Protein AF-0000000085029110 (afdb_homodimer)

Radius of gyration: 28.48 Å; Cα contacts (8 Å, |Δi|>4): 1869; chains: 2; bounding box: 87×75×70 Å

Sequence (936 aa):
MAVNSFLTYPLSWKPDRETLTRPIYLSLARQLKEAIASGTLAPGTRLPPQRELARFLGINFTTVTRAYKLCELKGLLQAVTGSGTFVSSSAARSVTISTEAARPALIDLGFENPFQVLPDQIRNLAREIAGRKTFPRLLDYACPTGMPHQKAAGVNWLKNIGLETDPDHLVLVSGTQNGLALALLALFDPGDRIGVDTYTYANFIELARLHHLQLVAIGSDEEGMRADLLERQHRLNALKGVFLMPSCCNPTTRMISERRKQALAQVIRKEQLILVEDDIHAFFTAGTVADYQGPLARLVPEQSLYVSGTSKPLCAGLRVAYLVFPDRFREPLLQALFNVNVKTSSLDGEIITELILTGTATAMVRKKQELAAERNRLFFRYFPELEGQGHPLSFYRWLPIPDTRSGAEVEQDLQQQGIRVYHSDRFLCGKRGLQAYLRVALSTEPDIVRLEQGLVRLRDWIRGKKEKMAVNSFLTYPLSWKPDRETLTRPIYLSLARQLKEAIASGTLAPGTRLPPQRELARFLGINFTTVTRAYKLCELKGLLQAVTGSGTFVSSSAARSVTISTEAARPALIDLGFENPFQVLPDQIRNLAREIAGRKTFPRLLDYACPTGMPHQKAAGVNWLKNIGLETDPDHLVLVSGTQNGLALALLALFDPGDRIGVDTYTYANFIELARLHHLQLVAIGSDEEGMRADLLERQHRLNALKGVFLMPSCCNPTTRMISERRKQALAQVIRKEQLILVEDDIHAFFTAGTVADYQGPLARLVPEQSLYVSGTSKPLCAGLRVAYLVFPDRFREPLLQALFNVNVKTSSLDGEIITELILTGTATAMVRKKQELAAERNRLFFRYFPELEGQGHPLSFYRWLPIPDTRSGAEVEQDLQQQGIRVYHSDRFLCGKRGLQAYLRVALSTEPDIVRLEQGLVRLRDWIRGKKEK

Structure (mmCIF, N/CA/C/O backbone):
data_AF-0000000085029110-model_v1
#
loop_
_entity.id
_entity.type
_entity.pdbx_description
1 polymer 'Transcriptional regulator, GntR family with aminotransferase domain'
#
loop_
_atom_site.group_PDB
_atom_site.id
_atom_site.type_symbol
_atom_site.label_atom_id
_atom_site.label_alt_id
_atom_site.label_comp_id
_atom_site.label_asym_id
_atom_site.label_entity_id
_atom_site.label_seq_id
_atom_site.pdbx_PDB_ins_code
_atom_site.Cartn_x
_atom_site.Cartn_y
_atom_site.Cartn_z
_atom_site.occupancy
_atom_site.B_iso_or_equiv
_atom_site.auth_seq_id
_atom_site.auth_comp_id
_atom_site.auth_asym_id
_atom_site.auth_atom_id
_atom_site.pdbx_PDB_model_num
ATOM 1 N N . MET A 1 1 ? 57.375 16.156 14.203 1 21.28 1 MET A N 1
ATOM 2 C CA . MET A 1 1 ? 56.438 15.023 14.164 1 21.28 1 MET A CA 1
ATOM 3 C C . MET A 1 1 ? 55 15.477 14.375 1 21.28 1 MET A C 1
ATOM 5 O O . MET A 1 1 ? 54.688 16.109 15.383 1 21.28 1 MET A O 1
ATOM 9 N N . ALA A 1 2 ? 54.281 15.875 13.344 1 27.81 2 ALA A N 1
ATOM 10 C CA . ALA A 1 2 ? 53.094 16.734 13.5 1 27.81 2 ALA A CA 1
ATOM 11 C C . ALA A 1 2 ? 52.094 16.109 14.469 1 27.81 2 ALA A C 1
ATOM 13 O O . ALA A 1 2 ? 51.688 14.961 14.305 1 27.81 2 ALA A O 1
ATOM 14 N N . VAL A 1 3 ? 52.062 16.391 15.727 1 30.72 3 VAL A N 1
ATOM 15 C CA . VAL A 1 3 ? 51.156 16.031 16.812 1 30.72 3 VAL A CA 1
ATOM 16 C C . VAL A 1 3 ? 49.688 16.25 16.359 1 30.72 3 VAL A C 1
ATOM 18 O O . VAL A 1 3 ? 49.281 17.375 16.078 1 30.72 3 VAL A O 1
ATOM 21 N N . ASN A 1 4 ? 49.125 15.453 15.43 1 31.34 4 ASN A N 1
ATOM 22 C CA . ASN A 1 4 ? 47.812 15.602 14.82 1 31.34 4 ASN A CA 1
ATOM 23 C C . ASN A 1 4 ? 46.719 15.766 15.875 1 31.34 4 ASN A C 1
ATOM 25 O O . ASN A 1 4 ? 46.469 14.867 16.688 1 31.34 4 ASN A O 1
ATOM 29 N N . SER A 1 5 ? 46.5 16.844 16.438 1 33.34 5 SER A N 1
ATOM 30 C CA . SER A 1 5 ? 45.531 17.453 17.359 1 33.34 5 SER A CA 1
ATOM 31 C C . SER A 1 5 ? 44.125 16.953 17.094 1 33.34 5 SER A C 1
ATOM 33 O O . SER A 1 5 ? 43.156 17.516 17.609 1 33.34 5 SER A O 1
ATOM 35 N N . PHE A 1 6 ? 43.844 16.156 16.047 1 37.34 6 PHE A N 1
ATOM 36 C CA . PHE A 1 6 ? 42.531 15.656 15.609 1 37.34 6 PHE A CA 1
ATOM 37 C C . PHE A 1 6 ? 41.938 14.727 16.656 1 37.34 6 PHE A C 1
ATOM 39 O O . PHE A 1 6 ? 40.875 14.156 16.438 1 37.34 6 PHE A O 1
ATOM 46 N N . LEU A 1 7 ? 42.656 14.273 17.625 1 39.97 7 LEU A N 1
ATOM 47 C CA . LEU A 1 7 ? 42.188 13.484 18.766 1 39.97 7 LEU A CA 1
ATOM 48 C C . LEU A 1 7 ? 41.125 14.227 19.547 1 39.97 7 LEU A C 1
ATOM 50 O O . LEU A 1 7 ? 40.375 13.625 20.344 1 39.97 7 LEU A O 1
ATOM 54 N N . THR A 1 8 ? 41.125 15.57 19.547 1 43.12 8 THR A N 1
ATOM 55 C CA . THR A 1 8 ? 40.281 16.375 20.438 1 43.12 8 THR A CA 1
ATOM 56 C C . THR A 1 8 ? 39 16.797 19.75 1 43.12 8 THR A C 1
ATOM 58 O O . THR A 1 8 ? 38.312 17.688 20.234 1 43.12 8 THR A O 1
ATOM 61 N N . TYR A 1 9 ? 38.781 16.547 18.531 1 47.91 9 TYR A N 1
ATOM 62 C CA . TYR A 1 9 ? 37.5 17.031 18.016 1 47.91 9 TYR A CA 1
ATOM 63 C C . TYR A 1 9 ? 36.344 16.359 18.734 1 47.91 9 TYR A C 1
ATOM 65 O O . TYR A 1 9 ? 36.25 15.125 18.781 1 47.91 9 TYR A O 1
ATOM 73 N N . PRO A 1 10 ? 35.719 16.969 19.562 1 67.06 10 PRO A N 1
ATOM 74 C CA . PRO A 1 10 ? 34.562 16.359 20.25 1 67.06 10 PRO A CA 1
ATOM 75 C C . PRO A 1 10 ? 33.5 15.828 19.297 1 67.06 10 PRO A C 1
ATOM 77 O O . PRO A 1 10 ? 32.938 16.594 18.5 1 67.06 10 PRO A O 1
ATOM 80 N N . LEU A 1 11 ? 33.625 14.523 18.984 1 77.38 11 LEU A N 1
ATOM 81 C CA . LEU A 1 11 ? 32.594 13.875 18.156 1 77.38 11 LEU A CA 1
ATOM 82 C C . LEU A 1 11 ? 31.281 13.789 18.906 1 77.38 11 LEU A C 1
ATOM 84 O O . LEU A 1 11 ? 31.234 13.391 20.078 1 77.38 11 LEU A O 1
ATOM 88 N N . SER A 1 12 ? 30.312 14.297 18.266 1 83 12 SER A N 1
ATOM 89 C CA . SER A 1 12 ? 28.969 14.227 18.844 1 83 12 SER A CA 1
ATOM 90 C C . SER A 1 12 ? 28.516 12.789 19 1 83 12 SER A C 1
ATOM 92 O O . SER A 1 12 ? 27.562 12.508 19.75 1 83 12 SER A O 1
ATOM 94 N N . TRP A 1 13 ? 29.188 11.844 18.297 1 86.81 13 TRP A N 1
ATOM 95 C CA . TRP A 1 13 ? 28.891 10.414 18.344 1 86.81 13 TRP A CA 1
ATOM 96 C C . TRP A 1 13 ? 30.172 9.594 18.188 1 86.81 13 TRP A C 1
ATOM 98 O O . TRP A 1 13 ? 30.953 9.828 17.266 1 86.81 13 TRP A O 1
ATOM 108 N N . LYS A 1 14 ? 30.375 8.742 19.109 1 87.81 14 LYS A N 1
ATOM 109 C CA . LYS A 1 14 ? 31.562 7.895 19.125 1 87.81 14 LYS A CA 1
ATOM 110 C C . LYS A 1 14 ? 31.188 6.414 19.125 1 87.81 14 LYS A C 1
ATOM 112 O O . LYS A 1 14 ? 31.047 5.812 20.203 1 87.81 14 LYS A O 1
ATOM 117 N N . PRO A 1 15 ? 31.094 5.824 17.938 1 89.5 15 PRO A N 1
ATOM 118 C CA . PRO A 1 15 ? 30.812 4.387 17.875 1 89.5 15 PRO A CA 1
ATOM 119 C C . PRO A 1 15 ? 31.953 3.539 18.438 1 89.5 15 PRO A C 1
ATOM 121 O O . PRO A 1 15 ? 33.094 4.008 18.547 1 89.5 15 PRO A O 1
ATOM 124 N N . ASP A 1 16 ? 31.672 2.412 18.844 1 87.31 16 ASP A N 1
ATOM 125 C CA . ASP A 1 16 ? 32.656 1.488 19.391 1 87.31 16 ASP A CA 1
ATOM 126 C C . ASP A 1 16 ? 33.375 0.722 18.281 1 87.31 16 ASP A C 1
ATOM 128 O O . ASP A 1 16 ? 32.812 -0.212 17.703 1 87.31 16 ASP A O 1
ATOM 132 N N . ARG A 1 17 ? 34.5 1.022 18.078 1 87.88 17 ARG A N 1
ATOM 133 C CA . ARG A 1 17 ? 35.312 0.427 17.016 1 87.88 17 ARG A CA 1
ATOM 134 C C . ARG A 1 17 ? 35.469 -1.074 17.234 1 87.88 17 ARG A C 1
ATOM 136 O O . ARG A 1 17 ? 35.469 -1.846 16.266 1 87.88 17 ARG A O 1
ATOM 143 N N . GLU A 1 18 ? 35.469 -1.501 18.359 1 87.31 18 GLU A N 1
ATOM 144 C CA . GLU A 1 18 ? 35.781 -2.885 18.703 1 87.31 18 GLU A CA 1
ATOM 145 C C . GLU A 1 18 ? 34.594 -3.811 18.406 1 87.31 18 GLU A C 1
ATOM 147 O O . GLU A 1 18 ? 34.781 -5.02 18.25 1 87.31 18 GLU A O 1
ATOM 152 N N . THR A 1 19 ? 33.531 -3.236 18.312 1 88.5 19 THR A N 1
ATOM 153 C CA . THR A 1 19 ? 32.344 -4.07 18.125 1 88.5 19 THR A CA 1
ATOM 154 C C . THR A 1 19 ? 31.938 -4.094 16.656 1 88.5 19 THR A C 1
ATOM 156 O O . THR A 1 19 ? 30.922 -4.711 16.297 1 88.5 19 THR A O 1
ATOM 159 N N . LEU A 1 20 ? 32.688 -3.432 15.828 1 89.31 20 LEU A N 1
ATOM 160 C CA . LEU A 1 20 ? 32.344 -3.408 14.414 1 89.31 20 LEU A CA 1
ATOM 161 C C . LEU A 1 20 ? 32.656 -4.758 13.758 1 89.31 20 LEU A C 1
ATOM 163 O O . LEU A 1 20 ? 33.719 -5.34 13.977 1 89.31 20 LEU A O 1
ATOM 167 N N . THR A 1 21 ? 31.719 -5.281 13.102 1 86.75 21 THR A N 1
ATOM 168 C CA . THR A 1 21 ? 31.859 -6.535 12.367 1 86.75 21 THR A CA 1
ATOM 169 C C . THR A 1 21 ? 31.625 -6.312 10.875 1 86.75 21 THR A C 1
ATOM 171 O O . THR A 1 21 ? 31.062 -5.293 10.477 1 86.75 21 THR A O 1
ATOM 174 N N . ARG A 1 22 ? 32.094 -7.195 10.031 1 84.25 22 ARG A N 1
ATOM 175 C CA . ARG A 1 22 ? 31.922 -7.074 8.586 1 84.25 22 ARG A CA 1
ATOM 176 C C . ARG A 1 22 ? 30.516 -7.504 8.18 1 84.25 22 ARG A C 1
ATOM 178 O O . ARG A 1 22 ? 29.969 -8.445 8.742 1 84.25 22 ARG A O 1
ATOM 185 N N . PRO A 1 23 ? 30.047 -6.844 7.207 1 84.81 23 PRO A N 1
ATOM 186 C CA . PRO A 1 23 ? 30.516 -5.621 6.555 1 84.81 23 PRO A CA 1
ATOM 187 C C . PRO A 1 23 ? 30.469 -4.402 7.473 1 84.81 23 PRO A C 1
ATOM 189 O O . PRO A 1 23 ? 29.453 -4.145 8.109 1 84.81 23 PRO A O 1
ATOM 192 N N . ILE A 1 24 ? 31.438 -3.611 7.504 1 88.81 24 ILE A N 1
ATOM 193 C CA . ILE A 1 24 ? 31.672 -2.586 8.516 1 88.81 24 ILE A CA 1
ATOM 194 C C . ILE A 1 24 ? 30.594 -1.502 8.406 1 88.81 24 ILE A C 1
ATOM 196 O O . ILE A 1 24 ? 30.125 -0.983 9.422 1 88.81 24 ILE A O 1
ATOM 200 N N . TYR A 1 25 ? 30.219 -1.187 7.156 1 90.12 25 TYR A N 1
ATOM 201 C CA . TYR A 1 25 ? 29.25 -0.107 7.008 1 90.12 25 TYR A CA 1
ATOM 202 C C . TYR A 1 25 ? 27.906 -0.494 7.617 1 90.12 25 TYR A C 1
ATOM 204 O O . TYR A 1 25 ? 27.234 0.342 8.219 1 90.12 25 TYR A O 1
ATOM 212 N N . LEU A 1 26 ? 27.578 -1.755 7.543 1 89.31 26 LEU A N 1
ATOM 213 C CA . LEU A 1 26 ? 26.328 -2.227 8.141 1 89.31 26 LEU A CA 1
ATOM 214 C C . LEU A 1 26 ? 26.438 -2.232 9.664 1 89.31 26 LEU A C 1
ATOM 216 O O . LEU A 1 26 ? 25.469 -1.898 10.359 1 89.31 26 LEU A O 1
ATOM 220 N N . SER A 1 27 ? 27.578 -2.654 10.117 1 90.56 27 SER A N 1
ATOM 221 C CA . SER A 1 27 ? 27.812 -2.668 11.555 1 90.56 27 SER A CA 1
ATOM 222 C C . SER A 1 27 ? 27.766 -1.258 12.133 1 90.56 27 SER A C 1
ATOM 224 O O . SER A 1 27 ? 27.203 -1.037 13.211 1 90.56 27 SER A O 1
ATOM 226 N N . LEU A 1 28 ? 28.375 -0.392 11.438 1 91.81 28 LEU A N 1
ATOM 227 C CA . LEU A 1 28 ? 28.359 1.007 11.852 1 91.81 28 LEU A CA 1
ATOM 228 C C . LEU A 1 28 ? 26.953 1.569 11.844 1 91.81 28 LEU A C 1
ATOM 230 O O . LEU A 1 28 ? 26.547 2.287 12.766 1 91.81 28 LEU A O 1
ATOM 234 N N . ALA A 1 29 ? 26.219 1.277 10.82 1 91.81 29 ALA A N 1
ATOM 235 C CA . ALA A 1 29 ? 24.828 1.714 10.727 1 91.81 29 ALA A CA 1
ATOM 236 C C . ALA A 1 29 ? 24 1.168 11.883 1 91.81 29 ALA A C 1
ATOM 238 O O . ALA A 1 29 ? 23.156 1.872 12.438 1 91.81 29 ALA A O 1
ATOM 239 N N . ARG A 1 30 ? 24.266 -0.006 12.219 1 89.62 30 ARG A N 1
ATOM 240 C CA . ARG A 1 30 ? 23.562 -0.625 13.336 1 89.62 30 ARG A CA 1
ATOM 241 C C . ARG A 1 30 ? 23.859 0.108 14.641 1 89.62 30 ARG A C 1
ATOM 243 O O . ARG A 1 30 ? 22.953 0.341 15.445 1 89.62 30 ARG A O 1
ATOM 250 N N . GLN A 1 31 ? 25.078 0.446 14.82 1 91.19 31 GLN A N 1
ATOM 251 C CA . GLN A 1 31 ? 25.438 1.179 16.031 1 91.19 31 GLN A CA 1
ATOM 252 C C . GLN A 1 31 ? 24.766 2.547 16.062 1 91.19 31 GLN A C 1
ATOM 254 O O . GLN A 1 31 ? 24.344 3.008 17.125 1 91.19 31 GLN A O 1
ATOM 259 N N . LEU A 1 32 ? 24.75 3.092 14.93 1 90.81 32 LEU A N 1
ATOM 260 C CA . LEU A 1 32 ? 24.078 4.391 14.836 1 90.81 32 LEU A CA 1
ATOM 261 C C . LEU A 1 32 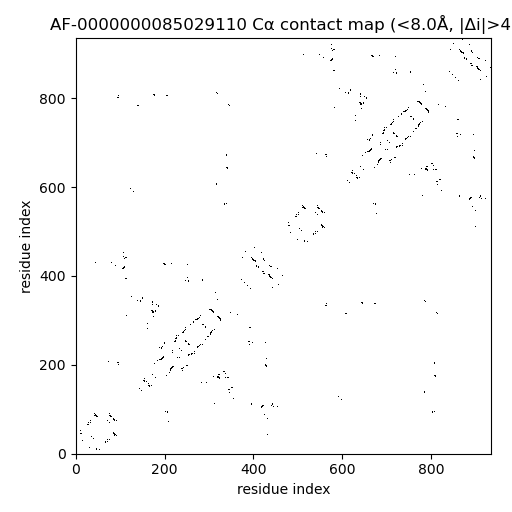? 22.609 4.273 15.188 1 90.81 32 LEU A C 1
ATOM 263 O O . LEU A 1 32 ? 22.078 5.074 15.969 1 90.81 32 LEU A O 1
ATOM 267 N N . LYS A 1 33 ? 22 3.326 14.648 1 88.44 33 LYS A N 1
ATOM 268 C CA . LYS A 1 33 ? 20.578 3.076 14.93 1 88.44 33 LYS A CA 1
ATOM 269 C C . LYS A 1 33 ? 20.344 2.826 16.422 1 88.44 33 LYS A C 1
ATOM 271 O O . LYS A 1 33 ? 19.391 3.34 17 1 88.44 33 LYS A O 1
ATOM 276 N N . GLU A 1 34 ? 21.203 2.066 16.969 1 87.12 34 GLU A N 1
ATOM 277 C CA . GLU A 1 34 ? 21.094 1.74 18.391 1 87.12 34 GLU A CA 1
ATOM 278 C C . GLU A 1 34 ? 21.297 2.98 19.25 1 87.12 34 GLU A C 1
ATOM 280 O O . GLU A 1 34 ? 20.594 3.156 20.266 1 87.12 34 GLU A O 1
ATOM 285 N N . ALA A 1 35 ? 22.203 3.762 18.844 1 88.75 35 ALA A N 1
ATOM 286 C CA . ALA A 1 35 ? 22.453 4.992 19.578 1 88.75 35 ALA A CA 1
ATOM 287 C C . ALA A 1 35 ? 21.266 5.934 19.516 1 88.75 35 ALA A C 1
ATOM 289 O O . ALA A 1 35 ? 20.953 6.605 20.5 1 88.75 35 ALA A O 1
ATOM 290 N N . ILE A 1 36 ? 20.625 5.961 18.422 1 86.88 36 ILE A N 1
ATOM 291 C CA . ILE A 1 36 ? 19.438 6.801 18.25 1 86.88 36 ILE A CA 1
ATOM 292 C C . ILE A 1 36 ? 18.281 6.227 19.047 1 86.88 36 ILE A C 1
ATOM 294 O O . ILE A 1 36 ? 17.594 6.953 19.781 1 86.88 36 ILE A O 1
ATOM 298 N N . ALA A 1 37 ? 18.109 4.957 19 1 81.38 37 ALA A N 1
ATOM 299 C CA . ALA A 1 37 ? 17 4.273 19.672 1 81.38 37 ALA A CA 1
ATOM 300 C C . ALA A 1 37 ? 17.125 4.383 21.188 1 81.38 37 ALA A C 1
ATOM 302 O O . ALA A 1 37 ? 16.125 4.512 21.891 1 81.38 37 ALA A O 1
ATOM 303 N N . SER A 1 38 ? 18.359 4.312 21.656 1 78.69 38 SER A N 1
ATOM 304 C CA . SER A 1 38 ? 18.609 4.344 23.094 1 78.69 38 SER A CA 1
ATOM 305 C C . SER A 1 38 ? 18.562 5.77 23.625 1 78.69 38 SER A C 1
ATOM 307 O O . SER A 1 38 ? 18.531 5.98 24.844 1 78.69 38 SER A O 1
ATOM 309 N N . GLY A 1 39 ? 18.594 6.738 22.656 1 78.94 39 GLY A N 1
ATOM 310 C CA . GLY A 1 39 ? 18.562 8.133 23.062 1 78.94 39 GLY A CA 1
ATOM 311 C C . GLY A 1 39 ? 19.938 8.727 23.266 1 78.94 39 GLY A C 1
ATOM 312 O O . GLY A 1 39 ? 20.078 9.93 23.5 1 78.94 39 GLY A O 1
ATOM 313 N N . THR A 1 40 ? 20.938 7.879 23.141 1 81 40 THR A N 1
ATOM 314 C CA . THR A 1 40 ? 22.312 8.383 23.234 1 81 40 THR A CA 1
ATOM 315 C C . THR A 1 40 ? 22.531 9.5 22.203 1 81 40 THR A C 1
ATOM 317 O O . THR A 1 40 ? 23.219 10.484 22.5 1 81 40 THR A O 1
ATOM 320 N N . LEU A 1 41 ? 22 9.266 21.078 1 86.44 41 LEU A N 1
ATOM 321 C CA . LEU A 1 41 ? 21.984 10.289 20.047 1 86.44 41 LEU A CA 1
ATOM 322 C C . LEU A 1 41 ? 20.578 10.883 19.891 1 86.44 41 LEU A C 1
ATOM 324 O O . LEU A 1 41 ? 19.703 10.266 19.297 1 86.44 41 LEU A O 1
ATOM 328 N N . ALA A 1 42 ? 20.422 12.031 20.359 1 80.44 42 ALA A N 1
ATOM 329 C CA . ALA A 1 42 ? 19.109 12.68 20.375 1 80.44 42 ALA A CA 1
ATOM 330 C C . ALA A 1 42 ? 18.734 13.219 19 1 80.44 42 ALA A C 1
ATOM 332 O O . ALA A 1 42 ? 19.625 13.555 18.203 1 80.44 42 ALA A O 1
ATOM 333 N N . PRO A 1 43 ? 17.438 13.297 18.75 1 81.25 43 PRO A N 1
ATOM 334 C CA . PRO A 1 43 ? 17 13.961 17.531 1 81.25 43 PRO A CA 1
ATOM 335 C C . PRO A 1 43 ? 17.578 15.375 17.391 1 81.25 43 PRO A C 1
ATOM 337 O O . PRO A 1 43 ? 17.672 16.109 18.391 1 81.25 43 PRO A O 1
ATOM 340 N N . GLY A 1 44 ? 18 15.656 16.188 1 78.38 44 GLY A N 1
ATOM 341 C CA . GLY A 1 44 ? 18.516 16.984 15.93 1 78.38 44 GLY A CA 1
ATOM 342 C C . GLY A 1 44 ? 20.016 17.094 16.141 1 78.38 44 GLY A C 1
ATOM 343 O O . GLY A 1 44 ? 20.641 18.062 15.719 1 78.38 44 GLY A O 1
ATOM 344 N N . THR A 1 45 ? 20.656 16.047 16.672 1 82.44 45 THR A N 1
ATOM 345 C CA . THR A 1 45 ? 22.094 16.047 16.906 1 82.44 45 THR A CA 1
ATOM 346 C C . THR A 1 45 ? 22.844 16.031 15.586 1 82.44 45 THR A C 1
ATOM 348 O O . THR A 1 45 ? 22.547 15.227 14.703 1 82.44 45 THR A O 1
ATOM 351 N N . ARG A 1 46 ? 23.734 16.938 15.516 1 87.75 46 ARG A N 1
ATOM 352 C CA . ARG A 1 46 ? 24.625 16.938 14.344 1 87.75 46 ARG A CA 1
ATOM 353 C C . ARG A 1 46 ? 25.656 15.828 14.445 1 87.75 46 ARG A C 1
ATOM 355 O O . ARG A 1 46 ? 26.406 15.75 15.43 1 87.75 46 ARG A O 1
ATOM 362 N N . LEU A 1 47 ? 25.75 15.023 13.453 1 91.19 47 LEU A N 1
ATOM 363 C CA . LEU A 1 47 ? 26.719 13.938 13.453 1 91.19 47 LEU A CA 1
ATOM 364 C C . LEU A 1 47 ? 28.094 14.445 13.039 1 91.19 47 LEU A C 1
ATOM 366 O O . LEU A 1 47 ? 28.219 15.492 12.406 1 91.19 47 LEU A O 1
ATOM 370 N N . PRO A 1 48 ? 29.141 13.711 13.43 1 91.44 48 PRO A N 1
ATOM 371 C CA . PRO A 1 48 ? 30.469 14.117 12.992 1 91.44 48 PRO A CA 1
ATOM 372 C C . PRO A 1 48 ? 30.625 14.125 11.477 1 91.44 48 PRO A C 1
ATOM 374 O O . PRO A 1 48 ? 29.984 13.32 10.789 1 91.44 48 PRO A O 1
ATOM 377 N N . PRO A 1 49 ? 31.469 15.031 11.047 1 89.94 49 PRO A N 1
ATOM 378 C CA . PRO A 1 49 ? 31.812 14.922 9.633 1 89.94 49 PRO A CA 1
ATOM 379 C C . PRO A 1 49 ? 32.344 13.547 9.258 1 89.94 49 PRO A C 1
ATOM 381 O O . PRO A 1 49 ? 33.125 12.953 10.031 1 89.94 49 PRO A O 1
ATOM 384 N N . GLN A 1 50 ? 31.969 13.102 8.164 1 90.56 50 GLN A N 1
ATOM 385 C CA . GLN A 1 50 ? 32.25 11.727 7.762 1 90.56 50 GLN A CA 1
ATOM 386 C C . GLN A 1 50 ? 33.75 11.445 7.75 1 90.56 50 GLN A C 1
ATOM 388 O O . GLN A 1 50 ? 34.188 10.375 8.172 1 90.56 50 GLN A O 1
ATOM 393 N N . ARG A 1 51 ? 34.562 12.406 7.309 1 89.38 51 ARG A N 1
ATOM 394 C CA . ARG A 1 51 ? 36 12.219 7.25 1 89.38 51 ARG A CA 1
ATOM 395 C C . ARG A 1 51 ? 36.594 12.117 8.648 1 89.38 51 ARG A C 1
ATOM 397 O O . ARG A 1 51 ? 37.5 11.32 8.883 1 89.38 51 ARG A O 1
ATOM 404 N N . GLU A 1 52 ? 36.062 12.875 9.562 1 90.62 52 GLU A N 1
ATOM 405 C CA . GLU A 1 52 ? 36.531 12.852 10.945 1 90.62 52 GLU A CA 1
ATOM 406 C C . GLU A 1 52 ? 36.188 11.531 11.633 1 90.62 52 GLU A C 1
ATOM 408 O O . GLU A 1 52 ? 37 10.977 12.375 1 90.62 52 GLU A O 1
ATOM 413 N N . LEU A 1 53 ? 35 11.094 11.352 1 92.31 53 LEU A N 1
ATOM 414 C CA . LEU A 1 53 ? 34.562 9.828 11.938 1 92.31 53 LEU A CA 1
ATOM 415 C C . LEU A 1 53 ? 35.406 8.672 11.383 1 92.31 53 LEU A C 1
ATOM 417 O O . LEU A 1 53 ? 35.75 7.746 12.117 1 92.31 53 LEU A O 1
ATOM 421 N N . ALA A 1 54 ? 35.656 8.727 10.125 1 93.19 54 ALA A N 1
ATOM 422 C CA . ALA A 1 54 ? 36.5 7.707 9.492 1 93.19 54 ALA A CA 1
ATOM 423 C C . ALA A 1 54 ? 37.875 7.656 10.141 1 93.19 54 ALA A C 1
ATOM 425 O O . ALA A 1 54 ? 38.406 6.57 10.414 1 93.19 54 ALA A O 1
ATOM 426 N N . ARG A 1 55 ? 38.406 8.766 10.352 1 89.5 55 ARG A N 1
ATOM 427 C CA . ARG A 1 55 ? 39.719 8.867 10.984 1 89.5 55 ARG A CA 1
ATOM 428 C C . ARG A 1 55 ? 39.688 8.312 12.406 1 89.5 55 ARG A C 1
ATOM 430 O O . ARG A 1 55 ? 40.594 7.562 12.812 1 89.5 55 ARG A O 1
ATOM 437 N N . PHE A 1 56 ? 38.688 8.672 13.078 1 90.12 56 PHE A N 1
ATOM 438 C CA . PHE A 1 56 ? 38.5 8.211 14.453 1 90.12 56 PHE A CA 1
ATOM 439 C C . PHE A 1 56 ? 38.438 6.691 14.508 1 90.12 56 PHE A C 1
ATOM 441 O O . PHE A 1 56 ? 39.031 6.062 15.375 1 90.12 56 PHE A O 1
ATOM 448 N N . LEU A 1 57 ? 37.719 6.121 13.594 1 91.94 57 LEU A N 1
ATOM 449 C CA . LEU A 1 57 ? 37.438 4.684 13.602 1 91.94 57 LEU A CA 1
ATOM 450 C C . LEU A 1 57 ? 38.531 3.924 12.883 1 91.94 57 LEU A C 1
ATOM 452 O O . LEU A 1 57 ? 38.625 2.697 12.984 1 91.94 57 LEU A O 1
ATOM 456 N N . GLY A 1 58 ? 39.344 4.652 12.133 1 91.31 58 GLY A N 1
ATOM 457 C CA . GLY A 1 58 ? 40.375 4.012 11.359 1 91.31 58 GLY A CA 1
ATOM 458 C C . GLY A 1 58 ? 39.875 3.209 10.188 1 91.31 58 GLY A C 1
ATOM 459 O O . GLY A 1 58 ? 40.344 2.1 9.93 1 91.31 58 GLY A O 1
ATOM 460 N N . ILE A 1 59 ? 38.812 3.689 9.648 1 92.5 59 ILE A N 1
ATOM 461 C CA . ILE A 1 59 ? 38.25 2.99 8.508 1 92.5 59 ILE A CA 1
ATOM 462 C C . ILE A 1 59 ? 38.188 3.93 7.305 1 92.5 59 ILE A C 1
ATOM 464 O O . ILE A 1 59 ? 38.469 5.125 7.426 1 92.5 59 ILE A O 1
ATOM 468 N N . ASN A 1 60 ? 37.906 3.359 6.176 1 90.94 60 ASN A N 1
ATOM 469 C CA . ASN A 1 60 ? 37.812 4.133 4.945 1 90.94 60 ASN A CA 1
ATOM 470 C C . ASN A 1 60 ? 36.625 5.082 4.98 1 90.94 60 ASN A C 1
ATOM 472 O O . ASN A 1 60 ? 35.531 4.727 5.48 1 90.94 60 ASN A O 1
ATOM 476 N N . PHE A 1 61 ? 36.875 6.188 4.359 1 90.25 61 PHE A N 1
ATOM 477 C CA . PHE A 1 61 ? 35.844 7.23 4.285 1 90.25 61 PHE A CA 1
ATOM 478 C C . PHE A 1 61 ? 34.594 6.715 3.584 1 90.25 61 PHE A C 1
ATOM 480 O O . PHE A 1 61 ? 33.469 7.059 3.969 1 90.25 61 PHE A O 1
ATOM 487 N N . THR A 1 62 ? 34.781 5.902 2.652 1 88.88 62 THR A N 1
ATOM 488 C CA . THR A 1 62 ? 33.688 5.402 1.861 1 88.88 62 THR A CA 1
ATOM 489 C C . THR A 1 62 ? 32.781 4.5 2.705 1 88.88 62 THR A C 1
ATOM 491 O O . THR A 1 62 ? 31.578 4.414 2.465 1 88.88 62 THR A O 1
ATOM 494 N N . THR A 1 63 ? 33.375 3.883 3.652 1 90.5 63 THR A N 1
ATOM 495 C CA . THR A 1 63 ? 32.625 3.018 4.555 1 90.5 63 THR A CA 1
ATOM 496 C C . THR A 1 63 ? 31.688 3.838 5.43 1 90.5 63 THR A C 1
ATOM 498 O O . THR A 1 63 ? 30.531 3.469 5.621 1 90.5 63 THR A O 1
ATOM 501 N N . VAL A 1 64 ? 32.219 4.934 5.906 1 91.81 64 VAL A N 1
ATOM 502 C CA . VAL A 1 64 ? 31.406 5.828 6.727 1 91.81 64 VAL A CA 1
ATOM 503 C C . VAL A 1 64 ? 30.281 6.438 5.883 1 91.81 64 VAL A C 1
ATOM 505 O O . VAL A 1 64 ? 29.141 6.516 6.32 1 91.81 64 VAL A O 1
ATOM 508 N N . THR A 1 65 ? 30.688 6.762 4.664 1 90.06 65 THR A N 1
ATOM 509 C CA . THR A 1 65 ? 29.719 7.355 3.752 1 90.06 65 THR A CA 1
ATOM 510 C C . THR A 1 65 ? 28.562 6.391 3.488 1 90.06 65 THR A C 1
ATOM 512 O O . THR A 1 65 ? 27.406 6.793 3.488 1 90.06 65 THR A O 1
ATOM 515 N N . ARG A 1 66 ? 28.922 5.188 3.324 1 88.44 66 ARG A N 1
ATOM 516 C CA . ARG A 1 66 ? 27.922 4.16 3.068 1 88.44 66 ARG A CA 1
ATOM 517 C C . ARG A 1 66 ? 27 3.977 4.273 1 88.44 66 ARG A C 1
ATOM 519 O O . ARG A 1 66 ? 25.781 3.826 4.117 1 88.44 66 ARG A O 1
ATOM 526 N N . ALA A 1 67 ? 27.531 4.043 5.422 1 90.69 67 ALA A N 1
ATOM 527 C CA . ALA A 1 67 ? 26.75 3.883 6.641 1 90.69 67 ALA A CA 1
ATOM 528 C C . ALA A 1 67 ? 25.797 5.051 6.832 1 90.69 67 ALA A C 1
ATOM 530 O O . ALA A 1 67 ? 24.609 4.852 7.145 1 90.69 67 ALA A O 1
ATOM 531 N N . TYR A 1 68 ? 26.328 6.234 6.574 1 90.44 68 TYR A N 1
ATOM 532 C CA . TYR A 1 68 ? 25.5 7.43 6.703 1 90.44 68 TYR A CA 1
ATOM 533 C C . TYR A 1 68 ? 24.359 7.414 5.688 1 90.44 68 TYR A C 1
ATOM 535 O O . TYR A 1 68 ? 23.203 7.711 6.027 1 90.44 68 TYR A O 1
ATOM 543 N N . LYS A 1 69 ? 24.734 7.012 4.527 1 86.62 69 LYS A N 1
ATOM 544 C CA . LYS A 1 69 ? 23.734 6.988 3.461 1 86.62 69 LYS A CA 1
ATOM 545 C C . LYS A 1 69 ? 22.641 5.973 3.76 1 86.62 69 LYS A C 1
ATOM 547 O O . LYS A 1 69 ? 21.453 6.242 3.529 1 86.62 69 LYS A O 1
ATOM 552 N N . LEU A 1 70 ? 23.062 4.891 4.23 1 86.06 70 LEU A N 1
ATOM 553 C CA . LEU A 1 70 ? 22.109 3.855 4.602 1 86.06 70 LEU A CA 1
ATOM 554 C C . LEU A 1 70 ? 21.125 4.367 5.66 1 86.06 70 LEU A C 1
ATOM 556 O O . LEU A 1 70 ? 19.922 4.152 5.555 1 86.06 70 LEU A O 1
ATOM 560 N N . CYS A 1 71 ? 21.625 5.051 6.625 1 89.06 71 CYS A N 1
ATOM 561 C CA . CYS A 1 71 ? 20.797 5.566 7.711 1 89.06 71 CYS A CA 1
ATOM 562 C C . CYS A 1 71 ? 19.922 6.715 7.23 1 89.06 71 CYS A C 1
ATOM 564 O O . CYS A 1 71 ? 18.812 6.91 7.734 1 89.06 71 CYS A O 1
ATOM 566 N N . GLU A 1 72 ? 20.469 7.387 6.273 1 85.81 72 GLU A N 1
ATOM 567 C CA . GLU A 1 72 ? 19.672 8.445 5.66 1 85.81 72 GLU A CA 1
ATOM 568 C C . GLU A 1 72 ? 18.469 7.863 4.906 1 85.81 72 GLU A C 1
ATOM 570 O O . GLU A 1 72 ? 17.359 8.375 5.012 1 85.81 72 GLU A O 1
ATOM 575 N N . LEU A 1 73 ? 18.75 6.828 4.234 1 80.44 73 LEU A N 1
ATOM 576 C CA . LEU A 1 73 ? 17.703 6.172 3.455 1 80.44 73 LEU A CA 1
ATOM 577 C C . LEU A 1 73 ? 16.641 5.566 4.371 1 80.44 73 LEU A C 1
ATOM 579 O O . LEU A 1 73 ? 15.469 5.488 3.998 1 80.44 73 LEU A O 1
ATOM 583 N N . LYS A 1 74 ? 17.062 5.301 5.547 1 81 74 LYS A N 1
ATOM 584 C CA . LYS A 1 74 ? 16.141 4.703 6.504 1 81 74 LYS A CA 1
ATOM 585 C C . LYS A 1 74 ? 15.414 5.773 7.312 1 81 74 LYS A C 1
ATOM 587 O O . LYS A 1 74 ? 14.633 5.457 8.211 1 81 74 LYS A O 1
ATOM 592 N N . GLY A 1 75 ? 15.82 7.031 7.012 1 79 75 GLY A N 1
ATOM 593 C CA . GLY A 1 75 ? 15.133 8.148 7.645 1 79 75 GLY A CA 1
ATOM 594 C C . GLY A 1 75 ? 15.688 8.492 9.016 1 79 75 GLY A C 1
ATOM 595 O O . GLY A 1 75 ? 15.117 9.32 9.727 1 79 75 GLY A O 1
ATOM 596 N N . LEU A 1 76 ? 16.781 7.863 9.383 1 84.19 76 LEU A N 1
ATOM 597 C CA . LEU A 1 76 ? 17.375 8.094 10.695 1 84.19 76 LEU A CA 1
ATOM 598 C C . LEU A 1 76 ? 18.172 9.391 10.711 1 84.19 76 LEU A C 1
ATOM 600 O O . LEU A 1 76 ? 18.344 10.008 11.758 1 84.19 76 LEU A O 1
ATOM 604 N N . LEU A 1 77 ? 18.672 9.688 9.477 1 86.31 77 LEU A N 1
ATOM 605 C CA . LEU A 1 77 ? 19.5 10.883 9.336 1 86.31 77 LEU A CA 1
ATOM 606 C C . LEU A 1 77 ? 18.938 11.82 8.281 1 86.31 77 LEU A C 1
ATOM 608 O O . LEU A 1 77 ? 18.172 11.391 7.406 1 86.31 77 LEU A O 1
ATOM 612 N N . GLN A 1 78 ? 19.203 13.023 8.523 1 82.81 78 GLN A N 1
ATOM 613 C CA . GLN A 1 78 ? 18.844 14.039 7.543 1 82.81 78 GLN A CA 1
ATOM 614 C C . GLN A 1 78 ? 20.031 14.922 7.188 1 82.81 78 GLN A C 1
ATOM 616 O O . GLN A 1 78 ? 20.656 15.523 8.062 1 82.81 78 GLN A O 1
ATOM 621 N N . ALA A 1 79 ? 20.375 14.898 5.922 1 80.75 79 ALA A N 1
ATOM 622 C CA . ALA A 1 79 ? 21.422 15.781 5.445 1 80.75 79 ALA A CA 1
ATOM 623 C C . ALA A 1 79 ? 20.875 17.172 5.121 1 80.75 79 ALA A C 1
ATOM 625 O O . ALA A 1 79 ? 19.828 17.297 4.492 1 80.75 79 ALA A O 1
ATOM 626 N N . VAL A 1 80 ? 21.453 18.109 5.684 1 77.19 80 VAL A N 1
ATOM 627 C CA . VAL A 1 80 ? 21.109 19.5 5.383 1 77.19 80 VAL A CA 1
ATOM 628 C C . VAL A 1 80 ? 22.25 20.172 4.629 1 77.19 80 VAL A C 1
ATOM 630 O O . VAL A 1 80 ? 23.359 20.281 5.16 1 77.19 80 VAL A O 1
ATOM 633 N N . THR A 1 81 ? 21.969 20.516 3.439 1 74.31 81 THR A N 1
ATOM 634 C CA . THR A 1 81 ? 23 21.078 2.562 1 74.31 81 THR A CA 1
ATOM 635 C C . THR A 1 81 ? 23.672 22.266 3.225 1 74.31 81 THR A C 1
ATOM 637 O O . THR A 1 81 ? 23.016 23.188 3.68 1 74.31 81 THR A O 1
ATOM 640 N N . GLY A 1 82 ? 24.859 22.172 3.217 1 73.12 82 GLY A N 1
ATOM 641 C CA . GLY A 1 82 ? 25.656 23.266 3.734 1 73.12 82 GLY A CA 1
ATOM 642 C C . GLY A 1 82 ? 25.766 23.266 5.246 1 73.12 82 GLY A C 1
ATOM 643 O O . GLY A 1 82 ? 26.516 24.062 5.824 1 73.12 82 GLY A O 1
ATOM 644 N N . SER A 1 83 ? 25.016 22.359 5.93 1 79.5 83 SER A N 1
ATOM 645 C CA . SER A 1 83 ? 24.984 22.406 7.387 1 79.5 83 SER A CA 1
ATOM 646 C C . SER A 1 83 ? 25.484 21.109 7.996 1 79.5 83 SER A C 1
ATOM 648 O O . SER A 1 83 ? 26.016 21.094 9.109 1 79.5 83 SER A O 1
ATOM 650 N N . GLY A 1 84 ? 25.359 20.047 7.219 1 85.38 84 GLY A N 1
ATOM 651 C CA . GLY A 1 84 ? 25.797 18.766 7.738 1 85.38 84 GLY A CA 1
ATOM 652 C C . GLY A 1 84 ? 24.688 17.734 7.84 1 85.38 84 GLY A C 1
ATOM 653 O O . GLY A 1 84 ? 23.656 17.859 7.172 1 85.38 84 GLY A O 1
ATOM 654 N N . THR A 1 85 ? 24.984 16.562 8.539 1 87.62 85 THR A N 1
ATOM 655 C CA . THR A 1 85 ? 24.047 15.469 8.703 1 87.62 85 THR A CA 1
ATOM 656 C C . THR A 1 85 ? 23.547 15.398 10.141 1 87.62 85 THR A C 1
ATOM 658 O O . THR A 1 85 ? 24.328 15.438 11.086 1 87.62 85 THR A O 1
ATOM 661 N N . PHE A 1 86 ? 22.234 15.352 10.312 1 86.31 86 PHE A N 1
ATOM 662 C CA . PHE A 1 86 ? 21.609 15.383 11.633 1 86.31 86 PHE A CA 1
ATOM 663 C C . PHE A 1 86 ? 20.766 14.125 11.859 1 86.31 86 PHE A C 1
ATOM 665 O O . PHE A 1 86 ? 20.297 13.516 10.906 1 86.31 86 PHE A O 1
ATOM 672 N N . VAL A 1 87 ? 20.641 13.828 13.148 1 85.31 87 VAL A N 1
ATOM 673 C CA . VAL A 1 87 ? 19.656 12.82 13.5 1 85.31 87 VAL A CA 1
ATOM 674 C C . VAL A 1 87 ? 18.25 13.367 13.266 1 85.31 87 VAL A C 1
ATOM 676 O O . VAL A 1 87 ? 17.906 14.461 13.719 1 85.31 87 VAL A O 1
ATOM 679 N N . SER A 1 88 ? 17.484 12.633 12.57 1 81.94 88 SER A N 1
ATOM 680 C CA . SER A 1 88 ? 16.125 13.07 12.242 1 81.94 88 SER A CA 1
ATOM 681 C C . SER A 1 88 ? 15.258 13.188 13.492 1 81.94 88 SER A C 1
ATOM 683 O O . SER A 1 88 ? 15.406 12.398 14.43 1 81.94 88 SER A O 1
ATOM 685 N N . SER A 1 89 ? 14.422 14.156 13.531 1 74.69 89 SER A N 1
ATOM 686 C CA . SER A 1 89 ? 13.516 14.344 14.656 1 74.69 89 SER A CA 1
ATOM 687 C C . SER A 1 89 ? 12.594 13.141 14.836 1 74.69 89 SER A C 1
ATOM 689 O O . SER A 1 89 ? 12.125 12.867 15.938 1 74.69 89 SER A O 1
ATOM 691 N N . SER A 1 90 ? 12.453 12.508 13.742 1 65.38 90 SER A N 1
ATOM 692 C CA . SER A 1 90 ? 11.531 11.383 13.75 1 65.38 90 SER A CA 1
ATOM 693 C C . SER A 1 90 ? 12.273 10.055 13.859 1 65.38 90 SER A C 1
ATOM 695 O O . SER A 1 90 ? 11.68 8.984 13.695 1 65.38 90 SER A O 1
ATOM 697 N N . ALA A 1 91 ? 13.516 10.125 14.125 1 71.62 91 ALA A N 1
ATOM 698 C CA . ALA A 1 91 ? 14.344 8.93 14.039 1 71.62 91 ALA A CA 1
ATOM 699 C C . ALA A 1 91 ? 14.039 7.969 15.188 1 71.62 91 ALA A C 1
ATOM 701 O O . ALA A 1 91 ? 13.984 6.75 14.984 1 71.62 91 ALA A O 1
ATOM 702 N N . ALA A 1 92 ? 13.852 8.562 16.359 1 59.28 92 ALA A N 1
ATOM 703 C CA . ALA A 1 92 ? 13.766 7.703 17.531 1 59.28 92 ALA A CA 1
ATOM 704 C C . ALA A 1 92 ? 12.344 7.188 17.734 1 59.28 92 ALA A C 1
ATOM 706 O O . ALA A 1 92 ? 12.133 6.184 18.422 1 59.28 92 ALA A O 1
ATOM 707 N N . ARG A 1 93 ? 11.422 7.977 17.156 1 64.56 93 ARG A N 1
ATOM 708 C CA . ARG A 1 93 ? 10.039 7.594 17.406 1 64.56 93 ARG A CA 1
ATOM 709 C C . ARG A 1 93 ? 9.188 7.797 16.156 1 64.56 93 ARG A C 1
ATOM 711 O O . ARG A 1 93 ? 9.398 8.75 15.398 1 64.56 93 ARG A O 1
ATOM 718 N N . SER A 1 94 ? 8.43 6.699 16.047 1 60.66 94 SER A N 1
ATOM 719 C CA . SER A 1 94 ? 7.457 6.871 14.969 1 60.66 94 SER A CA 1
ATOM 720 C C . SER A 1 94 ? 6.648 8.148 15.164 1 60.66 94 SER A C 1
ATOM 722 O O . SER A 1 94 ? 6.207 8.453 16.266 1 60.66 94 SER A O 1
ATOM 724 N N . VAL A 1 95 ? 6.602 8.914 14.125 1 65.12 95 VAL A N 1
ATOM 725 C CA . VAL A 1 95 ? 5.809 10.133 14.195 1 65.12 95 VAL A CA 1
ATOM 726 C C . VAL A 1 95 ? 4.422 9.891 13.609 1 65.12 95 VAL A C 1
ATOM 728 O O . VAL A 1 95 ? 3.662 10.836 13.375 1 65.12 95 VAL A O 1
ATOM 731 N N . THR A 1 96 ? 4.145 8.609 13.398 1 65.62 96 THR A N 1
ATOM 732 C CA . THR A 1 96 ? 2.846 8.258 12.844 1 65.62 96 THR A CA 1
ATOM 733 C C . THR A 1 96 ? 1.719 8.719 13.758 1 65.62 96 THR A C 1
ATOM 735 O O . THR A 1 96 ? 1.775 8.508 14.977 1 65.62 96 THR A O 1
ATOM 738 N N . ILE A 1 97 ? 0.88 9.469 13.172 1 68.88 97 ILE A N 1
ATOM 739 C CA . ILE A 1 97 ? -0.336 9.82 13.898 1 68.88 97 ILE A CA 1
ATOM 740 C C . ILE A 1 97 ? -1.414 8.773 13.641 1 68.88 97 ILE A C 1
ATOM 742 O O . ILE A 1 97 ? -1.849 8.586 12.5 1 68.88 97 ILE A O 1
ATOM 746 N N . SER A 1 98 ? -1.654 7.961 14.625 1 67.81 98 SER A N 1
ATOM 747 C CA . SER A 1 98 ? -2.686 6.93 14.539 1 67.81 98 SER A CA 1
ATOM 748 C C . SER A 1 98 ? -3.643 7.008 15.727 1 67.81 98 SER A C 1
ATOM 750 O O . SER A 1 98 ? -3.355 7.676 16.719 1 67.81 98 SER A O 1
ATOM 752 N N . THR A 1 99 ? -4.848 6.535 15.469 1 61 99 THR A N 1
ATOM 753 C CA . THR A 1 99 ? -5.887 6.598 16.484 1 61 99 THR A CA 1
ATOM 754 C C . THR A 1 99 ? -5.559 5.668 17.656 1 61 99 THR A C 1
ATOM 756 O O . THR A 1 99 ? -5.711 4.449 17.547 1 61 99 THR A O 1
ATOM 759 N N . GLU A 1 100 ? -4.371 5.855 18.234 1 56.5 100 GLU A N 1
ATOM 760 C CA . GLU A 1 100 ? -4.363 5.102 19.484 1 56.5 100 GLU A CA 1
ATOM 761 C C . GLU A 1 100 ? -5.328 5.707 20.5 1 56.5 100 GLU A C 1
ATOM 763 O O . GLU A 1 100 ? -5.375 6.926 20.672 1 56.5 100 GLU A O 1
ATOM 768 N N . ALA A 1 101 ? -6.453 4.992 20.75 1 53.5 101 ALA A N 1
ATOM 769 C CA . ALA A 1 101 ? -7.488 5.484 21.641 1 53.5 101 ALA A CA 1
ATOM 770 C C . ALA A 1 101 ? -6.875 6.246 22.828 1 53.5 101 ALA A C 1
ATOM 772 O O . ALA A 1 101 ? -6.02 5.719 23.531 1 53.5 101 ALA A O 1
ATOM 773 N N . ALA A 1 102 ? -7.023 7.559 22.703 1 55.88 102 ALA A N 1
ATOM 774 C CA . ALA A 1 102 ? -6.727 8.344 23.906 1 55.88 102 ALA A CA 1
ATOM 775 C C . ALA A 1 102 ? -7.402 7.75 25.125 1 55.88 102 ALA A C 1
ATOM 777 O O . ALA A 1 102 ? -8.477 7.152 25.031 1 55.88 102 ALA A O 1
ATOM 778 N N . ARG A 1 103 ? -6.719 7.645 26.125 1 62.44 103 ARG A N 1
ATOM 779 C CA . ARG A 1 103 ? -7.355 7.312 27.391 1 62.44 103 ARG A CA 1
ATOM 780 C C . ARG A 1 103 ? -8.57 8.195 27.641 1 62.44 103 ARG A C 1
ATOM 782 O O . ARG A 1 103 ? -8.523 9.406 27.438 1 62.44 103 ARG A O 1
ATOM 789 N N . PRO A 1 104 ? -9.633 7.594 27.797 1 64.31 104 PRO A N 1
ATOM 790 C CA . PRO A 1 104 ? -10.883 8.328 28 1 64.31 104 PRO A CA 1
ATOM 791 C C . PRO A 1 104 ? -10.703 9.578 28.859 1 64.31 104 PRO A C 1
ATOM 793 O O . PRO A 1 104 ? -11.438 10.555 28.688 1 64.31 104 PRO A O 1
ATOM 796 N N . ALA A 1 105 ? -9.695 9.648 29.531 1 78.5 105 ALA A N 1
ATOM 797 C CA . ALA A 1 105 ? -9.555 10.742 30.484 1 78.5 105 ALA A CA 1
ATOM 798 C C . ALA A 1 105 ? -8.883 11.953 29.828 1 78.5 105 ALA A C 1
ATOM 800 O O . ALA A 1 105 ? -9.039 13.078 30.297 1 78.5 105 ALA A O 1
ATOM 801 N N . LEU A 1 106 ? -8.352 11.82 28.703 1 89.62 106 LEU A N 1
ATOM 802 C CA . LEU A 1 106 ? -7.629 12.93 28.078 1 89.62 106 LEU A CA 1
ATOM 803 C C . LEU A 1 106 ? -8.5 13.648 27.062 1 89.62 106 LEU A C 1
ATOM 805 O O . LEU A 1 106 ? -9.289 13.016 26.359 1 89.62 106 LEU A O 1
ATOM 809 N N . ILE A 1 107 ? -8.43 15.016 27.109 1 94.62 107 ILE A N 1
ATOM 810 C CA . ILE A 1 107 ? -8.992 15.797 26.016 1 94.62 107 ILE A CA 1
ATOM 811 C C . ILE A 1 107 ? -8.047 15.758 24.812 1 94.62 107 ILE A C 1
ATOM 813 O O . ILE A 1 107 ? -6.902 16.203 24.906 1 94.62 107 ILE A O 1
ATOM 817 N N . ASP A 1 108 ? -8.516 15.211 23.75 1 93.75 108 ASP A N 1
ATOM 818 C CA . ASP A 1 108 ? -7.652 15 22.594 1 93.75 108 ASP A CA 1
ATOM 819 C C . ASP A 1 108 ? -7.637 16.234 21.672 1 93.75 108 ASP A C 1
ATOM 821 O O . ASP A 1 108 ? -8.57 16.453 20.906 1 93.75 108 ASP A O 1
ATOM 825 N N . LEU A 1 109 ? -6.539 16.969 21.719 1 95.94 109 LEU A N 1
ATOM 826 C CA . LEU A 1 109 ? -6.281 18.094 20.844 1 95.94 109 LEU A CA 1
ATOM 827 C C . LEU A 1 109 ? -5.172 17.766 19.844 1 95.94 109 LEU A C 1
ATOM 829 O O . LEU A 1 109 ? -4.547 18.672 19.281 1 95.94 109 LEU A O 1
ATOM 833 N N . GLY A 1 110 ? -4.848 16.469 19.766 1 92.94 110 GLY A N 1
ATOM 834 C CA . GLY A 1 110 ? -3.76 16.047 18.906 1 92.94 110 GLY A CA 1
ATOM 835 C C . GLY A 1 110 ? -4.238 15.383 17.625 1 92.94 110 GLY A C 1
ATOM 836 O O . GLY A 1 110 ? -4.031 15.914 16.531 1 92.94 110 GLY A O 1
ATOM 837 N N . PHE A 1 111 ? -4.891 14.32 17.719 1 88.69 111 PHE A N 1
ATOM 838 C CA . PHE A 1 111 ? -5.379 13.578 16.562 1 88.69 111 PHE A CA 1
ATOM 839 C C . PHE A 1 111 ? -6.484 14.344 15.844 1 88.69 111 PHE A C 1
ATOM 841 O O . PHE A 1 111 ? -7.375 14.898 16.484 1 88.69 111 PHE A O 1
ATOM 848 N N . GLU A 1 112 ? -6.355 14.438 14.625 1 89 112 GLU A N 1
ATOM 849 C CA . GLU A 1 112 ? -7.355 15.141 13.828 1 89 112 GLU A CA 1
ATOM 850 C C . GLU A 1 112 ? -8.422 14.18 13.305 1 89 112 GLU A C 1
ATOM 852 O O . GLU A 1 112 ? -8.25 13.562 12.258 1 89 112 GLU A O 1
ATOM 857 N N . ASN A 1 113 ? -9.484 14.117 13.977 1 88.88 113 ASN A N 1
ATOM 858 C CA . ASN A 1 113 ? -10.664 13.359 13.562 1 88.88 113 ASN A CA 1
ATOM 859 C C . ASN A 1 113 ? -11.75 14.281 13.016 1 88.88 113 ASN A C 1
ATOM 861 O O . ASN A 1 113 ? -12.156 15.234 13.68 1 88.88 113 ASN A O 1
ATOM 865 N N . PRO A 1 114 ? -12.188 14.016 11.844 1 91.25 114 PRO A N 1
ATOM 866 C CA . PRO A 1 114 ? -13.211 14.898 11.289 1 91.25 114 PRO A CA 1
ATOM 867 C C . PRO A 1 114 ? -14.555 14.773 12 1 91.25 114 PRO A C 1
ATOM 869 O O . PRO A 1 114 ? -14.812 13.758 12.664 1 91.25 114 PRO A O 1
ATOM 872 N N . PHE A 1 115 ? -15.398 15.75 11.844 1 92.5 115 PHE A N 1
ATOM 873 C CA . PHE A 1 115 ? -16.75 15.75 12.398 1 92.5 115 PHE A CA 1
ATOM 874 C C . PHE A 1 115 ? -17.578 14.609 11.805 1 92.5 115 PHE A C 1
ATOM 876 O O . PHE A 1 115 ? -17.453 14.297 10.617 1 92.5 115 PHE A O 1
ATOM 883 N N . GLN A 1 116 ? -18.344 14.008 12.617 1 90.06 116 GLN A N 1
ATOM 884 C CA . GLN A 1 116 ? -19.344 13.07 12.133 1 90.06 116 GLN A CA 1
ATOM 885 C C . GLN A 1 116 ? -20.719 13.75 12.016 1 90.06 116 GLN A C 1
ATOM 887 O O . GLN A 1 116 ? -21.281 14.18 13.016 1 90.06 116 GLN A O 1
ATOM 892 N N . VAL A 1 117 ? -21.141 13.797 10.812 1 93.69 117 VAL A N 1
ATOM 893 C CA . VAL A 1 117 ? -22.406 14.508 10.609 1 93.69 117 VAL A CA 1
ATOM 894 C C . VAL A 1 117 ? -23.359 13.633 9.789 1 93.69 117 VAL A C 1
ATOM 896 O O . VAL A 1 117 ? -22.906 12.781 9.016 1 93.69 117 VAL A O 1
ATOM 899 N N . LEU A 1 118 ? -24.609 13.719 10.047 1 93.81 118 LEU A N 1
ATOM 900 C CA . LEU A 1 118 ? -25.703 13.094 9.305 1 93.81 118 LEU A CA 1
ATOM 901 C C . LEU A 1 118 ? -25.562 11.578 9.297 1 93.81 118 LEU A C 1
ATOM 903 O O . LEU A 1 118 ? -25.625 10.953 8.234 1 93.81 118 LEU A O 1
ATOM 907 N N . PRO A 1 119 ? -25.297 10.977 10.414 1 90.12 119 PRO A N 1
ATOM 908 C CA . PRO A 1 119 ? -25.094 9.531 10.469 1 90.12 119 PRO A CA 1
ATOM 909 C C . PRO A 1 119 ? -26.312 8.742 9.992 1 90.12 119 PRO A C 1
ATOM 911 O O . PRO A 1 119 ? -26.172 7.684 9.375 1 90.12 119 PRO A O 1
ATOM 914 N N . ASP A 1 120 ? -27.516 9.305 10.219 1 91.44 120 ASP A N 1
ATOM 915 C CA . ASP A 1 120 ? -28.734 8.617 9.836 1 91.44 120 ASP A CA 1
ATOM 916 C C . ASP A 1 120 ? -28.891 8.57 8.32 1 91.44 120 ASP A C 1
ATOM 918 O O . ASP A 1 120 ? -29.344 7.566 7.762 1 91.44 120 ASP A O 1
ATOM 922 N N . GLN A 1 121 ? -28.531 9.641 7.695 1 92.94 121 GLN A N 1
ATOM 923 C CA . GLN A 1 121 ? -28.609 9.672 6.242 1 92.94 121 GLN A CA 1
ATOM 924 C C . GLN A 1 121 ? -27.656 8.656 5.617 1 92.94 121 GLN A C 1
ATOM 926 O O . GLN A 1 121 ? -28.016 7.977 4.648 1 92.94 121 GLN A O 1
ATOM 931 N N . ILE A 1 122 ? -26.516 8.539 6.156 1 93.5 122 ILE A N 1
ATOM 932 C CA . ILE A 1 122 ? -25.531 7.59 5.652 1 93.5 122 ILE A CA 1
ATOM 933 C C . ILE A 1 122 ? -26.031 6.164 5.875 1 93.5 122 ILE A C 1
ATOM 935 O O . ILE A 1 122 ? -25.922 5.316 4.98 1 93.5 122 ILE A O 1
ATOM 939 N N . ARG A 1 123 ? -26.531 5.969 7.07 1 93 123 ARG A N 1
ATOM 940 C CA . ARG A 1 123 ? -27.078 4.66 7.418 1 93 123 ARG A CA 1
ATOM 941 C C . ARG A 1 123 ? -28.172 4.254 6.449 1 93 123 ARG A C 1
ATOM 943 O O . ARG A 1 123 ? -28.188 3.127 5.945 1 93 123 ARG A O 1
ATOM 950 N N . ASN A 1 124 ? -29.094 5.141 6.203 1 94.12 124 ASN A N 1
ATOM 951 C CA . ASN A 1 124 ? -30.203 4.871 5.301 1 94.12 124 ASN A CA 1
ATOM 952 C C . ASN A 1 124 ? -29.719 4.59 3.883 1 94.12 124 ASN A C 1
ATOM 954 O O . ASN A 1 124 ? -30.219 3.682 3.219 1 94.12 124 ASN A O 1
ATOM 958 N N . LEU A 1 125 ? -28.812 5.316 3.488 1 94.31 125 LEU A N 1
ATOM 959 C CA . LEU A 1 125 ? -28.25 5.125 2.152 1 94.31 125 LEU A CA 1
ATOM 960 C C . LEU A 1 125 ? -27.562 3.771 2.043 1 94.31 125 LEU A C 1
ATOM 962 O O . LEU A 1 125 ? -27.703 3.072 1.039 1 94.31 125 LEU A O 1
ATOM 966 N N . ALA A 1 126 ? -26.75 3.428 3.018 1 94.06 126 ALA A N 1
ATOM 967 C CA . ALA A 1 126 ? -26.062 2.137 3.039 1 94.06 126 ALA A CA 1
ATOM 968 C C . ALA A 1 126 ? -27.062 0.985 2.996 1 94.06 126 ALA A C 1
ATOM 970 O O . ALA A 1 126 ? -26.844 -0.012 2.305 1 94.06 126 ALA A O 1
ATOM 971 N N . ARG A 1 127 ? -28.125 1.144 3.715 1 94.81 127 ARG A N 1
ATOM 972 C CA . ARG A 1 127 ? -29.172 0.134 3.732 1 94.81 127 ARG A CA 1
ATOM 973 C C . ARG A 1 127 ? -29.812 -0.009 2.357 1 94.81 127 ARG A C 1
ATOM 975 O O . ARG A 1 127 ? -30.078 -1.124 1.897 1 94.81 127 ARG A O 1
ATOM 982 N N . GLU A 1 128 ? -30.078 1.076 1.774 1 95.06 128 GLU A N 1
ATOM 983 C CA . GLU A 1 128 ? -30.672 1.072 0.443 1 95.06 128 GLU A CA 1
ATOM 984 C C . GLU A 1 128 ? -29.75 0.391 -0.572 1 95.06 128 GLU A C 1
ATOM 986 O O . GLU A 1 128 ? -30.219 -0.416 -1.384 1 95.06 128 GLU A O 1
ATOM 991 N N . ILE A 1 129 ? -28.531 0.696 -0.549 1 94.69 129 ILE A N 1
ATOM 992 C CA . ILE A 1 129 ? -27.547 0.116 -1.458 1 94.69 129 ILE A CA 1
ATOM 993 C C . ILE A 1 129 ? -27.516 -1.402 -1.288 1 94.69 129 ILE A C 1
ATOM 995 O O . ILE A 1 129 ? -27.547 -2.143 -2.273 1 94.69 129 ILE A O 1
ATOM 999 N N . ALA A 1 130 ? -27.484 -1.832 -0.052 1 92.62 130 ALA A N 1
ATOM 1000 C CA . ALA A 1 130 ? -27.438 -3.262 0.249 1 92.62 130 ALA A CA 1
ATOM 1001 C C . ALA A 1 130 ? -28.688 -3.971 -0.249 1 92.62 130 ALA A C 1
ATOM 1003 O O . ALA A 1 130 ? -28.656 -5.168 -0.546 1 92.62 130 ALA A O 1
ATOM 1004 N N . GLY A 1 131 ? -29.734 -3.234 -0.378 1 91.19 131 GLY A N 1
ATOM 1005 C CA . GLY A 1 131 ? -31 -3.816 -0.775 1 91.19 131 GLY A CA 1
ATOM 1006 C C . GLY A 1 131 ? -31.172 -3.908 -2.279 1 91.19 131 GLY A C 1
ATOM 1007 O O . GLY A 1 131 ? -32.094 -4.578 -2.766 1 91.19 131 GLY A O 1
ATOM 1008 N N . ARG A 1 132 ? -30.312 -3.367 -3 1 91.88 132 ARG A N 1
ATOM 1009 C CA . ARG A 1 132 ? -30.422 -3.334 -4.457 1 91.88 132 ARG A CA 1
ATOM 1010 C C . ARG A 1 132 ? -30.109 -4.699 -5.059 1 91.88 132 ARG A C 1
ATOM 1012 O O . ARG A 1 132 ? -29.281 -5.445 -4.527 1 91.88 132 ARG A O 1
ATOM 1019 N N . LYS A 1 133 ? -30.688 -4.98 -6.211 1 87.75 133 LYS A N 1
ATOM 1020 C CA . LYS A 1 133 ? -30.438 -6.215 -6.945 1 87.75 133 LYS A CA 1
ATOM 1021 C C . LYS A 1 133 ? -29.016 -6.258 -7.492 1 87.75 133 LYS A C 1
ATOM 1023 O O . LYS A 1 133 ? -28.469 -7.34 -7.715 1 87.75 133 LYS A O 1
ATOM 1028 N N . THR A 1 134 ? -28.422 -5.148 -7.602 1 87.5 134 THR A N 1
ATOM 1029 C CA . THR A 1 134 ? -27.094 -5.047 -8.203 1 87.5 134 THR A CA 1
ATOM 1030 C C . THR A 1 134 ? -26 -5.168 -7.133 1 87.5 134 THR A C 1
ATOM 1032 O O . THR A 1 134 ? -24.812 -5.133 -7.445 1 87.5 134 THR A O 1
ATOM 1035 N N . PHE A 1 135 ? -26.391 -5.348 -5.906 1 90.94 135 PHE A N 1
ATOM 1036 C CA . PHE A 1 135 ? -25.469 -5.367 -4.785 1 90.94 135 PHE A CA 1
ATOM 1037 C C . PHE A 1 135 ? -24.375 -6.418 -5 1 90.94 135 PHE A C 1
ATOM 1039 O O . PHE A 1 135 ? -23.203 -6.168 -4.73 1 90.94 135 PHE A O 1
ATOM 1046 N N . PRO A 1 136 ? -24.688 -7.566 -5.582 1 87.62 136 PRO A N 1
ATOM 1047 C CA . PRO A 1 136 ? -23.656 -8.594 -5.75 1 87.62 136 PRO A CA 1
ATOM 1048 C C . PRO A 1 136 ? -22.516 -8.148 -6.664 1 87.62 136 PRO A C 1
ATOM 1050 O O . PRO A 1 136 ? -21.391 -8.656 -6.559 1 87.62 136 PRO A O 1
ATOM 1053 N N . ARG A 1 137 ? -22.734 -7.191 -7.461 1 85.69 137 ARG A N 1
ATOM 1054 C CA . ARG A 1 137 ? -21.703 -6.684 -8.367 1 85.69 137 ARG A CA 1
ATOM 1055 C C . ARG A 1 137 ? -20.609 -5.961 -7.594 1 85.69 137 ARG A C 1
ATOM 1057 O O . ARG A 1 137 ? -19.5 -5.789 -8.102 1 85.69 137 ARG A O 1
ATOM 1064 N N . LEU A 1 138 ? -20.938 -5.52 -6.406 1 89.56 138 LEU A N 1
ATOM 1065 C CA . LEU A 1 138 ? -19.969 -4.812 -5.57 1 89.56 138 LEU A CA 1
ATOM 1066 C C . LEU A 1 138 ? -19.031 -5.789 -4.867 1 89.56 138 LEU A C 1
ATOM 1068 O O . LEU A 1 138 ? -18.016 -5.383 -4.289 1 89.56 138 LEU A O 1
ATOM 1072 N N . LEU A 1 139 ? -19.297 -7.09 -5.02 1 85.94 139 LEU A N 1
ATOM 1073 C CA . LEU A 1 139 ? -18.641 -8.086 -4.176 1 85.94 139 LEU A CA 1
ATOM 1074 C C . LEU A 1 139 ? -17.594 -8.859 -4.973 1 85.94 139 LEU A C 1
ATOM 1076 O O . LEU A 1 139 ? -17.031 -9.844 -4.477 1 85.94 139 LEU A O 1
ATOM 1080 N N . ASP A 1 140 ? -17.25 -8.445 -6.176 1 82 140 ASP A N 1
ATOM 1081 C CA . ASP A 1 140 ? -16.281 -9.156 -7 1 82 140 ASP A CA 1
ATOM 1082 C C . ASP A 1 140 ? -15.07 -8.273 -7.324 1 82 140 ASP A C 1
ATOM 1084 O O . ASP A 1 140 ? -14.922 -7.191 -6.758 1 82 140 ASP A O 1
ATOM 1088 N N . TYR A 1 141 ? -14.156 -8.812 -8.203 1 77.75 141 TYR A N 1
ATOM 1089 C CA . TYR A 1 141 ? -12.898 -8.141 -8.531 1 77.75 141 TYR A CA 1
ATOM 1090 C C . TYR A 1 141 ? -13.102 -7.141 -9.664 1 77.75 141 TYR A C 1
ATOM 1092 O O . TYR A 1 141 ? -12.172 -6.414 -10.023 1 77.75 141 TYR A O 1
ATOM 1100 N N . ALA A 1 142 ? -14.273 -6.996 -10.07 1 78.81 142 ALA A N 1
ATOM 1101 C CA . ALA A 1 142 ? -14.477 -6.191 -11.273 1 78.81 142 ALA A CA 1
ATOM 1102 C C . ALA A 1 142 ? -14.172 -4.719 -11.008 1 78.81 142 ALA A C 1
ATOM 1104 O O . ALA A 1 142 ? -14.281 -4.25 -9.875 1 78.81 142 ALA A O 1
ATOM 1105 N N . CYS A 1 143 ? -13.648 -4.016 -11.977 1 84.94 143 CYS A N 1
ATOM 1106 C CA . CYS A 1 143 ? -13.438 -2.574 -12 1 84.94 143 CYS A CA 1
ATOM 1107 C C . CYS A 1 143 ? -12.477 -2.148 -10.891 1 84.94 143 CYS A C 1
ATOM 1109 O O . CYS A 1 143 ? -12.836 -1.352 -10.023 1 84.94 143 CYS A O 1
ATOM 1111 N N . PRO A 1 144 ? -11.312 -2.611 -10.969 1 86.94 144 PRO A N 1
ATOM 1112 C CA . PRO A 1 144 ? -10.336 -2.336 -9.914 1 86.94 144 PRO A CA 1
ATOM 1113 C C . PRO A 1 144 ? -10.07 -0.845 -9.727 1 86.94 144 PRO A C 1
ATOM 1115 O O . PRO A 1 144 ? -9.664 -0.416 -8.641 1 86.94 144 PRO A O 1
ATOM 1118 N N . THR A 1 145 ? -10.281 -0.037 -10.719 1 91.75 145 THR A N 1
ATOM 1119 C CA . THR A 1 145 ? -10.008 1.395 -10.633 1 91.75 145 THR A CA 1
ATOM 1120 C C . THR A 1 145 ? -11.258 2.152 -10.18 1 91.75 145 THR A C 1
ATOM 1122 O O . THR A 1 145 ? -11.219 3.371 -10 1 91.75 145 THR A O 1
ATOM 1125 N N . GLY A 1 146 ? -12.328 1.443 -9.992 1 93.06 146 GLY A N 1
ATOM 1126 C CA . GLY A 1 146 ? -13.641 2.01 -9.711 1 93.06 146 GLY A CA 1
ATOM 1127 C C . GLY A 1 146 ? -14.656 1.734 -10.805 1 93.06 146 GLY A C 1
ATOM 1128 O O . GLY A 1 146 ? -14.305 1.697 -11.992 1 93.06 146 GLY A O 1
ATOM 1129 N N . MET A 1 147 ? -1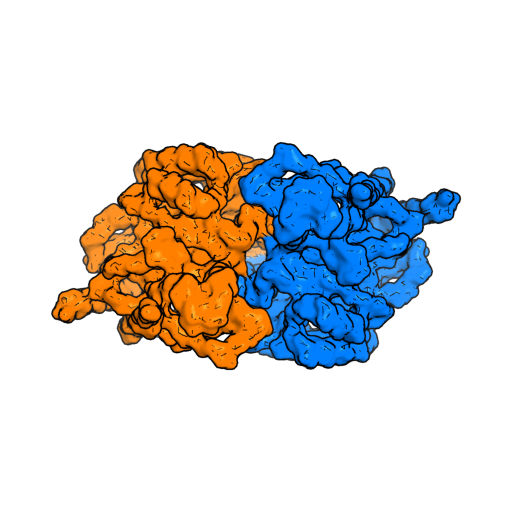5.859 1.525 -10.477 1 92.19 147 MET A N 1
ATOM 1130 C CA . MET A 1 147 ? -16.938 1.344 -11.445 1 92.19 147 MET A CA 1
ATOM 1131 C C . MET A 1 147 ? -17.156 2.617 -12.258 1 92.19 147 MET A C 1
ATOM 1133 O O . MET A 1 147 ? -16.859 3.717 -11.781 1 92.19 147 MET A O 1
ATOM 1137 N N . PRO A 1 148 ? -17.656 2.477 -13.453 1 92 148 PRO A N 1
ATOM 1138 C CA . PRO A 1 148 ? -17.828 3.648 -14.32 1 92 148 PRO A CA 1
ATOM 1139 C C . PRO A 1 148 ? -18.625 4.77 -13.656 1 92 148 PRO A C 1
ATOM 1141 O O . PRO A 1 148 ? -18.203 5.93 -13.688 1 92 148 PRO A O 1
ATOM 1144 N N . HIS A 1 149 ? -19.75 4.414 -13.031 1 94.69 149 HIS A N 1
ATOM 1145 C CA . HIS A 1 149 ? -20.578 5.449 -12.422 1 94.69 149 HIS A CA 1
ATOM 1146 C C . HIS A 1 149 ? -19.891 6.031 -11.188 1 94.69 149 HIS A C 1
ATOM 1148 O O . HIS A 1 149 ? -20.125 7.195 -10.844 1 94.69 149 HIS A O 1
ATOM 1154 N N . GLN A 1 150 ? -19.078 5.242 -10.5 1 96 150 GLN A N 1
ATOM 1155 C CA . GLN A 1 150 ? -18.328 5.746 -9.359 1 96 150 GLN A CA 1
ATOM 1156 C C . GLN A 1 150 ? -17.281 6.766 -9.805 1 96 150 GLN A C 1
ATOM 1158 O O . GLN A 1 150 ? -17.109 7.805 -9.164 1 96 150 GLN A O 1
ATOM 1163 N N . LYS A 1 151 ? -16.578 6.469 -10.898 1 96.69 151 LYS A N 1
ATOM 1164 C CA . LYS A 1 151 ? -15.586 7.387 -11.453 1 96.69 151 LYS A CA 1
ATOM 1165 C C . LYS A 1 151 ? -16.25 8.664 -11.969 1 96.69 151 LYS A C 1
ATOM 1167 O O . LYS A 1 151 ? -15.703 9.758 -11.797 1 96.69 151 LYS A O 1
ATOM 1172 N N . ALA A 1 152 ? -17.422 8.516 -12.586 1 96.25 152 ALA A N 1
ATOM 1173 C CA . ALA A 1 152 ? -18.156 9.68 -13.07 1 96.25 152 ALA A CA 1
ATOM 1174 C C . ALA A 1 152 ? -18.531 10.609 -11.922 1 96.25 152 ALA A C 1
ATOM 1176 O O . ALA A 1 152 ? -18.453 11.828 -12.047 1 96.25 152 ALA A O 1
ATOM 1177 N N . ALA A 1 153 ? -18.969 10.023 -10.852 1 96.5 153 ALA A N 1
ATOM 1178 C CA . ALA A 1 153 ? -19.281 10.812 -9.664 1 96.5 153 ALA A CA 1
ATOM 1179 C C . ALA A 1 153 ? -18.062 11.555 -9.156 1 96.5 153 ALA A C 1
ATOM 1181 O O . ALA A 1 153 ? -18.156 12.703 -8.719 1 96.5 153 ALA A O 1
ATOM 1182 N N . GLY A 1 154 ? -16.922 10.883 -9.219 1 97.06 154 GLY A N 1
ATOM 1183 C CA . GLY A 1 154 ? -15.664 11.516 -8.82 1 97.06 154 GLY A CA 1
ATOM 1184 C C . GLY A 1 154 ? -15.305 12.711 -9.688 1 97.06 154 GLY A C 1
ATOM 1185 O O . GLY A 1 154 ? -14.891 13.75 -9.172 1 97.06 154 GLY A O 1
ATOM 1186 N N . VAL A 1 155 ? -15.469 12.539 -10.969 1 97.06 155 VAL A N 1
ATOM 1187 C CA . VAL A 1 155 ? -15.18 13.617 -11.914 1 97.06 155 VAL A CA 1
ATOM 1188 C C . VAL A 1 155 ? -16.047 14.828 -11.594 1 97.06 155 VAL A C 1
ATOM 1190 O O . VAL A 1 155 ? -15.562 15.953 -11.539 1 97.06 155 VAL A O 1
ATOM 1193 N N . ASN A 1 156 ? -17.297 14.57 -11.328 1 94.75 156 ASN A N 1
ATOM 1194 C CA . ASN A 1 156 ? -18.219 15.648 -10.984 1 94.75 156 ASN A CA 1
ATOM 1195 C C . ASN A 1 156 ? -17.859 16.297 -9.648 1 94.75 156 ASN A C 1
ATOM 1197 O O . ASN A 1 156 ? -17.953 17.516 -9.5 1 94.75 156 ASN A O 1
ATOM 1201 N N . TRP A 1 157 ? -17.547 15.484 -8.719 1 95 157 TRP A N 1
ATOM 1202 C CA . TRP A 1 157 ? -17.141 15.953 -7.398 1 95 157 TRP A CA 1
ATOM 1203 C C . TRP A 1 157 ? -15.961 16.922 -7.504 1 95 157 TRP A C 1
ATOM 1205 O O . TRP A 1 157 ? -15.977 18 -6.902 1 95 157 TRP A O 1
ATOM 1215 N N . LEU A 1 158 ? -14.984 16.594 -8.336 1 96.75 158 LEU A N 1
ATOM 1216 C CA . LEU A 1 158 ? -13.75 17.359 -8.445 1 96.75 158 LEU A CA 1
ATOM 1217 C C . LEU A 1 158 ? -13.984 18.641 -9.25 1 96.75 158 LEU A C 1
ATOM 1219 O O . LEU A 1 158 ? -13.305 19.641 -9.039 1 96.75 158 LEU A O 1
ATOM 1223 N N . LYS A 1 159 ? -14.961 18.594 -10.102 1 94.69 159 LYS A N 1
ATOM 1224 C CA . LYS A 1 159 ? -15.312 19.781 -10.875 1 94.69 159 LYS A CA 1
ATOM 1225 C C . LYS A 1 159 ? -15.727 20.938 -9.961 1 94.69 159 LYS A C 1
ATOM 1227 O O . LYS A 1 159 ? -15.461 22.094 -10.25 1 94.69 159 LYS A O 1
ATOM 1232 N N . ASN A 1 160 ? -16.312 20.578 -8.844 1 92.19 160 ASN A N 1
ATOM 1233 C CA . ASN A 1 160 ? -16.828 21.562 -7.895 1 92.19 160 ASN A CA 1
ATOM 1234 C C . ASN A 1 160 ? -15.688 22.359 -7.258 1 92.19 160 ASN A C 1
ATOM 1236 O O . ASN A 1 160 ? -15.922 23.438 -6.695 1 92.19 160 ASN A O 1
ATOM 1240 N N . ILE A 1 161 ? -14.492 21.891 -7.363 1 94.25 161 ILE A N 1
ATOM 1241 C CA . ILE A 1 161 ? -13.391 22.609 -6.742 1 94.25 161 ILE A CA 1
ATOM 1242 C C . ILE A 1 161 ? -12.422 23.094 -7.82 1 94.25 161 ILE A C 1
ATOM 1244 O O . ILE A 1 161 ? -11.273 23.438 -7.527 1 94.25 161 ILE A O 1
ATOM 1248 N N . GLY A 1 162 ? -12.875 22.953 -9.055 1 94.19 162 GLY A N 1
ATOM 1249 C CA . GLY A 1 162 ? -12.148 23.594 -10.133 1 94.19 162 GLY A CA 1
ATOM 1250 C C . GLY A 1 162 ? -11.141 22.672 -10.797 1 94.19 162 GLY A C 1
ATOM 1251 O O . GLY A 1 162 ? -10.195 23.141 -11.445 1 94.19 162 GLY A O 1
ATOM 1252 N N . LEU A 1 163 ? -11.25 21.391 -10.586 1 96.62 163 LEU A N 1
ATOM 1253 C CA . LEU A 1 163 ? -10.352 20.438 -11.25 1 96.62 163 LEU A CA 1
ATOM 1254 C C . LEU A 1 163 ? -11.094 19.672 -12.344 1 96.62 163 LEU A C 1
ATOM 1256 O O . LEU A 1 163 ? -12.07 18.984 -12.062 1 96.62 163 LEU A O 1
ATOM 1260 N N . GLU A 1 164 ? -10.641 19.844 -13.523 1 95.94 164 GLU A N 1
ATOM 1261 C CA . GLU A 1 164 ? -11.203 19.125 -14.656 1 95.94 164 GLU A CA 1
ATOM 1262 C C . GLU A 1 164 ? -10.414 17.844 -14.945 1 95.94 164 GLU A C 1
ATOM 1264 O O . GLU A 1 164 ? -9.18 17.859 -14.938 1 95.94 164 GLU A O 1
ATOM 1269 N N . THR A 1 165 ? -11.094 16.766 -15.047 1 97.06 165 THR A N 1
ATOM 1270 C CA . THR A 1 165 ? -10.523 15.469 -15.398 1 97.06 165 THR A CA 1
ATOM 1271 C C . THR A 1 165 ? -11.578 14.562 -16.047 1 97.06 165 THR A C 1
ATOM 1273 O O . THR A 1 165 ? -12.664 15.023 -16.391 1 97.06 165 THR A O 1
ATOM 1276 N N . ASP A 1 166 ? -11.227 13.367 -16.406 1 96.5 166 ASP A N 1
ATOM 1277 C CA . ASP A 1 166 ? -12.133 12.391 -17 1 96.5 166 ASP A CA 1
ATOM 1278 C C . ASP A 1 166 ? -11.938 11.008 -16.375 1 96.5 166 ASP A C 1
ATOM 1280 O O . ASP A 1 166 ? -10.961 10.789 -15.641 1 96.5 166 ASP A O 1
ATOM 1284 N N . PRO A 1 167 ? -12.82 10.07 -16.594 1 95.44 167 PRO A N 1
ATOM 1285 C CA . PRO A 1 167 ? -12.781 8.773 -15.922 1 95.44 167 PRO A CA 1
ATOM 1286 C C . PRO A 1 167 ? -11.531 7.969 -16.266 1 95.44 167 PRO A C 1
ATOM 1288 O O . PRO A 1 167 ? -11.117 7.105 -15.484 1 95.44 167 PRO A O 1
ATOM 1291 N N . ASP A 1 168 ? -10.875 8.188 -17.344 1 94.31 168 ASP A N 1
ATOM 1292 C CA . ASP A 1 168 ? -9.695 7.438 -17.75 1 94.31 168 ASP A CA 1
ATOM 1293 C C . ASP A 1 168 ? -8.453 7.918 -17 1 94.31 168 ASP A C 1
ATOM 1295 O O . ASP A 1 168 ? -7.422 7.242 -17 1 94.31 168 ASP A O 1
ATOM 1299 N N . HIS A 1 169 ? -8.578 9.094 -16.375 1 97.44 169 HIS A N 1
ATOM 1300 C CA . HIS A 1 169 ? -7.449 9.688 -15.672 1 97.44 169 HIS A CA 1
ATOM 1301 C C . HIS A 1 169 ? -7.734 9.812 -14.18 1 97.44 169 HIS A C 1
ATOM 1303 O O . HIS A 1 169 ? -7.121 10.625 -13.492 1 97.44 169 HIS A O 1
ATOM 1309 N N . LEU A 1 170 ? -8.734 9.086 -13.781 1 97.75 170 LEU A N 1
ATOM 1310 C CA . LEU A 1 170 ? -9.148 9.078 -12.383 1 97.75 170 LEU A CA 1
ATOM 1311 C C . LEU A 1 170 ? -9.344 7.652 -11.875 1 97.75 170 LEU A C 1
ATOM 1313 O O . LEU A 1 170 ? -9.922 6.816 -12.578 1 97.75 170 LEU A O 1
ATOM 1317 N N . VAL A 1 171 ? -8.805 7.359 -10.703 1 97.19 171 VAL A N 1
ATOM 1318 C CA . VAL A 1 171 ? -9.039 6.062 -10.07 1 97.19 171 VAL A CA 1
ATOM 1319 C C . VAL A 1 171 ? -9.469 6.266 -8.617 1 97.19 171 VAL A C 1
ATOM 1321 O O . VAL A 1 171 ? -9.188 7.305 -8.023 1 97.19 171 VAL A O 1
ATOM 1324 N N . LEU A 1 172 ? -10.273 5.348 -8.102 1 96.69 172 LEU A N 1
ATOM 1325 C CA . LEU A 1 172 ? -10.578 5.273 -6.676 1 96.69 172 LEU A CA 1
ATOM 1326 C C . LEU A 1 172 ? -9.484 4.52 -5.926 1 96.69 172 LEU A C 1
ATOM 1328 O O . LEU A 1 172 ? -9.062 3.445 -6.355 1 96.69 172 LEU A O 1
ATOM 1332 N N . VAL A 1 173 ? -9.023 5.109 -4.887 1 96.44 173 VAL A N 1
ATOM 1333 C CA . VAL A 1 173 ? -8.047 4.453 -4.023 1 96.44 173 VAL A CA 1
ATOM 1334 C C . VAL A 1 173 ? -8.586 4.387 -2.596 1 96.44 173 VAL A C 1
ATOM 1336 O O . VAL A 1 173 ? -9.602 5.004 -2.279 1 96.44 173 VAL A O 1
ATOM 1339 N N . SER A 1 174 ? -7.918 3.66 -1.724 1 94.31 174 SER A N 1
ATOM 1340 C CA . SER A 1 174 ? -8.406 3.359 -0.381 1 94.31 174 SER A CA 1
ATOM 1341 C C . SER A 1 174 ? -7.996 4.445 0.611 1 94.31 174 SER A C 1
ATOM 1343 O O . SER A 1 174 ? -7.395 4.152 1.646 1 94.31 174 SER A O 1
ATOM 1345 N N . GLY A 1 175 ? -8.383 5.688 0.324 1 94.88 175 GLY A N 1
ATOM 1346 C CA . GLY A 1 175 ? -8.047 6.836 1.148 1 94.88 175 GLY A CA 1
ATOM 1347 C C . GLY A 1 175 ? -6.836 7.598 0.647 1 94.88 175 GLY A C 1
ATOM 1348 O O . GLY A 1 175 ? -6.094 7.105 -0.207 1 94.88 175 GLY A O 1
ATOM 1349 N N . THR A 1 176 ? -6.664 8.75 1.205 1 95.44 176 THR A N 1
ATOM 1350 C CA . THR A 1 176 ? -5.605 9.648 0.768 1 95.44 176 THR A CA 1
ATOM 1351 C C . THR A 1 176 ? -4.23 9.039 1.028 1 95.44 176 THR A C 1
ATOM 1353 O O . THR A 1 176 ? -3.369 9.039 0.147 1 95.44 176 THR A O 1
ATOM 1356 N N . GLN A 1 177 ? -4.02 8.539 2.215 1 94.38 177 GLN A N 1
ATOM 1357 C CA . GLN A 1 177 ? -2.723 7.977 2.57 1 94.38 177 GLN A CA 1
ATOM 1358 C C . GLN A 1 177 ? -2.348 6.828 1.635 1 94.38 177 GLN A C 1
ATOM 1360 O O . GLN A 1 177 ? -1.186 6.691 1.247 1 94.38 177 GLN A O 1
ATOM 1365 N N . ASN A 1 178 ? -3.311 5.98 1.324 1 96.19 178 ASN A N 1
ATOM 1366 C CA . ASN A 1 178 ? -3.082 4.902 0.366 1 96.19 178 ASN A CA 1
ATOM 1367 C C . ASN A 1 178 ? -2.715 5.449 -1.012 1 96.19 178 ASN A C 1
ATOM 1369 O O . ASN A 1 178 ? -1.81 4.93 -1.668 1 96.19 178 ASN A O 1
ATOM 1373 N N . GLY A 1 179 ? -3.451 6.461 -1.466 1 97 179 GLY A N 1
ATOM 1374 C CA . GLY A 1 179 ? -3.111 7.102 -2.727 1 97 179 GLY A CA 1
ATOM 1375 C C . GLY A 1 179 ? -1.692 7.637 -2.764 1 97 179 GLY A C 1
ATOM 1376 O O . GLY A 1 179 ? -0.996 7.492 -3.77 1 97 179 GLY A O 1
ATOM 1377 N N . LEU A 1 180 ? -1.269 8.242 -1.677 1 97.69 180 LEU A N 1
ATOM 1378 C CA . LEU A 1 180 ? 0.093 8.75 -1.57 1 97.69 180 LEU A CA 1
ATOM 1379 C C . LEU A 1 180 ? 1.106 7.609 -1.611 1 97.69 180 LEU A C 1
ATOM 1381 O O . LEU A 1 180 ? 2.143 7.719 -2.27 1 97.69 180 LEU A O 1
ATOM 1385 N N . ALA A 1 181 ? 0.814 6.578 -0.91 1 96.5 181 ALA A N 1
ATOM 1386 C CA . ALA A 1 181 ? 1.692 5.41 -0.912 1 96.5 181 ALA A CA 1
ATOM 1387 C C . ALA A 1 181 ? 1.864 4.855 -2.322 1 96.5 181 ALA A C 1
ATOM 1389 O O . ALA A 1 181 ? 2.98 4.535 -2.738 1 96.5 181 ALA A O 1
ATOM 1390 N N . LEU A 1 182 ? 0.749 4.715 -3.041 1 96.25 182 LEU A N 1
ATOM 1391 C CA . LEU A 1 182 ? 0.78 4.219 -4.414 1 96.25 182 LEU A CA 1
ATOM 1392 C C . LEU A 1 182 ? 1.605 5.137 -5.305 1 96.25 182 LEU A C 1
ATOM 1394 O O . LEU A 1 182 ? 2.4 4.668 -6.121 1 96.25 182 LEU A O 1
ATOM 1398 N N . ALA A 1 183 ? 1.41 6.41 -5.129 1 96.81 183 ALA A N 1
ATOM 1399 C CA . ALA A 1 183 ? 2.135 7.398 -5.926 1 96.81 183 ALA A CA 1
ATOM 1400 C C . ALA A 1 183 ? 3.643 7.262 -5.727 1 96.81 183 ALA A C 1
ATOM 1402 O O . ALA A 1 183 ? 4.402 7.25 -6.699 1 96.81 183 ALA A O 1
ATOM 1403 N N . LEU A 1 184 ? 4.051 7.168 -4.473 1 96.62 184 LEU A N 1
ATOM 1404 C CA . LEU A 1 184 ? 5.477 7.078 -4.168 1 96.62 184 LEU A CA 1
ATOM 1405 C C . LEU A 1 184 ? 6.062 5.773 -4.695 1 96.62 184 LEU A C 1
ATOM 1407 O O . LEU A 1 184 ? 7.152 5.762 -5.273 1 96.62 184 LEU A O 1
ATOM 1411 N N . LEU A 1 185 ? 5.309 4.746 -4.504 1 94.25 185 LEU A N 1
ATOM 1412 C CA . LEU A 1 185 ? 5.762 3.432 -4.949 1 94.25 185 LEU A CA 1
ATOM 1413 C C . LEU A 1 185 ? 5.887 3.389 -6.469 1 94.25 185 LEU A C 1
ATOM 1415 O O . LEU A 1 185 ? 6.809 2.766 -7 1 94.25 185 LEU A O 1
ATOM 1419 N N . ALA A 1 186 ? 5.012 4.012 -7.152 1 94.5 186 ALA A N 1
ATOM 1420 C CA . ALA A 1 186 ? 4.906 3.936 -8.609 1 94.5 186 ALA A CA 1
ATOM 1421 C C . ALA A 1 186 ? 5.945 4.824 -9.281 1 94.5 186 ALA A C 1
ATOM 1423 O O . ALA A 1 186 ? 6.461 4.484 -10.352 1 94.5 186 ALA A O 1
ATOM 1424 N N . LEU A 1 187 ? 6.262 5.953 -8.648 1 96.12 187 LEU A N 1
ATOM 1425 C CA . LEU A 1 187 ? 6.914 6.977 -9.453 1 96.12 187 LEU A CA 1
ATOM 1426 C C . LEU A 1 187 ? 8.289 7.316 -8.891 1 96.12 187 LEU A C 1
ATOM 1428 O O . LEU A 1 187 ? 9.07 8.031 -9.531 1 96.12 187 LEU A O 1
ATOM 1432 N N . PHE A 1 188 ? 8.617 6.797 -7.73 1 94.56 188 PHE A N 1
ATOM 1433 C CA . PHE A 1 188 ? 9.891 7.133 -7.102 1 94.56 188 PHE A CA 1
ATOM 1434 C C . PHE A 1 188 ? 10.688 5.871 -6.789 1 94.56 188 PHE A C 1
ATOM 1436 O O . PHE A 1 188 ? 10.109 4.801 -6.59 1 94.56 188 PHE A O 1
ATOM 1443 N N . ASP A 1 189 ? 11.961 6.004 -6.758 1 90.69 189 ASP A N 1
ATOM 1444 C CA . ASP A 1 189 ? 12.898 4.953 -6.367 1 90.69 189 ASP A CA 1
ATOM 1445 C C . ASP A 1 189 ? 13.594 5.301 -5.051 1 90.69 189 ASP A C 1
ATOM 1447 O O . ASP A 1 189 ? 13.711 6.477 -4.695 1 90.69 189 ASP A O 1
ATOM 1451 N N . PRO A 1 190 ? 14.008 4.258 -4.277 1 89.25 190 PRO A N 1
ATOM 1452 C CA . PRO A 1 190 ? 14.789 4.559 -3.074 1 89.25 190 PRO A CA 1
ATOM 1453 C C . PRO A 1 190 ? 15.953 5.512 -3.346 1 89.25 190 PRO A C 1
ATOM 1455 O O . PRO A 1 190 ? 16.688 5.328 -4.32 1 89.25 190 PRO A O 1
ATOM 1458 N N . GLY A 1 191 ? 16 6.578 -2.523 1 88.19 191 GLY A N 1
ATOM 1459 C CA . GLY A 1 191 ? 17.062 7.559 -2.688 1 88.19 191 GLY A CA 1
ATOM 1460 C C . GLY A 1 191 ? 16.609 8.828 -3.379 1 88.19 191 GLY A C 1
ATOM 1461 O O . GLY A 1 191 ? 17.266 9.867 -3.287 1 88.19 191 GLY A O 1
ATOM 1462 N N . ASP A 1 192 ? 15.492 8.758 -4.102 1 92.44 192 ASP A N 1
ATOM 1463 C CA . ASP A 1 192 ? 14.953 9.961 -4.73 1 92.44 192 ASP A CA 1
ATOM 1464 C C . ASP A 1 192 ? 14.633 11.031 -3.689 1 92.44 192 ASP A C 1
ATOM 1466 O O . ASP A 1 192 ? 14.383 10.711 -2.523 1 92.44 192 ASP A O 1
ATOM 1470 N N . ARG A 1 193 ? 14.703 12.266 -4.098 1 93.69 193 ARG A N 1
ATOM 1471 C CA . ARG A 1 193 ? 14.477 13.398 -3.209 1 93.69 193 ARG A CA 1
ATOM 1472 C C . ARG A 1 193 ? 13.188 14.133 -3.564 1 93.69 193 ARG A C 1
ATOM 1474 O O . ARG A 1 193 ? 12.883 14.336 -4.742 1 93.69 193 ARG A O 1
ATOM 1481 N N . ILE A 1 194 ? 12.438 14.461 -2.547 1 97.44 194 ILE A N 1
ATOM 1482 C CA . ILE A 1 194 ? 11.172 15.172 -2.705 1 97.44 194 ILE A CA 1
ATOM 1483 C C . ILE A 1 194 ? 11.195 16.453 -1.881 1 97.44 194 ILE A C 1
ATOM 1485 O O . ILE A 1 194 ? 11.516 16.438 -0.688 1 97.44 194 ILE A O 1
ATOM 1489 N N . GLY A 1 195 ? 10.945 17.594 -2.52 1 97.69 195 GLY A N 1
ATOM 1490 C CA . GLY A 1 195 ? 10.773 18.828 -1.78 1 97.69 195 GLY A CA 1
ATOM 1491 C C . GLY A 1 195 ? 9.477 18.891 -0.999 1 97.69 195 GLY A C 1
ATOM 1492 O O . GLY A 1 195 ? 8.43 18.438 -1.488 1 97.69 195 GLY A O 1
ATOM 1493 N N . VAL A 1 196 ? 9.523 19.344 0.235 1 97.75 196 VAL A N 1
ATOM 1494 C CA . VAL A 1 196 ? 8.352 19.516 1.095 1 97.75 196 VAL A CA 1
ATOM 1495 C C . VAL A 1 196 ? 8.469 20.812 1.883 1 97.75 196 VAL A C 1
ATOM 1497 O O . VAL A 1 196 ? 9.547 21.406 1.968 1 97.75 196 VAL A O 1
ATOM 1500 N N . ASP A 1 197 ? 7.332 21.281 2.42 1 96.94 197 ASP A N 1
ATOM 1501 C CA . ASP A 1 197 ? 7.395 22.359 3.393 1 96.94 197 ASP A CA 1
ATOM 1502 C C . ASP A 1 197 ? 8.234 21.969 4.605 1 96.94 197 ASP A C 1
ATOM 1504 O O . ASP A 1 197 ? 8.344 20.781 4.93 1 96.94 197 ASP A O 1
ATOM 1508 N N . THR A 1 198 ? 8.797 22.984 5.309 1 93.31 198 THR A N 1
ATOM 1509 C CA . THR A 1 198 ? 9.602 22.734 6.5 1 93.31 198 THR A CA 1
ATOM 1510 C C . THR A 1 198 ? 8.805 21.922 7.527 1 93.31 198 THR A C 1
ATOM 1512 O O . THR A 1 198 ? 9.328 21 8.141 1 93.31 198 THR A O 1
ATOM 1515 N N . TYR A 1 199 ? 7.59 22.375 7.773 1 95.06 199 TYR A N 1
ATOM 1516 C CA . TYR A 1 199 ? 6.621 21.594 8.531 1 95.06 199 TYR A CA 1
ATOM 1517 C C . TYR A 1 199 ? 5.562 21 7.605 1 95.06 199 TYR A C 1
ATOM 1519 O O . TYR A 1 199 ? 4.848 21.734 6.926 1 95.06 199 TYR A O 1
ATOM 1527 N N . THR A 1 200 ? 5.535 19.688 7.535 1 95.88 200 THR A N 1
ATOM 1528 C CA . THR A 1 200 ? 4.602 19.047 6.617 1 95.88 200 THR A CA 1
ATOM 1529 C C . THR A 1 200 ? 3.9 17.875 7.289 1 95.88 200 THR A C 1
ATOM 1531 O O . THR A 1 200 ? 4.086 17.641 8.484 1 95.88 200 THR A O 1
ATOM 1534 N N . TYR A 1 201 ? 3.035 17.266 6.594 1 96 201 TYR A N 1
ATOM 1535 C CA . TYR A 1 201 ? 2.182 16.188 7.09 1 96 201 TYR A CA 1
ATOM 1536 C C . TYR A 1 201 ? 3.018 15.031 7.621 1 96 201 TYR A C 1
ATOM 1538 O O . TYR A 1 201 ? 3.775 14.406 6.867 1 96 201 TYR A O 1
ATOM 1546 N N . ALA A 1 202 ? 2.857 14.68 8.898 1 93.88 202 ALA A N 1
ATOM 1547 C CA . ALA A 1 202 ? 3.686 13.703 9.602 1 93.88 202 ALA A CA 1
ATOM 1548 C C . ALA A 1 202 ? 3.633 12.344 8.922 1 93.88 202 ALA A C 1
ATOM 1550 O O . ALA A 1 202 ? 4.656 11.664 8.789 1 93.88 202 ALA A O 1
ATOM 1551 N N . ASN A 1 203 ? 2.457 11.914 8.484 1 93.44 203 ASN A N 1
ATOM 1552 C CA . ASN A 1 203 ? 2.322 10.586 7.887 1 93.44 203 ASN A CA 1
ATOM 1553 C C . ASN A 1 203 ? 2.957 10.531 6.5 1 93.44 203 ASN A C 1
ATOM 1555 O O . ASN A 1 203 ? 3.293 9.453 6.008 1 93.44 203 ASN A O 1
ATOM 1559 N N . PHE A 1 204 ? 3.074 11.672 5.832 1 95.62 204 PHE A N 1
ATOM 1560 C CA . PHE A 1 204 ? 3.844 11.672 4.59 1 95.62 204 PHE A CA 1
ATOM 1561 C C . PHE A 1 204 ? 5.328 11.477 4.875 1 95.62 204 PHE A C 1
ATOM 1563 O O . PHE A 1 204 ? 6.027 10.797 4.125 1 95.62 204 PHE A O 1
ATOM 1570 N N . ILE A 1 205 ? 5.828 12.117 5.969 1 93.5 205 ILE A N 1
ATOM 1571 C CA . ILE A 1 205 ? 7.215 11.945 6.391 1 93.5 205 ILE A CA 1
ATOM 1572 C C . ILE A 1 205 ? 7.492 10.469 6.645 1 93.5 205 ILE A C 1
ATOM 1574 O O . ILE A 1 205 ? 8.492 9.922 6.16 1 93.5 205 ILE A O 1
ATOM 1578 N N . GLU A 1 206 ? 6.613 9.867 7.316 1 91.56 206 GLU A N 1
ATOM 1579 C CA . GLU A 1 206 ? 6.773 8.453 7.629 1 91.56 206 GLU A CA 1
ATOM 1580 C C . GLU A 1 206 ? 6.711 7.594 6.367 1 91.56 206 GLU A C 1
ATOM 1582 O O . GLU A 1 206 ? 7.453 6.621 6.234 1 91.56 206 GLU A O 1
ATOM 1587 N N . LEU A 1 207 ? 5.793 7.895 5.527 1 93.69 207 LEU A N 1
ATOM 1588 C CA . LEU A 1 207 ? 5.664 7.16 4.273 1 93.69 207 LEU A CA 1
ATOM 1589 C C . LEU A 1 207 ? 6.949 7.254 3.453 1 93.69 207 LEU A C 1
ATOM 1591 O O . LEU A 1 207 ? 7.383 6.266 2.861 1 93.69 207 LEU A O 1
ATOM 1595 N N . ALA A 1 208 ? 7.508 8.461 3.375 1 93.62 208 ALA A N 1
ATOM 1596 C CA . ALA A 1 208 ? 8.766 8.656 2.66 1 93.62 208 ALA A CA 1
ATOM 1597 C C . ALA A 1 208 ? 9.875 7.797 3.264 1 93.62 208 ALA A C 1
ATOM 1599 O O . ALA A 1 208 ? 10.68 7.203 2.537 1 93.62 208 ALA A O 1
ATOM 1600 N N . ARG A 1 209 ? 9.883 7.73 4.562 1 90.06 209 ARG A N 1
ATOM 1601 C CA . ARG A 1 209 ? 10.875 6.914 5.262 1 90.06 209 ARG A CA 1
ATOM 1602 C C . ARG A 1 209 ? 10.711 5.438 4.906 1 90.06 209 ARG A C 1
ATOM 1604 O O . ARG A 1 209 ? 11.703 4.754 4.625 1 90.06 209 ARG A O 1
ATOM 1611 N N . LEU A 1 210 ? 9.508 4.973 4.902 1 89.19 210 LEU A N 1
ATOM 1612 C CA . LEU A 1 210 ? 9.219 3.576 4.594 1 89.19 210 LEU A CA 1
ATOM 1613 C C . LEU A 1 210 ? 9.664 3.232 3.174 1 89.19 210 LEU A C 1
ATOM 1615 O O . LEU A 1 210 ? 10.086 2.105 2.908 1 89.19 210 LEU A O 1
ATOM 1619 N N . HIS A 1 211 ? 9.578 4.188 2.295 1 91.81 211 HIS A N 1
ATOM 1620 C CA . HIS A 1 211 ? 9.938 3.971 0.899 1 91.81 211 HIS A CA 1
ATOM 1621 C C . HIS A 1 211 ? 11.383 4.383 0.634 1 91.81 211 HIS A C 1
ATOM 1623 O O . HIS A 1 211 ? 11.82 4.418 -0.519 1 91.81 211 HIS A O 1
ATOM 1629 N N . HIS A 1 212 ? 12.156 4.793 1.686 1 91.12 212 HIS A N 1
ATOM 1630 C CA . HIS A 1 212 ? 13.57 5.141 1.608 1 91.12 212 HIS A CA 1
ATOM 1631 C C . HIS A 1 212 ? 13.789 6.359 0.719 1 91.12 212 HIS A C 1
ATOM 1633 O O . HIS A 1 212 ? 14.719 6.379 -0.096 1 91.12 212 HIS A O 1
ATOM 1639 N N . LEU A 1 213 ? 12.883 7.305 0.818 1 92.88 213 LEU A N 1
ATOM 1640 C CA . LEU A 1 213 ? 12.992 8.562 0.095 1 92.88 213 LEU A CA 1
ATOM 1641 C C . LEU A 1 213 ? 13.562 9.656 0.993 1 92.88 213 LEU A C 1
ATOM 1643 O O . LEU A 1 213 ? 13.469 9.578 2.219 1 92.88 213 LEU A O 1
ATOM 1647 N N . GLN A 1 214 ? 14.156 10.625 0.366 1 90.06 214 GLN A N 1
ATOM 1648 C CA . GLN A 1 214 ? 14.719 11.75 1.106 1 90.06 214 GLN A CA 1
ATOM 1649 C C . GLN A 1 214 ? 13.859 13.008 0.938 1 90.06 214 GLN A C 1
ATOM 1651 O O . GLN A 1 214 ? 13.516 13.383 -0.185 1 90.06 214 GLN A O 1
ATOM 1656 N N . LEU A 1 215 ? 13.516 13.586 2.061 1 93.62 215 LEU A N 1
ATOM 1657 C CA . LEU A 1 215 ? 12.742 14.828 2.025 1 93.62 215 LEU A CA 1
ATOM 1658 C C . LEU A 1 215 ? 13.656 16.047 2.186 1 93.62 215 LEU A C 1
ATOM 1660 O O . LEU A 1 215 ? 14.602 16.016 2.977 1 93.62 215 LEU A O 1
ATOM 1664 N N . VAL A 1 216 ? 13.414 17.031 1.385 1 92.81 216 VAL A N 1
ATOM 1665 C CA . VAL A 1 216 ? 14.172 18.281 1.433 1 92.81 216 VAL A CA 1
ATOM 1666 C C . VAL A 1 216 ? 13.234 19.438 1.797 1 92.81 216 VAL A C 1
ATOM 1668 O O . VAL A 1 216 ? 12.273 19.703 1.083 1 92.81 216 VAL A O 1
ATOM 1671 N N . ALA A 1 217 ? 13.539 20.109 2.846 1 93.62 217 ALA A N 1
ATOM 1672 C CA . ALA A 1 217 ? 12.719 21.219 3.311 1 93.62 217 ALA A CA 1
ATOM 1673 C C . ALA A 1 217 ? 12.891 22.453 2.42 1 93.62 217 ALA A C 1
ATOM 1675 O O . ALA A 1 217 ? 14.016 22.828 2.096 1 93.62 217 ALA A O 1
ATOM 1676 N N . ILE A 1 218 ? 11.789 22.969 2.027 1 96.25 218 ILE A N 1
ATOM 1677 C CA . ILE A 1 218 ? 11.766 24.203 1.247 1 96.25 218 ILE A CA 1
ATOM 1678 C C . ILE A 1 218 ? 11.18 25.344 2.086 1 96.25 218 ILE A C 1
ATOM 1680 O O . ILE A 1 218 ? 10.156 25.156 2.752 1 96.25 218 ILE A O 1
ATOM 1684 N N . GLY A 1 219 ? 11.758 26.469 2.039 1 93.88 219 GLY A N 1
ATOM 1685 C CA . GLY A 1 219 ? 11.281 27.625 2.801 1 93.88 219 GLY A CA 1
ATOM 1686 C C . GLY A 1 219 ? 9.945 28.141 2.318 1 93.88 219 GLY A C 1
ATOM 1687 O O . GLY A 1 219 ? 9.586 27.969 1.151 1 93.88 219 GLY A O 1
ATOM 1688 N N . SER A 1 220 ? 9.234 28.766 3.211 1 95.19 220 SER A N 1
ATOM 1689 C CA . SER A 1 220 ? 7.895 29.281 2.932 1 95.19 220 SER A CA 1
ATOM 1690 C C . SER A 1 220 ? 7.699 30.672 3.527 1 95.19 220 SER A C 1
ATOM 1692 O O . SER A 1 220 ? 8.555 31.156 4.277 1 95.19 220 SER A O 1
ATOM 1694 N N . ASP A 1 221 ? 6.723 31.359 3.088 1 95.12 221 ASP A N 1
ATOM 1695 C CA . ASP A 1 221 ? 6.223 32.594 3.695 1 95.12 221 ASP A CA 1
ATOM 1696 C C . ASP A 1 221 ? 4.707 32.531 3.869 1 95.12 221 ASP A C 1
ATOM 1698 O O . ASP A 1 221 ? 4.125 31.453 3.975 1 95.12 221 ASP A O 1
ATOM 1702 N N . GLU A 1 222 ? 4.059 33.625 4.023 1 92 222 GLU A N 1
ATOM 1703 C CA . GLU A 1 222 ? 2.629 33.688 4.32 1 92 222 GLU A CA 1
ATOM 1704 C C . GLU A 1 222 ? 1.804 33.125 3.166 1 92 222 GLU A C 1
ATOM 1706 O O . GLU A 1 222 ? 0.65 32.75 3.355 1 92 222 GLU A O 1
ATOM 1711 N N . GLU A 1 223 ? 2.438 33.062 2.023 1 94.5 223 GLU A N 1
ATOM 1712 C CA . GLU A 1 223 ? 1.73 32.562 0.849 1 94.5 223 GLU A CA 1
ATOM 1713 C C . GLU A 1 223 ? 2.109 31.109 0.555 1 94.5 223 GLU A C 1
ATOM 1715 O O . GLU A 1 223 ? 1.836 30.609 -0.533 1 94.5 223 GLU A O 1
ATOM 1720 N N . GLY A 1 224 ? 2.799 30.484 1.486 1 95.62 224 GLY A N 1
ATOM 1721 C CA . GLY A 1 224 ? 3.178 29.094 1.31 1 95.62 224 GLY A CA 1
ATOM 1722 C C . GLY A 1 224 ? 4.598 28.922 0.811 1 95.62 224 GLY A C 1
ATOM 1723 O O . GLY A 1 224 ? 5.434 29.812 0.978 1 95.62 224 GLY A O 1
ATOM 1724 N N . MET A 1 225 ? 4.887 27.781 0.278 1 97.81 225 MET A N 1
ATOM 1725 C CA . MET A 1 225 ? 6.223 27.422 -0.195 1 97.81 225 MET A CA 1
ATOM 1726 C C . MET A 1 225 ? 6.715 28.438 -1.231 1 97.81 225 MET A C 1
ATOM 1728 O O . MET A 1 225 ? 5.977 28.797 -2.15 1 97.81 225 MET A O 1
ATOM 1732 N N . ARG A 1 226 ? 7.93 28.859 -1.126 1 98.25 226 ARG A N 1
ATOM 1733 C CA . ARG A 1 226 ? 8.484 29.828 -2.064 1 98.25 226 ARG A CA 1
ATOM 1734 C C . ARG A 1 226 ? 9.031 29.141 -3.307 1 98.25 226 ARG A C 1
ATOM 1736 O O . ARG A 1 226 ? 9.844 28.219 -3.203 1 98.25 226 ARG A O 1
ATOM 1743 N N . ALA A 1 227 ? 8.656 29.688 -4.441 1 98.44 227 ALA A N 1
ATOM 1744 C CA . ALA A 1 227 ? 9.039 29.109 -5.723 1 98.44 227 ALA A CA 1
ATOM 1745 C C . ALA A 1 227 ? 10.539 29.266 -5.965 1 98.44 227 ALA A C 1
ATOM 1747 O O . ALA A 1 227 ? 11.188 28.359 -6.492 1 98.44 227 ALA A O 1
ATOM 1748 N N . ASP A 1 228 ? 11.102 30.391 -5.59 1 97.31 228 ASP A N 1
ATOM 1749 C CA . ASP A 1 228 ? 12.523 30.641 -5.805 1 97.31 228 ASP A CA 1
ATOM 1750 C C . ASP A 1 228 ? 13.383 29.703 -4.965 1 97.31 228 ASP A C 1
ATOM 1752 O O . ASP A 1 228 ? 14.43 29.234 -5.422 1 97.31 228 ASP A O 1
ATOM 1756 N N . LEU A 1 229 ? 12.945 29.406 -3.807 1 97.19 229 LEU A N 1
ATOM 1757 C CA . LEU A 1 229 ? 13.68 28.5 -2.939 1 97.19 229 LEU A CA 1
ATOM 1758 C C . LEU A 1 229 ? 13.555 27.062 -3.432 1 97.19 229 LEU A C 1
ATOM 1760 O O . LEU A 1 229 ? 14.492 26.266 -3.295 1 97.19 229 LEU A O 1
ATOM 1764 N N . LEU A 1 230 ? 12.383 26.703 -3.986 1 97.56 230 LEU A N 1
ATOM 1765 C CA . LEU A 1 230 ? 12.227 25.391 -4.605 1 97.56 230 LEU A CA 1
ATOM 1766 C C . LEU A 1 230 ? 13.219 25.203 -5.75 1 97.56 230 LEU A C 1
ATOM 1768 O O . LEU A 1 230 ? 13.883 24.172 -5.844 1 97.56 230 LEU A O 1
ATOM 1772 N N . GLU A 1 231 ? 13.281 26.219 -6.551 1 96.31 231 GLU A N 1
ATOM 1773 C CA . GLU A 1 231 ? 14.211 26.172 -7.68 1 96.31 231 GLU A CA 1
ATOM 1774 C C . GLU A 1 231 ? 15.656 26.047 -7.199 1 96.31 231 GLU A C 1
ATOM 1776 O O . GLU A 1 231 ? 16.438 25.281 -7.75 1 96.31 231 GLU A O 1
ATOM 1781 N N . ARG A 1 232 ? 16 26.828 -6.195 1 94.44 232 ARG A N 1
ATOM 1782 C CA . ARG A 1 232 ? 17.344 26.797 -5.637 1 94.44 232 ARG A CA 1
ATOM 1783 C C . ARG A 1 232 ? 17.672 25.422 -5.078 1 94.44 232 ARG A C 1
ATOM 1785 O O . ARG A 1 232 ? 18.766 24.891 -5.32 1 94.44 232 ARG A O 1
ATOM 1792 N N . GLN A 1 233 ? 16.766 24.859 -4.332 1 92.56 233 GLN A N 1
ATOM 1793 C CA . GLN A 1 233 ? 16.984 23.547 -3.74 1 92.56 233 GLN A CA 1
ATOM 1794 C C . GLN A 1 233 ? 17.094 22.469 -4.816 1 92.56 233 GLN A C 1
ATOM 1796 O O . GLN A 1 233 ? 17.844 21.516 -4.656 1 92.56 233 GLN A O 1
ATOM 1801 N N . HIS A 1 234 ? 16.312 22.625 -5.875 1 92.69 234 HIS A N 1
ATOM 1802 C CA . HIS A 1 234 ? 16.438 21.672 -6.977 1 92.69 234 HIS A CA 1
ATOM 1803 C C . HIS A 1 234 ? 17.828 21.703 -7.574 1 92.69 234 HIS A C 1
ATOM 1805 O O . HIS A 1 234 ? 18.391 20.656 -7.891 1 92.69 234 HIS A O 1
ATOM 1811 N N . ARG A 1 235 ? 18.391 22.828 -7.715 1 89.56 235 ARG A N 1
ATOM 1812 C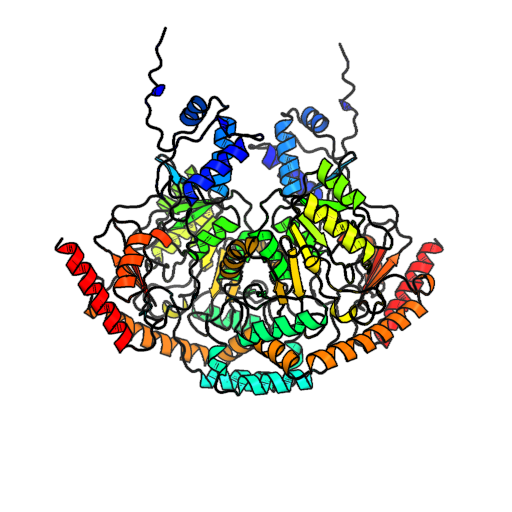 CA . ARG A 1 235 ? 19.719 22.969 -8.266 1 89.56 235 ARG A CA 1
ATOM 1813 C C . ARG A 1 235 ? 20.766 22.328 -7.359 1 89.56 235 ARG A C 1
ATOM 1815 O O . ARG A 1 235 ? 21.734 21.734 -7.84 1 89.56 235 ARG A O 1
ATOM 1822 N N . LEU A 1 236 ? 20.531 22.375 -6.086 1 85.62 236 LEU A N 1
ATOM 1823 C CA . LEU A 1 236 ? 21.484 21.875 -5.102 1 85.62 236 LEU A CA 1
ATOM 1824 C C . LEU A 1 236 ? 21.312 20.375 -4.883 1 85.62 236 LEU A C 1
ATOM 1826 O O . LEU A 1 236 ? 22.297 19.672 -4.66 1 85.62 236 LEU A O 1
ATOM 1830 N N . ASN A 1 237 ? 20.094 19.859 -4.977 1 85.44 237 ASN A N 1
ATOM 1831 C CA . ASN A 1 237 ? 19.812 18.516 -4.48 1 85.44 237 ASN A CA 1
ATOM 1832 C C . ASN A 1 237 ? 19.203 17.641 -5.566 1 85.44 237 ASN A C 1
ATOM 1834 O O . ASN A 1 237 ? 19 16.438 -5.355 1 85.44 237 ASN A O 1
ATOM 1838 N N . ALA A 1 238 ? 18.875 18.141 -6.75 1 90.06 238 ALA A N 1
ATOM 1839 C CA . ALA A 1 238 ? 18.266 17.391 -7.844 1 90.06 238 ALA A CA 1
ATOM 1840 C C . ALA A 1 238 ? 16.984 16.719 -7.395 1 90.06 238 ALA A C 1
ATOM 1842 O O . ALA A 1 238 ? 16.875 15.492 -7.395 1 90.06 238 ALA A O 1
ATOM 1843 N N . LEU A 1 239 ? 16 17.484 -7.117 1 95.38 239 LEU A N 1
ATOM 1844 C CA . LEU A 1 239 ? 14.703 16.984 -6.676 1 95.38 239 LEU A CA 1
ATOM 1845 C C . LEU A 1 239 ? 13.992 16.25 -7.809 1 95.38 239 LEU A C 1
ATOM 1847 O O . LEU A 1 239 ? 14.047 16.672 -8.961 1 95.38 239 LEU A O 1
ATOM 1851 N N . LYS A 1 240 ? 13.391 15.133 -7.441 1 96.62 240 LYS A N 1
ATOM 1852 C CA . LYS A 1 240 ? 12.578 14.422 -8.414 1 96.62 240 LYS A CA 1
ATOM 1853 C C . LYS A 1 240 ? 11.125 14.898 -8.375 1 96.62 240 LYS A C 1
ATOM 1855 O O . LYS A 1 240 ? 10.43 14.867 -9.391 1 96.62 240 LYS A O 1
ATOM 1860 N N . GLY A 1 241 ? 10.703 15.281 -7.234 1 98.38 241 GLY A N 1
ATOM 1861 C CA . GLY A 1 241 ? 9.328 15.742 -7.09 1 98.38 241 GLY A CA 1
ATOM 1862 C C . GLY A 1 241 ? 9.148 16.719 -5.941 1 98.38 241 GLY A C 1
ATOM 1863 O O . GLY A 1 241 ? 10.117 17.078 -5.273 1 98.38 241 GLY A O 1
ATOM 1864 N N . VAL A 1 242 ? 7.918 17.219 -5.762 1 98.75 242 VAL A N 1
ATOM 1865 C CA . VAL A 1 242 ? 7.523 18.125 -4.684 1 98.75 242 VAL A CA 1
ATOM 1866 C C . VAL A 1 242 ? 6.156 17.719 -4.145 1 98.75 242 VAL A C 1
ATOM 1868 O O . VAL A 1 242 ? 5.27 17.312 -4.906 1 98.75 242 VAL A O 1
ATOM 1871 N N . PHE A 1 243 ? 6.051 17.703 -2.863 1 98.75 243 PHE A N 1
ATOM 1872 C CA . PHE A 1 243 ? 4.793 17.422 -2.18 1 98.75 243 PHE A CA 1
ATOM 1873 C C . PHE A 1 243 ? 4.219 18.688 -1.568 1 98.75 243 PHE A C 1
ATOM 1875 O O . PHE A 1 243 ? 4.898 19.391 -0.815 1 98.75 243 PHE A O 1
ATOM 1882 N N . LEU A 1 244 ? 2.891 18.906 -1.84 1 98.56 244 LEU A N 1
ATOM 1883 C CA . LEU A 1 244 ? 2.26 20.125 -1.358 1 98.56 244 LEU A CA 1
ATOM 1884 C C . LEU A 1 244 ? 0.842 19.859 -0.866 1 98.56 244 LEU A C 1
ATOM 1886 O O . LEU A 1 244 ? 0.164 18.969 -1.383 1 98.56 244 LEU A O 1
ATOM 1890 N N . MET A 1 245 ? 0.411 20.594 0.081 1 98.06 245 MET A N 1
ATOM 1891 C CA . MET A 1 245 ? -0.964 20.703 0.559 1 98.06 245 MET A CA 1
ATOM 1892 C C . MET A 1 245 ? -1.453 22.141 0.47 1 98.06 245 MET A C 1
ATOM 1894 O O . MET A 1 245 ? -1.614 22.812 1.492 1 98.06 245 MET A O 1
ATOM 1898 N N . PRO A 1 246 ? -1.782 22.578 -0.716 1 97.56 246 PRO A N 1
ATOM 1899 C CA . PRO A 1 246 ? -1.952 24.016 -0.989 1 97.56 246 PRO A CA 1
ATOM 1900 C C . PRO A 1 246 ? -3.184 24.594 -0.302 1 97.56 246 PRO A C 1
ATOM 1902 O O . PRO A 1 246 ? -3.199 25.781 0.031 1 97.56 246 PRO A O 1
ATOM 1905 N N . SER A 1 247 ? -4.266 23.844 -0.134 1 96.62 247 SER A N 1
ATOM 1906 C CA . SER A 1 247 ? -5.527 24.391 0.359 1 96.62 247 SER A CA 1
ATOM 1907 C C . SER A 1 247 ? -5.461 24.672 1.856 1 96.62 247 SER A C 1
ATOM 1909 O O . SER A 1 247 ? -6.117 25.594 2.352 1 96.62 247 SER A O 1
ATOM 1911 N N . CYS A 1 248 ? -4.738 23.906 2.572 1 96.81 248 CYS A N 1
ATOM 1912 C CA . CYS A 1 248 ? -4.555 24 4.016 1 96.81 248 CYS A CA 1
ATOM 1913 C C . CYS A 1 248 ? -3.445 23.062 4.484 1 96.81 248 CYS A C 1
ATOM 1915 O O . CYS A 1 248 ? -3.68 21.875 4.707 1 96.81 248 CYS A O 1
ATOM 1917 N N . CYS A 1 249 ? -2.348 23.641 4.688 1 97.44 249 CYS A N 1
ATOM 1918 C CA . CYS A 1 249 ? -1.186 22.828 5.035 1 97.44 249 CYS A CA 1
ATOM 1919 C C . CYS A 1 249 ? -1.353 22.203 6.418 1 97.44 249 CYS A C 1
ATOM 1921 O O . CYS A 1 249 ? -1.796 22.859 7.355 1 97.44 249 CYS A O 1
ATOM 1923 N N . ASN A 1 250 ? -1.185 20.969 6.531 1 96.56 250 ASN A N 1
ATOM 1924 C CA . ASN A 1 250 ? -1.016 20.281 7.805 1 96.56 250 ASN A CA 1
ATOM 1925 C C . ASN A 1 250 ? 0.457 20.172 8.188 1 96.56 250 ASN A C 1
ATOM 1927 O O . ASN A 1 250 ? 1.218 19.438 7.543 1 96.56 250 ASN A O 1
ATOM 1931 N N . PRO A 1 251 ? 0.939 20.922 9.102 1 96.75 251 PRO A N 1
ATOM 1932 C CA . PRO A 1 251 ? 0.149 21.359 10.258 1 96.75 251 PRO A CA 1
ATOM 1933 C C . PRO A 1 251 ? -0.093 22.875 10.266 1 96.75 251 PRO A C 1
ATOM 1935 O O . PRO A 1 251 ? -0.84 23.375 11.109 1 96.75 251 PRO A O 1
ATOM 1938 N N . THR A 1 252 ? 0.427 23.672 9.398 1 96.81 252 THR A N 1
ATOM 1939 C CA . THR A 1 252 ? 0.602 25.094 9.594 1 96.81 252 THR A CA 1
ATOM 1940 C C . THR A 1 252 ? -0.679 25.859 9.25 1 96.81 252 THR A C 1
ATOM 1942 O O . THR A 1 252 ? -0.816 27.031 9.562 1 96.81 252 THR A O 1
ATOM 1945 N N . THR A 1 253 ? -1.618 25.234 8.516 1 96.81 253 THR A N 1
ATOM 1946 C CA . THR A 1 253 ? -2.893 25.781 8.062 1 96.81 253 THR A CA 1
ATOM 1947 C C . THR A 1 253 ? -2.682 26.812 6.957 1 96.81 253 THR A C 1
ATOM 1949 O O . THR A 1 253 ? -3.641 27.406 6.457 1 96.81 253 THR A O 1
ATOM 1952 N N . ARG A 1 254 ? -1.461 27 6.586 1 95.56 254 ARG A N 1
ATOM 1953 C CA . ARG A 1 254 ? -1.146 27.969 5.527 1 95.56 254 ARG A CA 1
ATOM 1954 C C . ARG A 1 254 ? -1.749 27.531 4.195 1 95.56 254 ARG A C 1
ATOM 1956 O O . ARG A 1 254 ? -1.781 26.328 3.887 1 95.56 254 ARG A O 1
ATOM 1963 N N . MET A 1 255 ? -2.211 28.5 3.447 1 96.38 255 MET A N 1
ATOM 1964 C CA . MET A 1 255 ? -2.727 28.297 2.098 1 96.38 255 MET A CA 1
ATOM 1965 C C . MET A 1 255 ? -1.787 28.891 1.057 1 96.38 255 MET A C 1
ATOM 1967 O O . MET A 1 255 ? -1.072 29.859 1.339 1 96.38 255 MET A O 1
ATOM 1971 N N . ILE A 1 256 ? -1.737 28.266 -0.046 1 97.25 256 ILE A N 1
ATOM 1972 C CA . ILE A 1 256 ? -0.94 28.812 -1.139 1 97.25 256 ILE A CA 1
ATOM 1973 C C . ILE A 1 256 ? -1.817 29.688 -2.029 1 97.25 256 ILE A C 1
ATOM 1975 O O . ILE A 1 256 ? -2.83 29.234 -2.561 1 97.25 256 ILE A O 1
ATOM 1979 N N . SER A 1 257 ? -1.425 30.938 -2.18 1 96.25 257 SER A N 1
ATOM 1980 C CA . SER A 1 257 ? -2.191 31.891 -2.982 1 96.25 257 SER A CA 1
ATOM 1981 C C . SER A 1 257 ? -2.137 31.531 -4.465 1 96.25 257 SER A C 1
ATOM 1983 O O . SER A 1 257 ? -1.275 30.766 -4.891 1 96.25 257 SER A O 1
ATOM 1985 N N . GLU A 1 258 ? -3.082 32.094 -5.223 1 96.69 258 GLU A N 1
ATOM 1986 C CA . GLU A 1 258 ? -3.109 31.828 -6.656 1 96.69 258 GLU A CA 1
ATOM 1987 C C . GLU A 1 258 ? -1.823 32.312 -7.328 1 96.69 258 GLU A C 1
ATOM 1989 O O . GLU A 1 258 ? -1.29 31.625 -8.211 1 96.69 258 GLU A O 1
ATOM 1994 N N . ARG A 1 259 ? -1.354 33.438 -6.898 1 96.94 259 ARG A N 1
ATOM 1995 C CA . ARG A 1 259 ? -0.1 33.969 -7.43 1 96.94 259 ARG A CA 1
ATOM 1996 C C . ARG A 1 259 ? 1.056 33.031 -7.16 1 96.94 259 ARG A C 1
ATOM 1998 O O . ARG A 1 259 ? 1.867 32.75 -8.047 1 96.94 259 ARG A O 1
ATOM 2005 N N . ARG A 1 260 ? 1.169 32.562 -5.961 1 98.12 260 ARG A N 1
ATOM 2006 C CA . ARG A 1 260 ? 2.219 31.609 -5.586 1 98.12 260 ARG A CA 1
ATOM 2007 C C . ARG A 1 260 ? 2.053 30.297 -6.324 1 98.12 260 ARG A C 1
ATOM 2009 O O . ARG A 1 260 ? 3.039 29.656 -6.703 1 98.12 260 ARG A O 1
ATOM 2016 N N . LYS A 1 261 ? 0.824 29.812 -6.527 1 98.31 261 LYS A N 1
ATOM 2017 C CA . LYS A 1 261 ? 0.589 28.609 -7.316 1 98.31 261 LYS A CA 1
ATOM 2018 C C . LYS A 1 261 ? 1.171 28.75 -8.719 1 98.31 261 LYS A C 1
ATOM 2020 O O . LYS A 1 261 ? 1.792 27.812 -9.234 1 98.31 261 LYS A O 1
ATOM 2025 N N . GLN A 1 262 ? 0.943 29.906 -9.297 1 98.38 262 GLN A N 1
ATOM 2026 C CA . GLN A 1 262 ? 1.466 30.156 -10.633 1 98.38 262 GLN A CA 1
ATOM 2027 C C . GLN A 1 262 ? 2.992 30.109 -10.648 1 98.38 262 GLN A C 1
ATOM 2029 O O . GLN A 1 262 ? 3.594 29.531 -11.555 1 98.38 262 GLN A O 1
ATOM 2034 N N . ALA A 1 263 ? 3.58 30.719 -9.664 1 98.69 263 ALA A N 1
ATOM 2035 C CA . ALA A 1 263 ? 5.035 30.734 -9.555 1 98.69 263 ALA A CA 1
ATOM 2036 C C . ALA A 1 263 ? 5.586 29.328 -9.383 1 98.69 263 ALA A C 1
ATOM 2038 O O . ALA A 1 263 ? 6.566 28.953 -10.023 1 98.69 263 ALA A O 1
ATOM 2039 N N . LEU A 1 264 ? 4.977 28.562 -8.516 1 98.81 264 LEU A N 1
ATOM 2040 C CA . LEU A 1 264 ? 5.398 27.188 -8.281 1 98.81 264 LEU A CA 1
ATOM 2041 C C . LEU A 1 264 ? 5.215 26.344 -9.531 1 98.81 264 LEU A C 1
ATOM 2043 O O . LEU A 1 264 ? 6.074 25.516 -9.867 1 98.81 264 LEU A O 1
ATOM 2047 N N . ALA A 1 265 ? 4.066 26.516 -10.227 1 98.75 265 ALA A N 1
ATOM 2048 C CA . ALA A 1 265 ? 3.795 25.781 -11.461 1 98.75 265 ALA A CA 1
ATOM 2049 C C . ALA A 1 265 ? 4.895 26.016 -12.492 1 98.75 265 ALA A C 1
ATOM 2051 O O . ALA A 1 265 ? 5.289 25.094 -13.211 1 98.75 265 ALA A O 1
ATOM 2052 N N . GLN A 1 266 ? 5.352 27.219 -12.57 1 98.62 266 GLN A N 1
ATOM 2053 C CA . GLN A 1 266 ? 6.418 27.547 -13.508 1 98.62 266 GLN A CA 1
ATOM 2054 C C . GLN A 1 266 ? 7.691 26.766 -13.195 1 98.62 266 GLN A C 1
ATOM 2056 O O . GLN A 1 266 ? 8.328 26.219 -14.094 1 98.62 266 GLN A O 1
ATOM 2061 N N . VAL A 1 267 ? 8.039 26.75 -11.914 1 98.56 267 VAL A N 1
ATOM 2062 C CA . VAL A 1 267 ? 9.234 26.031 -11.5 1 98.56 267 VAL A CA 1
ATOM 2063 C C . VAL A 1 267 ? 9.055 24.531 -11.758 1 98.56 267 VAL A C 1
ATOM 2065 O O . VAL A 1 267 ? 9.969 23.859 -12.25 1 98.56 267 VAL A O 1
ATOM 2068 N N . ILE A 1 268 ? 7.902 23.969 -11.453 1 98.56 268 ILE A N 1
ATOM 2069 C CA . ILE A 1 268 ? 7.613 22.547 -11.609 1 98.56 268 ILE A CA 1
ATOM 2070 C C . ILE A 1 268 ? 7.719 22.156 -13.086 1 98.56 268 ILE A C 1
ATOM 2072 O O . ILE A 1 268 ? 8.312 21.125 -13.422 1 98.56 268 ILE A O 1
ATOM 2076 N N . ARG A 1 269 ? 7.188 23 -13.938 1 97.88 269 ARG A N 1
ATOM 2077 C CA . ARG A 1 269 ? 7.242 22.766 -15.375 1 97.88 269 ARG A CA 1
ATOM 2078 C C . ARG A 1 269 ? 8.672 22.828 -15.883 1 97.88 269 ARG A C 1
ATOM 2080 O O . ARG A 1 269 ? 9.141 21.922 -16.578 1 97.88 269 ARG A O 1
ATOM 2087 N N . LYS A 1 270 ? 9.328 23.875 -15.523 1 97 270 LYS A N 1
ATOM 2088 C CA . LYS A 1 270 ? 10.688 24.125 -15.992 1 97 270 LYS A CA 1
ATOM 2089 C C . LYS A 1 270 ? 11.641 23.016 -15.57 1 97 270 LYS A C 1
ATOM 2091 O O . LYS A 1 270 ? 12.445 22.547 -16.375 1 97 270 LYS A O 1
ATOM 2096 N N . GLU A 1 271 ? 11.523 22.625 -14.328 1 96.19 271 GLU A N 1
ATOM 2097 C CA . GLU A 1 271 ? 12.477 21.672 -13.766 1 96.19 271 GLU A CA 1
ATOM 2098 C C . GLU A 1 271 ? 11.977 20.25 -13.898 1 96.19 271 GLU A C 1
ATOM 2100 O O . GLU A 1 271 ? 12.609 19.312 -13.406 1 96.19 271 GLU A O 1
ATOM 2105 N N . GLN A 1 272 ? 10.82 20.031 -14.492 1 96.56 272 GLN A N 1
ATOM 2106 C CA . GLN A 1 272 ? 10.227 18.734 -14.766 1 96.56 272 GLN A CA 1
ATOM 2107 C C . GLN A 1 272 ? 10.039 17.938 -13.477 1 96.56 272 GLN A C 1
ATOM 2109 O O . GLN A 1 272 ? 10.367 16.75 -13.43 1 96.56 272 GLN A O 1
ATOM 2114 N N . LEU A 1 273 ? 9.578 18.625 -12.453 1 98.25 273 LEU A N 1
ATOM 2115 C CA . LEU A 1 273 ? 9.297 17.984 -11.18 1 98.25 273 LEU A CA 1
ATOM 2116 C C . LEU A 1 273 ? 7.949 17.266 -11.219 1 98.25 273 LEU A C 1
ATOM 2118 O O . LEU A 1 273 ? 7.027 17.703 -11.914 1 98.25 273 LEU A O 1
ATOM 2122 N N . ILE A 1 274 ? 7.84 16.141 -10.523 1 98.69 274 ILE A N 1
ATOM 2123 C CA . ILE A 1 274 ? 6.551 15.508 -10.281 1 98.69 274 ILE A CA 1
ATOM 2124 C C . ILE A 1 274 ? 5.844 16.203 -9.117 1 98.69 274 ILE A C 1
ATOM 2126 O O . ILE A 1 274 ? 6.395 16.312 -8.023 1 98.69 274 ILE A O 1
ATOM 2130 N N . LEU A 1 275 ? 4.703 16.766 -9.352 1 98.81 275 LEU A N 1
ATOM 2131 C CA . LEU A 1 275 ? 3.904 17.359 -8.289 1 98.81 275 LEU A CA 1
ATOM 2132 C C . LEU A 1 275 ? 2.996 16.312 -7.645 1 98.81 275 LEU A C 1
ATOM 2134 O O . LEU A 1 275 ? 2.193 15.672 -8.328 1 98.81 275 LEU A O 1
ATOM 2138 N N . VAL A 1 276 ? 3.148 16.094 -6.383 1 98.75 276 VAL A N 1
ATOM 2139 C CA . VAL A 1 276 ? 2.195 15.352 -5.574 1 98.75 276 VAL A CA 1
ATOM 2140 C C . VAL A 1 276 ? 1.377 16.312 -4.715 1 98.75 276 VAL A C 1
ATOM 2142 O O . VAL A 1 276 ? 1.895 16.891 -3.76 1 98.75 276 VAL A O 1
ATOM 2145 N N . GLU A 1 277 ? 0.154 16.469 -5.027 1 98.69 277 GLU A N 1
ATOM 2146 C CA . GLU A 1 277 ? -0.708 17.422 -4.332 1 98.69 277 GLU A CA 1
ATOM 2147 C C . GLU A 1 277 ? -1.787 16.703 -3.527 1 98.69 277 GLU A C 1
ATOM 2149 O O . GLU A 1 277 ? -2.615 15.984 -4.09 1 98.69 277 GLU A O 1
ATOM 2154 N N . ASP A 1 278 ? -1.691 16.797 -2.252 1 98.19 278 ASP A N 1
ATOM 2155 C CA . ASP A 1 278 ? -2.734 16.359 -1.331 1 98.19 278 ASP A CA 1
ATOM 2156 C C . ASP A 1 278 ? -3.711 17.484 -1.022 1 98.19 278 ASP A C 1
ATOM 2158 O O . ASP A 1 278 ? -3.373 18.422 -0.298 1 98.19 278 ASP A O 1
ATOM 2162 N N . ASP A 1 279 ? -4.918 17.297 -1.484 1 95.81 279 ASP A N 1
ATOM 2163 C CA . ASP A 1 279 ? -5.84 18.438 -1.4 1 95.81 279 ASP A CA 1
ATOM 2164 C C . ASP A 1 279 ? -7.105 18.047 -0.637 1 95.81 279 ASP A C 1
ATOM 2166 O O . ASP A 1 279 ? -8.219 18.281 -1.115 1 95.81 279 ASP A O 1
ATOM 2170 N N . ILE A 1 280 ? -6.926 17.562 0.51 1 92 280 ILE A N 1
ATOM 2171 C CA . ILE A 1 280 ? -7.992 17.016 1.347 1 92 280 ILE A CA 1
ATOM 2172 C C . ILE A 1 280 ? -8.891 18.156 1.831 1 92 280 ILE A C 1
ATOM 2174 O O . ILE A 1 280 ? -10.07 17.938 2.113 1 92 280 ILE A O 1
ATOM 2178 N N . HIS A 1 281 ? -8.469 19.406 1.836 1 93.5 281 HIS A N 1
ATOM 2179 C CA . HIS A 1 281 ? -9.219 20.531 2.391 1 93.5 281 HIS A CA 1
ATOM 2180 C C . HIS A 1 281 ? -9.828 21.375 1.285 1 93.5 281 HIS A C 1
ATOM 2182 O O . HIS A 1 281 ? -10.453 22.406 1.562 1 93.5 281 HIS A O 1
ATOM 2188 N N . ALA A 1 282 ? -9.672 20.984 0.089 1 93.44 282 ALA A N 1
ATOM 2189 C CA . ALA A 1 282 ? -10.078 21.812 -1.041 1 93.44 282 ALA A CA 1
ATOM 2190 C C . ALA A 1 282 ? -11.547 22.203 -0.932 1 93.44 282 ALA A C 1
ATOM 2192 O O . ALA A 1 282 ? -11.922 23.344 -1.25 1 93.44 282 ALA A O 1
ATOM 2193 N N . PHE A 1 283 ? -12.359 21.344 -0.456 1 91.44 283 PHE A N 1
ATOM 2194 C CA . PHE A 1 283 ? -13.805 21.578 -0.425 1 91.44 283 PHE A CA 1
ATOM 2195 C C . PHE A 1 283 ? -14.172 22.578 0.664 1 91.44 283 PHE A C 1
ATOM 2197 O O . PHE A 1 283 ? -15.266 23.125 0.658 1 91.44 283 PHE A O 1
ATOM 2204 N N . PHE A 1 284 ? -13.289 22.766 1.566 1 92.88 284 PHE A N 1
ATOM 2205 C CA . PHE A 1 284 ? -13.484 23.797 2.586 1 92.88 284 PHE A CA 1
ATOM 2206 C C . PHE A 1 284 ? -12.891 25.125 2.139 1 92.88 284 PHE A C 1
ATOM 2208 O O . PHE A 1 284 ? -13.211 26.172 2.701 1 92.88 284 PHE A O 1
ATOM 2215 N N . THR A 1 285 ? -12.039 25.062 1.225 1 91 285 THR A N 1
ATOM 2216 C CA . THR A 1 285 ? -11.352 26.234 0.719 1 91 285 THR A CA 1
ATOM 2217 C C . THR A 1 285 ? -12.133 26.875 -0.426 1 91 285 THR A C 1
ATOM 2219 O O . THR A 1 285 ? -12.289 28.094 -0.478 1 91 285 THR A O 1
ATOM 2222 N N . ALA A 1 286 ? -12.633 26.016 -1.271 1 90.12 286 ALA A N 1
ATOM 2223 C CA . ALA A 1 286 ? -13.414 26.5 -2.404 1 90.12 286 ALA A CA 1
ATOM 2224 C C . ALA A 1 286 ? -14.656 27.25 -1.931 1 90.12 286 ALA A C 1
ATOM 2226 O O . ALA A 1 286 ? -15.406 26.75 -1.088 1 90.12 286 ALA A O 1
ATOM 2227 N N . GLY A 1 287 ? -14.828 28.406 -2.436 1 87.38 287 GLY A N 1
ATOM 2228 C CA . GLY A 1 287 ? -15.977 29.219 -2.064 1 87.38 287 GLY A CA 1
ATOM 2229 C C . GLY A 1 287 ? -15.781 29.969 -0.761 1 87.38 287 GLY A C 1
ATOM 2230 O O . GLY A 1 287 ? -16.562 30.875 -0.443 1 87.38 287 GLY A O 1
ATOM 2231 N N . THR A 1 288 ? -14.789 29.562 0.007 1 89.06 288 THR A N 1
ATOM 2232 C CA . THR A 1 288 ? -14.523 30.188 1.301 1 89.06 288 THR A CA 1
ATOM 2233 C C . THR A 1 288 ? -13.398 31.203 1.195 1 89.06 288 THR A C 1
ATOM 2235 O O . THR A 1 288 ? -13.484 32.312 1.757 1 89.06 288 THR A O 1
ATOM 2238 N N . VAL A 1 289 ? -12.414 30.859 0.486 1 89.5 289 VAL A N 1
ATOM 2239 C CA . VAL A 1 289 ? -11.25 31.719 0.294 1 89.5 289 VAL A CA 1
ATOM 2240 C C . VAL A 1 289 ? -11.375 32.469 -1.022 1 89.5 289 VAL A C 1
ATOM 2242 O O . VAL A 1 289 ? -11.547 31.875 -2.084 1 89.5 289 VAL A O 1
ATOM 2245 N N . ALA A 1 290 ? -11.312 33.719 -1.042 1 86.81 290 ALA A N 1
ATOM 2246 C CA . ALA A 1 290 ? -11.625 34.594 -2.154 1 86.81 290 ALA A CA 1
ATOM 2247 C C . ALA A 1 290 ? -10.703 34.344 -3.342 1 86.81 290 ALA A C 1
ATOM 2249 O O . ALA A 1 290 ? -11.141 34.344 -4.492 1 86.81 290 ALA A O 1
ATOM 2250 N N . ASP A 1 291 ? -9.516 34.062 -3.156 1 87.62 291 ASP A N 1
ATOM 2251 C CA . ASP A 1 291 ? -8.578 34 -4.273 1 87.62 291 ASP A CA 1
ATOM 2252 C C . ASP A 1 291 ? -8.391 32.562 -4.723 1 87.62 291 ASP A C 1
ATOM 2254 O O . ASP A 1 291 ? -7.5 32.25 -5.531 1 87.62 291 ASP A O 1
ATOM 2258 N N . TYR A 1 292 ? -9.234 31.688 -4.27 1 92.25 292 TYR A N 1
ATOM 2259 C CA . TYR A 1 292 ? -9.094 30.281 -4.656 1 92.25 292 TYR A CA 1
ATOM 2260 C C . TYR A 1 292 ? -9.633 30.062 -6.066 1 92.25 292 TYR A C 1
ATOM 2262 O O . TYR A 1 292 ? -10.82 30.25 -6.324 1 92.25 292 TYR A O 1
ATOM 2270 N N . GLN A 1 293 ? -8.805 29.609 -7.012 1 94 293 GLN A N 1
ATOM 2271 C CA . GLN A 1 293 ? -9.203 29.375 -8.398 1 94 293 GLN A CA 1
ATOM 2272 C C . GLN A 1 293 ? -9.141 27.891 -8.734 1 94 293 GLN A C 1
ATOM 2274 O O . GLN A 1 293 ? -9.406 27.5 -9.875 1 94 293 GLN A O 1
ATOM 2279 N N . GLY A 1 294 ? -8.781 27.078 -7.797 1 95.69 294 GLY A N 1
ATOM 2280 C CA . GLY A 1 294 ? -8.641 25.656 -8.016 1 95.69 294 GLY A CA 1
ATOM 2281 C C . GLY A 1 294 ? -7.297 25.109 -7.562 1 95.69 294 GLY A C 1
ATOM 2282 O O . GLY A 1 294 ? -6.441 25.859 -7.086 1 95.69 294 GLY A O 1
ATOM 2283 N N . PRO A 1 295 ? -7.082 23.828 -7.691 1 97.38 295 PRO A N 1
ATOM 2284 C CA . PRO A 1 295 ? -5.832 23.172 -7.277 1 97.38 295 PRO A CA 1
ATOM 2285 C C . PRO A 1 295 ? -4.637 23.609 -8.125 1 97.38 295 PRO A C 1
ATOM 2287 O O . PRO A 1 295 ? -4.812 24.094 -9.242 1 97.38 295 PRO A O 1
ATOM 2290 N N . LEU A 1 296 ? -3.447 23.5 -7.559 1 98.12 296 LEU A N 1
ATOM 2291 C CA . LEU A 1 296 ? -2.207 23.766 -8.281 1 98.12 296 LEU A CA 1
ATOM 2292 C C . LEU A 1 296 ? -2.062 22.812 -9.477 1 98.12 296 LEU A C 1
ATOM 2294 O O . LEU A 1 296 ? -1.529 23.203 -10.516 1 98.12 296 LEU A O 1
ATOM 2298 N N . ALA A 1 297 ? -2.566 21.594 -9.367 1 98.12 297 ALA A N 1
ATOM 2299 C CA . ALA A 1 297 ? -2.469 20.562 -10.391 1 98.12 297 ALA A CA 1
ATOM 2300 C C . ALA A 1 297 ? -3.055 21.031 -11.719 1 98.12 297 ALA A C 1
ATOM 2302 O O . ALA A 1 297 ? -2.6 20.625 -12.789 1 98.12 297 ALA A O 1
ATOM 2303 N N . ARG A 1 298 ? -4.031 21.891 -11.695 1 97.25 298 ARG A N 1
ATOM 2304 C CA . ARG A 1 298 ? -4.668 22.406 -12.898 1 97.25 298 ARG A CA 1
ATOM 2305 C C . ARG A 1 298 ? -3.672 23.172 -13.766 1 97.25 298 ARG A C 1
ATOM 2307 O O . ARG A 1 298 ? -3.84 23.266 -14.984 1 97.25 298 ARG A O 1
ATOM 2314 N N . LEU A 1 299 ? -2.656 23.719 -13.172 1 98.12 299 LEU A N 1
ATOM 2315 C CA . LEU A 1 299 ? -1.691 24.562 -13.859 1 98.12 299 LEU A CA 1
ATOM 2316 C C . LEU A 1 299 ? -0.575 23.719 -14.477 1 98.12 299 LEU A C 1
ATOM 2318 O O . LEU A 1 299 ? 0.132 24.188 -15.375 1 98.12 299 LEU A O 1
ATOM 2322 N N . VAL A 1 300 ? -0.373 22.5 -13.977 1 98.12 300 VAL A N 1
ATOM 2323 C CA . VAL A 1 300 ? 0.642 21.594 -14.5 1 98.12 300 VAL A CA 1
ATOM 2324 C C . VAL A 1 300 ? 0.08 20.172 -14.57 1 98.12 300 VAL A C 1
ATOM 2326 O O . VAL A 1 300 ? 0.671 19.25 -14.023 1 98.12 300 VAL A O 1
ATOM 2329 N N . PRO A 1 301 ? -0.983 19.938 -15.312 1 97.19 301 PRO A N 1
ATOM 2330 C CA . PRO A 1 301 ? -1.687 18.656 -15.312 1 97.19 301 PRO A CA 1
ATOM 2331 C C . PRO A 1 301 ? -0.809 17.5 -15.789 1 97.19 301 PRO A C 1
ATOM 2333 O O . PRO A 1 301 ? -0.979 16.359 -15.336 1 97.19 301 PRO A O 1
ATOM 2336 N N . GLU A 1 302 ? 0.195 17.703 -16.609 1 96.94 302 GLU A N 1
ATOM 2337 C CA . GLU A 1 302 ? 1 16.641 -17.203 1 96.94 302 GLU A CA 1
ATOM 2338 C C . GLU A 1 302 ? 2.049 16.141 -16.219 1 96.94 302 GLU A C 1
ATOM 2340 O O . GLU A 1 302 ? 2.674 15.102 -16.453 1 96.94 302 GLU A O 1
ATOM 2345 N N . GLN A 1 303 ? 2.178 16.859 -15.086 1 97.62 303 GLN A N 1
ATOM 2346 C CA . GLN A 1 303 ? 3.215 16.5 -14.125 1 97.62 303 GLN A CA 1
ATOM 2347 C C . GLN A 1 303 ? 2.621 16.266 -12.734 1 97.62 303 GLN A C 1
ATOM 2349 O O . GLN A 1 303 ? 3.354 16.172 -11.75 1 97.62 303 GLN A O 1
ATOM 2354 N N . SER A 1 304 ? 1.313 16.125 -12.703 1 98.12 304 SER A N 1
ATOM 2355 C CA . SER A 1 304 ? 0.699 16.188 -11.383 1 98.12 304 SER A CA 1
ATOM 2356 C C . SER A 1 304 ? 0.021 14.875 -11.016 1 98.12 304 SER A C 1
ATOM 2358 O O . SER A 1 304 ? -0.607 14.234 -11.859 1 98.12 304 SER A O 1
ATOM 2360 N N . LEU A 1 305 ? 0.234 14.453 -9.828 1 98.31 305 LEU A N 1
ATOM 2361 C CA . LEU A 1 305 ? -0.623 13.523 -9.102 1 98.31 305 LEU A CA 1
ATOM 2362 C C . LEU A 1 305 ? -1.465 14.25 -8.062 1 98.31 305 LEU A C 1
ATOM 2364 O O . LEU A 1 305 ? -0.925 14.836 -7.117 1 98.31 305 LEU A O 1
ATOM 2368 N N . TYR A 1 306 ? -2.713 14.234 -8.281 1 98.56 306 TYR A N 1
ATOM 2369 C CA . TYR A 1 306 ? -3.633 14.953 -7.406 1 98.56 306 TYR A CA 1
ATOM 2370 C C . TYR A 1 306 ? -4.5 13.984 -6.605 1 98.56 306 TYR A C 1
ATOM 2372 O O . TYR A 1 306 ? -5.184 13.141 -7.18 1 98.56 306 TYR A O 1
ATOM 2380 N N . VAL A 1 307 ? -4.434 14.102 -5.297 1 98.06 307 VAL A N 1
ATOM 2381 C CA . VAL A 1 307 ? -5.219 13.234 -4.426 1 98.06 307 VAL A CA 1
ATOM 2382 C C . VAL A 1 307 ? -6.285 14.055 -3.703 1 98.06 307 VAL A C 1
ATOM 2384 O O . VAL A 1 307 ? -5.973 15.062 -3.059 1 98.06 307 VAL A O 1
ATOM 2387 N N . SER A 1 308 ? -7.469 13.625 -3.824 1 97.25 308 SER A N 1
ATOM 2388 C CA . SER A 1 308 ? -8.602 14.242 -3.137 1 97.25 308 SER A CA 1
ATOM 2389 C C . SER A 1 308 ? -9.305 13.234 -2.227 1 97.25 308 SER A C 1
ATOM 2391 O O . SER A 1 308 ? -10.055 12.383 -2.697 1 97.25 308 SER A O 1
ATOM 2393 N N . GLY A 1 309 ? -9.07 13.367 -0.968 1 95.44 309 GLY A N 1
ATOM 2394 C CA . GLY A 1 309 ? -9.664 12.461 0.004 1 95.44 309 GLY A CA 1
ATOM 2395 C C . GLY A 1 309 ? -11.094 12.828 0.359 1 95.44 309 GLY A C 1
ATOM 2396 O O . GLY A 1 309 ? -11.477 14 0.298 1 95.44 309 GLY A O 1
ATOM 2397 N N . THR A 1 310 ? -11.867 11.859 0.783 1 94.56 310 THR A N 1
ATOM 2398 C CA . THR A 1 310 ? -13.25 12.094 1.186 1 94.56 310 THR A CA 1
ATOM 2399 C C . THR A 1 310 ? -13.406 11.945 2.695 1 94.56 310 THR A C 1
ATOM 2401 O O . THR A 1 310 ? -14.492 12.148 3.236 1 94.56 310 THR A O 1
ATOM 2404 N N . SER A 1 311 ? -12.344 11.734 3.391 1 92.06 311 SER A N 1
ATOM 2405 C CA . SER A 1 311 ? -12.414 11.445 4.82 1 92.06 311 SER A CA 1
ATOM 2406 C C . SER A 1 311 ? -12.805 12.688 5.617 1 92.06 311 SER A C 1
ATOM 2408 O O . SER A 1 311 ? -13.531 12.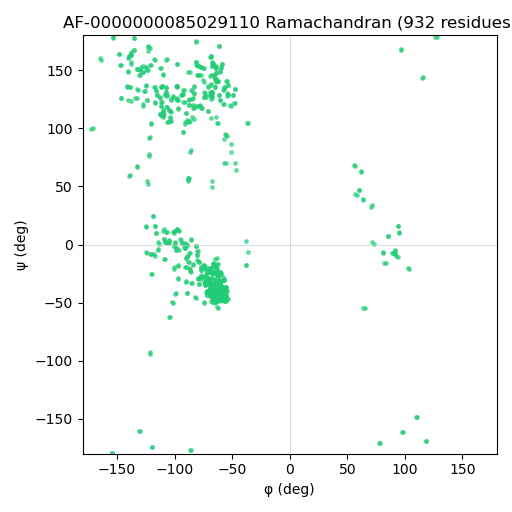586 6.609 1 92.06 311 SER A O 1
ATOM 2410 N N . LYS A 1 312 ? -12.273 13.844 5.254 1 92.62 312 LYS A N 1
ATOM 2411 C CA . LYS A 1 312 ? -12.562 15.07 5.988 1 92.62 312 LYS A CA 1
ATOM 2412 C C . LYS A 1 312 ? -13.891 15.672 5.547 1 92.62 312 LYS A C 1
ATOM 2414 O O . LYS A 1 312 ? -14.742 15.992 6.379 1 92.62 312 LYS A O 1
ATOM 2419 N N . PRO A 1 313 ? -14.164 15.75 4.258 1 93.94 313 PRO A N 1
ATOM 2420 C CA . PRO A 1 313 ? -15.445 16.344 3.859 1 93.94 313 PRO A CA 1
ATOM 2421 C C . PRO A 1 313 ? -16.625 15.398 4.09 1 93.94 313 PRO A C 1
ATOM 2423 O O . PRO A 1 313 ? -17.75 15.852 4.293 1 93.94 313 PRO A O 1
ATOM 2426 N N . LEU A 1 314 ? -16.406 14.086 4.051 1 93.69 314 LEU A N 1
ATOM 2427 C CA . LEU A 1 314 ? -17.531 13.164 4.129 1 93.69 314 LEU A CA 1
ATOM 2428 C C . LEU A 1 314 ? -17.391 12.227 5.32 1 93.69 314 LEU A C 1
ATOM 2430 O O . LEU A 1 314 ? -17.672 12.602 6.457 1 93.69 314 LEU A O 1
ATOM 2434 N N . CYS A 1 315 ? -16.75 10.977 5.07 1 89.81 315 CYS A N 1
ATOM 2435 C CA . CYS A 1 315 ? -16.656 9.992 6.145 1 89.81 315 CYS A CA 1
ATOM 2436 C C . CYS A 1 315 ? -15.258 9.406 6.227 1 89.81 315 CYS A C 1
ATOM 2438 O O . CYS A 1 315 ? -14.789 8.773 5.281 1 89.81 315 CYS A O 1
ATOM 2440 N N . ALA A 1 316 ? -14.727 9.5 7.414 1 85.75 316 ALA A N 1
ATOM 2441 C CA . ALA A 1 316 ? -13.352 9.039 7.605 1 85.75 316 ALA A CA 1
ATOM 2442 C C . ALA A 1 316 ? -13.266 7.52 7.504 1 85.75 316 ALA A C 1
ATOM 2444 O O . ALA A 1 316 ? -12.258 6.98 7.035 1 85.75 316 ALA A O 1
ATOM 2445 N N . GLY A 1 317 ? -14.312 6.871 7.906 1 85.31 317 GLY A N 1
ATOM 2446 C CA . GLY A 1 317 ? -14.289 5.418 7.957 1 85.31 317 GLY A CA 1
ATOM 2447 C C . GLY A 1 317 ? -14.453 4.77 6.598 1 85.31 317 GLY A C 1
ATOM 2448 O O . GLY A 1 317 ? -14.125 3.594 6.418 1 85.31 317 GLY A O 1
ATOM 2449 N N . LEU A 1 318 ? -15.039 5.531 5.629 1 89.69 318 LEU A N 1
ATOM 2450 C CA . LEU A 1 318 ? -15.148 5.031 4.262 1 89.69 318 LEU A CA 1
ATOM 2451 C C . LEU A 1 318 ? -13.891 5.352 3.463 1 89.69 318 LEU A C 1
ATOM 2453 O O . LEU A 1 318 ? -13.758 6.449 2.918 1 89.69 318 LEU A O 1
ATOM 2457 N N . ARG A 1 319 ? -12.898 4.703 3.564 1 90.44 319 ARG A N 1
ATOM 2458 C CA . ARG A 1 319 ? -11.562 4.875 3.018 1 90.44 319 ARG A CA 1
ATOM 2459 C C . ARG A 1 319 ? -11.602 4.992 1.497 1 90.44 319 ARG A C 1
ATOM 2461 O O . ARG A 1 319 ? -11.156 4.086 0.789 1 90.44 319 ARG A O 1
ATOM 2468 N N . VAL A 1 320 ? -12.125 6.105 0.982 1 94.94 320 VAL A N 1
ATOM 2469 C CA . VAL A 1 320 ? -12.18 6.371 -0.452 1 94.94 320 VAL A CA 1
ATOM 2470 C C . VAL A 1 320 ? -11.523 7.719 -0.752 1 94.94 320 VAL A C 1
ATOM 2472 O O . VAL A 1 320 ? -11.742 8.695 -0.035 1 94.94 320 VAL A O 1
ATOM 2475 N N . ALA A 1 321 ? -10.68 7.77 -1.687 1 97 321 ALA A N 1
ATOM 2476 C CA . ALA A 1 321 ? -10.117 8.992 -2.252 1 97 321 ALA A CA 1
ATOM 2477 C C . ALA A 1 321 ? -10.039 8.906 -3.775 1 97 321 ALA A C 1
ATOM 2479 O O . ALA A 1 321 ? -10.109 7.816 -4.348 1 97 321 ALA A O 1
ATOM 2480 N N . TYR A 1 322 ? -10.031 9.992 -4.402 1 97.94 322 TYR A N 1
ATOM 2481 C CA . TYR A 1 322 ? -9.844 10.078 -5.844 1 97.94 322 TYR A CA 1
ATOM 2482 C C . TYR A 1 322 ? -8.414 10.477 -6.188 1 97.94 322 TYR A C 1
ATOM 2484 O O . TYR A 1 322 ? -7.875 11.43 -5.625 1 97.94 322 TYR A O 1
ATOM 2492 N N . LEU A 1 323 ? -7.809 9.734 -7.008 1 98.25 323 LEU A N 1
ATOM 2493 C CA . LEU A 1 323 ? -6.465 10.008 -7.504 1 98.25 323 LEU A CA 1
ATOM 2494 C C . LEU A 1 323 ? -6.496 10.352 -8.984 1 98.25 323 LEU A C 1
ATOM 2496 O O . LEU A 1 323 ? -6.969 9.562 -9.805 1 98.25 323 LEU A O 1
ATOM 2500 N N . VAL A 1 324 ? -6.055 11.531 -9.336 1 98.62 324 VAL A N 1
ATOM 2501 C CA . VAL A 1 324 ? -6.023 12.016 -10.719 1 98.62 324 VAL A CA 1
ATOM 2502 C C . VAL A 1 324 ? -4.582 12.047 -11.219 1 98.62 324 VAL A C 1
ATOM 2504 O O . VAL A 1 324 ? -3.674 12.469 -10.5 1 98.62 324 VAL A O 1
ATOM 2507 N N . PHE A 1 325 ? -4.363 11.586 -12.383 1 98.44 325 PHE A N 1
ATOM 2508 C CA . PHE A 1 325 ? -3.021 11.461 -12.938 1 98.44 325 PHE A CA 1
ATOM 2509 C C . PHE A 1 325 ? -3.035 11.68 -14.445 1 98.44 325 PHE A C 1
ATOM 2511 O O . PHE A 1 325 ? -4.07 11.508 -15.094 1 98.44 325 PHE A O 1
ATOM 2518 N N . PRO A 1 326 ? -1.91 12.117 -15.055 1 97.94 326 PRO A N 1
ATOM 2519 C CA . PRO A 1 326 ? -1.795 12.227 -16.516 1 97.94 326 PRO A CA 1
ATOM 2520 C C . PRO A 1 326 ? -1.472 10.898 -17.172 1 97.94 326 PRO A C 1
ATOM 2522 O O . PRO A 1 326 ? -1.181 9.914 -16.5 1 97.94 326 PRO A O 1
ATOM 2525 N N . ASP A 1 327 ? -1.453 10.844 -18.438 1 96.19 327 ASP A N 1
ATOM 2526 C CA . ASP A 1 327 ? -1.204 9.633 -19.234 1 96.19 327 ASP A CA 1
ATOM 2527 C C . ASP A 1 327 ? 0.172 9.055 -18.906 1 96.19 327 ASP A C 1
ATOM 2529 O O . ASP A 1 327 ? 0.326 7.832 -18.812 1 96.19 327 ASP A O 1
ATOM 2533 N N . ARG A 1 328 ? 1.041 9.898 -18.75 1 94.75 328 ARG A N 1
ATOM 2534 C CA . ARG A 1 328 ? 2.424 9.453 -18.594 1 94.75 328 ARG A CA 1
ATOM 2535 C C . ARG A 1 328 ? 2.602 8.656 -17.312 1 94.75 328 ARG A C 1
ATOM 2537 O O . ARG A 1 328 ? 3.535 7.863 -17.188 1 94.75 328 ARG A O 1
ATOM 2544 N N . PHE A 1 329 ? 1.709 8.891 -16.328 1 96.44 329 PHE A N 1
ATOM 2545 C CA . PHE A 1 329 ? 1.853 8.195 -15.055 1 96.44 329 PHE A CA 1
ATOM 2546 C C . PHE A 1 329 ? 0.895 7.016 -14.969 1 96.44 329 PHE A C 1
ATOM 2548 O O . PHE A 1 329 ? 0.907 6.273 -13.984 1 96.44 329 PHE A O 1
ATOM 2555 N N . ARG A 1 330 ? 0.082 6.742 -15.914 1 94.5 330 ARG A N 1
ATOM 2556 C CA . ARG A 1 330 ? -1.025 5.797 -15.859 1 94.5 330 ARG A CA 1
ATOM 2557 C C . ARG A 1 330 ? -0.521 4.379 -15.609 1 94.5 330 ARG A C 1
ATOM 2559 O O . ARG A 1 330 ? -0.941 3.719 -14.656 1 94.5 330 ARG A O 1
ATOM 2566 N N . GLU A 1 331 ? 0.378 3.861 -16.391 1 91.12 331 GLU A N 1
ATOM 2567 C CA . GLU A 1 331 ? 0.797 2.463 -16.359 1 91.12 331 GLU A CA 1
ATOM 2568 C C . GLU A 1 331 ? 1.466 2.127 -15.023 1 91.12 331 GLU A C 1
ATOM 2570 O O . GLU A 1 331 ? 1.064 1.181 -14.344 1 91.12 331 GLU A O 1
ATOM 2575 N N . PRO A 1 332 ? 2.457 2.971 -14.578 1 91.88 332 PRO A N 1
ATOM 2576 C CA . PRO A 1 332 ? 3.074 2.635 -13.297 1 91.88 332 PRO A CA 1
ATOM 2577 C C . PRO A 1 332 ? 2.098 2.74 -12.125 1 91.88 332 PRO A C 1
ATOM 2579 O O . PRO A 1 332 ? 2.18 1.956 -11.18 1 91.88 332 PRO A O 1
ATOM 2582 N N . LEU A 1 333 ? 1.209 3.652 -12.203 1 94.5 333 LEU A N 1
ATOM 2583 C CA . LEU A 1 333 ? 0.249 3.83 -11.117 1 94.5 333 LEU A CA 1
ATOM 2584 C C . LEU A 1 333 ? -0.723 2.656 -11.055 1 94.5 333 LEU A C 1
ATOM 2586 O O . LEU A 1 333 ? -1.055 2.176 -9.969 1 94.5 333 LEU A O 1
ATOM 2590 N N . LEU A 1 334 ? -1.211 2.229 -12.156 1 92.19 334 LEU A N 1
ATOM 2591 C CA . LEU A 1 334 ? -2.131 1.097 -12.188 1 92.19 334 LEU A CA 1
ATOM 2592 C C . LEU A 1 334 ? -1.433 -0.184 -11.742 1 92.19 334 LEU A C 1
ATOM 2594 O O . LEU A 1 334 ? -2.025 -1.007 -11.039 1 92.19 334 LEU A O 1
ATOM 2598 N N . GLN A 1 335 ? -0.21 -0.336 -12.125 1 90.44 335 GLN A N 1
ATOM 2599 C CA . GLN A 1 335 ? 0.563 -1.48 -11.656 1 90.44 335 GLN A CA 1
ATOM 2600 C C . GLN A 1 335 ? 0.665 -1.489 -10.141 1 90.44 335 GLN A C 1
ATOM 2602 O O . GLN A 1 335 ? 0.48 -2.529 -9.5 1 90.44 335 GLN A O 1
ATOM 2607 N N . ALA A 1 336 ? 0.966 -0.336 -9.586 1 93.12 336 ALA A N 1
ATOM 2608 C CA . ALA A 1 336 ? 1.046 -0.223 -8.125 1 93.12 336 ALA A CA 1
ATOM 2609 C C . ALA A 1 336 ? -0.305 -0.511 -7.48 1 93.12 336 ALA A C 1
ATOM 2611 O O . ALA A 1 336 ? -0.382 -1.238 -6.488 1 93.12 336 ALA A O 1
ATOM 2612 N N . LEU A 1 337 ? -1.321 0.045 -8.039 1 92.88 337 LEU A N 1
ATOM 2613 C CA . LEU A 1 337 ? -2.67 -0.133 -7.516 1 92.88 337 LEU A CA 1
ATOM 2614 C C . LEU A 1 337 ? -3.057 -1.608 -7.496 1 92.88 337 LEU A C 1
ATOM 2616 O O . LEU A 1 337 ? -3.531 -2.119 -6.48 1 92.88 337 LEU A O 1
ATOM 2620 N N . PHE A 1 338 ? -2.791 -2.311 -8.516 1 89.88 338 PHE A N 1
ATOM 2621 C CA . PHE A 1 338 ? -3.201 -3.703 -8.648 1 89.88 338 PHE A CA 1
ATOM 2622 C C . PHE A 1 338 ? -2.377 -4.598 -7.73 1 89.88 338 PHE A C 1
ATOM 2624 O O . PHE A 1 338 ? -2.863 -5.629 -7.258 1 89.88 338 PHE A O 1
ATOM 2631 N N . ASN A 1 339 ? -1.254 -4.129 -7.477 1 90.62 339 ASN A N 1
ATOM 2632 C CA . ASN A 1 339 ? -0.368 -5.004 -6.715 1 90.62 339 ASN A CA 1
ATOM 2633 C C . ASN A 1 339 ? -0.407 -4.68 -5.223 1 90.62 339 ASN A C 1
ATOM 2635 O O . ASN A 1 339 ? -0.041 -5.512 -4.391 1 90.62 339 ASN A O 1
ATOM 2639 N N . VAL A 1 340 ? -0.883 -3.508 -4.879 1 91.38 340 VAL A N 1
ATOM 2640 C CA . VAL A 1 340 ? -0.967 -3.15 -3.465 1 91.38 340 VAL A CA 1
ATOM 2641 C C . VAL A 1 340 ? -2.406 -3.305 -2.977 1 91.38 340 VAL A C 1
ATOM 2643 O O . VAL A 1 340 ? -2.66 -3.988 -1.982 1 91.38 340 VAL A O 1
ATOM 2646 N N . ASN A 1 341 ? -3.26 -2.742 -3.701 1 88.44 341 ASN A N 1
ATOM 2647 C CA . ASN A 1 341 ? -4.656 -2.734 -3.275 1 88.44 341 ASN A CA 1
ATOM 2648 C C . ASN A 1 341 ? -5.449 -3.857 -3.934 1 88.44 341 ASN A C 1
ATOM 2650 O O . ASN A 1 341 ? -6.41 -4.367 -3.354 1 88.44 341 ASN A O 1
ATOM 2654 N N . VAL A 1 342 ? -5.043 -4.258 -5.145 1 82.31 342 VAL A N 1
ATOM 2655 C CA . VAL A 1 342 ? -5.859 -5.039 -6.062 1 82.31 342 VAL A CA 1
ATOM 2656 C C . VAL A 1 342 ? -7.07 -4.219 -6.504 1 82.31 342 VAL A C 1
ATOM 2658 O O . VAL A 1 342 ? -7.266 -3.984 -7.699 1 82.31 342 VAL A O 1
ATOM 2661 N N . LYS A 1 343 ? -7.758 -3.766 -5.559 1 84.81 343 LYS A N 1
ATOM 2662 C CA . LYS A 1 343 ? -8.875 -2.852 -5.781 1 84.81 343 LYS A CA 1
ATOM 2663 C C . LYS A 1 343 ? -9.305 -2.174 -4.484 1 84.81 343 LYS A C 1
ATOM 2665 O O . LYS A 1 343 ? -8.945 -2.631 -3.395 1 84.81 343 LYS A O 1
ATOM 2670 N N . THR A 1 344 ? -9.992 -1.104 -4.637 1 88.62 344 THR A N 1
ATOM 2671 C CA . THR A 1 344 ? -10.656 -0.445 -3.52 1 88.62 344 THR A CA 1
ATOM 2672 C C . THR A 1 344 ? -12.055 -1.021 -3.307 1 88.62 344 THR A C 1
ATOM 2674 O O . THR A 1 344 ? -12.719 -1.414 -4.266 1 88.62 344 THR A O 1
ATOM 2677 N N . SER A 1 345 ? -12.508 -1.038 -2.057 1 89.5 345 SER A N 1
ATOM 2678 C CA . SER A 1 345 ? -13.844 -1.538 -1.752 1 89.5 345 SER A CA 1
ATOM 2679 C C . SER A 1 345 ? -14.898 -0.874 -2.633 1 89.5 345 SER A C 1
ATOM 2681 O O . SER A 1 345 ? -15.109 0.339 -2.555 1 89.5 345 SER A O 1
ATOM 2683 N N . SER A 1 346 ? -15.586 -1.691 -3.398 1 91.5 346 SER A N 1
ATOM 2684 C CA . SER A 1 346 ? -16.641 -1.155 -4.246 1 91.5 346 SER A CA 1
ATOM 2685 C C . SER A 1 346 ? -17.828 -0.68 -3.412 1 91.5 346 SER A C 1
ATOM 2687 O O . SER A 1 346 ? -18.531 0.263 -3.795 1 91.5 346 SER A O 1
ATOM 2689 N N . LEU A 1 347 ? -17.984 -1.332 -2.289 1 93 347 LEU A N 1
ATOM 2690 C CA . LEU A 1 347 ? -19.078 -0.955 -1.405 1 93 347 LEU A CA 1
ATOM 2691 C C . LEU A 1 347 ? -18.844 0.433 -0.815 1 93 347 LEU A C 1
ATOM 2693 O O . LEU A 1 347 ? -19.75 1.273 -0.826 1 93 347 LEU A O 1
ATOM 2697 N N . ASP A 1 348 ? -17.656 0.686 -0.283 1 94 348 ASP A N 1
ATOM 2698 C CA . ASP A 1 348 ? -17.328 2.018 0.207 1 94 348 ASP A CA 1
ATOM 2699 C C . ASP A 1 348 ? -17.453 3.061 -0.901 1 94 348 ASP A C 1
ATOM 2701 O O . ASP A 1 348 ? -18.016 4.137 -0.683 1 94 348 ASP A O 1
ATOM 2705 N N . GLY A 1 349 ? -16.922 2.648 -2.092 1 94.94 349 GLY A N 1
ATOM 2706 C CA . GLY A 1 349 ? -17.031 3.543 -3.234 1 94.94 349 GLY A CA 1
ATOM 2707 C C . GLY A 1 349 ? -18.469 3.863 -3.609 1 94.94 349 GLY A C 1
ATOM 2708 O O . GLY A 1 349 ? -18.781 4.996 -3.98 1 94.94 349 GLY A O 1
ATOM 2709 N N . GLU A 1 350 ? -19.297 2.85 -3.479 1 95.69 350 GLU A N 1
ATOM 2710 C CA . GLU A 1 350 ? -20.703 3.025 -3.828 1 95.69 350 GLU A CA 1
ATOM 2711 C C . GLU A 1 350 ? -21.391 3.986 -2.863 1 95.69 350 GLU A C 1
ATOM 2713 O O . GLU A 1 350 ? -22.188 4.828 -3.283 1 95.69 350 GLU A O 1
ATOM 2718 N N . ILE A 1 351 ? -21.125 3.879 -1.624 1 95.56 351 ILE A N 1
ATOM 2719 C CA . ILE A 1 351 ? -21.719 4.754 -0.622 1 95.56 351 ILE A CA 1
ATOM 2720 C C . ILE A 1 351 ? -21.297 6.199 -0.875 1 95.56 351 ILE A C 1
ATOM 2722 O O . ILE A 1 351 ? -22.141 7.102 -0.918 1 95.56 351 ILE A O 1
ATOM 2726 N N . ILE A 1 352 ? -20.031 6.434 -1.084 1 96.5 352 ILE A N 1
ATOM 2727 C CA . ILE A 1 352 ? -19.516 7.77 -1.363 1 96.5 352 ILE A CA 1
ATOM 2728 C C . ILE A 1 352 ? -20.156 8.32 -2.629 1 96.5 352 ILE A C 1
ATOM 2730 O O . ILE A 1 352 ? -20.562 9.484 -2.674 1 96.5 352 ILE A O 1
ATOM 2734 N N . THR A 1 353 ? -20.266 7.453 -3.631 1 96.5 353 THR A N 1
ATOM 2735 C CA . THR A 1 353 ? -20.875 7.84 -4.902 1 96.5 353 THR A CA 1
ATOM 2736 C C . THR A 1 353 ? -22.312 8.312 -4.699 1 96.5 353 THR A C 1
ATOM 2738 O O . THR A 1 353 ? -22.703 9.367 -5.203 1 96.5 353 THR A O 1
ATOM 2741 N N . GLU A 1 354 ? -23.047 7.578 -3.951 1 96.19 354 GLU A N 1
ATOM 2742 C CA . GLU A 1 354 ? -24.453 7.922 -3.723 1 96.19 354 GLU A CA 1
ATOM 2743 C C . GLU A 1 354 ? -24.578 9.195 -2.889 1 96.19 354 GLU A C 1
ATOM 2745 O O . GLU A 1 354 ? -25.5 9.984 -3.086 1 96.19 354 GLU A O 1
ATOM 2750 N N . LEU A 1 355 ? -23.688 9.367 -1.921 1 96.5 355 LEU A N 1
ATOM 2751 C CA . LEU A 1 355 ? -23.672 10.609 -1.164 1 96.5 355 LEU A CA 1
ATOM 2752 C C . LEU A 1 355 ? -23.5 11.812 -2.094 1 96.5 355 LEU A C 1
ATOM 2754 O O . LEU A 1 355 ? -24.188 12.828 -1.931 1 96.5 355 LEU A O 1
ATOM 2758 N N . ILE A 1 356 ? -22.609 11.688 -3.039 1 95.69 356 ILE A N 1
ATOM 2759 C CA . ILE A 1 356 ? -22.328 12.758 -3.982 1 95.69 356 ILE A CA 1
ATOM 2760 C C . ILE A 1 356 ? -23.547 13 -4.879 1 95.69 356 ILE A C 1
ATOM 2762 O O . ILE A 1 356 ? -24 14.133 -5.031 1 95.69 356 ILE A O 1
ATOM 2766 N N . LEU A 1 357 ? -24.109 11.938 -5.395 1 94.88 357 LEU A N 1
ATOM 2767 C CA . LEU A 1 357 ? -25.156 12.023 -6.406 1 94.88 357 LEU A CA 1
ATOM 2768 C C . LEU A 1 357 ? -26.469 12.539 -5.797 1 94.88 357 LEU A C 1
ATOM 2770 O O . LEU A 1 357 ? -27.234 13.227 -6.465 1 94.88 357 LEU A O 1
ATOM 2774 N N . THR A 1 358 ? -26.688 12.258 -4.535 1 94.31 358 THR A N 1
ATOM 2775 C CA . THR A 1 358 ? -27.953 12.641 -3.891 1 94.31 358 THR A CA 1
ATOM 2776 C C . THR A 1 358 ? -27.844 14.047 -3.305 1 94.31 358 THR A C 1
ATOM 2778 O O . THR A 1 358 ? -28.844 14.586 -2.816 1 94.31 358 THR A O 1
ATOM 2781 N N . GLY A 1 359 ? -26.656 14.602 -3.266 1 94.31 359 GLY A N 1
ATOM 2782 C CA . GLY A 1 359 ? -26.5 15.93 -2.689 1 94.31 359 GLY A CA 1
ATOM 2783 C C . GLY A 1 359 ? -26.219 15.898 -1.199 1 94.31 359 GLY A C 1
ATOM 2784 O O . GLY A 1 359 ? -25.906 16.938 -0.6 1 94.31 359 GLY A O 1
ATOM 2785 N N . THR A 1 360 ? -26.297 14.727 -0.617 1 95.94 360 THR A N 1
ATOM 2786 C CA . THR A 1 360 ? -26 14.578 0.803 1 95.94 360 THR A CA 1
ATOM 2787 C C . THR A 1 360 ? -24.578 15.031 1.109 1 95.94 360 THR A C 1
ATOM 2789 O O . THR A 1 360 ? -24.312 15.602 2.172 1 95.94 360 THR A O 1
ATOM 2792 N N . ALA A 1 361 ? -23.672 14.766 0.208 1 95.88 361 ALA A N 1
ATOM 2793 C CA . ALA A 1 361 ? -22.281 15.164 0.376 1 95.88 361 ALA A CA 1
ATOM 2794 C C . ALA A 1 361 ? -22.156 16.672 0.549 1 95.88 361 ALA A C 1
ATOM 2796 O O . ALA A 1 361 ? -21.422 17.156 1.414 1 95.88 361 ALA A O 1
ATOM 2797 N N . THR A 1 362 ? -22.859 17.422 -0.26 1 94.88 362 THR A N 1
ATOM 2798 C CA . THR A 1 362 ? -22.844 18.875 -0.173 1 94.88 362 THR A CA 1
ATOM 2799 C C . THR A 1 362 ? -23.391 19.344 1.172 1 94.88 362 THR A C 1
ATOM 2801 O O . THR A 1 362 ? -22.844 20.266 1.78 1 94.88 362 THR A O 1
ATOM 2804 N N . ALA A 1 363 ? -24.469 18.734 1.595 1 96.31 363 ALA A N 1
ATOM 2805 C CA . ALA A 1 363 ? -25.047 19.047 2.896 1 96.31 363 ALA A CA 1
ATOM 2806 C C . ALA A 1 363 ? -24.062 18.75 4.023 1 96.31 363 ALA A C 1
ATOM 2808 O O . ALA A 1 363 ? -23.984 19.5 4.996 1 96.31 363 ALA A O 1
ATOM 2809 N N . MET A 1 364 ? -23.375 17.688 3.9 1 96.12 364 MET A N 1
ATOM 2810 C CA . MET A 1 364 ? -22.375 17.312 4.898 1 96.12 364 MET A CA 1
ATOM 2811 C C . MET A 1 364 ? -21.266 18.344 4.98 1 96.12 364 MET A C 1
ATOM 2813 O O . MET A 1 364 ? -20.875 18.75 6.074 1 96.12 364 MET A O 1
ATOM 2817 N N . VAL A 1 365 ? -20.75 18.766 3.83 1 95.69 365 VAL A N 1
ATOM 2818 C CA . VAL A 1 365 ? -19.688 19.766 3.779 1 95.69 365 VAL A CA 1
ATOM 2819 C C . VAL A 1 365 ? -20.156 21.047 4.441 1 95.69 365 VAL A C 1
ATOM 2821 O O . VAL A 1 365 ? -19.422 21.641 5.238 1 95.69 365 VAL A O 1
ATOM 2824 N N . ARG A 1 366 ? -21.328 21.438 4.141 1 95.94 366 ARG A N 1
ATOM 2825 C CA . ARG A 1 366 ? -21.875 22.672 4.707 1 95.94 366 ARG A CA 1
ATOM 2826 C C . ARG A 1 366 ? -21.969 22.578 6.227 1 95.94 366 ARG A C 1
ATOM 2828 O O . ARG A 1 366 ? -21.609 23.516 6.934 1 95.94 366 ARG A O 1
ATOM 2835 N N . LYS A 1 367 ? -22.469 21.469 6.656 1 96.94 367 LYS A N 1
ATOM 2836 C CA . LYS A 1 367 ? -22.594 21.281 8.102 1 96.94 367 LYS A CA 1
ATOM 2837 C C . LYS A 1 367 ? -21.219 21.297 8.766 1 96.94 367 LYS A C 1
ATOM 2839 O O . LYS A 1 367 ? -21.062 21.859 9.852 1 96.94 367 LYS A O 1
ATOM 2844 N N . LYS A 1 368 ? -20.281 20.703 8.172 1 96.88 368 LYS A N 1
ATOM 2845 C CA . LYS A 1 368 ? -18.922 20.656 8.719 1 96.88 368 LYS A CA 1
ATOM 2846 C C . LYS A 1 368 ? -18.266 22.031 8.68 1 96.88 368 LYS A C 1
ATOM 2848 O O . LYS A 1 368 ? -17.484 22.375 9.555 1 96.88 368 LYS A O 1
ATOM 2853 N N . GLN A 1 369 ? -18.594 22.828 7.66 1 96.81 369 GLN A N 1
ATOM 2854 C CA . GLN A 1 369 ? -18.109 24.203 7.609 1 96.81 369 GLN A CA 1
ATOM 2855 C C . GLN A 1 369 ? -18.625 25.016 8.805 1 96.81 369 GLN A C 1
ATOM 2857 O O . GLN A 1 369 ? -17.875 25.781 9.406 1 96.81 369 GLN A O 1
ATOM 2862 N N . GLU A 1 370 ? -19.875 24.781 9.133 1 97.19 370 GLU A N 1
ATOM 2863 C CA . GLU A 1 370 ? -20.484 25.469 10.273 1 97.19 370 GLU A CA 1
ATOM 2864 C C . GLU A 1 370 ? -19.797 25.062 11.578 1 97.19 370 GLU A C 1
ATOM 2866 O O . GLU A 1 370 ? -19.484 25.922 12.406 1 97.19 370 GLU A O 1
ATOM 2871 N N . LEU A 1 371 ? -19.609 23.797 11.719 1 97.44 371 LEU A N 1
ATOM 2872 C CA . LEU A 1 371 ? -18.953 23.297 12.922 1 97.44 371 LEU A CA 1
ATOM 2873 C C . LEU A 1 371 ? -17.531 23.797 13.031 1 97.44 371 LEU A C 1
ATOM 2875 O O . LEU A 1 371 ? -17.078 24.172 14.109 1 97.44 371 LEU A O 1
ATOM 2879 N N . ALA A 1 372 ? -16.828 23.766 11.914 1 97.44 372 ALA A N 1
ATOM 2880 C CA . ALA A 1 372 ? -15.445 24.25 11.883 1 97.44 372 ALA A CA 1
ATOM 2881 C C . ALA A 1 372 ? -15.383 25.734 12.258 1 97.44 372 ALA A C 1
ATOM 2883 O O . ALA A 1 372 ? -14.5 26.156 13.008 1 97.44 372 ALA A O 1
ATOM 2884 N N . ALA A 1 373 ? -16.328 26.5 11.719 1 97.44 373 ALA A N 1
ATOM 2885 C CA . ALA A 1 373 ? -16.375 27.922 12.047 1 97.44 373 ALA A CA 1
ATOM 2886 C C . ALA A 1 373 ? -16.578 28.141 13.539 1 97.44 373 ALA A C 1
ATOM 2888 O O . ALA A 1 373 ? -15.922 29 14.148 1 97.44 373 ALA A O 1
ATOM 2889 N N . GLU A 1 374 ? -17.453 27.375 14.094 1 98 374 GLU A N 1
ATOM 2890 C CA . GLU A 1 374 ? -17.75 27.469 15.516 1 98 374 GLU A CA 1
ATOM 2891 C C . GLU A 1 374 ? -16.516 27.141 16.359 1 98 374 GLU A C 1
ATOM 2893 O O . GLU A 1 374 ? -16.188 27.859 17.297 1 98 374 GLU A O 1
ATOM 2898 N N . ARG A 1 375 ? -15.859 26.078 16.031 1 98.12 375 ARG A N 1
ATOM 2899 C CA . ARG A 1 375 ? -14.695 25.625 16.781 1 98.12 375 ARG A CA 1
ATOM 2900 C C . ARG A 1 375 ? -13.539 26.609 16.641 1 98.12 375 ARG A C 1
ATOM 2902 O O . ARG A 1 375 ? -12.789 26.844 17.594 1 98.12 375 ARG A O 1
ATOM 2909 N N . ASN A 1 376 ? -13.352 27.156 15.438 1 97.94 376 ASN A N 1
ATOM 2910 C CA . ASN A 1 376 ? -12.297 28.141 15.234 1 97.94 376 ASN A CA 1
ATOM 2911 C C . ASN A 1 376 ? -12.57 29.422 16.031 1 97.94 376 ASN A C 1
ATOM 2913 O O . ASN A 1 376 ? -11.656 30 16.625 1 97.94 376 ASN A O 1
ATOM 2917 N N . ARG A 1 377 ? -13.812 29.859 16.062 1 97.81 377 ARG A N 1
ATOM 2918 C CA . ARG A 1 377 ? -14.172 31.016 16.875 1 97.81 377 ARG A CA 1
ATOM 2919 C C . ARG A 1 377 ? -13.828 30.781 18.344 1 97.81 377 ARG A C 1
ATOM 2921 O O . ARG A 1 377 ? -13.312 31.688 19.016 1 97.81 377 ARG A O 1
ATOM 2928 N N . LEU A 1 378 ? -14.164 29.625 18.781 1 98.25 378 LEU A N 1
ATOM 2929 C CA . LEU A 1 378 ? -13.852 29.266 20.156 1 98.25 378 LEU A CA 1
ATOM 2930 C C . LEU A 1 378 ? -12.344 29.328 20.406 1 98.25 378 LEU A C 1
ATOM 2932 O O . LEU A 1 378 ? -11.898 29.844 21.438 1 98.25 378 LEU A O 1
ATOM 2936 N N . PHE A 1 379 ? -11.57 28.797 19.516 1 98.44 379 PHE A N 1
ATOM 2937 C CA . PHE A 1 379 ? -10.117 28.812 19.641 1 98.44 379 PHE A CA 1
ATOM 2938 C C . PHE A 1 379 ? -9.602 30.234 19.734 1 98.44 379 PHE A C 1
ATOM 2940 O O . PHE A 1 379 ? -8.758 30.547 20.594 1 98.44 379 PHE A O 1
ATOM 2947 N N . PHE A 1 380 ? -10.094 31.141 18.953 1 97.94 380 PHE A N 1
ATOM 2948 C CA . PHE A 1 380 ? -9.594 32.5 18.875 1 97.94 380 PHE A CA 1
ATOM 2949 C C . PHE A 1 380 ? -10 33.312 20.109 1 97.94 380 PHE A C 1
ATOM 2951 O O . PHE A 1 380 ? -9.375 34.312 20.438 1 97.94 380 PHE A O 1
ATOM 2958 N N . ARG A 1 381 ? -11.023 32.844 20.75 1 97.69 381 ARG A N 1
ATOM 2959 C CA . ARG A 1 381 ? -11.375 33.438 22.016 1 97.69 381 ARG A CA 1
ATOM 2960 C C . ARG A 1 381 ? -10.242 33.312 23.031 1 97.69 381 ARG A C 1
ATOM 2962 O O . ARG A 1 381 ? -10.023 34.188 23.859 1 97.69 381 ARG A O 1
ATOM 2969 N N . TYR A 1 382 ? -9.547 32.25 22.938 1 97.38 382 TYR A N 1
ATOM 2970 C CA . TYR A 1 382 ? -8.5 32 23.906 1 97.38 382 TYR A CA 1
ATOM 2971 C C . TYR A 1 382 ? -7.129 32.344 23.344 1 97.38 382 TYR A C 1
ATOM 2973 O O . TYR A 1 382 ? -6.18 32.594 24.109 1 97.38 382 TYR A O 1
ATOM 2981 N N . PHE A 1 383 ? -7.078 32.406 22.078 1 97.81 383 PHE A N 1
ATOM 2982 C CA . PHE A 1 383 ? -5.84 32.781 21.406 1 97.81 383 PHE A CA 1
ATOM 2983 C C . PHE A 1 383 ? -6.105 33.844 20.344 1 97.81 383 PHE A C 1
ATOM 2985 O O . PHE A 1 383 ? -5.832 33.625 19.156 1 97.81 383 PHE A O 1
ATOM 2992 N N . PRO A 1 384 ? -6.461 35 20.688 1 97 384 PRO A N 1
ATOM 2993 C CA . PRO A 1 384 ? -6.902 36.031 19.766 1 97 384 PRO A CA 1
ATOM 2994 C C . PRO A 1 384 ? -5.781 36.531 18.859 1 97 384 PRO A C 1
ATOM 2996 O O . PRO A 1 384 ? -6.039 37 17.75 1 97 384 PRO A O 1
ATOM 2999 N N . GLU A 1 385 ? -4.547 36.438 19.25 1 94.75 385 GLU A N 1
ATOM 3000 C CA . GLU A 1 385 ? -3.412 36.938 18.484 1 94.75 385 GLU A CA 1
ATOM 3001 C C . GLU A 1 385 ? -3.252 36.156 17.188 1 94.75 385 GLU A C 1
ATOM 3003 O O . GLU A 1 385 ? -2.574 36.594 16.25 1 94.75 385 GLU A O 1
ATOM 3008 N N . LEU A 1 386 ? -3.865 35.031 17.125 1 95.88 386 LEU A N 1
ATOM 3009 C CA . LEU A 1 386 ? -3.713 34.156 15.953 1 95.88 386 LEU A CA 1
ATOM 3010 C C . LEU A 1 386 ? -4.891 34.312 14.992 1 95.88 386 LEU A C 1
ATOM 3012 O O . LEU A 1 386 ? -4.898 33.75 13.906 1 95.88 386 LEU A O 1
ATOM 3016 N N . GLU A 1 387 ? -5.852 35.094 15.398 1 95.19 387 GLU A N 1
ATOM 3017 C CA . GLU A 1 387 ? -7.02 35.281 14.547 1 95.19 387 GLU A CA 1
ATOM 3018 C C . GLU A 1 387 ? -6.629 35.812 13.18 1 95.19 387 GLU A C 1
ATOM 3020 O O . GLU A 1 387 ? -5.812 36.75 13.094 1 95.19 387 GLU A O 1
ATOM 3025 N N . GLY A 1 388 ? -7.16 35.25 12.125 1 91.56 388 GLY A N 1
ATOM 3026 C CA . GLY A 1 388 ? -6.871 35.688 10.766 1 91.56 388 GLY A CA 1
ATOM 3027 C C . GLY A 1 388 ? -5.719 34.938 10.125 1 91.56 388 GLY A C 1
ATOM 3028 O O . GLY A 1 388 ? -5.488 35.031 8.922 1 91.56 388 GLY A O 1
ATOM 3029 N N . GLN A 1 389 ? -5.062 34.188 10.93 1 92.81 389 GLN A N 1
ATOM 3030 C CA . GLN A 1 389 ? -3.934 33.438 10.391 1 92.81 389 GLN A CA 1
ATOM 3031 C C . GLN A 1 389 ? -4.367 32.031 9.93 1 92.81 389 GLN A C 1
ATOM 3033 O O . GLN A 1 389 ? -5.152 31.375 10.602 1 92.81 389 GLN A O 1
ATOM 3038 N N . GLY A 1 390 ? -3.912 31.734 8.758 1 93.69 390 GLY A N 1
ATOM 3039 C CA . GLY A 1 390 ? -4.172 30.406 8.242 1 93.69 390 GLY A CA 1
ATOM 3040 C C . GLY A 1 390 ? -5.586 30.234 7.707 1 93.69 390 GLY A C 1
ATOM 3041 O O . GLY A 1 390 ? -6.312 31.219 7.547 1 93.69 390 GLY A O 1
ATOM 3042 N N . HIS A 1 391 ? -5.988 29.047 7.391 1 95.81 391 HIS A N 1
ATOM 3043 C CA . HIS A 1 391 ? -7.289 28.734 6.812 1 95.81 391 HIS A CA 1
ATOM 3044 C C . HIS A 1 391 ? -8.414 28.984 7.812 1 95.81 391 HIS A C 1
ATOM 3046 O O . HIS A 1 391 ? -8.367 28.484 8.945 1 95.81 391 HIS A O 1
ATOM 3052 N N . PRO A 1 392 ? -9.422 29.656 7.461 1 95.62 392 PRO A N 1
ATOM 3053 C CA . PRO A 1 392 ? -10.461 30.047 8.414 1 95.62 392 PRO A CA 1
ATOM 3054 C C . PRO A 1 392 ? -11.281 28.875 8.93 1 95.62 392 PRO A C 1
ATOM 3056 O O . PRO A 1 392 ? -11.852 28.938 10.016 1 95.62 392 PRO A O 1
ATOM 3059 N N . LEU A 1 393 ? -11.336 27.797 8.172 1 96.69 393 LEU A N 1
ATOM 3060 C CA . LEU A 1 393 ? -12.195 26.672 8.539 1 96.69 393 LEU A CA 1
ATOM 3061 C C . LEU A 1 393 ? -11.367 25.422 8.766 1 96.69 393 LEU A C 1
ATOM 3063 O O . LEU A 1 393 ? -11.836 24.312 8.492 1 96.69 393 LEU A O 1
ATOM 3067 N N . SER A 1 394 ? -10.102 25.594 9.109 1 96.69 394 SER A N 1
ATOM 3068 C CA . SER A 1 394 ? -9.234 24.453 9.367 1 96.69 394 SER A CA 1
ATOM 3069 C C . SER A 1 394 ? -9.703 23.656 10.578 1 96.69 394 SER A C 1
ATOM 3071 O O . SER A 1 394 ? -10.258 24.234 11.523 1 96.69 394 SER A O 1
ATOM 3073 N N . PHE A 1 395 ? -9.492 22.312 10.562 1 96.94 395 PHE A N 1
ATOM 3074 C CA . PHE A 1 395 ? -9.836 21.422 11.672 1 96.94 395 PHE A CA 1
ATOM 3075 C C . PHE A 1 395 ? -8.75 21.453 12.734 1 96.94 395 PHE A C 1
ATOM 3077 O O . PHE A 1 395 ? -8.875 20.781 13.773 1 96.94 395 PHE A O 1
ATOM 3084 N N . TYR A 1 396 ? -7.688 22.188 12.57 1 97.56 396 TYR A N 1
ATOM 3085 C CA . TYR A 1 396 ? -6.578 22.328 13.508 1 97.56 396 TYR A CA 1
ATOM 3086 C C . TYR A 1 396 ? -5.965 23.719 13.43 1 97.56 396 TYR A C 1
ATOM 3088 O O . TYR A 1 396 ? -6.227 24.469 12.477 1 97.56 396 TYR A O 1
ATOM 3096 N N . ARG A 1 397 ? -5.211 24.031 14.438 1 98.19 397 ARG A N 1
ATOM 3097 C CA . ARG A 1 397 ? -4.527 25.328 14.5 1 98.19 397 ARG A CA 1
ATOM 3098 C C . ARG A 1 397 ? -3.061 25.141 14.883 1 98.19 397 ARG A C 1
ATOM 3100 O O . ARG A 1 397 ? -2.688 24.141 15.484 1 98.19 397 ARG A O 1
ATOM 3107 N N . TRP A 1 398 ? -2.322 26.031 14.414 1 97.62 398 TRP A N 1
ATOM 3108 C CA . TRP A 1 398 ? -0.876 26.062 14.617 1 97.62 398 TRP A CA 1
ATOM 3109 C C . TRP A 1 398 ? -0.49 27.094 15.664 1 97.62 398 TRP A C 1
ATOM 3111 O O . TRP A 1 398 ? -0.542 28.297 15.406 1 97.62 398 TRP A O 1
ATOM 3121 N N . LEU A 1 399 ? -0.116 26.641 16.859 1 97.69 399 LEU A N 1
ATOM 3122 C CA . LEU A 1 399 ? 0.029 27.5 18.031 1 97.69 399 LEU A CA 1
ATOM 3123 C C . LEU A 1 399 ? 1.492 27.609 18.438 1 97.69 399 LEU A C 1
ATOM 3125 O O . LEU A 1 399 ? 2.092 26.641 18.891 1 97.69 399 LEU A O 1
ATOM 3129 N N . PRO A 1 400 ? 2.109 28.797 18.281 1 96.25 400 PRO A N 1
ATOM 3130 C CA . PRO A 1 400 ? 3.471 28.953 18.797 1 96.25 400 PRO A CA 1
ATOM 3131 C C . PRO A 1 400 ? 3.547 28.828 20.312 1 96.25 400 PRO A C 1
ATOM 3133 O O . PRO A 1 400 ? 2.648 29.281 21.016 1 96.25 400 PRO A O 1
ATOM 3136 N N . ILE A 1 401 ? 4.562 28.188 20.766 1 95.75 401 ILE A N 1
ATOM 3137 C CA . ILE A 1 401 ? 4.73 28.031 22.203 1 95.75 401 ILE A CA 1
ATOM 3138 C C . ILE A 1 401 ? 6.121 28.5 22.625 1 95.75 401 ILE A C 1
ATOM 3140 O O . ILE A 1 401 ? 7.078 28.375 21.859 1 95.75 401 ILE A O 1
ATOM 3144 N N . PRO A 1 402 ? 6.23 29.031 23.859 1 91.88 402 PRO A N 1
ATOM 3145 C CA . PRO A 1 402 ? 7.527 29.438 24.406 1 91.88 402 PRO A CA 1
ATOM 3146 C C . PRO A 1 402 ? 8.242 28.297 25.125 1 91.88 402 PRO A C 1
ATOM 3148 O O . PRO A 1 402 ? 8.492 28.391 26.328 1 91.88 402 PRO A O 1
ATOM 3151 N N . ASP A 1 403 ? 8.484 27.234 24.547 1 87.5 403 ASP A N 1
ATOM 3152 C CA . ASP A 1 403 ? 9.125 26.047 25.125 1 87.5 403 ASP A CA 1
ATOM 3153 C C . ASP A 1 403 ? 10.086 25.406 24.125 1 87.5 403 ASP A C 1
ATOM 3155 O O . ASP A 1 403 ? 9.695 25.031 23.016 1 87.5 403 ASP A O 1
ATOM 3159 N N . THR A 1 404 ? 11.266 25.281 24.562 1 84.06 404 THR A N 1
ATOM 3160 C CA . THR A 1 404 ? 12.289 24.828 23.641 1 84.06 404 THR A CA 1
ATOM 3161 C C . THR A 1 404 ? 12.672 23.375 23.922 1 84.06 404 THR A C 1
ATOM 3163 O O . THR A 1 404 ? 13.594 22.844 23.297 1 84.06 404 THR A O 1
ATOM 3166 N N . ARG A 1 405 ? 11.93 22.844 24.953 1 88.81 405 ARG A N 1
ATOM 3167 C CA . ARG A 1 405 ? 12.172 21.438 25.234 1 88.81 405 ARG A CA 1
ATOM 3168 C C . ARG A 1 405 ? 11.82 20.578 24.031 1 88.81 405 ARG A C 1
ATOM 3170 O O . ARG A 1 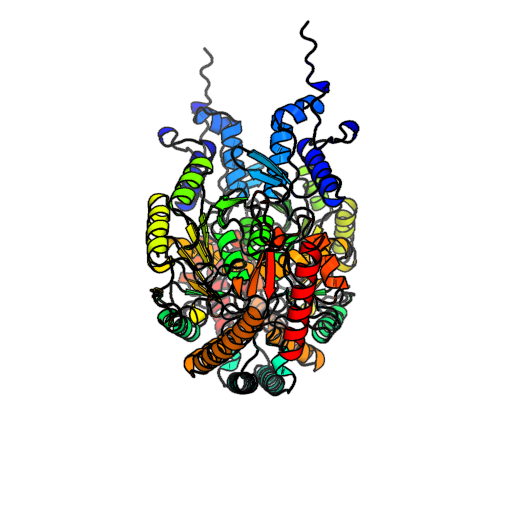405 ? 11.25 21.062 23.047 1 88.81 405 ARG A O 1
ATOM 3177 N N . SER A 1 406 ? 12.172 19.297 24.094 1 86.5 406 SER A N 1
ATOM 3178 C CA . SER A 1 406 ? 11.828 18.359 23.031 1 86.5 406 SER A CA 1
ATOM 3179 C C . SER A 1 406 ? 10.32 18.172 22.906 1 86.5 406 SER A C 1
ATOM 3181 O O . SER A 1 406 ? 9.594 18.344 23.891 1 86.5 406 SER A O 1
ATOM 3183 N N . GLY A 1 407 ? 9.898 17.875 21.734 1 90.31 407 GLY A N 1
ATOM 3184 C CA . GLY A 1 407 ? 8.477 17.625 21.516 1 90.31 407 GLY A CA 1
ATOM 3185 C C . GLY A 1 407 ? 7.91 16.562 22.438 1 90.31 407 GLY A C 1
ATOM 3186 O O . GLY A 1 407 ? 6.805 16.719 22.969 1 90.31 407 GLY A O 1
ATOM 3187 N N . ALA A 1 408 ? 8.664 15.531 22.656 1 87.44 408 ALA A N 1
ATOM 3188 C CA . ALA A 1 408 ? 8.211 14.438 23.516 1 87.44 408 ALA A CA 1
ATOM 3189 C C . ALA A 1 408 ? 7.984 14.922 24.953 1 87.44 408 ALA A C 1
ATOM 3191 O O . ALA A 1 408 ? 7.012 14.531 25.594 1 87.44 408 ALA A O 1
ATOM 3192 N N . GLU A 1 409 ? 8.875 15.711 25.453 1 91.06 409 GLU A N 1
ATOM 3193 C CA . GLU A 1 409 ? 8.773 16.25 26.812 1 91.06 409 GLU A CA 1
ATOM 3194 C C . GLU A 1 409 ? 7.562 17.172 26.938 1 91.06 409 GLU A C 1
ATOM 3196 O O . GLU A 1 409 ? 6.832 17.109 27.938 1 91.06 409 GLU A O 1
ATOM 3201 N N . VAL A 1 410 ? 7.391 17.984 25.953 1 94.12 410 VAL A N 1
ATOM 3202 C CA . VAL A 1 410 ? 6.281 18.938 25.984 1 94.12 410 VAL A CA 1
ATOM 3203 C C . VAL A 1 410 ? 4.957 18.188 25.922 1 94.12 410 VAL A C 1
ATOM 3205 O O . VAL A 1 410 ? 4.02 18.5 26.656 1 94.12 410 VAL A O 1
ATOM 3208 N N . GLU A 1 411 ? 4.852 17.219 25.031 1 93.75 411 GLU A N 1
ATOM 3209 C CA . GLU A 1 411 ? 3.633 16.422 24.906 1 93.75 411 GLU A CA 1
ATOM 3210 C C . GLU A 1 411 ? 3.326 15.672 26.203 1 93.75 411 GLU A C 1
ATOM 3212 O O . GLU A 1 411 ? 2.166 15.57 26.609 1 93.75 411 GLU A O 1
ATOM 3217 N N . GLN A 1 412 ? 4.355 15.141 26.828 1 92.56 412 GLN A N 1
ATOM 3218 C CA . GLN A 1 412 ? 4.176 14.445 28.094 1 92.56 412 GLN A CA 1
ATOM 3219 C C . GLN A 1 412 ? 3.68 15.391 29.188 1 92.56 412 GLN A C 1
ATOM 3221 O O . GLN A 1 412 ? 2.807 15.031 29.984 1 92.56 412 GLN A O 1
ATOM 3226 N N . ASP A 1 413 ? 4.293 16.516 29.25 1 94.94 413 ASP A N 1
ATOM 3227 C CA . ASP A 1 413 ? 3.896 17.531 30.219 1 94.94 413 ASP A CA 1
ATOM 3228 C C . ASP A 1 413 ? 2.422 17.891 30.062 1 94.94 413 ASP A C 1
ATOM 3230 O O . ASP A 1 413 ? 1.688 17.984 31.047 1 94.94 413 ASP A O 1
ATOM 3234 N N . LEU A 1 414 ? 1.985 18.094 28.891 1 95.5 414 LEU A N 1
ATOM 3235 C CA . LEU A 1 414 ? 0.603 18.469 28.609 1 95.5 414 LEU A CA 1
ATOM 3236 C C . LEU A 1 414 ? -0.341 17.312 28.875 1 95.5 414 LEU A C 1
ATOM 3238 O O . LEU A 1 414 ? -1.481 17.5 29.297 1 95.5 414 LEU A O 1
ATOM 3242 N N . GLN A 1 415 ? 0.132 16.125 28.594 1 93.75 415 GLN A N 1
ATOM 3243 C CA . GLN A 1 415 ? -0.658 14.945 28.922 1 93.75 415 GLN A CA 1
ATOM 3244 C C . GLN A 1 415 ? -0.94 14.875 30.422 1 93.75 415 GLN A C 1
ATOM 3246 O O . GLN A 1 415 ? -2.027 14.469 30.844 1 93.75 415 GLN A O 1
ATOM 3251 N N . GLN A 1 416 ? 0.05 15.203 31.219 1 92.75 416 GLN A N 1
ATOM 3252 C CA . GLN A 1 416 ? -0.121 15.227 32.656 1 92.75 416 GLN A CA 1
ATOM 3253 C C . GLN A 1 416 ? -1.168 16.266 33.062 1 92.75 416 GLN A C 1
ATOM 3255 O O . GLN A 1 416 ? -1.78 16.141 34.125 1 92.75 416 GLN A O 1
ATOM 3260 N N . GLN A 1 417 ? -1.328 17.203 32.188 1 92.81 417 GLN A N 1
ATOM 3261 C CA . GLN A 1 417 ? -2.346 18.219 32.438 1 92.81 417 GLN A CA 1
ATOM 3262 C C . GLN A 1 417 ? -3.697 17.797 31.875 1 92.81 417 GLN A C 1
ATOM 3264 O O . GLN A 1 417 ? -4.645 18.578 31.875 1 92.81 417 GLN A O 1
ATOM 3269 N N . GLY A 1 418 ? -3.742 16.625 31.266 1 93.44 418 GLY A N 1
ATOM 3270 C CA . GLY A 1 418 ? -5.004 16.062 30.812 1 93.44 418 GLY A CA 1
ATOM 3271 C C . GLY A 1 418 ? -5.309 16.375 29.359 1 93.44 418 GLY A C 1
ATOM 3272 O O . GLY A 1 418 ? -6.445 16.219 28.906 1 93.44 418 GLY A O 1
ATOM 3273 N N . ILE A 1 419 ? -4.355 16.906 28.625 1 95.06 419 ILE A N 1
ATOM 3274 C CA . ILE A 1 419 ? -4.605 17.234 27.219 1 95.06 419 ILE A CA 1
ATOM 3275 C C . ILE A 1 419 ? -3.562 16.547 26.344 1 95.06 419 ILE A C 1
ATOM 3277 O O . ILE A 1 419 ? -2.387 16.469 26.703 1 95.06 419 ILE A O 1
ATOM 3281 N N . ARG A 1 420 ? -4.016 15.977 25.234 1 94.31 420 ARG A N 1
ATOM 3282 C CA . ARG A 1 420 ? -3.131 15.438 24.203 1 94.31 420 ARG A CA 1
ATOM 3283 C C . ARG A 1 420 ? -2.969 16.422 23.047 1 94.31 420 ARG A C 1
ATOM 3285 O O . ARG A 1 420 ? -3.959 16.938 22.516 1 94.31 420 ARG A O 1
ATOM 3292 N N . VAL A 1 421 ? -1.764 16.734 22.75 1 94.06 421 VAL A N 1
ATOM 3293 C CA . VAL A 1 421 ? -1.442 17.609 21.609 1 94.06 421 VAL A CA 1
ATOM 3294 C C . VAL A 1 421 ? -0.241 17.047 20.859 1 94.06 421 VAL A C 1
ATOM 3296 O O . VAL A 1 421 ? 0.444 16.141 21.344 1 94.06 421 VAL A O 1
ATOM 3299 N N . TYR A 1 422 ? -0.054 17.562 19.688 1 94.88 422 TYR A N 1
ATOM 3300 C CA . TYR A 1 422 ? 1.125 17.156 18.922 1 94.88 422 TYR A CA 1
ATOM 3301 C C . TYR A 1 422 ? 2.076 18.328 18.719 1 94.88 422 TYR A C 1
ATOM 3303 O O . TYR A 1 422 ? 1.653 19.406 18.328 1 94.88 422 TYR A O 1
ATOM 3311 N N . HIS A 1 423 ? 3.285 18.109 19.047 1 95 423 HIS A N 1
ATOM 3312 C CA . HIS A 1 423 ? 4.355 19.094 18.953 1 95 423 HIS A CA 1
ATOM 3313 C C . HIS A 1 423 ? 4.867 19.219 17.531 1 95 423 HIS A C 1
ATOM 3315 O O . HIS A 1 423 ? 4.812 18.25 16.766 1 95 423 HIS A O 1
ATOM 3321 N N . SER A 1 424 ? 5.395 20.312 17.172 1 94.44 424 SER A N 1
ATOM 3322 C CA . SER A 1 424 ? 5.875 20.641 15.828 1 94.44 424 SER A CA 1
ATOM 3323 C C . SER A 1 424 ? 6.98 19.672 15.391 1 94.44 424 SER A C 1
ATOM 3325 O O . SER A 1 424 ? 7.168 19.438 14.195 1 94.44 424 SER A O 1
ATOM 3327 N N . ASP A 1 425 ? 7.66 19.062 16.297 1 91.06 425 ASP A N 1
ATOM 3328 C CA . ASP A 1 425 ? 8.742 18.125 16 1 91.06 425 ASP A CA 1
ATOM 3329 C C . ASP A 1 425 ? 8.234 16.969 15.125 1 91.06 425 ASP A C 1
ATOM 3331 O O . ASP A 1 425 ? 8.977 16.453 14.281 1 91.06 425 ASP A O 1
ATOM 3335 N N . ARG A 1 426 ? 6.984 16.625 15.273 1 91.5 426 ARG A N 1
ATOM 3336 C CA . ARG A 1 426 ? 6.406 15.5 14.539 1 91.5 426 ARG A CA 1
ATOM 3337 C C . ARG A 1 426 ? 6.289 15.82 13.055 1 91.5 426 ARG A C 1
ATOM 3339 O O . ARG A 1 426 ? 6.25 14.914 12.219 1 91.5 426 ARG A O 1
ATOM 3346 N N . PHE A 1 427 ? 6.234 17.094 12.781 1 94.88 427 PHE A N 1
ATOM 3347 C CA . PHE A 1 427 ? 5.918 17.547 11.43 1 94.88 427 PHE A CA 1
ATOM 3348 C C . PHE A 1 427 ? 7.148 18.125 10.742 1 94.88 427 PHE A C 1
ATOM 3350 O O . PHE A 1 427 ? 7.074 18.594 9.602 1 94.88 427 PHE A O 1
ATOM 3357 N N . LEU A 1 428 ? 8.25 18.109 11.383 1 91.56 428 LEU A N 1
ATOM 3358 C CA . LEU A 1 428 ? 9.422 18.875 10.977 1 91.56 428 LEU A CA 1
ATOM 3359 C C . LEU A 1 428 ? 10.273 18.078 9.984 1 91.56 428 LEU A C 1
ATOM 3361 O O . LEU A 1 428 ? 10.578 16.906 10.234 1 91.56 428 LEU A O 1
ATOM 3365 N N . CYS A 1 429 ? 10.469 18.75 8.898 1 88.12 429 CYS A N 1
ATOM 3366 C CA . CYS A 1 429 ? 11.477 18.281 7.953 1 88.12 429 CYS A CA 1
ATOM 3367 C C . CYS A 1 429 ? 12.68 19.219 7.938 1 88.12 429 CYS A C 1
ATOM 3369 O O . CYS A 1 429 ? 12.539 20.406 7.652 1 88.12 429 CYS A O 1
ATOM 3371 N N . GLY A 1 430 ? 13.828 18.797 8.375 1 80.44 430 GLY A N 1
ATOM 3372 C CA . GLY A 1 430 ? 15.016 19.641 8.359 1 80.44 430 GLY A CA 1
ATOM 3373 C C . GLY A 1 430 ? 15.453 20.078 9.75 1 80.44 430 GLY A C 1
ATOM 3374 O O . GLY A 1 430 ? 15.266 19.344 10.719 1 80.44 430 GLY A O 1
ATOM 3375 N N . LYS A 1 431 ? 16.016 21.25 9.758 1 78.75 431 LYS A N 1
ATOM 3376 C CA . LYS A 1 431 ? 16.594 21.734 11.008 1 78.75 431 LYS A CA 1
ATOM 3377 C C . LYS A 1 431 ? 15.539 22.359 11.914 1 78.75 431 LYS A C 1
ATOM 3379 O O . LYS A 1 431 ? 14.664 23.078 11.445 1 78.75 431 LYS A O 1
ATOM 3384 N N . ARG A 1 432 ? 15.734 21.938 13.133 1 80.25 432 ARG A N 1
ATOM 3385 C CA . ARG A 1 432 ? 14.828 22.516 14.117 1 80.25 432 ARG A CA 1
ATOM 3386 C C . ARG A 1 432 ? 15.094 24 14.297 1 80.25 432 ARG A C 1
ATOM 3388 O O . ARG A 1 432 ? 16.25 24.422 14.422 1 80.25 432 ARG A O 1
ATOM 3395 N N . GLY A 1 433 ? 14.031 24.734 14.227 1 77.69 433 GLY A N 1
ATOM 3396 C CA . GLY A 1 433 ? 14.156 26.156 14.492 1 77.69 433 GLY A CA 1
ATOM 3397 C C . GLY A 1 433 ? 14.055 26.5 15.969 1 77.69 433 GLY A C 1
ATOM 3398 O O . GLY A 1 433 ? 13.945 25.609 16.812 1 77.69 433 GLY A O 1
ATOM 3399 N N . LEU A 1 434 ? 14.109 27.812 16.156 1 78.81 434 LEU A N 1
ATOM 3400 C CA . LEU A 1 434 ? 14.062 28.312 17.516 1 78.81 434 LEU A CA 1
ATOM 3401 C C . LEU A 1 434 ? 12.625 28.328 18.047 1 78.81 434 LEU A C 1
ATOM 3403 O O . LEU A 1 434 ? 12.398 28.219 19.25 1 78.81 434 LEU A O 1
ATOM 3407 N N . GLN A 1 435 ? 11.75 28.5 17.141 1 91 435 GLN A N 1
ATOM 3408 C CA . GLN A 1 435 ? 10.336 28.562 17.516 1 91 435 GLN A CA 1
ATOM 3409 C C . GLN A 1 435 ? 9.68 27.203 17.422 1 91 435 GLN A C 1
ATOM 3411 O O . GLN A 1 435 ? 9.859 26.484 16.438 1 91 435 GLN A O 1
ATOM 3416 N N . ALA A 1 436 ? 9 26.828 18.5 1 93.81 436 ALA A N 1
ATOM 3417 C CA . ALA A 1 436 ? 8.234 25.578 18.516 1 93.81 436 ALA A CA 1
ATOM 3418 C C . ALA A 1 436 ? 6.734 25.859 18.469 1 93.81 436 ALA A C 1
ATOM 3420 O O . ALA A 1 436 ? 6.293 26.969 18.734 1 93.81 436 ALA A O 1
ATOM 3421 N N . TYR A 1 437 ? 6.066 24.875 18.062 1 96.31 437 TYR A N 1
ATOM 3422 C CA . TYR A 1 437 ? 4.625 25 17.891 1 96.31 437 TYR A CA 1
ATOM 3423 C C . TYR A 1 437 ? 3.896 23.75 18.359 1 96.31 437 TYR A C 1
ATOM 3425 O O . TYR A 1 437 ? 4.516 22.703 18.562 1 96.31 437 TYR A O 1
ATOM 3433 N N . LEU A 1 438 ? 2.602 23.906 18.609 1 97.12 438 LEU A N 1
ATOM 3434 C CA . LEU A 1 438 ? 1.669 22.797 18.781 1 97.12 438 LEU A CA 1
ATOM 3435 C C . LEU A 1 438 ? 0.605 22.797 17.688 1 97.12 438 LEU A C 1
ATOM 3437 O O . LEU A 1 438 ? 0.107 23.875 17.312 1 97.12 438 LEU A O 1
ATOM 3441 N N . ARG A 1 439 ? 0.385 21.719 17.109 1 97.56 439 ARG A N 1
ATOM 3442 C CA . ARG A 1 439 ? -0.828 21.578 16.312 1 97.56 439 ARG A CA 1
ATOM 3443 C C . ARG A 1 439 ? -2.021 21.203 17.188 1 97.56 439 ARG A C 1
ATOM 3445 O O . ARG A 1 439 ? -2.055 20.125 17.781 1 97.56 439 ARG A O 1
ATOM 3452 N N . VAL A 1 440 ? -2.988 22 17.203 1 97.81 440 VAL A N 1
ATOM 3453 C CA . VAL A 1 440 ? -4.129 21.844 18.109 1 97.81 440 VAL A CA 1
ATOM 3454 C C . VAL A 1 440 ? -5.367 21.453 17.312 1 97.81 440 VAL A C 1
ATOM 3456 O O . VAL A 1 440 ? -5.941 22.266 16.594 1 97.81 440 VAL A O 1
ATOM 3459 N N . ALA A 1 441 ? -5.805 20.25 17.469 1 97.06 441 ALA A N 1
ATOM 3460 C CA . ALA A 1 441 ? -6.98 19.766 16.75 1 97.06 441 ALA A CA 1
ATOM 3461 C C . ALA A 1 441 ? -8.258 20.344 17.359 1 97.06 441 ALA A C 1
ATOM 3463 O O . ALA A 1 441 ? -8.398 20.438 18.578 1 97.06 441 ALA A O 1
ATOM 3464 N N . LEU A 1 442 ? -9.203 20.688 16.547 1 97.5 442 LEU A N 1
ATOM 3465 C CA . LEU A 1 442 ? -10.422 21.344 16.984 1 97.5 442 LEU A CA 1
ATOM 3466 C C . LEU A 1 442 ? -11.648 20.484 16.688 1 97.5 442 LEU A C 1
ATOM 3468 O O . LEU A 1 442 ? -12.734 20.75 17.203 1 97.5 442 LEU A O 1
ATOM 3472 N N . SER A 1 443 ? -11.422 19.406 15.945 1 95.06 443 SER A N 1
ATOM 3473 C CA . SER A 1 443 ? -12.57 18.656 15.461 1 95.06 443 SER A CA 1
ATOM 3474 C C . SER A 1 443 ? -12.703 17.312 16.172 1 95.06 443 SER A C 1
ATOM 3476 O O . SER A 1 443 ? -13.734 16.656 16.078 1 95.06 443 SER A O 1
ATOM 3478 N N . THR A 1 444 ? -11.703 16.875 16.906 1 91.81 444 THR A N 1
ATOM 3479 C CA . THR A 1 444 ? -11.656 15.531 17.469 1 91.81 444 THR A CA 1
ATOM 3480 C C . THR A 1 444 ? -12.625 15.406 18.656 1 91.81 444 THR A C 1
ATOM 3482 O O . THR A 1 444 ? -13.398 14.453 18.719 1 91.81 444 THR A O 1
ATOM 3485 N N . GLU A 1 445 ? -12.547 16.359 19.594 1 91.94 445 GLU A N 1
ATOM 3486 C CA . GLU A 1 445 ? -13.453 16.375 20.734 1 91.94 445 GLU A CA 1
ATOM 3487 C C . GLU A 1 445 ? -14.875 16.75 20.297 1 91.94 445 GLU A C 1
ATOM 3489 O O . GLU A 1 445 ? -15.117 17.891 19.891 1 91.94 445 GLU A O 1
ATOM 3494 N N . PRO A 1 446 ? -15.805 15.867 20.422 1 89.69 446 PRO A N 1
ATOM 3495 C CA . PRO A 1 446 ? -17.156 16.172 19.969 1 89.69 446 PRO A CA 1
ATOM 3496 C C . PRO A 1 446 ? -17.875 17.172 20.859 1 89.69 446 PRO A C 1
ATOM 3498 O O . PRO A 1 446 ? -18.703 17.953 20.391 1 89.69 446 PRO A O 1
ATOM 3501 N N . ASP A 1 447 ? -17.594 17.156 22.125 1 93.44 447 ASP A N 1
ATOM 3502 C CA . ASP A 1 447 ? -18.234 18.047 23.094 1 93.44 447 ASP A CA 1
ATOM 3503 C C . ASP A 1 447 ? -17.531 19.391 23.125 1 93.44 447 ASP A C 1
ATOM 3505 O O . ASP A 1 447 ? -16.359 19.484 23.531 1 93.44 447 ASP A O 1
ATOM 3509 N N . ILE A 1 448 ? -18.234 20.422 22.781 1 95.69 448 ILE A N 1
ATOM 3510 C CA . ILE A 1 448 ? -17.656 21.75 22.672 1 95.69 448 ILE A CA 1
ATOM 3511 C C . ILE A 1 448 ? -17.203 22.234 24.047 1 95.69 448 ILE A C 1
ATOM 3513 O O . ILE A 1 448 ? -16.203 22.969 24.156 1 95.69 448 ILE A O 1
ATOM 3517 N N . VAL A 1 449 ? -17.875 21.781 25.078 1 96.44 449 VAL A N 1
ATOM 3518 C CA . VAL A 1 449 ? -17.516 22.172 26.438 1 96.44 449 VAL A CA 1
ATOM 3519 C C . VAL A 1 449 ? -16.172 21.562 26.828 1 96.44 449 VAL A C 1
ATOM 3521 O O . VAL A 1 449 ? -15.32 22.219 27.422 1 96.44 449 VAL A O 1
ATOM 3524 N N . ARG A 1 450 ? -16.047 20.312 26.453 1 95.75 450 ARG A N 1
ATOM 3525 C CA . ARG A 1 450 ? -14.773 19.641 26.719 1 95.75 450 ARG A CA 1
ATOM 3526 C C . ARG A 1 450 ? -13.648 20.25 25.906 1 95.75 450 ARG A C 1
ATOM 3528 O O . ARG A 1 450 ? -12.523 20.391 26.391 1 95.75 450 ARG A O 1
ATOM 3535 N N . LEU A 1 451 ? -13.961 20.609 24.672 1 97.19 451 LEU A N 1
ATOM 3536 C CA . LEU A 1 451 ? -12.969 21.297 23.844 1 97.19 451 LEU A CA 1
ATOM 3537 C C . LEU A 1 451 ? -12.531 22.594 24.5 1 97.19 451 LEU A C 1
ATOM 3539 O O . LEU A 1 451 ? -11.336 22.906 24.562 1 97.19 451 LEU A O 1
ATOM 3543 N N . GLU A 1 452 ? -13.5 23.312 24.984 1 98 452 GLU A N 1
ATOM 3544 C CA . GLU A 1 452 ? -13.195 24.578 25.641 1 98 452 GLU A CA 1
ATOM 3545 C C . GLU A 1 452 ? -12.312 24.359 26.875 1 98 452 GLU A C 1
ATOM 3547 O O . GLU A 1 452 ? -11.375 25.125 27.109 1 98 452 GLU A O 1
ATOM 3552 N N . GLN A 1 453 ? -12.625 23.344 27.656 1 97.38 453 GLN A N 1
ATOM 3553 C CA . GLN A 1 453 ? -11.805 23 28.828 1 97.38 453 GLN A CA 1
ATOM 3554 C C . GLN A 1 453 ? -10.359 22.75 28.422 1 97.38 453 GLN A C 1
ATOM 3556 O O . GLN A 1 453 ? -9.43 23.188 29.094 1 97.38 453 GLN A O 1
ATOM 3561 N N . GLY A 1 454 ? -10.195 22.016 27.328 1 97.56 454 GLY A N 1
ATOM 3562 C CA . GLY A 1 454 ? -8.852 21.75 26.828 1 97.56 454 GLY A CA 1
ATOM 3563 C C . GLY A 1 454 ? -8.109 23.016 26.422 1 97.56 454 GLY A C 1
ATOM 3564 O O . GLY A 1 454 ? -6.922 23.156 26.703 1 97.56 454 GLY A O 1
ATOM 3565 N N . LEU A 1 455 ? -8.789 23.922 25.781 1 98.12 455 LEU A N 1
ATOM 3566 C CA . LEU A 1 455 ? -8.188 25.172 25.312 1 98.12 455 LEU A CA 1
ATOM 3567 C C . LEU A 1 455 ? -7.805 26.062 26.5 1 98.12 455 LEU A C 1
ATOM 3569 O O . LEU A 1 455 ? -6.773 26.734 26.469 1 98.12 455 LEU A O 1
ATOM 3573 N N . VAL A 1 456 ? -8.633 26.031 27.516 1 97.81 456 VAL A N 1
ATOM 3574 C CA . VAL A 1 456 ? -8.344 26.797 28.734 1 97.81 456 VAL A CA 1
ATOM 3575 C C . VAL A 1 456 ? -7.07 26.25 29.375 1 97.81 456 VAL A C 1
ATOM 3577 O O . VAL A 1 456 ? -6.188 27.031 29.766 1 97.81 456 VAL A O 1
ATOM 3580 N N . ARG A 1 457 ? -7.012 24.969 29.469 1 96.88 457 ARG A N 1
ATOM 3581 C CA . ARG A 1 457 ? -5.824 24.359 30.047 1 96.88 457 ARG A CA 1
ATOM 3582 C C . ARG A 1 457 ? -4.578 24.688 29.234 1 96.88 457 ARG A C 1
ATOM 3584 O O . ARG A 1 457 ? -3.512 24.938 29.812 1 96.88 457 ARG A O 1
ATOM 3591 N N . LEU A 1 458 ? -4.746 24.656 27.984 1 97.06 458 LEU A N 1
ATOM 3592 C CA . LEU A 1 458 ? -3.629 24.953 27.109 1 97.06 458 LEU A CA 1
ATOM 3593 C C . LEU A 1 458 ? -3.178 26.406 27.281 1 97.06 458 LEU A C 1
ATOM 3595 O O . LEU A 1 458 ? -1.979 26.688 27.359 1 97.06 458 LEU A O 1
ATOM 3599 N N . ARG A 1 459 ? -4.102 27.297 27.281 1 96.69 459 ARG A N 1
ATOM 3600 C CA . ARG A 1 459 ? -3.801 28.719 27.484 1 96.69 459 ARG A CA 1
ATOM 3601 C C . ARG A 1 459 ? -3.084 28.938 28.812 1 96.69 459 ARG A C 1
ATOM 3603 O O . ARG A 1 459 ? -2.094 29.656 28.875 1 96.69 459 ARG A O 1
ATOM 3610 N N . ASP A 1 460 ? -3.588 28.312 29.844 1 96.06 460 ASP A N 1
ATOM 3611 C CA . ASP A 1 460 ? -2.998 28.453 31.172 1 96.06 460 ASP A CA 1
ATOM 3612 C C . ASP A 1 460 ? -1.581 27.891 31.203 1 96.06 460 ASP A C 1
ATOM 3614 O O . ASP A 1 460 ? -0.7 28.453 31.859 1 96.06 460 ASP A O 1
ATOM 3618 N N . TRP A 1 461 ? -1.446 26.766 30.547 1 95.81 461 TRP A N 1
ATOM 3619 C CA . TRP A 1 461 ? -0.121 26.156 30.453 1 95.81 461 TRP A CA 1
ATOM 3620 C C . TRP A 1 461 ? 0.861 27.109 29.781 1 95.81 461 TRP A C 1
ATOM 3622 O O . TRP A 1 461 ? 1.989 27.281 30.25 1 95.81 461 TRP A O 1
ATOM 3632 N N . ILE A 1 462 ? 0.507 27.766 28.703 1 95.44 462 ILE A N 1
ATOM 3633 C CA . ILE A 1 462 ? 1.357 28.672 27.938 1 95.44 462 ILE A CA 1
ATOM 3634 C C . ILE A 1 462 ? 1.694 29.891 28.797 1 95.44 462 ILE A C 1
ATOM 3636 O O . ILE A 1 462 ? 2.842 30.344 28.812 1 95.44 462 ILE A O 1
ATOM 3640 N N . ARG A 1 463 ? 0.718 30.406 29.484 1 93.19 463 ARG A N 1
ATOM 3641 C CA . ARG A 1 463 ? 0.928 31.562 30.344 1 93.19 463 ARG A CA 1
ATOM 3642 C C . ARG A 1 463 ? 1.906 31.234 31.469 1 93.19 463 ARG A C 1
ATOM 3644 O O . ARG A 1 463 ? 2.74 32.062 31.844 1 93.19 463 ARG A O 1
ATOM 3651 N N . GLY A 1 464 ? 1.713 30.047 31.938 1 90.31 464 GLY A N 1
ATOM 3652 C CA . GLY A 1 464 ? 2.621 29.609 33 1 90.31 464 GLY A CA 1
ATOM 3653 C C . GLY A 1 464 ? 4.062 29.516 32.531 1 90.31 464 GLY A C 1
ATOM 3654 O O . GLY A 1 464 ? 4.988 29.766 33.312 1 90.31 464 GLY A O 1
ATOM 3655 N N . LYS A 1 465 ? 4.289 29.141 31.328 1 87.75 465 LYS A N 1
ATOM 3656 C CA . LYS A 1 465 ? 5.629 29.016 30.766 1 87.75 465 LYS A CA 1
ATOM 3657 C C . LYS A 1 465 ? 6.238 30.391 30.484 1 87.75 465 LYS A C 1
ATOM 3659 O O . LYS A 1 465 ? 7.461 30.547 30.516 1 87.75 465 LYS A O 1
ATOM 3664 N N . LYS A 1 466 ? 5.449 31.328 30.156 1 84.94 466 LYS A N 1
ATOM 3665 C CA . LYS A 1 466 ? 5.938 32.656 29.859 1 84.94 466 LYS A CA 1
ATOM 3666 C C . LYS A 1 466 ? 6.367 33.375 31.141 1 84.94 466 LYS A C 1
ATOM 3668 O O . LYS A 1 466 ? 7.273 34.219 31.125 1 84.94 466 LYS A O 1
ATOM 3673 N N . GLU A 1 467 ? 5.688 33.094 32.188 1 76.81 467 GLU A N 1
ATOM 3674 C CA . GLU A 1 467 ? 6 33.719 33.469 1 76.81 467 GLU A CA 1
ATOM 3675 C C . GLU A 1 467 ? 7.258 33.125 34.094 1 76.81 467 GLU A C 1
ATOM 3677 O O . GLU A 1 467 ? 7.863 33.719 35 1 76.81 467 GLU A O 1
ATOM 3682 N N . LYS A 1 468 ? 7.668 32 33.656 1 71.69 468 LYS A N 1
ATOM 3683 C CA . LYS A 1 468 ? 8.898 31.391 34.125 1 71.69 468 LYS A CA 1
ATOM 3684 C C . LYS A 1 468 ? 10.094 31.781 33.25 1 71.69 468 LYS A C 1
ATOM 3686 O O . LYS A 1 468 ? 11.195 32 33.781 1 71.69 468 LYS A O 1
ATOM 3691 N N . MET B 1 1 ? 53.062 -9.188 -28.781 1 21.78 1 MET B N 1
ATOM 3692 C CA . MET B 1 1 ? 52.094 -8.18 -28.375 1 21.78 1 MET B CA 1
ATOM 3693 C C . MET B 1 1 ? 50.688 -8.773 -28.344 1 21.78 1 MET B C 1
ATOM 3695 O O . MET B 1 1 ? 50.188 -9.297 -29.344 1 21.78 1 MET B O 1
ATOM 3699 N N . ALA B 1 2 ? 50.25 -9.414 -27.266 1 27.52 2 ALA B N 1
ATOM 3700 C CA . ALA B 1 2 ? 49.188 -10.406 -27.312 1 27.52 2 ALA B CA 1
ATOM 3701 C C . ALA B 1 2 ? 47.906 -9.82 -27.922 1 27.52 2 ALA B C 1
ATOM 3703 O O . ALA B 1 2 ? 47.406 -8.789 -27.469 1 27.52 2 ALA B O 1
ATOM 3704 N N . VAL B 1 3 ? 47.625 -9.867 -29.156 1 31.58 3 VAL B N 1
ATOM 3705 C CA . VAL B 1 3 ? 46.469 -9.484 -29.953 1 31.58 3 VAL B CA 1
ATOM 3706 C C . VAL B 1 3 ? 45.188 -10 -29.297 1 31.58 3 VAL B C 1
ATOM 3708 O O . VAL B 1 3 ? 44.969 -11.211 -29.203 1 31.58 3 VAL B O 1
ATOM 3711 N N . ASN B 1 4 ? 44.781 -9.57 -28.078 1 31.86 4 ASN B N 1
ATOM 3712 C CA . ASN B 1 4 ? 43.688 -10.062 -27.266 1 31.86 4 ASN B CA 1
ATOM 3713 C C . ASN B 1 4 ? 42.375 -10.148 -28.062 1 31.86 4 ASN B C 1
ATOM 3715 O O . ASN B 1 4 ? 41.906 -9.133 -28.578 1 31.86 4 ASN B O 1
ATOM 3719 N N . SER B 1 5 ? 42.062 -11.109 -28.734 1 33.75 5 SER B N 1
ATOM 3720 C CA . SER B 1 5 ? 40.969 -11.664 -29.516 1 33.75 5 SER B CA 1
ATOM 3721 C C . SER B 1 5 ? 39.625 -11.367 -28.859 1 33.75 5 SER B C 1
ATOM 3723 O O . SER B 1 5 ? 38.625 -12.023 -29.141 1 33.75 5 SER B O 1
ATOM 3725 N N . PHE B 1 6 ? 39.531 -10.641 -27.75 1 37.41 6 PHE B N 1
ATOM 3726 C CA . PHE B 1 6 ? 38.344 -10.305 -26.969 1 37.41 6 PHE B CA 1
ATOM 3727 C C . PHE B 1 6 ? 37.375 -9.469 -27.797 1 37.41 6 PHE B C 1
ATOM 3729 O O . PHE B 1 6 ? 36.344 -9.031 -27.297 1 37.41 6 PHE B O 1
ATOM 3736 N N . LEU B 1 7 ? 37.719 -8.953 -28.922 1 40.19 7 LEU B N 1
ATOM 3737 C CA . LEU B 1 7 ? 36.906 -8.234 -29.875 1 40.19 7 LEU B CA 1
ATOM 3738 C C . LEU B 1 7 ? 35.719 -9.102 -30.328 1 40.19 7 LEU B C 1
ATOM 3740 O O . LEU B 1 7 ? 34.75 -8.586 -30.875 1 40.19 7 LEU B O 1
ATOM 3744 N N . THR B 1 8 ? 35.844 -10.43 -30.359 1 43.91 8 THR B N 1
ATOM 3745 C CA . THR B 1 8 ? 34.906 -11.32 -31.016 1 43.91 8 THR B CA 1
ATOM 3746 C C . THR B 1 8 ? 33.906 -11.906 -30 1 43.91 8 THR B C 1
ATOM 3748 O O . THR B 1 8 ? 33.219 -12.875 -30.297 1 43.91 8 THR B O 1
ATOM 3751 N N . TYR B 1 9 ? 34 -11.648 -28.781 1 48.72 9 TYR B N 1
ATOM 3752 C CA . TYR B 1 9 ? 33 -12.273 -27.938 1 48.72 9 TYR B CA 1
ATOM 3753 C C . TYR B 1 9 ? 31.594 -11.781 -28.297 1 48.72 9 TYR B C 1
ATOM 3755 O O . TYR B 1 9 ? 31.344 -10.578 -28.312 1 48.72 9 TYR B O 1
ATOM 3763 N N . PRO B 1 10 ? 30.844 -12.508 -28.922 1 67.06 10 PRO B N 1
ATOM 3764 C CA . PRO B 1 10 ? 29.5 -12.078 -29.266 1 67.06 10 PRO B CA 1
ATOM 3765 C C . PRO B 1 10 ? 28.672 -11.664 -28.047 1 67.06 10 PRO B C 1
ATOM 3767 O O . PRO B 1 10 ? 28.469 -12.477 -27.141 1 67.06 10 PRO B O 1
ATOM 3770 N N . LEU B 1 11 ? 28.672 -10.336 -27.781 1 77.62 11 LEU B N 1
ATOM 3771 C CA . LEU B 1 11 ? 27.844 -9.812 -26.703 1 77.62 11 LEU B CA 1
ATOM 3772 C C . LEU B 1 11 ? 26.359 -9.93 -27.047 1 77.62 11 LEU B C 1
ATOM 3774 O O . LEU B 1 11 ? 25.938 -9.578 -28.156 1 77.62 11 LEU B O 1
ATOM 3778 N N . SER B 1 12 ? 25.688 -10.555 -26.156 1 82.94 12 SER B N 1
ATOM 3779 C CA . SER B 1 12 ? 24.25 -10.688 -26.344 1 82.94 12 SER B CA 1
ATOM 3780 C C . SER B 1 12 ? 23.562 -9.328 -26.344 1 82.94 12 SER B C 1
ATOM 3782 O O . SER B 1 12 ? 22.406 -9.203 -26.781 1 82.94 12 SER B O 1
ATOM 3784 N N . TRP B 1 13 ? 24.266 -8.289 -25.844 1 86.69 13 TRP B N 1
ATOM 3785 C CA . TRP B 1 13 ? 23.781 -6.914 -25.781 1 86.69 13 TRP B CA 1
ATOM 3786 C C . TRP B 1 13 ? 24.922 -5.922 -25.969 1 86.69 13 TRP B C 1
ATOM 3788 O O . TRP B 1 13 ? 25.953 -6.023 -25.312 1 86.69 13 TRP B O 1
ATOM 3798 N N . LYS B 1 14 ? 24.734 -5.066 -26.906 1 87.62 14 LYS B N 1
ATOM 3799 C CA . LYS B 1 14 ? 25.734 -4.059 -27.234 1 87.62 14 LYS B CA 1
ATOM 3800 C C . LYS B 1 14 ? 25.156 -2.65 -27.094 1 87.62 14 LYS B C 1
ATOM 3802 O O . LYS B 1 14 ? 24.641 -2.094 -28.078 1 87.62 14 LYS B O 1
ATOM 3807 N N . PRO B 1 15 ? 25.328 -2.057 -25.922 1 89.25 15 PRO B N 1
ATOM 3808 C CA . PRO B 1 15 ? 24.875 -0.675 -25.75 1 89.25 15 PRO B CA 1
ATOM 3809 C C . PRO B 1 15 ? 25.688 0.314 -26.594 1 89.25 15 PRO B C 1
ATOM 3811 O O . PRO B 1 15 ? 26.797 0.009 -27.016 1 89.25 15 PRO B O 1
ATOM 3814 N N . ASP B 1 16 ? 25.141 1.394 -26.875 1 87.25 16 ASP B N 1
ATOM 3815 C CA . ASP B 1 16 ? 25.812 2.436 -27.656 1 87.25 16 ASP B CA 1
ATOM 3816 C C . ASP B 1 16 ? 26.672 3.318 -26.766 1 87.25 16 ASP B C 1
ATOM 3818 O O . ASP B 1 16 ? 26.172 4.176 -26.047 1 87.25 16 ASP B O 1
ATOM 3822 N N . ARG B 1 17 ? 27.844 3.189 -26.906 1 87.75 17 ARG B N 1
ATOM 3823 C CA . ARG B 1 17 ? 28.812 3.916 -26.094 1 87.75 17 ARG B CA 1
ATOM 3824 C C . ARG B 1 17 ? 28.703 5.422 -26.312 1 87.75 17 ARG B C 1
ATOM 3826 O O . ARG B 1 17 ? 28.859 6.207 -25.375 1 87.75 17 ARG B O 1
ATOM 3833 N N . GLU B 1 18 ? 28.312 5.82 -27.391 1 87.12 18 GLU B N 1
ATOM 3834 C CA . GLU B 1 18 ? 28.312 7.227 -27.781 1 87.12 18 GLU B CA 1
ATOM 3835 C C . GLU B 1 18 ? 27.156 7.98 -27.141 1 87.12 18 GLU B C 1
ATOM 3837 O O . GLU B 1 18 ? 27.188 9.211 -27.031 1 87.12 18 GLU B O 1
ATOM 3842 N N . THR B 1 19 ? 26.25 7.262 -26.766 1 88.44 19 THR B N 1
ATOM 3843 C CA . THR B 1 19 ? 25.062 7.918 -26.234 1 88.44 19 THR B CA 1
ATOM 3844 C C . THR B 1 19 ? 25.078 7.918 -24.703 1 88.44 19 THR B C 1
ATOM 3846 O O . THR B 1 19 ? 24.125 8.391 -24.078 1 88.44 19 THR B O 1
ATOM 3849 N N . LEU B 1 20 ? 26.125 7.387 -24.141 1 89.44 20 LEU B N 1
ATOM 3850 C CA . LEU B 1 20 ? 26.203 7.344 -22.688 1 89.44 20 LEU B CA 1
ATOM 3851 C C . LEU B 1 20 ? 26.469 8.734 -22.109 1 89.44 20 LEU B C 1
ATOM 3853 O O . LEU B 1 20 ? 27.328 9.453 -22.609 1 89.44 20 LEU B O 1
ATOM 3857 N N . THR B 1 21 ? 25.688 9.141 -21.219 1 86.94 21 THR B N 1
ATOM 3858 C CA . THR B 1 21 ? 25.859 10.414 -20.516 1 86.94 21 THR B CA 1
ATOM 3859 C C . THR B 1 21 ? 26.094 10.195 -19.031 1 86.94 21 THR B C 1
ATOM 3861 O O . THR B 1 21 ? 25.797 9.117 -18.5 1 86.94 21 THR B O 1
ATOM 3864 N N . ARG B 1 22 ? 26.672 11.141 -18.328 1 84.38 22 ARG B N 1
ATOM 3865 C CA . ARG B 1 22 ? 26.906 11.023 -16.891 1 84.38 22 ARG B CA 1
ATOM 3866 C C . ARG B 1 22 ? 25.641 11.266 -16.109 1 84.38 22 ARG B C 1
ATOM 3868 O O . ARG B 1 22 ? 24.812 12.109 -16.469 1 84.38 22 ARG B O 1
ATOM 3875 N N . PRO B 1 23 ? 25.562 10.57 -15.055 1 84.75 23 PRO B N 1
ATOM 3876 C CA . PRO B 1 23 ? 26.359 9.438 -14.586 1 84.75 23 PRO B CA 1
ATOM 3877 C C . PRO B 1 23 ? 26.234 8.211 -15.477 1 84.75 23 PRO B C 1
ATOM 3879 O O . PRO B 1 23 ? 25.109 7.797 -15.805 1 84.75 23 PRO B O 1
ATOM 3882 N N . ILE B 1 24 ? 27.25 7.562 -15.789 1 88.94 24 ILE B N 1
ATOM 3883 C CA . ILE B 1 24 ? 27.328 6.559 -16.844 1 88.94 24 ILE B CA 1
ATOM 3884 C C . ILE B 1 24 ? 26.5 5.34 -16.469 1 88.94 24 ILE B C 1
ATOM 3886 O O . ILE B 1 24 ? 25.844 4.738 -17.328 1 88.94 24 ILE B O 1
ATOM 3890 N N . TYR B 1 25 ? 26.547 4.996 -15.172 1 90.25 25 TYR B N 1
ATOM 3891 C CA . TYR B 1 25 ? 25.812 3.795 -14.781 1 90.25 25 TYR B CA 1
ATOM 3892 C C . TYR B 1 25 ? 24.312 3.977 -14.977 1 90.25 25 TYR B C 1
ATOM 3894 O O . TYR B 1 25 ? 23.609 3.043 -15.375 1 90.25 25 TYR B O 1
ATOM 3902 N N . LEU B 1 26 ? 23.828 5.172 -14.789 1 89.31 26 LEU B N 1
ATOM 3903 C CA . LEU B 1 26 ? 22.422 5.453 -15 1 89.31 26 LEU B CA 1
ATOM 3904 C C . LEU B 1 26 ? 22.078 5.441 -16.484 1 89.31 26 LEU B C 1
ATOM 3906 O O . LEU B 1 26 ? 21.016 4.961 -16.891 1 89.31 26 LEU B O 1
ATOM 3910 N N . SER B 1 27 ? 22.984 6.016 -17.234 1 90.69 27 SER B N 1
ATOM 3911 C CA . SER B 1 27 ? 22.797 6.031 -18.688 1 90.69 27 SER B CA 1
ATOM 3912 C C . SER B 1 27 ? 22.797 4.617 -19.266 1 90.69 27 SER B C 1
ATOM 3914 O O . SER B 1 27 ? 21.984 4.297 -20.141 1 90.69 27 SER B O 1
ATOM 3916 N N . LEU B 1 28 ? 23.688 3.863 -18.781 1 91.94 28 LEU B N 1
ATOM 3917 C CA . LEU B 1 28 ? 23.766 2.469 -19.203 1 91.94 28 LEU B CA 1
ATOM 3918 C C . LEU B 1 28 ? 22.5 1.713 -18.812 1 91.94 28 LEU B C 1
ATOM 3920 O O . LEU B 1 28 ? 21.969 0.929 -19.594 1 91.94 28 LEU B O 1
ATOM 3924 N N . ALA B 1 29 ? 22.062 1.911 -17.609 1 91.88 29 ALA B N 1
ATOM 3925 C CA . ALA B 1 29 ? 20.828 1.284 -17.141 1 91.88 29 ALA B CA 1
ATOM 3926 C C . ALA B 1 29 ? 19.641 1.684 -18.016 1 91.88 29 ALA B C 1
ATOM 3928 O O . ALA B 1 29 ? 18.781 0.855 -18.312 1 91.88 29 ALA B O 1
ATOM 3929 N N . ARG B 1 30 ? 19.625 2.883 -18.375 1 89.75 30 ARG B N 1
ATOM 3930 C CA . ARG B 1 30 ? 18.562 3.369 -19.25 1 89.75 30 ARG B CA 1
ATOM 3931 C C . ARG B 1 30 ? 18.578 2.66 -20.594 1 89.75 30 ARG B C 1
ATOM 3933 O O . ARG B 1 30 ? 17.516 2.281 -21.109 1 89.75 30 ARG B O 1
ATOM 3940 N N . GLN B 1 31 ? 19.734 2.492 -21.109 1 91.12 31 GLN B N 1
ATOM 3941 C CA . GLN B 1 31 ? 19.844 1.795 -22.391 1 91.12 31 GLN B CA 1
ATOM 3942 C C . GLN B 1 31 ? 19.375 0.344 -22.266 1 91.12 31 GLN B C 1
ATOM 3944 O O . GLN B 1 31 ? 18.75 -0.193 -23.172 1 91.12 31 GLN B O 1
ATOM 3949 N N . LEU B 1 32 ? 19.75 -0.174 -21.188 1 90.88 32 LEU B N 1
ATOM 3950 C CA . LEU B 1 32 ? 19.328 -1.55 -20.938 1 90.88 32 LEU B CA 1
ATOM 3951 C C . LEU B 1 32 ? 17.812 -1.65 -20.859 1 90.88 32 LEU B C 1
ATOM 3953 O O . LEU B 1 32 ? 17.219 -2.531 -21.469 1 90.88 32 LEU B O 1
ATOM 3957 N N . LYS B 1 33 ? 17.25 -0.802 -20.141 1 88.62 33 LYS B N 1
ATOM 3958 C CA . LYS B 1 33 ? 15.797 -0.761 -20.016 1 88.62 33 LYS B CA 1
ATOM 3959 C C . LYS B 1 33 ? 15.125 -0.578 -21.359 1 88.62 33 LYS B C 1
ATOM 3961 O O . LYS B 1 33 ? 14.125 -1.236 -21.656 1 88.62 33 LYS B O 1
ATOM 3966 N N . GLU B 1 34 ? 15.68 0.292 -22.125 1 87.38 34 GLU B N 1
ATOM 3967 C CA . GLU B 1 34 ? 15.125 0.569 -23.438 1 87.38 34 GLU B CA 1
ATOM 3968 C C . GLU B 1 34 ? 15.242 -0.649 -24.359 1 87.38 34 GLU B C 1
ATOM 3970 O O . GLU B 1 34 ? 14.328 -0.944 -25.125 1 87.38 34 GLU B O 1
ATOM 3975 N N . ALA B 1 35 ? 16.328 -1.278 -24.234 1 88.81 35 ALA B N 1
ATOM 3976 C CA . ALA B 1 35 ? 16.547 -2.475 -25.047 1 88.81 35 ALA B CA 1
ATOM 3977 C C . ALA B 1 35 ? 15.562 -3.576 -24.672 1 88.81 35 ALA B C 1
ATOM 3979 O O . ALA B 1 35 ? 15.078 -4.309 -25.531 1 88.81 35 ALA B O 1
ATOM 3980 N N . ILE B 1 36 ? 15.266 -3.674 -23.438 1 87.12 36 ILE B N 1
ATOM 3981 C CA . ILE B 1 36 ? 14.32 -4.672 -22.953 1 87.12 36 ILE B CA 1
ATOM 3982 C C . ILE B 1 36 ? 12.906 -4.285 -23.375 1 87.12 36 ILE B C 1
ATOM 3984 O O . ILE B 1 36 ? 12.156 -5.117 -23.891 1 87.12 36 ILE B O 1
ATOM 3988 N N . ALA B 1 37 ? 12.578 -3.051 -23.25 1 81.56 37 ALA B N 1
ATOM 3989 C CA . ALA B 1 37 ? 11.242 -2.549 -23.578 1 81.56 37 ALA B CA 1
ATOM 3990 C C . ALA B 1 37 ? 10.953 -2.668 -25.062 1 81.56 37 ALA B C 1
ATOM 3992 O O . ALA B 1 37 ? 9.82 -2.959 -25.469 1 81.56 37 ALA B O 1
ATOM 3993 N N . SER B 1 38 ? 11.984 -2.439 -25.859 1 79.06 38 SER B N 1
ATOM 3994 C CA . SER B 1 38 ? 11.82 -2.467 -27.312 1 79.06 38 SER B CA 1
ATOM 3995 C C . SER B 1 38 ? 11.812 -3.898 -27.844 1 79.06 38 SER B C 1
ATOM 3997 O O . SER B 1 38 ? 11.469 -4.137 -29 1 79.06 38 SER B O 1
ATOM 3999 N N . GLY B 1 39 ? 12.258 -4.828 -26.922 1 79.31 39 GLY B N 1
ATOM 4000 C CA . GLY B 1 39 ? 12.305 -6.219 -27.344 1 79.31 39 GLY B CA 1
ATOM 4001 C C . GLY B 1 39 ? 13.641 -6.621 -27.938 1 79.31 39 GLY B C 1
ATOM 4002 O O . GLY B 1 39 ? 13.867 -7.797 -28.234 1 79.31 39 GLY B O 1
ATOM 4003 N N . THR B 1 40 ? 14.508 -5.641 -28.094 1 81.06 40 THR B N 1
ATOM 4004 C CA . THR B 1 40 ? 15.852 -5.949 -28.578 1 81.06 40 THR B CA 1
ATOM 4005 C C . THR B 1 40 ? 16.516 -6.996 -27.672 1 81.06 40 THR B C 1
ATOM 4007 O O . THR B 1 40 ? 17.219 -7.883 -28.172 1 81.06 40 THR B O 1
ATOM 4010 N N . LEU B 1 41 ? 16.281 -6.824 -26.453 1 86.75 41 LEU B N 1
ATOM 4011 C CA . LEU B 1 41 ? 16.703 -7.816 -25.469 1 86.75 41 LEU B CA 1
ATOM 4012 C C . LEU B 1 41 ? 15.5 -8.602 -24.938 1 86.75 41 LEU B C 1
ATOM 4014 O O . LEU B 1 41 ? 14.742 -8.094 -24.109 1 86.75 41 LEU B O 1
ATOM 4018 N N . ALA B 1 42 ? 15.367 -9.766 -25.359 1 81 42 ALA B N 1
ATOM 4019 C CA . ALA B 1 42 ? 14.211 -10.594 -25.016 1 81 42 ALA B CA 1
ATOM 4020 C C . ALA B 1 42 ? 14.336 -11.148 -23.594 1 81 42 ALA B C 1
ATOM 4022 O O . ALA B 1 42 ? 15.438 -11.344 -23.094 1 81 42 ALA B O 1
ATOM 4023 N N . PRO B 1 43 ? 13.172 -11.398 -23 1 81.5 43 PRO B N 1
ATOM 4024 C CA . PRO B 1 43 ? 13.211 -12.102 -21.719 1 81.5 43 PRO B CA 1
ATOM 4025 C C . PRO B 1 43 ? 13.992 -13.414 -21.781 1 81.5 43 PRO B C 1
ATOM 4027 O O . PRO B 1 43 ? 13.891 -14.141 -22.766 1 81.5 43 PRO B O 1
ATOM 4030 N N . GLY B 1 44 ? 14.766 -13.602 -20.75 1 79.12 44 GLY B N 1
ATOM 4031 C CA . GLY B 1 44 ? 15.523 -14.836 -20.672 1 79.12 44 GLY B CA 1
ATOM 4032 C C . GLY B 1 44 ? 16.906 -14.734 -21.297 1 79.12 44 GLY B C 1
ATOM 4033 O O . GLY B 1 44 ? 17.75 -15.602 -21.094 1 79.12 44 GLY B O 1
ATOM 4034 N N . THR B 1 45 ? 17.203 -13.625 -21.969 1 83.25 45 THR B N 1
ATOM 4035 C CA . THR B 1 45 ? 18.5 -13.43 -22.594 1 83.25 45 THR B CA 1
ATOM 4036 C C . THR B 1 45 ? 19.594 -13.273 -21.547 1 83.25 45 THR B C 1
ATOM 4038 O O . THR B 1 45 ? 19.438 -12.508 -20.594 1 83.25 45 THR B O 1
ATOM 4041 N N . ARG B 1 46 ? 20.594 -14.039 -21.734 1 88.06 46 ARG B N 1
ATOM 4042 C CA . ARG B 1 46 ? 21.75 -13.891 -20.875 1 88.06 46 ARG B CA 1
ATOM 4043 C C . ARG B 1 46 ? 22.562 -12.648 -21.234 1 88.06 46 ARG B C 1
ATOM 4045 O O . ARG B 1 46 ? 22.984 -12.484 -22.375 1 88.06 46 ARG B O 1
ATOM 4052 N N . LEU B 1 47 ? 22.812 -11.82 -20.281 1 91.31 47 LEU B N 1
ATOM 4053 C CA . LEU B 1 47 ? 23.578 -10.609 -20.531 1 91.31 47 LEU B CA 1
ATOM 4054 C C . LEU B 1 47 ? 25.078 -10.906 -20.531 1 91.31 47 LEU B C 1
ATOM 4056 O O . LEU B 1 47 ? 25.516 -11.914 -19.969 1 91.31 47 LEU B O 1
ATOM 4060 N N . PRO B 1 48 ? 25.844 -10.047 -21.188 1 91.5 48 PRO B N 1
ATOM 4061 C CA . PRO B 1 48 ? 27.297 -10.25 -21.156 1 91.5 48 PRO B CA 1
ATOM 4062 C C . PRO B 1 48 ? 27.875 -10.195 -19.734 1 91.5 48 PRO B C 1
ATOM 4064 O O . PRO B 1 48 ? 27.344 -9.484 -18.875 1 91.5 48 PRO B O 1
ATOM 4067 N N . PRO B 1 49 ? 28.922 -10.969 -19.562 1 89.94 49 PRO B N 1
ATOM 4068 C CA . PRO B 1 49 ? 29.625 -10.789 -18.297 1 89.94 49 PRO B CA 1
ATOM 4069 C C . PRO B 1 49 ? 30.062 -9.336 -18.078 1 89.94 49 PRO B C 1
ATOM 4071 O O . PRO B 1 49 ? 30.469 -8.664 -19.016 1 89.94 49 PRO B O 1
ATOM 4074 N N . GLN B 1 50 ? 29.938 -8.922 -16.906 1 90.56 50 GLN B N 1
ATOM 4075 C CA . GLN B 1 50 ? 30.109 -7.512 -16.578 1 90.56 50 GLN B CA 1
ATOM 4076 C C . GLN B 1 50 ? 31.5 -7.023 -16.984 1 90.56 50 GLN B C 1
ATOM 4078 O O . GLN B 1 50 ? 31.656 -5.91 -17.5 1 90.56 50 GLN B O 1
ATOM 4083 N N . ARG B 1 51 ? 32.531 -7.84 -16.797 1 89.44 51 ARG B N 1
ATOM 4084 C CA . ARG B 1 51 ? 33.875 -7.453 -17.141 1 89.44 51 ARG B CA 1
ATOM 4085 C C . ARG B 1 51 ? 34.031 -7.301 -18.656 1 89.44 51 ARG B C 1
ATOM 4087 O O . ARG B 1 51 ? 34.719 -6.391 -19.125 1 89.44 51 ARG B O 1
ATOM 4094 N N . GLU B 1 52 ? 33.375 -8.156 -19.391 1 90.69 52 GLU B N 1
ATOM 4095 C CA . GLU B 1 52 ? 33.469 -8.094 -20.859 1 90.69 52 GLU B CA 1
ATOM 4096 C C . GLU B 1 52 ? 32.75 -6.859 -21.391 1 90.69 52 GLU B C 1
ATOM 4098 O O . GLU B 1 52 ? 33.219 -6.215 -22.328 1 90.69 52 GLU B O 1
ATOM 4103 N N . LEU B 1 53 ? 31.625 -6.574 -20.781 1 92.25 53 LEU B N 1
ATOM 4104 C CA . LEU B 1 53 ? 30.875 -5.391 -21.203 1 92.25 53 LEU B CA 1
ATOM 4105 C C . LEU B 1 53 ? 31.656 -4.121 -20.875 1 92.25 53 LEU B C 1
ATOM 4107 O O . LEU B 1 53 ? 31.656 -3.174 -21.672 1 92.25 53 LEU B O 1
ATOM 4111 N N . ALA B 1 54 ? 32.281 -4.105 -19.75 1 93.19 54 ALA B N 1
ATOM 4112 C CA . ALA B 1 54 ? 33.094 -2.967 -19.359 1 93.19 54 ALA B CA 1
ATOM 4113 C C . ALA B 1 54 ? 34.219 -2.736 -20.375 1 93.19 54 ALA B C 1
ATOM 4115 O O . ALA B 1 54 ? 34.5 -1.599 -20.766 1 93.19 54 ALA B O 1
ATOM 4116 N N . ARG B 1 55 ? 34.844 -3.766 -20.75 1 89.62 55 ARG B N 1
ATOM 4117 C CA . ARG B 1 55 ? 35.906 -3.697 -21.719 1 89.62 55 ARG B CA 1
ATOM 4118 C C . ARG B 1 55 ? 35.406 -3.182 -23.062 1 89.62 55 ARG B C 1
ATOM 4120 O O . ARG B 1 55 ? 36.031 -2.326 -23.688 1 89.62 55 ARG B O 1
ATOM 4127 N N . PHE B 1 56 ? 34.312 -3.693 -23.422 1 90.19 56 PHE B N 1
ATOM 4128 C CA . PHE B 1 56 ? 33.688 -3.293 -24.688 1 90.19 56 PHE B CA 1
ATOM 4129 C C . PHE B 1 56 ? 33.375 -1.802 -24.688 1 90.19 56 PHE B C 1
ATOM 4131 O O . PHE B 1 56 ? 33.625 -1.11 -25.688 1 90.19 56 PHE B O 1
ATOM 4138 N N . LEU B 1 57 ? 32.875 -1.314 -23.609 1 91.88 57 LEU B N 1
ATOM 4139 C CA . LEU B 1 57 ? 32.406 0.067 -23.516 1 91.88 57 LEU B CA 1
ATOM 4140 C C . LEU B 1 57 ? 33.562 0.992 -23.109 1 91.88 57 LEU B C 1
ATOM 4142 O O . LEU B 1 57 ? 33.438 2.215 -23.203 1 91.88 57 LEU B O 1
ATOM 4146 N N . GLY B 1 58 ? 34.625 0.396 -22.625 1 91.19 58 GLY B N 1
ATOM 4147 C CA . GLY B 1 58 ? 35.75 1.191 -22.172 1 91.19 58 GLY B CA 1
ATOM 4148 C C . GLY B 1 58 ? 35.469 1.937 -20.875 1 91.19 58 GLY B C 1
ATOM 4149 O O . GLY B 1 58 ? 35.844 3.107 -20.75 1 91.19 58 GLY B O 1
ATOM 4150 N N . ILE B 1 59 ? 34.719 1.332 -20.078 1 92.5 59 ILE B N 1
ATOM 4151 C CA . ILE B 1 59 ? 34.375 1.967 -18.797 1 92.5 59 ILE B CA 1
ATOM 4152 C C . ILE B 1 59 ? 34.781 1.051 -17.641 1 92.5 59 ILE B C 1
ATOM 4154 O O . ILE B 1 59 ? 35.188 -0.094 -17.859 1 92.5 59 ILE B O 1
ATOM 4158 N N . ASN B 1 60 ? 34.781 1.6 -16.469 1 91 60 ASN B N 1
ATOM 4159 C CA . ASN B 1 60 ? 35.125 0.841 -15.281 1 91 60 ASN B CA 1
ATOM 4160 C C . ASN B 1 60 ? 34.094 -0.265 -15 1 91 60 ASN B C 1
ATOM 4162 O O . ASN B 1 60 ? 32.906 -0.069 -15.18 1 91 60 ASN B O 1
ATOM 4166 N N . PHE B 1 61 ? 34.656 -1.312 -14.508 1 90.12 61 PHE B N 1
ATOM 4167 C CA . PHE B 1 61 ? 33.875 -2.484 -14.18 1 90.12 61 PHE B CA 1
ATOM 4168 C C . PHE B 1 61 ? 32.812 -2.139 -13.141 1 90.12 61 PHE B C 1
ATOM 4170 O O . PHE B 1 61 ? 31.688 -2.646 -13.195 1 90.12 61 PHE B O 1
ATOM 4177 N N . THR B 1 62 ? 33.156 -1.285 -12.281 1 88.81 62 THR B N 1
ATOM 4178 C CA . THR B 1 62 ? 32.219 -0.931 -11.195 1 88.81 62 THR B CA 1
ATOM 4179 C C . THR B 1 62 ? 31.016 -0.181 -11.734 1 88.81 62 THR B C 1
ATOM 4181 O O . THR B 1 62 ? 29.922 -0.265 -11.164 1 88.81 62 THR B O 1
ATOM 4184 N N . THR B 1 63 ? 31.25 0.492 -12.797 1 90.44 63 THR B N 1
ATOM 4185 C CA . THR B 1 63 ? 30.156 1.225 -13.438 1 90.44 63 THR B CA 1
ATOM 4186 C C . THR B 1 63 ? 29.125 0.261 -14.031 1 90.44 63 THR B C 1
ATOM 4188 O O . THR B 1 63 ? 27.922 0.458 -13.875 1 90.44 63 THR B O 1
ATOM 4191 N N . VAL B 1 64 ? 29.641 -0.759 -14.656 1 91.81 64 VAL B N 1
ATOM 4192 C CA . VAL B 1 64 ? 28.766 -1.773 -15.234 1 91.81 64 VAL B CA 1
ATOM 4193 C C . VAL B 1 64 ? 28.031 -2.518 -14.117 1 91.81 64 VAL B C 1
ATOM 4195 O O . VAL B 1 64 ? 26.828 -2.768 -14.219 1 91.81 64 VAL B O 1
ATOM 4198 N N . THR B 1 65 ? 28.797 -2.758 -13.078 1 90.06 65 THR B N 1
ATOM 4199 C CA . THR B 1 65 ? 28.219 -3.463 -11.938 1 90.06 65 THR B CA 1
ATOM 4200 C C . THR B 1 65 ? 27.062 -2.666 -11.336 1 90.06 65 THR B C 1
ATOM 4202 O O . THR B 1 65 ? 26.016 -3.23 -11.016 1 90.06 65 THR B O 1
ATOM 4205 N N . ARG B 1 66 ? 27.266 -1.422 -11.258 1 88.5 66 ARG B N 1
ATOM 4206 C CA . ARG B 1 66 ? 26.25 -0.543 -10.703 1 88.5 66 ARG B CA 1
ATOM 4207 C C . ARG B 1 66 ? 25.016 -0.516 -11.602 1 88.5 66 ARG B C 1
ATOM 4209 O O . ARG B 1 66 ? 23.875 -0.539 -11.109 1 88.5 66 ARG B O 1
ATOM 4216 N N . ALA B 1 67 ? 25.203 -0.525 -12.859 1 90.69 67 ALA B N 1
ATOM 4217 C CA . ALA B 1 67 ? 24.094 -0.503 -13.805 1 90.69 67 ALA B CA 1
ATOM 4218 C C . ALA B 1 67 ? 23.297 -1.8 -13.742 1 90.69 67 ALA B C 1
ATOM 4220 O O . ALA B 1 67 ? 22.062 -1.774 -13.711 1 90.69 67 ALA B O 1
ATOM 4221 N N . TYR B 1 68 ? 24.047 -2.891 -13.672 1 90.5 68 TYR B N 1
ATOM 4222 C CA . TYR B 1 68 ? 23.391 -4.191 -13.578 1 90.5 68 TYR B CA 1
ATOM 4223 C C . TYR B 1 68 ? 22.594 -4.32 -12.289 1 90.5 68 TYR B C 1
ATOM 4225 O O . TYR B 1 68 ? 21.453 -4.781 -12.297 1 90.5 68 TYR B O 1
ATOM 4233 N N . LYS B 1 69 ? 23.219 -3.844 -11.273 1 86.69 69 LYS B N 1
ATOM 4234 C CA . LYS B 1 69 ? 22.562 -3.939 -9.969 1 86.69 69 LYS B CA 1
ATOM 4235 C C . LYS B 1 69 ? 21.297 -3.094 -9.922 1 86.69 69 LYS B C 1
ATOM 4237 O O . LYS B 1 69 ? 20.281 -3.521 -9.375 1 86.69 69 LYS B O 1
ATOM 4242 N N . LEU B 1 70 ? 21.406 -1.976 -10.469 1 86.31 70 LEU B N 1
ATOM 4243 C CA . LEU B 1 70 ? 20.25 -1.093 -10.539 1 86.31 70 LEU B CA 1
ATOM 4244 C C . LEU B 1 70 ? 19.109 -1.757 -11.289 1 86.31 70 LEU B C 1
ATOM 4246 O O . LEU B 1 70 ? 17.953 -1.716 -10.844 1 86.31 70 LEU B O 1
ATOM 4250 N N . CYS B 1 71 ? 19.391 -2.387 -12.367 1 89.19 71 CYS B N 1
ATOM 4251 C CA . CYS B 1 71 ? 18.375 -3.035 -13.188 1 89.19 71 CYS B CA 1
ATOM 4252 C C . CYS B 1 71 ? 17.844 -4.293 -12.508 1 89.19 71 CYS B C 1
ATOM 4254 O O . CYS B 1 71 ? 16.688 -4.652 -12.688 1 89.19 71 CYS B O 1
ATOM 4256 N N . GLU B 1 72 ? 18.734 -4.863 -11.766 1 86.06 72 GLU B N 1
ATOM 4257 C CA . GLU B 1 72 ? 18.297 -6.012 -10.969 1 86.06 72 GLU B CA 1
ATOM 4258 C C . GLU B 1 72 ? 17.297 -5.594 -9.898 1 86.06 72 GLU B C 1
ATOM 4260 O O . GLU B 1 72 ? 16.281 -6.266 -9.703 1 86.06 72 GLU B O 1
ATOM 4265 N N . LEU B 1 73 ? 17.594 -4.512 -9.305 1 81 73 LEU B N 1
ATOM 4266 C CA . LEU B 1 73 ? 16.719 -3.998 -8.25 1 81 73 LEU B CA 1
ATOM 4267 C C . LEU B 1 73 ? 15.375 -3.568 -8.812 1 81 73 LEU B C 1
ATOM 4269 O O . LEU B 1 73 ? 14.359 -3.65 -8.125 1 81 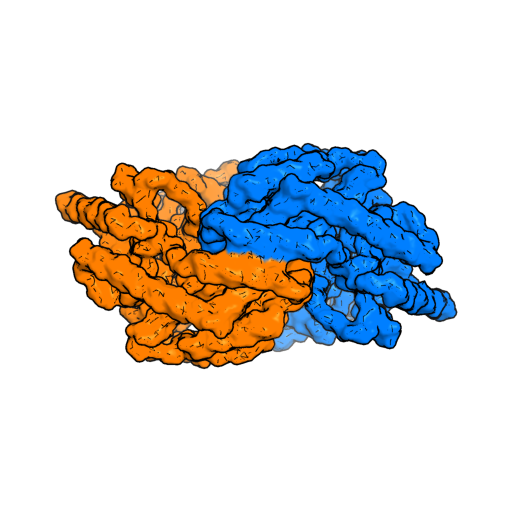73 LEU B O 1
ATOM 4273 N N . LYS B 1 74 ? 15.406 -3.281 -10.055 1 81.5 74 LYS B N 1
ATOM 4274 C CA . LYS B 1 74 ? 14.172 -2.836 -10.703 1 81.5 74 LYS B CA 1
ATOM 4275 C C . LYS B 1 74 ? 13.406 -4.016 -11.297 1 81.5 74 LYS B C 1
ATOM 4277 O O . LYS B 1 74 ? 12.367 -3.83 -11.93 1 81.5 74 LYS B O 1
ATOM 4282 N N . GLY B 1 75 ? 14.055 -5.195 -11.148 1 79.31 75 GLY B N 1
ATOM 4283 C CA . GLY B 1 75 ? 13.383 -6.406 -11.586 1 79.31 75 GLY B CA 1
ATOM 4284 C C . GLY B 1 75 ? 13.57 -6.695 -13.07 1 79.31 75 GLY B C 1
ATOM 4285 O O . GLY B 1 75 ? 12.945 -7.609 -13.609 1 79.31 75 GLY B O 1
ATOM 4286 N N . LEU B 1 76 ? 14.422 -5.926 -13.719 1 84.56 76 LEU B N 1
ATOM 4287 C CA . LEU B 1 76 ? 14.656 -6.098 -15.148 1 84.56 76 LEU B CA 1
ATOM 4288 C C . LEU B 1 76 ? 15.594 -7.266 -15.406 1 84.56 76 LEU B C 1
ATOM 4290 O O . LEU B 1 76 ? 15.539 -7.887 -16.469 1 84.56 76 LEU B O 1
ATOM 4294 N N . LEU B 1 77 ? 16.453 -7.453 -14.375 1 86.62 77 LEU B N 1
ATOM 4295 C CA . LEU B 1 77 ? 17.453 -8.516 -14.5 1 86.62 77 LEU B CA 1
ATOM 4296 C C . LEU B 1 77 ? 17.344 -9.5 -13.344 1 86.62 77 LEU B C 1
ATOM 4298 O O . LEU B 1 77 ? 16.812 -9.164 -12.281 1 86.62 77 LEU B O 1
ATOM 4302 N N . GLN B 1 78 ? 17.703 -10.664 -13.672 1 83 78 GLN B N 1
ATOM 4303 C CA . GLN B 1 78 ? 17.781 -11.703 -12.656 1 83 78 GLN B CA 1
ATOM 4304 C C . GLN B 1 78 ? 19.141 -12.398 -12.664 1 83 78 GLN B C 1
ATOM 4306 O O . GLN B 1 78 ? 19.562 -12.914 -13.695 1 83 78 GLN B O 1
ATOM 4311 N N . ALA B 1 79 ? 19.797 -12.312 -11.531 1 80.69 79 ALA B N 1
ATOM 4312 C CA . ALA B 1 79 ? 21.062 -13.023 -11.383 1 80.69 79 ALA B CA 1
ATOM 4313 C C . ALA B 1 79 ? 20.828 -14.477 -10.961 1 80.69 79 ALA B C 1
ATOM 4315 O O . ALA B 1 79 ? 20.016 -14.742 -10.07 1 80.69 79 ALA B O 1
ATOM 4316 N N . VAL B 1 80 ? 21.344 -15.344 -11.688 1 77.56 80 VAL B N 1
ATOM 4317 C CA . VAL B 1 80 ? 21.297 -16.766 -11.336 1 77.56 80 VAL B CA 1
ATOM 4318 C C . VAL B 1 80 ? 22.703 -17.234 -10.953 1 77.56 80 VAL B C 1
ATOM 4320 O O . VAL B 1 80 ? 23.625 -17.203 -11.773 1 77.56 80 VAL B O 1
ATOM 4323 N N . THR B 1 81 ? 22.812 -17.609 -9.75 1 74.56 81 THR B N 1
ATOM 4324 C CA . THR B 1 81 ? 24.094 -18 -9.211 1 74.56 81 THR B CA 1
ATOM 4325 C C . THR B 1 81 ? 24.734 -19.094 -10.07 1 74.56 81 THR B C 1
ATOM 4327 O O . THR B 1 81 ? 24.109 -20.109 -10.352 1 74.56 81 THR B O 1
ATOM 4330 N N . GLY B 1 82 ? 25.844 -18.812 -10.383 1 73.38 82 GLY B N 1
ATOM 4331 C CA . GLY B 1 82 ? 26.625 -19.797 -11.133 1 73.38 82 GLY B CA 1
ATOM 4332 C C . GLY B 1 82 ? 26.297 -19.797 -12.617 1 73.38 82 GLY B C 1
ATOM 4333 O O . GLY B 1 82 ? 26.969 -20.484 -13.398 1 73.38 82 GLY B O 1
ATOM 4334 N N . SER B 1 83 ? 25.266 -19.031 -13.023 1 79.62 83 SER B N 1
ATOM 4335 C CA . SER B 1 83 ? 24.828 -19.109 -14.414 1 79.62 83 SER B CA 1
ATOM 4336 C C . SER B 1 83 ? 24.953 -17.766 -15.109 1 79.62 83 SER B C 1
ATOM 4338 O O . SER B 1 83 ? 25.125 -17.703 -16.328 1 79.62 83 SER B O 1
ATOM 4340 N N . GLY B 1 84 ? 24.906 -16.719 -14.305 1 85.38 84 GLY B N 1
ATOM 4341 C CA . GLY B 1 84 ? 25 -15.391 -14.898 1 85.38 84 GLY B CA 1
ATOM 4342 C C . GLY B 1 84 ? 23.766 -14.539 -14.664 1 85.38 84 GLY B C 1
ATOM 4343 O O . GLY B 1 84 ? 23 -14.789 -13.734 1 85.38 84 GLY B O 1
ATOM 4344 N N . THR B 1 85 ? 23.688 -13.352 -15.391 1 87.75 85 THR B N 1
ATOM 4345 C CA . THR B 1 85 ? 22.594 -12.406 -15.258 1 87.75 85 THR B CA 1
ATOM 4346 C C . THR B 1 85 ? 21.703 -12.438 -16.5 1 87.75 85 THR B C 1
ATOM 4348 O O . THR B 1 85 ? 22.188 -12.383 -17.625 1 87.75 85 THR B O 1
ATOM 4351 N N . PHE B 1 86 ? 20.406 -12.57 -16.297 1 86.56 86 PHE B N 1
ATOM 4352 C CA . PHE B 1 86 ? 19.453 -12.727 -17.375 1 86.56 86 PHE B CA 1
ATOM 4353 C C . PHE B 1 86 ? 18.406 -11.609 -17.344 1 86.56 86 PHE B C 1
ATOM 4355 O O . PHE B 1 86 ? 18.141 -11.047 -16.281 1 86.56 86 PHE B O 1
ATOM 4362 N N . VAL B 1 87 ? 17.875 -11.367 -18.531 1 85.62 87 VAL B N 1
ATOM 4363 C CA . VAL B 1 87 ? 16.688 -10.516 -18.578 1 85.62 87 VAL B CA 1
ATOM 4364 C C . VAL B 1 87 ? 15.5 -11.25 -17.953 1 85.62 87 VAL B C 1
ATOM 4366 O O . VAL B 1 87 ? 15.219 -12.391 -18.312 1 85.62 87 VAL B O 1
ATOM 4369 N N . SER B 1 88 ? 14.867 -10.617 -17.062 1 82.19 88 SER B N 1
ATOM 4370 C CA . SER B 1 88 ? 13.742 -11.234 -16.375 1 82.19 88 SER B CA 1
ATOM 4371 C C . SER B 1 88 ? 12.586 -11.5 -17.328 1 82.19 88 SER B C 1
ATOM 4373 O O . SER B 1 88 ? 12.344 -10.727 -18.266 1 82.19 88 SER B O 1
ATOM 4375 N N . SER B 1 89 ? 11.914 -12.578 -17.141 1 75.19 89 SER B N 1
ATOM 4376 C CA . SER B 1 89 ? 10.758 -12.922 -17.969 1 75.19 89 SER B CA 1
ATOM 4377 C C . SER B 1 89 ? 9.672 -11.859 -17.875 1 75.19 89 SER B C 1
ATOM 4379 O O . SER B 1 89 ? 8.891 -11.68 -18.797 1 75.19 89 SER B O 1
ATOM 4381 N N . SER B 1 90 ? 9.75 -11.227 -16.766 1 66.31 90 SER B N 1
ATOM 4382 C CA . SER B 1 90 ? 8.711 -10.234 -16.5 1 66.31 90 SER B CA 1
ATOM 4383 C C . SER B 1 90 ? 9.219 -8.82 -16.781 1 66.31 90 SER B C 1
ATOM 4385 O O . SER B 1 90 ? 8.547 -7.844 -16.453 1 66.31 90 SER B O 1
ATOM 4387 N N . ALA B 1 91 ? 10.328 -8.727 -17.391 1 72.94 91 ALA B N 1
ATOM 4388 C CA . ALA B 1 91 ? 10.977 -7.426 -17.516 1 72.94 91 ALA B CA 1
ATOM 4389 C C . ALA B 1 91 ? 10.234 -6.527 -18.5 1 72.94 91 ALA B C 1
ATOM 4391 O O . ALA B 1 91 ? 10.078 -5.328 -18.25 1 72.94 91 ALA B O 1
ATOM 4392 N N . ALA B 1 92 ? 9.789 -7.16 -19.562 1 61.09 92 ALA B N 1
ATOM 4393 C CA . ALA B 1 92 ? 9.25 -6.336 -20.641 1 61.09 92 ALA B CA 1
ATOM 4394 C C . ALA B 1 92 ? 7.773 -6.031 -20.422 1 61.09 92 ALA B C 1
ATOM 4396 O O . ALA B 1 92 ? 7.234 -5.082 -21 1 61.09 92 ALA B O 1
ATOM 4397 N N . ARG B 1 93 ? 7.184 -6.922 -19.625 1 66.38 93 ARG B N 1
ATOM 4398 C CA . ARG B 1 93 ? 5.746 -6.75 -19.438 1 66.38 93 ARG B CA 1
ATOM 4399 C C . ARG B 1 93 ? 5.328 -7.043 -18 1 66.38 93 ARG B C 1
ATOM 4401 O O . ARG B 1 93 ? 5.879 -7.941 -17.359 1 66.38 93 ARG B O 1
ATOM 4408 N N . SER B 1 94 ? 4.473 -6.082 -17.641 1 63.22 94 SER B N 1
ATOM 4409 C CA . SER B 1 94 ? 3.881 -6.371 -16.344 1 63.22 94 SER B CA 1
ATOM 4410 C C . SER B 1 94 ? 3.227 -7.75 -16.328 1 63.22 94 SER B C 1
ATOM 4412 O O . SER B 1 94 ? 2.527 -8.117 -17.281 1 63.22 94 SER B O 1
ATOM 4414 N N . VAL B 1 95 ? 3.564 -8.492 -15.336 1 67.62 95 VAL B N 1
ATOM 4415 C CA . VAL B 1 95 ? 2.951 -9.812 -15.211 1 67.62 95 VAL B CA 1
ATOM 4416 C C . VAL B 1 95 ? 1.776 -9.75 -14.242 1 67.62 95 VAL B C 1
ATOM 4418 O O . VAL B 1 95 ? 1.256 -10.781 -13.82 1 67.62 95 VAL B O 1
ATOM 4421 N N . THR B 1 96 ? 1.396 -8.516 -13.93 1 67.5 96 THR B N 1
ATOM 4422 C CA . THR B 1 96 ? 0.276 -8.336 -13.008 1 67.5 96 THR B CA 1
ATOM 4423 C C . THR B 1 96 ? -0.993 -8.969 -13.57 1 67.5 96 THR B C 1
ATOM 4425 O O . THR B 1 96 ? -1.322 -8.773 -14.742 1 67.5 96 THR B O 1
ATOM 4428 N N . ILE B 1 97 ? -1.513 -9.812 -12.781 1 70.25 97 ILE B N 1
ATOM 4429 C CA . ILE B 1 97 ? -2.822 -10.352 -13.133 1 70.25 97 ILE B CA 1
ATOM 4430 C C . ILE B 1 97 ? -3.92 -9.469 -12.555 1 70.25 97 ILE B C 1
ATOM 4432 O O . ILE B 1 97 ? -4.023 -9.312 -11.336 1 70.25 97 ILE B O 1
ATOM 4436 N N . SER B 1 98 ? -4.562 -8.734 -13.414 1 69.94 98 SER B N 1
ATOM 4437 C CA . SER B 1 98 ? -5.668 -7.867 -13.008 1 69.94 98 SER B CA 1
ATOM 4438 C C . SER B 1 98 ? -6.898 -8.102 -13.883 1 69.94 98 SER B C 1
ATOM 4440 O O . SER B 1 98 ? -6.809 -8.742 -14.93 1 69.94 98 SER B O 1
ATOM 4442 N N . THR B 1 99 ? -8.039 -7.824 -13.297 1 61.03 99 THR B N 1
ATOM 4443 C CA . THR B 1 99 ? -9.305 -8.07 -13.977 1 61.03 99 THR B CA 1
ATOM 4444 C C . THR B 1 99 ? -9.469 -7.141 -15.172 1 61.03 99 THR B C 1
ATOM 4446 O O . THR B 1 99 ? -10.055 -6.062 -15.047 1 61.03 99 THR B O 1
ATOM 4449 N N . GLU B 1 100 ? -8.438 -7.078 -16.016 1 56.84 100 GLU B N 1
ATOM 4450 C CA . GLU B 1 100 ? -8.875 -6.352 -17.203 1 56.84 100 GLU B CA 1
ATOM 4451 C C . GLU B 1 100 ? -9.977 -7.109 -17.938 1 56.84 100 GLU B C 1
ATOM 4453 O O . GLU B 1 100 ? -9.891 -8.328 -18.109 1 56.84 100 GLU B O 1
ATOM 4458 N N . ALA B 1 101 ? -11.203 -6.57 -17.891 1 53.84 101 ALA B N 1
ATOM 4459 C CA . ALA B 1 101 ? -12.383 -7.211 -18.469 1 53.84 101 ALA B CA 1
ATOM 4460 C C . ALA B 1 101 ? -12.031 -7.922 -19.781 1 53.84 101 ALA B C 1
ATOM 4462 O O . ALA B 1 101 ? -11.445 -7.32 -20.688 1 53.84 101 ALA B O 1
ATOM 4463 N N . ALA B 1 102 ? -11.953 -9.234 -19.656 1 56 102 ALA B N 1
ATOM 4464 C CA . ALA B 1 102 ? -11.906 -10 -20.906 1 56 102 ALA B CA 1
ATOM 4465 C C . ALA B 1 102 ? -12.977 -9.523 -21.875 1 56 102 ALA B C 1
ATOM 4467 O O . ALA B 1 102 ? -14.047 -9.07 -21.469 1 56 102 ALA B O 1
ATOM 4468 N N . ARG B 1 103 ? -12.617 -9.344 -23.031 1 63.03 103 ARG B N 1
ATOM 4469 C CA . ARG B 1 103 ? -13.625 -9.133 -24.062 1 63.03 103 ARG B CA 1
ATOM 4470 C C . ARG B 1 103 ? -14.734 -10.172 -23.969 1 63.03 103 ARG B C 1
ATOM 4472 O O . ARG B 1 103 ? -14.461 -11.359 -23.781 1 63.03 103 ARG B O 1
ATOM 4479 N N . PRO B 1 104 ? -15.867 -9.734 -23.812 1 64.44 104 PRO B N 1
ATOM 4480 C CA . PRO B 1 104 ? -17.016 -10.641 -23.656 1 64.44 104 PRO B CA 1
ATOM 4481 C C . PRO B 1 104 ? -16.906 -11.875 -24.547 1 64.44 104 PRO B C 1
ATOM 4483 O O . PRO B 1 104 ? -17.422 -12.945 -24.188 1 64.44 104 PRO B O 1
ATOM 4486 N N . ALA B 1 105 ? -16.125 -11.828 -25.484 1 78.25 105 ALA B N 1
ATOM 4487 C CA . ALA B 1 105 ? -16.109 -12.922 -26.453 1 78.25 105 ALA B CA 1
ATOM 4488 C C . ALA B 1 105 ? -15.125 -14.008 -26.031 1 78.25 105 ALA B C 1
ATOM 4490 O O . ALA B 1 105 ? -15.242 -15.156 -26.469 1 78.25 105 ALA B O 1
ATOM 4491 N N . LEU B 1 106 ? -14.328 -13.773 -25.109 1 89.69 106 LEU B N 1
ATOM 4492 C CA . LEU B 1 106 ? -13.305 -14.75 -24.734 1 89.69 106 LEU B CA 1
ATOM 4493 C C . LEU B 1 106 ? -13.742 -15.57 -23.531 1 89.69 106 LEU B C 1
ATOM 4495 O O . LEU B 1 106 ? -14.391 -15.039 -22.609 1 89.69 106 LEU B O 1
ATOM 4499 N N . ILE B 1 107 ? -13.508 -16.922 -23.625 1 94.56 107 ILE B N 1
ATOM 4500 C CA . ILE B 1 107 ? -13.617 -17.75 -22.422 1 94.56 107 ILE B CA 1
ATOM 4501 C C . ILE B 1 107 ? -12.391 -17.547 -21.547 1 94.56 107 ILE B C 1
ATOM 4503 O O . ILE B 1 107 ? -11.266 -17.844 -21.969 1 94.56 107 ILE B O 1
ATOM 4507 N N . ASP B 1 108 ? -12.602 -17.047 -20.375 1 93.75 108 ASP B N 1
ATOM 4508 C CA . ASP B 1 108 ? -11.484 -16.688 -19.5 1 93.75 108 ASP B CA 1
ATOM 4509 C C . ASP B 1 108 ? -11.039 -17.891 -18.672 1 93.75 108 ASP B C 1
ATOM 4511 O O . ASP B 1 108 ? -11.68 -18.234 -17.672 1 93.75 108 ASP B O 1
ATOM 4515 N N . LEU B 1 109 ? -9.898 -18.469 -19.031 1 95.88 109 LEU B N 1
ATOM 4516 C CA . LEU B 1 109 ? -9.242 -19.547 -18.297 1 95.88 109 LEU B CA 1
ATOM 4517 C C . LEU B 1 109 ? -7.957 -19.047 -17.641 1 95.88 109 LEU B C 1
ATOM 4519 O O . LEU B 1 109 ? -7.082 -19.844 -17.297 1 95.88 109 LEU B O 1
ATOM 4523 N N . GLY B 1 110 ? -7.805 -17.703 -17.641 1 93 110 GLY B N 1
ATOM 4524 C CA . GLY B 1 110 ? -6.586 -17.125 -17.109 1 93 110 GLY B CA 1
ATOM 4525 C C . GLY B 1 110 ? -6.77 -16.516 -15.734 1 93 110 GLY B C 1
ATOM 4526 O O . GLY B 1 110 ? -6.18 -16.984 -14.758 1 93 110 GLY B O 1
ATOM 4527 N N . PHE B 1 111 ? -7.566 -15.547 -15.617 1 88.81 111 PHE B N 1
ATOM 4528 C CA . PHE B 1 111 ? -7.809 -14.859 -14.359 1 88.81 111 PHE B CA 1
ATOM 4529 C C . PHE B 1 111 ? -8.539 -15.766 -13.375 1 88.81 111 PHE B C 1
ATOM 4531 O O . PHE B 1 111 ? -9.484 -16.469 -13.75 1 88.81 111 PHE B O 1
ATOM 4538 N N . GLU B 1 112 ? -8.062 -15.82 -12.234 1 89.44 112 GLU B N 1
ATOM 4539 C CA . GLU B 1 112 ? -8.688 -16.641 -11.203 1 89.44 112 GLU B CA 1
ATOM 4540 C C . GLU B 1 112 ? -9.688 -15.836 -10.383 1 89.44 112 GLU B C 1
ATOM 4542 O O . GLU B 1 112 ? -9.312 -15.18 -9.406 1 89.44 112 GLU B O 1
ATOM 4547 N N . ASN B 1 113 ? -10.891 -15.93 -10.719 1 89.06 113 ASN B N 1
ATOM 4548 C CA . ASN B 1 113 ? -12 -15.336 -9.969 1 89.06 113 ASN B CA 1
ATOM 4549 C C . ASN B 1 113 ? -12.75 -16.391 -9.156 1 89.06 113 ASN B C 1
ATOM 4551 O O . ASN B 1 113 ? -13.195 -17.391 -9.703 1 89.06 113 ASN B O 1
ATOM 4555 N N . PRO B 1 114 ? -12.859 -16.172 -7.902 1 91.56 114 PRO B N 1
ATOM 4556 C CA . PRO B 1 114 ? -13.547 -17.172 -7.094 1 91.56 114 PRO B CA 1
ATOM 4557 C C . PRO B 1 114 ? -15.047 -17.25 -7.391 1 91.56 114 PRO B C 1
ATOM 4559 O O . PRO B 1 114 ? -15.617 -16.297 -7.934 1 91.56 114 PRO B O 1
ATOM 4562 N N . PHE B 1 115 ? -15.672 -18.328 -7.02 1 92.62 115 PHE B N 1
ATOM 4563 C CA . PHE B 1 115 ? -17.109 -18.531 -7.16 1 92.62 115 PHE B CA 1
ATOM 4564 C C . PHE B 1 115 ? -17.875 -17.5 -6.336 1 92.62 115 PHE B C 1
ATOM 4566 O O . PHE B 1 115 ? -17.469 -17.156 -5.227 1 92.62 115 PHE B O 1
ATOM 4573 N N . GLN B 1 116 ? -18.922 -17.031 -6.883 1 90.19 116 GLN B N 1
ATOM 4574 C CA . GLN B 1 116 ? -19.875 -16.25 -6.105 1 90.19 116 GLN B CA 1
ATOM 4575 C C . GLN B 1 116 ? -21.031 -17.109 -5.617 1 90.19 116 GLN B C 1
ATOM 4577 O O . GLN B 1 116 ? -21.797 -17.641 -6.426 1 90.19 116 GLN B O 1
ATOM 4582 N N . VAL B 1 117 ? -21.094 -17.172 -4.355 1 93.75 117 VAL B N 1
ATOM 4583 C CA . VAL B 1 117 ? -22.125 -18.047 -3.814 1 93.75 117 VAL B CA 1
ATOM 4584 C C . VAL B 1 117 ? -22.922 -17.312 -2.738 1 93.75 117 VAL B C 1
ATOM 4586 O O . VAL B 1 117 ? -22.406 -16.391 -2.105 1 93.75 117 VAL B O 1
ATOM 4589 N N . LEU B 1 118 ? -24.188 -17.578 -2.625 1 93.81 118 LEU B N 1
ATOM 4590 C CA . LEU B 1 118 ? -25.094 -17.094 -1.594 1 93.81 118 LEU B CA 1
ATOM 4591 C C . LEU B 1 118 ? -25.172 -15.578 -1.593 1 93.81 118 LEU B C 1
ATOM 4593 O O . LEU B 1 118 ? -25.016 -14.945 -0.546 1 93.81 118 LEU B O 1
ATOM 4597 N N . PRO B 1 119 ? -25.328 -14.984 -2.727 1 90.12 119 PRO B N 1
ATOM 4598 C CA . PRO B 1 119 ? -25.359 -13.523 -2.807 1 90.12 119 PRO B CA 1
ATOM 4599 C C . PRO B 1 119 ? -26.5 -12.906 -1.985 1 90.12 119 PRO B C 1
ATOM 4601 O O . PRO B 1 119 ? -26.328 -11.828 -1.414 1 90.12 119 PRO B O 1
ATOM 4604 N N . ASP B 1 120 ? -27.609 -13.633 -1.874 1 91.38 120 ASP B N 1
ATOM 4605 C CA . ASP B 1 120 ? -28.75 -13.109 -1.14 1 91.38 120 ASP B CA 1
ATOM 4606 C C . ASP B 1 120 ? -28.469 -13.055 0.36 1 91.38 120 ASP B C 1
ATOM 4608 O O . ASP B 1 120 ? -28.891 -12.117 1.042 1 91.38 120 ASP B O 1
ATOM 4612 N N . GLN B 1 121 ? -27.812 -14.055 0.829 1 92.88 121 GLN B N 1
ATOM 4613 C CA . GLN B 1 121 ? -27.469 -14.07 2.246 1 92.88 121 GLN B CA 1
ATOM 4614 C C . GLN B 1 121 ? -26.516 -12.922 2.592 1 92.88 121 GLN B C 1
ATOM 4616 O O . GLN B 1 121 ? -26.672 -12.281 3.637 1 92.88 121 GLN B O 1
ATOM 4621 N N . ILE B 1 122 ? -25.609 -12.664 1.746 1 93.44 122 ILE B N 1
ATOM 4622 C CA . ILE B 1 122 ? -24.672 -11.578 1.967 1 93.44 122 ILE B CA 1
ATOM 4623 C C . ILE B 1 122 ? -25.391 -10.234 1.925 1 93.44 122 ILE B C 1
ATOM 4625 O O . ILE B 1 122 ? -25.156 -9.367 2.768 1 93.44 122 ILE B O 1
ATOM 4629 N N . ARG B 1 123 ? -26.25 -10.141 0.927 1 93.06 123 ARG B N 1
ATOM 4630 C CA . ARG B 1 123 ? -27.047 -8.922 0.78 1 93.06 123 ARG B CA 1
ATOM 4631 C C . ARG B 1 123 ? -27.875 -8.664 2.031 1 93.06 123 ARG B C 1
ATOM 4633 O O . ARG B 1 123 ? -27.906 -7.539 2.537 1 93.06 123 ARG B O 1
ATOM 4640 N N . ASN B 1 124 ? -28.547 -9.648 2.508 1 94.06 124 ASN B N 1
ATOM 4641 C CA . ASN B 1 124 ? -29.375 -9.523 3.697 1 94.06 124 ASN B CA 1
ATOM 4642 C C . ASN B 1 124 ? -28.547 -9.148 4.926 1 94.06 124 ASN B C 1
ATOM 4644 O O . ASN B 1 124 ? -28.969 -8.312 5.727 1 94.06 124 ASN B O 1
ATOM 4648 N N . LEU B 1 125 ? -27.469 -9.734 5.02 1 94.31 125 LEU B N 1
ATOM 4649 C CA . LEU B 1 125 ? -26.594 -9.438 6.145 1 94.31 125 LEU B CA 1
ATOM 4650 C C . LEU B 1 125 ? -26.094 -8 6.086 1 94.31 125 LEU B C 1
ATOM 4652 O O . LEU B 1 125 ? -26.047 -7.312 7.105 1 94.31 125 LEU B O 1
ATOM 4656 N N . ALA B 1 126 ? -25.656 -7.566 4.926 1 94.06 126 ALA B N 1
ATOM 4657 C CA . ALA B 1 126 ? -25.203 -6.191 4.738 1 94.06 126 ALA B CA 1
ATOM 4658 C C . ALA B 1 126 ? -26.297 -5.195 5.09 1 94.06 126 ALA B C 1
ATOM 4660 O O . ALA B 1 126 ? -26.031 -4.164 5.711 1 94.06 126 ALA B O 1
ATOM 4661 N N . ARG B 1 127 ? -27.484 -5.512 4.707 1 94.81 127 ARG B N 1
ATOM 4662 C CA . ARG B 1 127 ? -28.641 -4.664 5.012 1 94.81 127 ARG B CA 1
ATOM 4663 C C . ARG B 1 127 ? -28.875 -4.59 6.52 1 94.81 127 ARG B C 1
ATOM 4665 O O . ARG B 1 127 ? -29.141 -3.516 7.055 1 94.81 127 ARG B O 1
ATOM 4672 N N . GLU B 1 128 ? -28.797 -5.684 7.125 1 95.06 128 GLU B N 1
ATOM 4673 C CA . GLU B 1 128 ? -28.984 -5.738 8.57 1 95.06 128 GLU B CA 1
ATOM 4674 C C . GLU B 1 128 ? -27.922 -4.914 9.297 1 95.06 128 GLU B C 1
ATOM 4676 O O . GLU B 1 128 ? -28.234 -4.164 10.227 1 95.06 128 GLU B O 1
ATOM 4681 N N . ILE B 1 129 ? -26.719 -5.043 8.914 1 94.62 129 ILE B N 1
ATOM 4682 C CA . ILE B 1 129 ? -25.609 -4.309 9.516 1 94.62 129 ILE B CA 1
ATOM 4683 C C . ILE B 1 129 ? -25.844 -2.809 9.383 1 94.62 129 ILE B C 1
ATOM 4685 O O . ILE B 1 129 ? -25.688 -2.057 10.352 1 94.62 129 ILE B O 1
ATOM 4689 N N . ALA B 1 130 ? -26.234 -2.404 8.195 1 92.5 130 ALA B N 1
ATOM 4690 C CA . ALA B 1 130 ? -26.469 -0.991 7.926 1 92.5 130 ALA B CA 1
ATOM 4691 C C . ALA B 1 130 ? -27.625 -0.458 8.773 1 92.5 130 ALA B C 1
ATOM 4693 O O . ALA B 1 130 ? -27.672 0.738 9.07 1 92.5 130 ALA B O 1
ATOM 4694 N N . GLY B 1 131 ? -28.469 -1.324 9.188 1 91.19 131 GLY B N 1
ATOM 4695 C CA . GLY B 1 131 ? -29.641 -0.92 9.938 1 91.19 131 GLY B CA 1
ATOM 4696 C C . GLY B 1 131 ? -29.391 -0.824 11.43 1 91.19 131 GLY B C 1
ATOM 4697 O O . GLY B 1 131 ? -30.203 -0.285 12.172 1 91.19 131 GLY B O 1
ATOM 4698 N N . ARG B 1 132 ? -28.281 -1.225 11.859 1 91.75 132 ARG B N 1
ATOM 4699 C CA . ARG B 1 132 ? -27.969 -1.248 13.289 1 91.75 132 ARG B CA 1
ATOM 4700 C C . ARG B 1 132 ? -27.688 0.158 13.812 1 91.75 132 ARG B C 1
ATOM 4702 O O . ARG B 1 132 ? -27.172 1.004 13.086 1 91.75 132 ARG B O 1
ATOM 4709 N N . LYS B 1 133 ? -27.953 0.374 15.094 1 87.62 133 LYS B N 1
ATOM 4710 C CA . LYS B 1 133 ? -27.688 1.646 15.758 1 87.62 133 LYS B CA 1
ATOM 4711 C C . LYS B 1 133 ? -26.188 1.903 15.867 1 87.62 133 LYS B C 1
ATOM 4713 O O . LYS B 1 133 ? -25.75 3.055 15.953 1 87.62 133 LYS B O 1
ATOM 4718 N N . THR B 1 134 ? -25.422 0.886 15.781 1 87.31 134 THR B N 1
ATOM 4719 C CA . THR B 1 134 ? -23.969 0.986 15.969 1 87.31 134 THR B CA 1
ATOM 4720 C C . THR B 1 134 ? -23.266 1.24 14.641 1 87.31 134 THR B C 1
ATOM 4722 O O . THR B 1 134 ? -22.047 1.385 14.602 1 87.31 134 THR B O 1
ATOM 4725 N N . PHE B 1 135 ? -24.031 1.35 13.586 1 90.94 135 PHE B N 1
ATOM 4726 C CA . PHE B 1 135 ? -23.469 1.482 12.242 1 90.94 135 PHE B CA 1
ATOM 4727 C C . PHE B 1 135 ? -22.531 2.678 12.164 1 90.94 135 PHE B C 1
ATOM 4729 O O . PHE B 1 135 ? -21.453 2.59 11.562 1 90.94 135 PHE B O 1
ATOM 4736 N N . PRO B 1 136 ? -22.812 3.781 12.828 1 87.56 136 PRO B N 1
ATOM 4737 C CA . PRO B 1 136 ? -21.922 4.949 12.719 1 87.56 136 PRO B CA 1
ATOM 4738 C C . PRO B 1 136 ? -20.531 4.688 13.266 1 87.56 136 PRO B C 1
ATOM 4740 O O . PRO B 1 136 ? -19.562 5.34 12.844 1 87.56 136 PRO B O 1
ATOM 4743 N N . ARG B 1 137 ? -20.359 3.715 14.07 1 85.56 137 ARG B N 1
ATOM 4744 C CA . ARG B 1 137 ? -19.062 3.375 14.625 1 85.56 137 ARG B CA 1
ATOM 4745 C C . ARG B 1 137 ? -18.141 2.799 13.562 1 85.56 137 ARG B C 1
ATOM 4747 O O . ARG B 1 137 ? -16.922 2.791 13.727 1 85.56 137 ARG B O 1
ATOM 4754 N N . LEU B 1 138 ? -18.734 2.299 12.5 1 89.5 138 LEU B N 1
ATOM 4755 C CA . LEU B 1 138 ? -17.953 1.714 11.414 1 89.5 138 LEU B CA 1
ATOM 4756 C C . LEU B 1 138 ? -17.406 2.799 10.492 1 89.5 138 LEU B C 1
ATOM 4758 O O . LEU B 1 138 ? -16.562 2.525 9.641 1 89.5 138 LEU B O 1
ATOM 4762 N N . LEU B 1 139 ? -17.812 4.051 10.734 1 86 139 LEU B N 1
ATOM 4763 C CA . LEU B 1 139 ? -17.562 5.109 9.766 1 86 139 LEU B CA 1
ATOM 4764 C C . LEU B 1 139 ? -16.453 6.043 10.242 1 86 139 LEU B C 1
ATOM 4766 O O . LEU B 1 139 ? -16.203 7.082 9.633 1 86 139 LEU B O 1
ATOM 4770 N N . ASP B 1 140 ? -15.719 5.711 11.297 1 81.69 140 ASP B N 1
ATOM 4771 C CA . ASP B 1 140 ? -14.664 6.57 11.82 1 81.69 140 ASP B CA 1
ATOM 4772 C C . ASP B 1 140 ? -13.305 5.871 11.773 1 81.69 140 ASP B C 1
ATOM 4774 O O . ASP B 1 140 ? -13.18 4.805 11.172 1 81.69 140 ASP B O 1
ATOM 4778 N N . TYR B 1 141 ? -12.258 6.547 12.352 1 76.81 141 TYR B N 1
ATOM 4779 C CA . TYR B 1 141 ? -10.883 6.07 12.297 1 76.81 141 TYR B CA 1
ATOM 4780 C C . TYR B 1 141 ? -10.602 5.078 13.422 1 76.81 141 TYR B C 1
ATOM 4782 O O . TYR B 1 141 ? -9.508 4.512 13.5 1 76.81 141 TYR B O 1
ATOM 4790 N N . ALA B 1 142 ? -11.578 4.766 14.133 1 78.12 142 ALA B N 1
ATOM 4791 C CA . ALA B 1 142 ? -11.32 3.967 15.328 1 78.12 142 ALA B CA 1
ATOM 4792 C C . ALA B 1 142 ? -10.891 2.551 14.961 1 78.12 142 ALA B C 1
ATOM 4794 O O . ALA B 1 142 ? -11.258 2.041 13.898 1 78.12 142 ALA B O 1
ATOM 4795 N N . CYS B 1 143 ? -10.016 1.959 15.727 1 84.62 143 CYS B N 1
ATOM 4796 C CA . CYS B 1 143 ? -9.602 0.563 15.656 1 84.62 143 CYS B CA 1
ATOM 4797 C C . CYS B 1 143 ? -8.945 0.254 14.32 1 84.62 143 CYS B C 1
ATOM 4799 O O . CYS B 1 143 ? -9.414 -0.608 13.578 1 84.62 143 CYS B O 1
ATOM 4801 N N . PRO B 1 144 ? -7.879 0.876 14.07 1 86.62 144 PRO B N 1
ATOM 4802 C CA . PRO B 1 144 ? -7.223 0.718 12.773 1 86.62 144 PRO B CA 1
ATOM 4803 C C . PRO B 1 144 ? -6.809 -0.726 12.492 1 86.62 144 PRO B C 1
ATOM 4805 O O . PRO B 1 144 ? -6.672 -1.117 11.328 1 86.62 144 PRO B O 1
ATOM 4808 N N . THR B 1 145 ? -6.605 -1.529 13.484 1 91.56 145 THR B N 1
ATOM 4809 C CA . THR B 1 145 ? -6.176 -2.91 13.297 1 91.56 145 THR B CA 1
ATOM 4810 C C . THR B 1 145 ? -7.379 -3.844 13.203 1 91.56 145 THR B C 1
ATOM 4812 O O . THR B 1 145 ? -7.223 -5.051 13 1 91.56 145 THR B O 1
ATOM 4815 N N . GLY B 1 146 ? -8.547 -3.299 13.336 1 92.94 146 GLY B N 1
ATOM 4816 C CA . GLY B 1 146 ? -9.789 -4.051 13.438 1 92.94 146 GLY B CA 1
ATOM 4817 C C . GLY B 1 146 ? -10.477 -3.896 14.773 1 92.94 146 GLY B C 1
ATOM 4818 O O . GLY B 1 146 ? -9.812 -3.787 15.812 1 92.94 146 GLY B O 1
ATOM 4819 N N . MET B 1 147 ? -11.742 -3.857 14.805 1 92.06 147 MET B N 1
ATOM 4820 C CA . MET B 1 147 ? -12.508 -3.811 16.047 1 92.06 147 MET B CA 1
ATOM 4821 C C . MET B 1 147 ? -12.305 -5.086 16.859 1 92.06 147 MET B C 1
ATOM 4823 O O . MET B 1 147 ? -12.008 -6.145 16.297 1 92.06 147 MET B O 1
ATOM 4827 N N . PRO B 1 148 ? -12.461 -5.004 18.156 1 91.88 148 PRO B N 1
ATOM 4828 C CA . PRO B 1 148 ? -12.195 -6.168 19 1 91.88 148 PRO B CA 1
ATOM 4829 C C . PRO B 1 148 ? -12.984 -7.402 18.578 1 91.88 148 PRO B C 1
ATOM 4831 O O . PRO B 1 148 ? -12.422 -8.492 18.453 1 91.88 148 PRO B O 1
ATOM 4834 N N . HIS B 1 149 ? -14.281 -7.227 18.312 1 94.56 149 HIS B N 1
ATOM 4835 C CA . HIS B 1 149 ? -15.094 -8.375 17.938 1 94.56 149 HIS B CA 1
ATOM 4836 C C . HIS B 1 149 ? -14.727 -8.883 16.547 1 94.56 149 HIS B C 1
ATOM 4838 O O . HIS B 1 149 ? -14.867 -10.078 16.266 1 94.56 149 HIS B O 1
ATOM 4844 N N . GLN B 1 150 ? -14.266 -8 15.672 1 95.94 150 GLN B N 1
ATOM 4845 C CA . GLN B 1 150 ? -13.805 -8.414 14.352 1 95.94 150 GLN B CA 1
ATOM 4846 C C . GLN B 1 150 ? -12.539 -9.266 14.461 1 95.94 150 GLN B C 1
ATOM 4848 O O . GLN B 1 150 ? -12.414 -10.281 13.773 1 95.94 150 GLN B O 1
ATOM 4853 N N . LYS B 1 151 ? -11.602 -8.852 15.305 1 96.69 151 LYS B N 1
ATOM 4854 C CA . LYS B 1 151 ? -10.375 -9.609 15.531 1 96.69 151 LYS B CA 1
ATOM 4855 C C . LYS B 1 151 ? -10.672 -10.961 16.188 1 96.69 151 LYS B C 1
ATOM 4857 O O . LYS B 1 151 ? -10.055 -11.969 15.844 1 96.69 151 LYS B O 1
ATOM 4862 N N . ALA B 1 152 ? -11.633 -10.961 17.125 1 96.19 152 ALA B N 1
ATOM 4863 C CA . ALA B 1 152 ? -12.023 -12.211 17.781 1 96.19 152 ALA B CA 1
ATOM 4864 C C . ALA B 1 152 ? -12.578 -13.203 16.766 1 96.19 152 ALA B C 1
ATOM 4866 O O . ALA B 1 152 ? -12.281 -14.398 16.828 1 96.19 152 ALA B O 1
ATOM 4867 N N . ALA B 1 153 ? -13.383 -12.711 15.867 1 96.44 153 ALA B N 1
ATOM 4868 C CA . ALA B 1 153 ? -13.914 -13.562 14.805 1 96.44 153 ALA B CA 1
ATOM 4869 C C . ALA B 1 153 ? -12.781 -14.125 13.945 1 96.44 153 ALA B C 1
ATOM 4871 O O . ALA B 1 153 ? -12.836 -15.289 13.531 1 96.44 153 ALA B O 1
ATOM 4872 N N . GLY B 1 154 ? -11.781 -13.305 13.695 1 97 154 GLY B N 1
ATOM 4873 C CA . GLY B 1 154 ? -10.617 -13.758 12.945 1 97 154 GLY B CA 1
ATOM 4874 C C . GLY B 1 154 ? -9.859 -14.867 13.648 1 97 154 GLY B C 1
ATOM 4875 O O . GLY B 1 154 ? -9.461 -15.852 13.016 1 97 154 GLY B O 1
ATOM 4876 N N . VAL B 1 155 ? -9.664 -14.703 14.922 1 97 155 VAL B N 1
ATOM 4877 C CA . VAL B 1 155 ? -8.969 -15.711 15.719 1 97 155 VAL B CA 1
ATOM 4878 C C . VAL B 1 155 ? -9.719 -17.047 15.641 1 97 155 VAL B C 1
ATOM 4880 O O . VAL B 1 155 ? -9.102 -18.094 15.422 1 97 155 VAL B O 1
ATOM 4883 N N . ASN B 1 156 ? -11.008 -16.969 15.742 1 94.69 156 ASN B N 1
ATOM 4884 C CA . ASN B 1 156 ? -11.828 -18.172 15.656 1 94.69 156 ASN B CA 1
ATOM 4885 C C . ASN B 1 156 ? -11.773 -18.781 14.258 1 94.69 156 ASN B C 1
ATOM 4887 O O . ASN B 1 156 ? -11.727 -20 14.117 1 94.69 156 ASN B O 1
ATOM 4891 N N . TRP B 1 157 ? -11.859 -17.953 13.297 1 95 157 TRP B N 1
ATOM 4892 C CA . TRP B 1 157 ? -11.781 -18.391 11.898 1 95 157 TRP B CA 1
ATOM 4893 C C . TRP B 1 157 ? -10.5 -19.172 11.648 1 95 157 TRP B C 1
ATOM 4895 O O . TRP B 1 157 ? -10.531 -20.266 11.055 1 95 157 TRP B O 1
ATOM 4905 N N . LEU B 1 158 ? -9.383 -18.703 12.172 1 96.75 158 LEU B N 1
ATOM 4906 C CA . LEU B 1 158 ? -8.07 -19.297 11.914 1 96.75 158 LEU B CA 1
ATOM 4907 C C . LEU B 1 158 ? -7.883 -20.578 12.719 1 96.75 158 LEU B C 1
ATOM 4909 O O . LEU B 1 158 ? -7.156 -21.469 12.305 1 96.75 158 LEU B O 1
ATOM 4913 N N . LYS B 1 159 ? -8.562 -20.641 13.82 1 94.75 159 LYS B N 1
ATOM 4914 C CA . LYS B 1 159 ? -8.508 -21.859 14.633 1 94.75 159 LYS B CA 1
ATOM 4915 C C . LYS B 1 159 ? -9.008 -23.062 13.852 1 94.75 159 LYS B C 1
ATOM 4917 O O . LYS B 1 159 ? -8.5 -24.172 14.031 1 94.75 159 LYS B O 1
ATOM 4922 N N . ASN B 1 160 ? -9.93 -22.828 12.969 1 92.12 160 ASN B N 1
ATOM 4923 C CA . ASN B 1 160 ? -10.547 -23.891 12.18 1 92.12 160 ASN B CA 1
ATOM 4924 C C . ASN B 1 160 ? -9.539 -24.531 11.227 1 92.12 160 ASN B C 1
ATOM 4926 O O . ASN B 1 160 ? -9.766 -25.641 10.734 1 92.12 160 ASN B O 1
ATOM 4930 N N . ILE B 1 161 ? -8.453 -23.891 10.984 1 94.25 161 ILE B N 1
ATOM 4931 C CA . ILE B 1 161 ? -7.477 -24.453 10.055 1 94.25 161 ILE B CA 1
ATOM 4932 C C . ILE B 1 161 ? -6.184 -24.766 10.797 1 94.25 161 ILE B C 1
ATOM 4934 O O . ILE B 1 161 ? -5.129 -24.938 10.18 1 94.25 161 ILE B O 1
ATOM 4938 N N . GLY B 1 162 ? -6.273 -24.672 12.117 1 94.12 162 GLY B N 1
ATOM 4939 C CA . GLY B 1 162 ? -5.18 -25.172 12.93 1 94.12 162 GLY B CA 1
ATOM 4940 C C . GLY B 1 162 ? -4.168 -24.094 13.297 1 94.12 162 GLY B C 1
ATOM 4941 O O . GLY B 1 162 ? -3.025 -24.406 13.641 1 94.12 162 GLY B O 1
ATOM 4942 N N . LEU B 1 163 ? -4.52 -22.859 13.148 1 96.62 163 LEU B N 1
ATOM 4943 C CA . LEU B 1 163 ? -3.617 -21.781 13.555 1 96.62 163 LEU B CA 1
ATOM 4944 C C . LEU B 1 163 ? -4.113 -21.109 14.836 1 96.62 163 LEU B C 1
ATOM 4946 O O . LEU B 1 163 ? -5.219 -20.562 14.867 1 96.62 163 LEU B O 1
ATOM 4950 N N . GLU B 1 164 ? -3.314 -21.188 15.836 1 95.88 164 GLU B N 1
ATOM 4951 C CA . GLU B 1 164 ? -3.623 -20.531 17.109 1 95.88 164 GLU B CA 1
ATOM 4952 C C . GLU B 1 164 ? -2.979 -19.141 17.172 1 95.88 164 GLU B C 1
ATOM 4954 O O . GLU B 1 164 ? -1.811 -18.984 16.812 1 95.88 164 GLU B O 1
ATOM 4959 N N . THR B 1 165 ? -3.756 -18.172 17.484 1 97.06 165 THR B N 1
ATOM 4960 C CA . THR B 1 165 ? -3.299 -16.797 17.688 1 97.06 165 THR B CA 1
ATOM 4961 C C . THR B 1 165 ? -4.242 -16.047 18.625 1 97.06 165 THR B C 1
ATOM 4963 O O . THR B 1 165 ? -5.109 -16.656 19.266 1 97.06 165 THR B O 1
ATOM 4966 N N . ASP B 1 166 ? -3.982 -14.805 18.906 1 96.44 166 ASP B N 1
ATOM 4967 C CA . ASP B 1 166 ? -4.812 -13.953 19.75 1 96.44 166 ASP B CA 1
ATOM 4968 C C . ASP B 1 166 ? -4.996 -12.57 19.125 1 96.44 166 ASP B C 1
ATOM 4970 O O . ASP B 1 166 ? -4.316 -12.227 18.156 1 96.44 166 ASP B O 1
ATOM 4974 N N . PRO B 1 167 ? -5.906 -11.773 19.609 1 95.31 167 PRO B N 1
ATOM 4975 C CA . PRO B 1 167 ? -6.242 -10.492 19 1 95.31 167 PRO B CA 1
ATOM 4976 C C . PRO B 1 167 ? -5.066 -9.516 18.984 1 95.31 167 PRO B C 1
ATOM 4978 O O . PRO B 1 167 ? -5.016 -8.609 18.141 1 95.31 167 PRO B O 1
ATOM 4981 N N . ASP B 1 168 ? -4.109 -9.617 19.828 1 94.25 168 ASP B N 1
ATOM 4982 C CA . ASP B 1 168 ? -2.975 -8.703 19.891 1 94.25 168 ASP B CA 1
ATOM 4983 C C . ASP B 1 168 ? -1.949 -9.023 18.812 1 94.25 168 ASP B C 1
ATOM 4985 O O . ASP B 1 168 ? -1.068 -8.211 18.516 1 94.25 168 ASP B O 1
ATOM 4989 N N . HIS B 1 169 ? -2.078 -10.219 18.219 1 97.44 169 HIS B N 1
ATOM 4990 C CA . HIS B 1 169 ? -1.125 -10.656 17.203 1 97.44 169 HIS B CA 1
ATOM 4991 C C . HIS B 1 169 ? -1.807 -10.844 15.852 1 97.44 169 HIS B C 1
ATOM 4993 O O . HIS B 1 169 ? -1.307 -11.578 15 1 97.44 169 HIS B O 1
ATOM 4999 N N . LEU B 1 170 ? -2.98 -10.281 15.766 1 97.69 170 LEU B N 1
ATOM 5000 C CA . LEU B 1 170 ? -3.779 -10.359 14.547 1 97.69 170 LEU B CA 1
ATOM 5001 C C . LEU B 1 170 ? -4.309 -8.984 14.148 1 97.69 170 LEU B C 1
ATOM 5003 O O . LEU B 1 170 ? -4.777 -8.227 15 1 97.69 170 LEU B O 1
ATOM 5007 N N . VAL B 1 171 ? -4.168 -8.641 12.883 1 97.12 171 VAL B N 1
ATOM 5008 C CA . VAL B 1 171 ? -4.75 -7.406 12.375 1 97.12 171 VAL B CA 1
ATOM 5009 C C . VAL B 1 171 ? -5.543 -7.695 11.102 1 97.12 171 VAL B C 1
ATOM 5011 O O . VAL B 1 171 ? -5.301 -8.695 10.422 1 97.12 171 VAL B O 1
ATOM 5014 N N . LEU B 1 172 ? -6.59 -6.906 10.859 1 96.69 172 LEU B N 1
ATOM 5015 C CA . LEU B 1 172 ? -7.293 -6.91 9.578 1 96.69 172 LEU B CA 1
ATOM 5016 C C . LEU B 1 172 ? -6.582 -6.023 8.562 1 96.69 172 LEU B C 1
ATOM 5018 O O . LEU B 1 172 ? -6.203 -4.895 8.875 1 96.69 172 LEU B O 1
ATOM 5022 N N . VAL B 1 173 ? -6.359 -6.566 7.422 1 96.44 173 VAL B N 1
ATOM 5023 C CA . VAL B 1 173 ? -5.77 -5.801 6.328 1 96.44 173 VAL B CA 1
ATOM 5024 C C . VAL B 1 173 ? -6.695 -5.84 5.113 1 96.44 173 VAL B C 1
ATOM 5026 O O . VAL B 1 173 ? -7.664 -6.602 5.09 1 96.44 173 VAL B O 1
ATOM 5029 N N . SER B 1 174 ? -6.422 -5.039 4.109 1 94.31 174 SER B N 1
ATOM 5030 C CA . SER B 1 174 ? -7.312 -4.836 2.969 1 94.31 174 SER B CA 1
ATOM 5031 C C . SER B 1 174 ? -7.055 -5.871 1.878 1 94.31 174 SER B C 1
ATOM 5033 O O . SER B 1 174 ? -6.82 -5.516 0.72 1 94.31 174 SER B O 1
ATOM 5035 N N . GLY B 1 175 ? -7.164 -7.148 2.234 1 94.94 175 GLY B N 1
ATOM 5036 C CA . GLY B 1 175 ? -6.918 -8.258 1.323 1 94.94 175 GLY B CA 1
ATOM 5037 C C . GLY B 1 175 ? -5.52 -8.828 1.444 1 94.94 175 GLY B C 1
ATOM 5038 O O . GLY B 1 175 ? -4.645 -8.219 2.062 1 94.94 175 GLY B O 1
ATOM 5039 N N . THR B 1 176 ? -5.352 -9.953 0.835 1 95.5 176 THR B N 1
ATOM 5040 C CA . THR B 1 176 ? -4.094 -10.688 0.933 1 95.5 176 THR B CA 1
ATOM 5041 C C . THR B 1 176 ? -2.953 -9.891 0.305 1 95.5 176 THR B C 1
ATOM 5043 O O . THR B 1 176 ? -1.886 -9.75 0.904 1 95.5 176 THR B O 1
ATOM 5046 N N . GLN B 1 177 ? -3.164 -9.398 -0.881 1 94.44 177 GLN B N 1
ATOM 5047 C CA . GLN B 1 177 ? -2.115 -8.664 -1.581 1 94.44 177 GLN B CA 1
ATOM 5048 C C . GLN B 1 177 ? -1.654 -7.457 -0.769 1 94.44 177 GLN B C 1
ATOM 5050 O O . GLN B 1 177 ? -0.461 -7.148 -0.727 1 94.44 177 GLN B O 1
ATOM 5055 N N . ASN B 1 178 ? -2.6 -6.746 -0.176 1 96.19 178 ASN B N 1
ATOM 5056 C CA . ASN B 1 178 ? -2.26 -5.629 0.699 1 96.19 178 ASN B CA 1
ATOM 5057 C C . ASN B 1 178 ? -1.44 -6.09 1.901 1 96.19 178 ASN B C 1
ATOM 5059 O O . ASN B 1 178 ? -0.467 -5.438 2.281 1 96.19 178 ASN B O 1
ATOM 5063 N N . GLY B 1 179 ? -1.862 -7.191 2.52 1 97 179 GLY B N 1
ATOM 5064 C CA . GLY B 1 179 ? -1.089 -7.75 3.615 1 97 179 GLY B CA 1
ATOM 5065 C C . GLY B 1 179 ? 0.343 -8.078 3.232 1 97 179 GLY B C 1
ATOM 5066 O O . GLY B 1 179 ? 1.271 -7.812 4 1 97 179 GLY B O 1
ATOM 5067 N N . LEU B 1 180 ? 0.521 -8.633 2.062 1 97.69 180 LEU B N 1
ATOM 5068 C CA . LEU B 1 180 ? 1.854 -8.945 1.559 1 97.69 180 LEU B CA 1
ATOM 5069 C C . LEU B 1 180 ? 2.662 -7.668 1.333 1 97.69 180 LEU B C 1
ATOM 5071 O O . LEU B 1 180 ? 3.848 -7.613 1.666 1 97.69 180 LEU B O 1
ATOM 5075 N N . ALA B 1 181 ? 2.033 -6.703 0.766 1 96.56 181 ALA B N 1
ATOM 5076 C CA . ALA B 1 181 ? 2.697 -5.422 0.541 1 96.56 181 ALA B CA 1
ATOM 5077 C C . ALA B 1 181 ? 3.188 -4.82 1.854 1 96.56 181 ALA B C 1
ATOM 5079 O O . ALA B 1 181 ? 4.316 -4.336 1.939 1 96.56 181 ALA B O 1
ATOM 5080 N N . LEU B 1 182 ? 2.312 -4.824 2.865 1 96.19 182 LEU B N 1
ATOM 5081 C CA . LEU B 1 182 ? 2.664 -4.301 4.18 1 96.19 182 LEU B CA 1
ATOM 5082 C C . LEU B 1 182 ? 3.836 -5.074 4.777 1 96.19 182 LEU B C 1
ATOM 5084 O O . LEU B 1 182 ? 4.758 -4.477 5.34 1 96.19 182 LEU B O 1
ATOM 5088 N N . ALA B 1 183 ? 3.785 -6.359 4.637 1 96.81 183 ALA B N 1
ATOM 5089 C CA . ALA B 1 183 ? 4.84 -7.215 5.172 1 96.81 183 ALA B CA 1
ATOM 5090 C C . ALA B 1 183 ? 6.191 -6.871 4.551 1 96.81 183 ALA B C 1
ATOM 5092 O O . ALA B 1 183 ? 7.191 -6.73 5.262 1 96.81 183 ALA B O 1
ATOM 5093 N N . LEU B 1 184 ? 6.207 -6.742 3.234 1 96.69 184 LEU B N 1
ATOM 5094 C CA . LEU B 1 184 ? 7.457 -6.457 2.537 1 96.69 184 LEU B CA 1
ATOM 5095 C C . LEU B 1 184 ? 7.973 -5.07 2.902 1 96.69 184 LEU B C 1
ATOM 5097 O O . LEU B 1 184 ? 9.172 -4.895 3.141 1 96.69 184 LEU B O 1
ATOM 5101 N N . LEU B 1 185 ? 7.055 -4.164 2.957 1 94.25 185 LEU B N 1
ATOM 5102 C CA . LEU B 1 185 ? 7.426 -2.791 3.285 1 94.25 185 LEU B CA 1
ATOM 5103 C C . LEU B 1 185 ? 7.973 -2.701 4.707 1 94.25 185 LEU B C 1
ATOM 5105 O O . LEU B 1 185 ? 8.906 -1.942 4.969 1 94.25 185 LEU B O 1
ATOM 5109 N N . ALA B 1 186 ? 7.426 -3.434 5.598 1 94.44 186 ALA B N 1
ATOM 5110 C CA . ALA B 1 186 ? 7.73 -3.346 7.023 1 94.44 186 ALA B CA 1
ATOM 5111 C C . ALA B 1 186 ? 9.039 -4.059 7.348 1 94.44 186 ALA B C 1
ATOM 5113 O O . ALA B 1 186 ? 9.781 -3.631 8.234 1 94.44 186 ALA B O 1
ATOM 5114 N N . LEU B 1 187 ? 9.32 -5.141 6.621 1 96.06 187 LEU B N 1
ATOM 5115 C CA . LEU B 1 187 ? 10.312 -6.047 7.184 1 96.06 187 LEU B CA 1
ATOM 5116 C C . LEU B 1 187 ? 11.508 -6.195 6.238 1 96.06 187 LEU B C 1
ATOM 5118 O O . LEU B 1 187 ? 12.523 -6.785 6.605 1 96.06 187 LEU B O 1
ATOM 5122 N N . PHE B 1 188 ? 11.406 -5.656 5.043 1 94.56 188 PHE B N 1
ATOM 5123 C CA . PHE B 1 188 ? 12.477 -5.82 4.07 1 94.56 188 PHE B CA 1
ATOM 5124 C C . PHE B 1 188 ? 12.961 -4.465 3.566 1 94.56 188 PHE B C 1
ATOM 5126 O O . PHE B 1 188 ? 12.203 -3.494 3.553 1 94.56 188 PHE B O 1
ATOM 5133 N N . ASP B 1 189 ? 14.188 -4.41 3.178 1 90.56 189 ASP B N 1
ATOM 5134 C CA . ASP B 1 189 ? 14.812 -3.252 2.553 1 90.56 189 ASP B CA 1
ATOM 5135 C C . ASP B 1 189 ? 15.141 -3.527 1.089 1 90.56 189 ASP B C 1
ATOM 5137 O O . ASP B 1 189 ? 15.32 -4.684 0.693 1 90.56 189 ASP B O 1
ATOM 5141 N N . PRO B 1 190 ? 15.164 -2.449 0.243 1 89.31 190 PRO B N 1
ATOM 5142 C CA . PRO B 1 190 ? 15.609 -2.666 -1.138 1 89.31 190 PRO B CA 1
ATOM 5143 C C . PRO B 1 190 ? 16.922 -3.434 -1.225 1 89.31 190 PRO B C 1
ATOM 5145 O O . PRO B 1 190 ? 17.875 -3.125 -0.499 1 89.31 190 PRO B O 1
ATOM 5148 N N . GLY B 1 191 ? 16.891 -4.5 -2.043 1 88.12 191 GLY B N 1
ATOM 5149 C CA . GLY B 1 191 ? 18.094 -5.309 -2.205 1 88.12 191 GLY B CA 1
ATOM 5150 C C . GLY B 1 191 ? 18.031 -6.617 -1.439 1 88.12 191 GLY B C 1
ATOM 5151 O O . GLY B 1 191 ? 18.781 -7.551 -1.737 1 88.12 191 GLY B O 1
ATOM 5152 N N . ASP B 1 192 ? 17.172 -6.695 -0.423 1 92.38 192 ASP B N 1
ATOM 5153 C CA . ASP B 1 192 ? 17.016 -7.949 0.309 1 92.38 192 ASP B CA 1
ATOM 5154 C C . ASP B 1 192 ? 16.562 -9.07 -0.621 1 92.38 192 ASP B C 1
ATOM 5156 O O . ASP B 1 192 ? 15.945 -8.82 -1.659 1 92.38 192 ASP B O 1
ATOM 5160 N N . ARG B 1 193 ? 16.906 -10.281 -0.272 1 93.56 193 ARG B N 1
ATOM 5161 C CA . ARG B 1 193 ? 16.609 -11.453 -1.084 1 93.56 193 ARG B CA 1
ATOM 5162 C C . ARG B 1 193 ? 15.586 -12.352 -0.39 1 93.56 193 ARG B C 1
ATOM 5164 O O . ARG B 1 193 ? 15.672 -12.57 0.82 1 93.56 193 ARG B O 1
ATOM 5171 N N . ILE B 1 194 ? 14.641 -12.805 -1.168 1 97.44 194 ILE B N 1
ATOM 5172 C CA . ILE B 1 194 ? 13.586 -13.688 -0.67 1 97.44 194 ILE B CA 1
ATOM 5173 C C . ILE B 1 194 ? 13.562 -14.977 -1.492 1 97.44 194 ILE B C 1
ATOM 5175 O O . ILE B 1 194 ? 13.516 -14.93 -2.725 1 97.44 194 ILE B O 1
ATOM 5179 N N . GLY B 1 195 ? 13.672 -16.125 -0.822 1 97.62 195 GLY B N 1
ATOM 5180 C CA . GLY B 1 195 ? 13.469 -17.391 -1.504 1 97.62 195 GLY B CA 1
ATOM 5181 C C . GLY B 1 195 ? 12.016 -17.641 -1.882 1 97.62 195 GLY B C 1
ATOM 5182 O O . GLY B 1 195 ? 11.109 -17.328 -1.107 1 97.62 195 GLY B O 1
ATOM 5183 N N . VAL B 1 196 ? 11.773 -18.125 -3.098 1 97.75 196 VAL B N 1
ATOM 5184 C CA . VAL B 1 196 ? 10.445 -18.469 -3.59 1 97.75 196 VAL B CA 1
ATOM 5185 C C . VAL B 1 196 ? 10.516 -19.75 -4.402 1 97.75 196 VAL B C 1
ATOM 5187 O O . VAL B 1 196 ? 11.602 -20.188 -4.805 1 97.75 196 VAL B O 1
ATOM 5190 N N . ASP B 1 197 ? 9.344 -20.375 -4.586 1 97 197 ASP B N 1
ATOM 5191 C CA . ASP B 1 197 ? 9.273 -21.469 -5.555 1 97 197 ASP B CA 1
ATOM 5192 C C . ASP B 1 197 ? 9.672 -20.984 -6.949 1 97 197 ASP B C 1
ATOM 5194 O O . ASP B 1 197 ? 9.523 -19.812 -7.27 1 97 197 ASP B O 1
ATOM 5198 N N . THR B 1 198 ? 10.148 -21.938 -7.805 1 93.31 198 THR B N 1
ATOM 5199 C CA . THR B 1 198 ? 10.531 -21.609 -9.172 1 93.31 198 THR B CA 1
ATOM 5200 C C . THR B 1 198 ? 9.367 -20.953 -9.914 1 93.31 198 THR B C 1
ATOM 5202 O O . THR B 1 198 ? 9.562 -19.969 -10.625 1 93.31 198 THR B O 1
ATOM 5205 N N . TYR B 1 199 ? 8.219 -21.562 -9.82 1 95.12 199 TYR B N 1
ATOM 5206 C CA . TYR B 1 199 ? 6.977 -20.938 -10.25 1 95.12 199 TYR B CA 1
ATOM 5207 C C . TYR B 1 199 ? 6.152 -20.484 -9.055 1 95.12 199 TYR B C 1
ATOM 5209 O O . TYR B 1 199 ? 5.762 -21.297 -8.211 1 95.12 199 TYR B O 1
ATOM 5217 N N . THR B 1 200 ? 5.965 -19.172 -8.945 1 95.94 200 THR B N 1
ATOM 5218 C CA . THR B 1 200 ? 5.25 -18.656 -7.789 1 95.94 200 THR B CA 1
ATOM 5219 C C . THR B 1 200 ? 4.23 -17.594 -8.211 1 95.94 200 THR B C 1
ATOM 5221 O O . THR B 1 200 ? 4.043 -17.359 -9.406 1 95.94 200 THR B O 1
ATOM 5224 N N . TYR B 1 201 ? 3.514 -17.109 -7.293 1 96.12 201 TYR B N 1
ATOM 5225 C CA . TYR B 1 201 ? 2.412 -16.172 -7.504 1 96.12 201 TYR B CA 1
ATOM 5226 C C . TYR B 1 201 ? 2.891 -14.922 -8.227 1 96.12 201 TYR B C 1
ATOM 5228 O O . TYR B 1 201 ? 3.732 -14.188 -7.703 1 96.12 201 TYR B O 1
ATOM 5236 N N . ALA B 1 202 ? 2.328 -14.625 -9.398 1 94.06 202 ALA B N 1
ATOM 5237 C CA . ALA B 1 202 ? 2.771 -13.555 -10.289 1 94.06 202 ALA B CA 1
ATOM 5238 C C . ALA B 1 202 ? 2.721 -12.203 -9.594 1 94.06 202 ALA B C 1
ATOM 5240 O O . ALA B 1 202 ? 3.635 -11.383 -9.742 1 94.06 202 ALA B O 1
ATOM 5241 N N . ASN B 1 203 ? 1.663 -11.945 -8.828 1 93.62 203 ASN B N 1
ATOM 5242 C CA . ASN B 1 203 ? 1.515 -10.641 -8.188 1 93.62 203 ASN B CA 1
ATOM 5243 C C . ASN B 1 203 ? 2.5 -10.461 -7.039 1 93.62 203 ASN B C 1
ATOM 5245 O O . ASN B 1 203 ? 2.799 -9.336 -6.637 1 93.62 203 ASN B O 1
ATOM 5249 N N . PHE B 1 204 ? 2.977 -11.555 -6.465 1 95.75 204 PHE B N 1
ATOM 5250 C CA . PHE B 1 204 ? 4.059 -11.422 -5.496 1 95.75 204 PHE B CA 1
ATOM 5251 C C . PHE B 1 204 ? 5.359 -11.023 -6.188 1 95.75 204 PHE B C 1
ATOM 5253 O O . PHE B 1 204 ? 6.137 -10.234 -5.652 1 95.75 204 PHE B O 1
ATOM 5260 N N . ILE B 1 205 ? 5.605 -11.609 -7.383 1 93.62 205 ILE B N 1
ATOM 5261 C CA . ILE B 1 205 ? 6.773 -11.25 -8.18 1 93.62 205 ILE B CA 1
ATOM 5262 C C . ILE B 1 205 ? 6.754 -9.75 -8.477 1 93.62 205 ILE B C 1
ATOM 5264 O O . ILE B 1 205 ? 7.758 -9.062 -8.281 1 93.62 205 ILE B O 1
ATOM 5268 N N . GLU B 1 206 ? 5.645 -9.297 -8.852 1 91.81 206 GLU B N 1
ATOM 5269 C CA . GLU B 1 206 ? 5.508 -7.879 -9.172 1 91.81 206 GLU B CA 1
ATOM 5270 C C . GLU B 1 206 ? 5.684 -7.016 -7.926 1 91.81 206 GLU B C 1
ATOM 5272 O O . GLU B 1 206 ? 6.285 -5.941 -7.988 1 91.81 206 GLU B O 1
ATOM 5277 N N . LEU B 1 207 ? 5.094 -7.434 -6.867 1 93.75 207 LEU B N 1
ATOM 5278 C CA . LEU B 1 207 ? 5.227 -6.703 -5.613 1 93.75 207 LEU B CA 1
ATOM 5279 C C . LEU B 1 207 ? 6.688 -6.594 -5.195 1 93.75 207 LEU B C 1
ATOM 5281 O O . LEU B 1 207 ? 7.129 -5.539 -4.734 1 93.75 207 LEU B O 1
ATOM 5285 N N . ALA B 1 208 ? 7.418 -7.691 -5.301 1 93.62 208 ALA B N 1
ATOM 5286 C CA . ALA B 1 208 ? 8.844 -7.691 -4.98 1 93.62 208 ALA B CA 1
ATOM 5287 C C . ALA B 1 208 ? 9.602 -6.703 -5.863 1 93.62 208 ALA B C 1
ATOM 5289 O O . ALA B 1 208 ? 10.484 -5.984 -5.383 1 93.62 208 ALA B O 1
ATOM 5290 N N . ARG B 1 209 ? 9.227 -6.66 -7.109 1 90.19 209 ARG B N 1
ATOM 5291 C CA . ARG B 1 209 ? 9.844 -5.73 -8.047 1 90.19 209 ARG B CA 1
ATOM 5292 C C . ARG B 1 209 ? 9.594 -4.285 -7.633 1 90.19 209 ARG B C 1
ATOM 5294 O O . ARG B 1 209 ? 10.508 -3.461 -7.637 1 90.19 209 ARG B O 1
ATOM 5301 N N . LEU B 1 210 ? 8.383 -4.004 -7.277 1 89.31 210 LEU B N 1
ATOM 5302 C CA . LEU B 1 210 ? 8 -2.656 -6.867 1 89.31 210 LEU B CA 1
ATOM 5303 C C . LEU B 1 210 ? 8.773 -2.223 -5.629 1 89.31 210 LEU B C 1
ATOM 5305 O O . LEU B 1 210 ? 9.094 -1.042 -5.473 1 89.31 210 LEU B O 1
ATOM 5309 N N . HIS B 1 211 ? 9.086 -3.16 -4.793 1 91.94 211 HIS B N 1
ATOM 5310 C CA . HIS B 1 211 ? 9.797 -2.861 -3.555 1 91.94 211 HIS B CA 1
ATOM 5311 C C . HIS B 1 211 ? 11.305 -3.062 -3.719 1 91.94 211 HIS B C 1
ATOM 5313 O O . HIS B 1 211 ? 12.047 -3.014 -2.74 1 91.94 211 HIS B O 1
ATOM 5319 N N . HIS B 1 212 ? 11.789 -3.371 -4.949 1 91.25 212 HIS B N 1
ATOM 5320 C CA . HIS B 1 212 ? 13.203 -3.516 -5.285 1 91.25 212 HIS B CA 1
ATOM 5321 C C . HIS B 1 212 ? 13.836 -4.672 -4.52 1 91.25 212 HIS B C 1
ATOM 5323 O O . HIS B 1 212 ? 14.953 -4.543 -4.004 1 91.25 212 HIS B O 1
ATOM 5329 N N . LEU B 1 213 ? 13.086 -5.734 -4.379 1 92.94 213 LEU B N 1
ATOM 5330 C CA . LEU B 1 213 ? 13.57 -6.953 -3.742 1 92.94 213 LEU B CA 1
ATOM 5331 C C . LEU B 1 213 ? 14.016 -7.973 -4.785 1 92.94 213 LEU B C 1
ATOM 5333 O O . LEU B 1 213 ? 13.562 -7.93 -5.934 1 92.94 213 LEU B O 1
ATOM 5337 N N . GLN B 1 214 ? 14.883 -8.828 -4.367 1 90.06 214 GLN B N 1
ATOM 5338 C CA . GLN B 1 214 ? 15.367 -9.875 -5.262 1 90.06 214 GLN B CA 1
ATOM 5339 C C . GLN B 1 214 ? 14.781 -11.234 -4.879 1 90.06 214 GLN B C 1
ATOM 5341 O O . GLN B 1 214 ? 14.828 -11.633 -3.715 1 90.06 214 GLN B O 1
ATOM 5346 N N . LEU B 1 215 ? 14.219 -11.891 -5.871 1 93.56 215 LEU B N 1
ATOM 5347 C CA . LEU B 1 215 ? 13.68 -13.227 -5.641 1 93.56 215 LEU B CA 1
ATOM 5348 C C . LEU B 1 215 ? 14.672 -14.305 -6.078 1 93.56 215 LEU B C 1
ATOM 5350 O O . LEU B 1 215 ? 15.336 -14.156 -7.105 1 93.56 215 LEU B O 1
ATOM 5354 N N . VAL B 1 216 ? 14.805 -15.297 -5.258 1 92.75 216 VAL B N 1
ATOM 5355 C CA . VAL B 1 216 ? 15.68 -16.422 -5.547 1 92.75 216 VAL B CA 1
ATOM 5356 C C . VAL B 1 216 ? 14.859 -17.703 -5.652 1 92.75 216 VAL B C 1
ATOM 5358 O O . VAL B 1 216 ? 14.188 -18.094 -4.695 1 92.75 216 VAL B O 1
ATOM 5361 N N . ALA B 1 217 ? 14.945 -18.359 -6.762 1 93.62 217 ALA B N 1
ATOM 5362 C CA . ALA B 1 217 ? 14.18 -19.578 -6.992 1 93.62 217 ALA B CA 1
ATOM 5363 C C . ALA B 1 217 ? 14.773 -20.75 -6.215 1 93.62 217 ALA B C 1
ATOM 5365 O O . ALA B 1 217 ? 15.984 -20.969 -6.238 1 93.62 217 ALA B O 1
ATOM 5366 N N . ILE B 1 218 ? 13.914 -21.422 -5.535 1 96.19 218 ILE B N 1
ATOM 5367 C CA . ILE B 1 218 ? 14.297 -22.641 -4.805 1 96.19 218 ILE B CA 1
ATOM 5368 C C . ILE B 1 218 ? 13.664 -23.859 -5.465 1 96.19 218 ILE B C 1
ATOM 5370 O O . ILE B 1 218 ? 12.477 -23.844 -5.805 1 96.19 218 ILE B O 1
ATOM 5374 N N . GLY B 1 219 ? 14.391 -24.891 -5.613 1 93.88 219 GLY B N 1
ATOM 5375 C CA . GLY B 1 219 ? 13.883 -26.109 -6.23 1 93.88 219 GLY B CA 1
ATOM 5376 C C . GLY B 1 219 ? 12.82 -26.812 -5.395 1 93.88 219 GLY B C 1
ATOM 5377 O O . GLY B 1 219 ? 12.797 -26.656 -4.172 1 93.88 219 GLY B O 1
ATOM 5378 N N . SER B 1 220 ? 11.977 -27.547 -6.062 1 95.19 220 SER B N 1
ATOM 5379 C CA . SER B 1 220 ? 10.867 -28.234 -5.418 1 95.19 220 SER B CA 1
ATOM 5380 C C . SER B 1 220 ? 10.711 -29.656 -5.965 1 95.19 220 SER B C 1
ATOM 5382 O O . SER B 1 220 ? 11.375 -30.031 -6.934 1 95.19 220 SER B O 1
ATOM 5384 N N . ASP B 1 221 ? 10.016 -30.469 -5.27 1 95.06 221 ASP B N 1
ATOM 5385 C CA . ASP B 1 221 ? 9.539 -31.781 -5.734 1 95.06 221 ASP B CA 1
ATOM 5386 C C . ASP B 1 221 ? 8.047 -31.938 -5.469 1 95.06 221 ASP B C 1
ATOM 5388 O O . ASP B 1 221 ? 7.312 -30.953 -5.375 1 95.06 221 ASP B O 1
ATOM 5392 N N . GLU B 1 222 ? 7.551 -33.125 -5.453 1 92.06 222 GLU B N 1
ATOM 5393 C CA . GLU B 1 222 ? 6.121 -33.375 -5.332 1 92.06 222 GLU B CA 1
ATOM 5394 C C . GLU B 1 222 ? 5.59 -32.906 -3.977 1 92.06 222 GLU B C 1
ATOM 5396 O O . GLU B 1 222 ? 4.387 -32.688 -3.816 1 92.06 222 GLU B O 1
ATOM 5401 N N . GLU B 1 223 ? 6.504 -32.75 -3.055 1 94.44 223 GLU B N 1
ATOM 5402 C CA . GLU B 1 223 ? 6.098 -32.312 -1.716 1 94.44 223 GLU B CA 1
ATOM 5403 C C . GLU B 1 223 ? 6.336 -30.828 -1.512 1 94.44 223 GLU B C 1
ATOM 5405 O O . GLU B 1 223 ? 6.316 -30.344 -0.38 1 94.44 223 GLU B O 1
ATOM 5410 N N . GLY B 1 224 ? 6.625 -30.125 -2.592 1 95.62 224 GLY B N 1
ATOM 5411 C CA . GLY B 1 224 ? 6.836 -28.688 -2.5 1 95.62 224 GLY B CA 1
ATOM 5412 C C . GLY B 1 224 ? 8.305 -28.297 -2.426 1 95.62 224 GLY B C 1
ATOM 5413 O O . GLY B 1 224 ? 9.172 -29.062 -2.844 1 95.62 224 GLY B O 1
ATOM 5414 N N . MET B 1 225 ? 8.562 -27.125 -1.978 1 97.81 225 MET B N 1
ATOM 5415 C CA . MET B 1 225 ? 9.914 -26.578 -1.902 1 97.81 225 MET B CA 1
ATOM 5416 C C . MET B 1 225 ? 10.82 -27.484 -1.076 1 97.81 225 MET B C 1
ATOM 5418 O O . MET B 1 225 ? 10.445 -27.938 0.009 1 97.81 225 MET B O 1
ATOM 5422 N N . ARG B 1 226 ? 12 -27.734 -1.53 1 98.25 226 ARG B N 1
ATOM 5423 C CA . ARG B 1 226 ? 12.93 -28.594 -0.813 1 98.25 226 ARG B CA 1
ATOM 5424 C C . ARG B 1 226 ? 13.711 -27.812 0.238 1 98.25 226 ARG B C 1
ATOM 5426 O O . ARG B 1 226 ? 14.32 -26.781 -0.072 1 98.25 226 ARG B O 1
ATOM 5433 N N . ALA B 1 227 ? 13.75 -28.391 1.415 1 98.44 227 ALA B N 1
ATOM 5434 C CA . ALA B 1 227 ? 14.406 -27.734 2.545 1 98.44 227 ALA B CA 1
ATOM 5435 C C . ALA B 1 227 ? 15.914 -27.672 2.35 1 98.44 227 ALA B C 1
ATOM 5437 O O . ALA B 1 227 ? 16.547 -26.672 2.693 1 98.44 227 ALA B O 1
ATOM 5438 N N . ASP B 1 228 ? 16.5 -28.719 1.812 1 97.25 228 ASP B N 1
ATOM 5439 C CA . ASP B 1 228 ? 17.938 -28.75 1.609 1 97.25 228 ASP B CA 1
ATOM 5440 C C . ASP B 1 228 ? 18.391 -27.719 0.582 1 97.25 228 ASP B C 1
ATOM 5442 O O . ASP B 1 228 ? 19.438 -27.094 0.729 1 97.25 228 ASP B O 1
ATOM 5446 N N . LEU B 1 229 ? 17.594 -27.516 -0.408 1 97.19 229 LEU B N 1
ATOM 5447 C CA . LEU B 1 229 ? 17.922 -26.531 -1.429 1 97.19 229 LEU B CA 1
ATOM 5448 C C . LEU B 1 229 ? 17.734 -25.109 -0.89 1 97.19 229 LEU B C 1
ATOM 5450 O O . LEU B 1 229 ? 18.469 -24.203 -1.27 1 97.19 229 LEU B O 1
ATOM 5454 N N . LEU B 1 230 ? 16.734 -24.906 -0.023 1 97.5 230 LEU B N 1
ATOM 5455 C CA . LEU B 1 230 ? 16.578 -23.625 0.644 1 97.5 230 LEU B CA 1
ATOM 5456 C C . LEU B 1 230 ? 17.812 -23.281 1.461 1 97.5 230 LEU B C 1
ATOM 5458 O O . LEU B 1 230 ? 18.328 -22.156 1.384 1 97.5 230 LEU B O 1
ATOM 5462 N N . GLU B 1 231 ? 18.25 -24.25 2.193 1 96.19 231 GLU B N 1
ATOM 5463 C CA . GLU B 1 231 ? 19.453 -24.047 3.012 1 96.19 231 GLU B CA 1
ATOM 5464 C C . GLU B 1 231 ? 20.656 -23.734 2.145 1 96.19 231 GLU B C 1
ATOM 5466 O O . GLU B 1 231 ? 21.453 -22.844 2.471 1 96.19 231 GLU B O 1
ATOM 5471 N N . ARG B 1 232 ? 20.812 -24.469 1.068 1 94.25 232 ARG B N 1
ATOM 5472 C CA . ARG B 1 232 ? 21.922 -24.266 0.151 1 94.25 232 ARG B CA 1
ATOM 5473 C C . ARG B 1 232 ? 21.891 -22.859 -0.45 1 94.25 232 ARG B C 1
ATOM 5475 O O . ARG B 1 232 ? 22.906 -22.172 -0.525 1 94.25 232 ARG B O 1
ATOM 5482 N N . GLN B 1 233 ? 20.719 -22.469 -0.879 1 92.31 233 GLN B N 1
ATOM 5483 C CA . GLN B 1 233 ? 20.578 -21.141 -1.486 1 92.31 233 GLN B CA 1
ATOM 5484 C C . GLN B 1 233 ? 20.844 -20.047 -0.468 1 92.31 233 GLN B C 1
ATOM 5486 O O . GLN B 1 233 ? 21.375 -18.984 -0.815 1 92.31 233 GLN B O 1
ATOM 5491 N N . HIS B 1 234 ? 20.422 -20.281 0.763 1 92.38 234 HIS B N 1
ATOM 5492 C CA . HIS B 1 234 ? 20.719 -19.297 1.8 1 92.38 234 HIS B CA 1
ATOM 5493 C C . HIS B 1 234 ? 22.219 -19.109 1.969 1 92.38 234 HIS B C 1
ATOM 5495 O O . HIS B 1 234 ? 22.688 -17.984 2.133 1 92.38 234 HIS B O 1
ATOM 5501 N N . ARG B 1 235 ? 22.938 -20.141 1.924 1 88.94 235 ARG B N 1
ATOM 5502 C CA . ARG B 1 235 ? 24.391 -20.078 2.061 1 88.94 235 ARG B CA 1
ATOM 5503 C C . ARG B 1 235 ? 25.031 -19.312 0.905 1 88.94 235 ARG B C 1
ATOM 5505 O O . ARG B 1 235 ? 26 -18.562 1.098 1 88.94 235 ARG B O 1
ATOM 5512 N N . LEU B 1 236 ? 24.438 -19.422 -0.246 1 84.94 236 LEU B N 1
ATOM 5513 C CA . LEU B 1 236 ? 25 -18.812 -1.456 1 84.94 236 LEU B CA 1
ATOM 5514 C C . LEU B 1 236 ? 24.562 -17.359 -1.591 1 84.94 236 LEU B C 1
ATOM 5516 O O . LEU B 1 236 ? 25.328 -16.531 -2.072 1 84.94 236 LEU B O 1
ATOM 5520 N N . ASN B 1 237 ? 23.359 -17.031 -1.136 1 85.06 237 ASN B N 1
ATOM 5521 C CA . ASN B 1 237 ? 22.75 -15.75 -1.508 1 85.06 237 ASN B CA 1
ATOM 5522 C C . ASN B 1 237 ? 22.375 -14.93 -0.278 1 85.06 237 ASN B C 1
ATOM 5524 O O . ASN B 1 237 ? 21.938 -13.781 -0.4 1 85.06 237 ASN B O 1
ATOM 5528 N N . ALA B 1 238 ? 22.469 -15.453 0.935 1 89.81 238 ALA B N 1
ATOM 5529 C CA . ALA B 1 238 ? 22.109 -14.766 2.172 1 89.81 238 ALA B CA 1
ATOM 5530 C C . ALA B 1 238 ? 20.656 -14.297 2.127 1 89.81 238 ALA B C 1
ATOM 5532 O O . ALA B 1 238 ? 20.391 -13.094 2.186 1 89.81 238 ALA B O 1
ATOM 5533 N N . LEU B 1 239 ? 19.766 -15.195 2.129 1 95.19 239 LEU B N 1
ATOM 5534 C CA . LEU B 1 239 ? 18.328 -14.906 2.092 1 95.19 239 LEU B CA 1
ATOM 5535 C C . LEU B 1 239 ? 17.875 -14.25 3.395 1 95.19 239 LEU B C 1
ATOM 5537 O O . LEU B 1 239 ? 18.328 -14.641 4.477 1 95.19 239 LEU B O 1
ATOM 5541 N N . LYS B 1 240 ? 17.031 -13.234 3.23 1 96.56 240 LYS B N 1
ATOM 5542 C CA . LYS B 1 240 ? 16.438 -12.617 4.414 1 96.56 240 LYS B CA 1
ATOM 5543 C C . LYS B 1 240 ? 15.125 -13.305 4.781 1 96.56 240 LYS B C 1
ATOM 5545 O O . LYS B 1 240 ? 14.75 -13.352 5.957 1 96.56 240 LYS B O 1
ATOM 5550 N N . GLY B 1 241 ? 14.453 -13.773 3.807 1 98.31 241 GLY B N 1
ATOM 5551 C CA . GLY B 1 241 ? 13.172 -14.43 4.047 1 98.31 241 GLY B CA 1
ATOM 5552 C C . GLY B 1 241 ? 12.812 -15.438 2.979 1 98.31 241 GLY B C 1
ATOM 5553 O O . GLY B 1 241 ? 13.594 -15.68 2.053 1 98.31 241 GLY B O 1
ATOM 5554 N N . VAL B 1 242 ? 11.664 -16.109 3.156 1 98.75 242 VAL B N 1
ATOM 5555 C CA . VAL B 1 242 ? 11.117 -17.078 2.221 1 98.75 242 VAL B CA 1
ATOM 5556 C C . VAL B 1 242 ? 9.602 -16.891 2.102 1 98.75 242 VAL B C 1
ATOM 5558 O O . VAL B 1 242 ? 8.93 -16.594 3.092 1 98.75 242 VAL B O 1
ATOM 5561 N N . PHE B 1 243 ? 9.141 -16.922 0.895 1 98.75 243 PHE B N 1
ATOM 5562 C CA . PHE B 1 243 ? 7.715 -16.828 0.607 1 98.75 243 PHE B CA 1
ATOM 5563 C C . PHE B 1 243 ? 7.172 -18.188 0.159 1 98.75 243 PHE B C 1
ATOM 5565 O O . PHE B 1 243 ? 7.707 -18.797 -0.771 1 98.75 243 PHE B O 1
ATOM 5572 N N . LEU B 1 244 ? 6.02 -18.578 0.801 1 98.62 244 LEU B N 1
ATOM 5573 C CA . LEU B 1 244 ? 5.457 -19.891 0.492 1 98.62 244 LEU B CA 1
ATOM 5574 C C . LEU B 1 244 ? 3.936 -19.828 0.433 1 98.62 244 LEU B C 1
ATOM 5576 O O . LEU B 1 244 ? 3.312 -19.047 1.146 1 98.62 244 LEU B O 1
ATOM 5580 N N . MET B 1 245 ? 3.359 -20.641 -0.382 1 98.06 245 MET B N 1
ATOM 5581 C CA . MET B 1 245 ? 1.937 -20.953 -0.447 1 98.06 245 MET B CA 1
ATOM 5582 C C . MET B 1 245 ? 1.707 -22.453 -0.255 1 98.06 245 MET B C 1
ATOM 5584 O O . MET B 1 245 ? 1.35 -23.156 -1.201 1 98.06 245 MET B O 1
ATOM 5588 N N . PRO B 1 246 ? 1.779 -22.906 0.995 1 97.56 246 PRO B N 1
ATOM 5589 C CA . PRO B 1 246 ? 1.902 -24.344 1.272 1 97.56 246 PRO B CA 1
ATOM 5590 C C . PRO B 1 246 ? 0.625 -25.109 0.954 1 97.56 246 PRO B C 1
ATOM 5592 O O . PRO B 1 246 ? 0.685 -26.297 0.624 1 97.56 246 PRO B O 1
ATOM 5595 N N . SER B 1 247 ? -0.542 -24.531 1.094 1 96.56 247 SER B N 1
ATOM 5596 C CA . SER B 1 247 ? -1.802 -25.266 0.979 1 96.56 247 SER B CA 1
ATOM 5597 C C . SER B 1 247 ? -2.143 -25.547 -0.479 1 96.56 247 SER B C 1
ATOM 5599 O O . SER B 1 247 ? -2.82 -26.531 -0.782 1 96.56 247 SER B O 1
ATOM 5601 N N . CYS B 1 248 ? -1.752 -24.734 -1.36 1 96.75 248 CYS B N 1
ATOM 5602 C CA . CYS B 1 248 ? -1.992 -24.812 -2.797 1 96.75 248 CYS B CA 1
ATOM 5603 C C . CYS B 1 248 ? -1.209 -23.734 -3.541 1 96.75 248 CYS B C 1
ATOM 5605 O O . CYS B 1 248 ? -1.666 -22.594 -3.66 1 96.75 248 CYS B O 1
ATOM 5607 N N . CYS B 1 249 ? -0.141 -24.141 -4.055 1 97.44 249 CYS B N 1
ATOM 5608 C CA . CYS B 1 249 ? 0.747 -23.188 -4.699 1 97.44 249 CYS B CA 1
ATOM 5609 C C . CYS B 1 249 ? 0.109 -22.609 -5.961 1 97.44 249 CYS B C 1
ATOM 5611 O O . CYS B 1 249 ? -0.486 -23.344 -6.75 1 97.44 249 CYS B O 1
ATOM 5613 N N . ASN B 1 250 ? 0.054 -21.375 -6.105 1 96.69 250 ASN B N 1
ATOM 5614 C CA . ASN B 1 250 ? -0.25 -20.688 -7.359 1 96.69 250 ASN B CA 1
ATOM 5615 C C . ASN B 1 250 ? 1.018 -20.375 -8.148 1 96.69 250 ASN B C 1
ATOM 5617 O O . ASN B 1 250 ? 1.823 -19.547 -7.734 1 96.69 250 ASN B O 1
ATOM 5621 N N . PRO B 1 251 ? 1.33 -21.078 -9.172 1 96.81 251 PRO B N 1
ATOM 5622 C CA . PRO B 1 251 ? 0.316 -21.656 -10.062 1 96.81 251 PRO B CA 1
ATOM 5623 C C . PRO B 1 251 ? 0.296 -23.188 -10.031 1 96.81 251 PRO B C 1
ATOM 5625 O O . PRO B 1 251 ? -0.581 -23.812 -10.633 1 96.81 251 PRO B O 1
ATOM 5628 N N . THR B 1 252 ? 1.147 -23.875 -9.352 1 96.88 252 THR B N 1
ATOM 5629 C CA . THR B 1 252 ? 1.462 -25.281 -9.617 1 96.88 252 THR B CA 1
ATOM 5630 C C . THR B 1 252 ? 0.454 -26.188 -8.938 1 96.88 252 THR B C 1
ATOM 5632 O O . THR B 1 252 ? 0.402 -27.391 -9.227 1 96.88 252 THR B 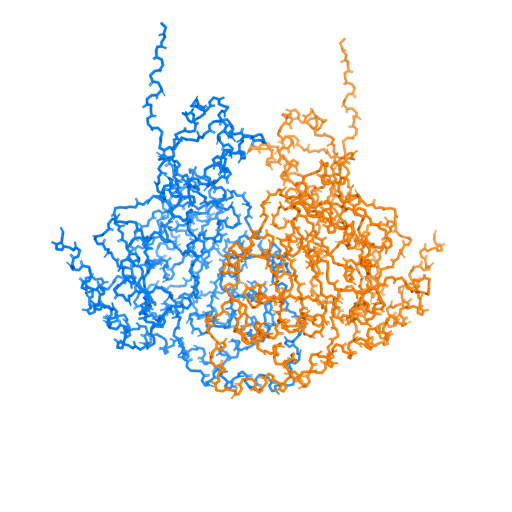O 1
ATOM 5635 N N . THR B 1 253 ? -0.32 -25.703 -7.945 1 96.81 253 THR B N 1
ATOM 5636 C CA . THR B 1 253 ? -1.324 -26.422 -7.168 1 96.81 253 THR B CA 1
ATOM 5637 C C . THR B 1 253 ? -0.661 -27.375 -6.184 1 96.81 253 THR B C 1
ATOM 5639 O O . THR B 1 253 ? -1.346 -28.078 -5.441 1 96.81 253 THR B O 1
ATOM 5642 N N . ARG B 1 254 ? 0.631 -27.391 -6.184 1 95.5 254 ARG B N 1
ATOM 5643 C CA . ARG B 1 254 ? 1.369 -28.266 -5.281 1 95.5 254 ARG B CA 1
ATOM 5644 C C . ARG B 1 254 ? 1.12 -27.891 -3.826 1 95.5 254 ARG B C 1
ATOM 5646 O O . ARG B 1 254 ? 1.014 -26.703 -3.496 1 95.5 254 ARG B O 1
ATOM 5653 N N . MET B 1 255 ? 1.029 -28.906 -2.992 1 96.31 255 MET B N 1
ATOM 5654 C CA . MET B 1 255 ? 0.9 -28.75 -1.548 1 96.31 255 MET B CA 1
ATOM 5655 C C . MET B 1 255 ? 2.17 -29.188 -0.832 1 96.31 255 MET B C 1
ATOM 5657 O O . MET B 1 255 ? 2.889 -30.062 -1.319 1 96.31 255 MET B O 1
ATOM 5661 N N . ILE B 1 256 ? 2.459 -28.531 0.211 1 97.25 256 ILE B N 1
ATOM 5662 C CA . ILE B 1 256 ? 3.605 -28.938 1.016 1 97.25 256 ILE B CA 1
ATOM 5663 C C . ILE B 1 256 ? 3.152 -29.922 2.098 1 97.25 256 ILE B C 1
ATOM 5665 O O . ILE B 1 256 ? 2.275 -29.609 2.904 1 97.25 256 ILE B O 1
ATOM 5669 N N . SER B 1 257 ? 3.744 -31.094 2.102 1 96.25 257 SER B N 1
ATOM 5670 C CA . SER B 1 257 ? 3.383 -32.125 3.068 1 96.25 257 SER B CA 1
ATOM 5671 C C . SER B 1 257 ? 3.805 -31.734 4.48 1 96.25 257 SER B C 1
ATOM 5673 O O . SER B 1 257 ? 4.629 -30.844 4.66 1 96.25 257 SER B O 1
ATOM 5675 N N . GLU B 1 258 ? 3.203 -32.406 5.457 1 96.69 258 GLU B N 1
ATOM 5676 C CA . GLU B 1 258 ? 3.549 -32.125 6.848 1 96.69 258 GLU B CA 1
ATOM 5677 C C . GLU B 1 258 ? 5.027 -32.406 7.113 1 96.69 258 GLU B C 1
ATOM 5679 O O . GLU B 1 258 ? 5.688 -31.641 7.816 1 96.69 258 GLU B O 1
ATOM 5684 N N . ARG B 1 259 ? 5.52 -33.5 6.551 1 96.94 259 ARG B N 1
ATOM 5685 C CA . ARG B 1 259 ? 6.934 -33.812 6.688 1 96.94 259 ARG B CA 1
ATOM 5686 C C . ARG B 1 259 ? 7.816 -32.719 6.121 1 96.94 259 ARG B C 1
ATOM 5688 O O . ARG B 1 259 ? 8.797 -32.312 6.746 1 96.94 259 ARG B O 1
ATOM 5695 N N . ARG B 1 260 ? 7.508 -32.25 4.949 1 98.12 260 ARG B N 1
ATOM 5696 C CA . ARG B 1 260 ? 8.266 -31.172 4.312 1 98.12 260 ARG B CA 1
ATOM 5697 C C . ARG B 1 260 ? 8.125 -29.875 5.094 1 98.12 260 ARG B C 1
ATOM 5699 O O . ARG B 1 260 ? 9.078 -29.094 5.191 1 98.12 260 ARG B O 1
ATOM 5706 N N . LYS B 1 261 ? 6.953 -29.578 5.652 1 98.31 261 LYS B N 1
ATOM 5707 C CA . LYS B 1 261 ? 6.785 -28.406 6.5 1 98.31 261 LYS B CA 1
ATOM 5708 C C . LYS B 1 261 ? 7.758 -28.438 7.676 1 98.31 261 LYS B C 1
ATOM 5710 O O . LYS B 1 261 ? 8.359 -27.406 8.016 1 98.31 261 LYS B O 1
ATOM 5715 N N . GLN B 1 262 ? 7.863 -29.594 8.273 1 98.44 262 GLN B N 1
ATOM 5716 C CA . GLN B 1 262 ? 8.781 -29.75 9.398 1 98.44 262 GLN B CA 1
ATOM 5717 C C . GLN B 1 262 ? 10.219 -29.484 8.977 1 98.44 262 GLN B C 1
ATOM 5719 O O . GLN B 1 262 ? 10.969 -28.797 9.68 1 98.44 262 GLN B O 1
ATOM 5724 N N . ALA B 1 263 ? 10.578 -30.016 7.848 1 98.69 263 ALA B N 1
ATOM 5725 C CA . ALA B 1 263 ? 11.93 -29.828 7.332 1 98.69 263 ALA B CA 1
ATOM 5726 C C . ALA B 1 263 ? 12.203 -28.359 7.035 1 98.69 263 ALA B C 1
ATOM 5728 O O . ALA B 1 263 ? 13.258 -27.828 7.383 1 98.69 263 ALA B O 1
ATOM 5729 N N . LEU B 1 264 ? 11.273 -27.703 6.391 1 98.81 264 LEU B N 1
ATOM 5730 C CA . LEU B 1 264 ? 11.406 -26.281 6.074 1 98.81 264 LEU B CA 1
ATOM 5731 C C . LEU B 1 264 ? 11.477 -25.453 7.352 1 98.81 264 LEU B C 1
ATOM 5733 O O . LEU B 1 264 ? 12.266 -24.516 7.441 1 98.81 264 LEU B O 1
ATOM 5737 N N . ALA B 1 265 ? 10.617 -25.766 8.344 1 98.75 265 ALA B N 1
ATOM 5738 C CA . ALA B 1 265 ? 10.609 -25.062 9.617 1 98.75 265 ALA B CA 1
ATOM 5739 C C . ALA B 1 265 ? 11.977 -25.125 10.289 1 98.75 265 ALA B C 1
ATOM 5741 O O . ALA B 1 265 ? 12.43 -24.141 10.883 1 98.75 265 ALA B O 1
ATOM 5742 N N . GLN B 1 266 ? 12.594 -26.234 10.203 1 98.62 266 GLN B N 1
ATOM 5743 C CA . GLN B 1 266 ? 13.922 -26.391 10.789 1 98.62 266 GLN B CA 1
ATOM 5744 C C . GLN B 1 266 ? 14.93 -25.453 10.141 1 98.62 266 GLN B C 1
ATOM 5746 O O . GLN B 1 266 ? 15.711 -24.797 10.836 1 98.62 266 GLN B O 1
ATOM 5751 N N . VAL B 1 267 ? 14.883 -25.391 8.812 1 98.56 267 VAL B N 1
ATOM 5752 C CA . VAL B 1 267 ? 15.805 -24.516 8.086 1 98.56 267 VAL B CA 1
ATOM 5753 C C . VAL B 1 267 ? 15.492 -23.062 8.422 1 98.56 267 VAL B C 1
ATOM 5755 O O . VAL B 1 267 ? 16.406 -22.266 8.656 1 98.56 267 VAL B O 1
ATOM 5758 N N . ILE B 1 268 ? 14.227 -22.672 8.469 1 98.56 268 ILE B N 1
ATOM 5759 C CA . ILE B 1 268 ? 13.797 -21.312 8.734 1 98.56 268 ILE B CA 1
ATOM 5760 C C . ILE B 1 268 ? 14.266 -20.875 10.125 1 98.56 268 ILE B C 1
ATOM 5762 O O . ILE B 1 268 ? 14.773 -19.766 10.305 1 98.56 268 ILE B O 1
ATOM 5766 N N . ARG B 1 269 ? 14.133 -21.781 11.078 1 97.88 269 ARG B N 1
ATOM 5767 C CA . ARG B 1 269 ? 14.562 -21.5 12.445 1 97.88 269 ARG B CA 1
ATOM 5768 C C . ARG B 1 269 ? 16.078 -21.359 12.523 1 97.88 269 ARG B C 1
ATOM 5770 O O . ARG B 1 269 ? 16.578 -20.375 13.07 1 97.88 269 ARG B O 1
ATOM 5777 N N . LYS B 1 270 ? 16.734 -22.297 11.961 1 97 270 LYS B N 1
ATOM 5778 C CA . LYS B 1 270 ? 18.203 -22.359 12.016 1 97 270 LYS B CA 1
ATOM 5779 C C . LYS B 1 270 ? 18.828 -21.125 11.367 1 97 270 LYS B C 1
ATOM 5781 O O . LYS B 1 270 ? 19.75 -20.531 11.914 1 97 270 LYS B O 1
ATOM 5786 N N . GLU B 1 271 ? 18.297 -20.781 10.219 1 96.06 271 GLU B N 1
ATOM 5787 C CA . GLU B 1 271 ? 18.906 -19.719 9.422 1 96.06 271 GLU B CA 1
ATOM 5788 C C . GLU B 1 271 ? 18.266 -18.359 9.719 1 96.06 271 GLU B C 1
ATOM 5790 O O . GLU B 1 271 ? 18.594 -17.359 9.086 1 96.06 271 GLU B O 1
ATOM 5795 N N . GLN B 1 272 ? 17.312 -18.312 10.633 1 96.5 272 GLN B N 1
ATOM 5796 C CA . GLN B 1 272 ? 16.641 -17.109 11.094 1 96.5 272 GLN B CA 1
ATOM 5797 C C . GLN B 1 272 ? 15.992 -16.359 9.93 1 96.5 272 GLN B C 1
ATOM 5799 O O . GLN B 1 272 ? 16.125 -15.148 9.812 1 96.5 272 GLN B O 1
ATOM 5804 N N . LEU B 1 273 ? 15.352 -17.141 9.062 1 98.25 273 LEU B N 1
ATOM 5805 C CA . LEU B 1 273 ? 14.625 -16.562 7.934 1 98.25 273 LEU B CA 1
ATOM 5806 C C . LEU B 1 273 ? 13.258 -16.047 8.375 1 98.25 273 LEU B C 1
ATOM 5808 O O . LEU B 1 273 ? 12.641 -16.594 9.289 1 98.25 273 LEU B O 1
ATOM 5812 N N . ILE B 1 274 ? 12.805 -14.953 7.762 1 98.69 274 ILE B N 1
ATOM 5813 C CA . ILE B 1 274 ? 11.422 -14.516 7.902 1 98.69 274 ILE B CA 1
ATOM 5814 C C . ILE B 1 274 ? 10.523 -15.336 6.98 1 98.69 274 ILE B C 1
ATOM 5816 O O . ILE B 1 274 ? 10.75 -15.391 5.77 1 98.69 274 ILE B O 1
ATOM 5820 N N . LEU B 1 275 ? 9.578 -16.047 7.523 1 98.81 275 LEU B N 1
ATOM 5821 C CA . LEU B 1 275 ? 8.602 -16.766 6.719 1 98.81 275 LEU B CA 1
ATOM 5822 C C . LEU B 1 275 ? 7.406 -15.883 6.383 1 98.81 275 LEU B C 1
ATOM 5824 O O . LEU B 1 275 ? 6.75 -15.352 7.281 1 98.81 275 LEU B O 1
ATOM 5828 N N . VAL B 1 276 ? 7.164 -15.672 5.141 1 98.75 276 VAL B N 1
ATOM 5829 C CA . VAL B 1 276 ? 5.922 -15.078 4.652 1 98.75 276 VAL B CA 1
ATOM 5830 C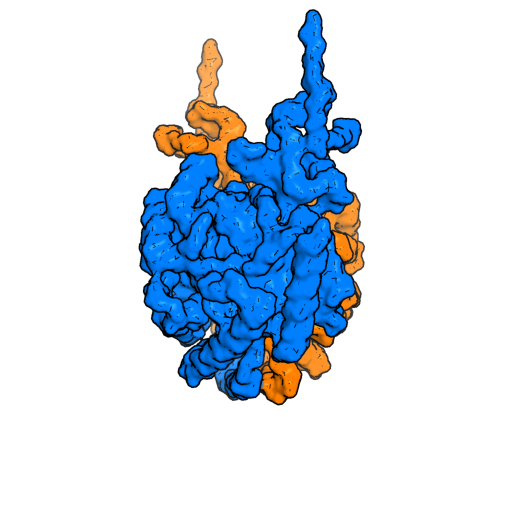 C . VAL B 1 276 ? 5.035 -16.172 4.043 1 98.75 276 VAL B C 1
ATOM 5832 O O . VAL B 1 276 ? 5.336 -16.688 2.971 1 98.75 276 VAL B O 1
ATOM 5835 N N . GLU B 1 277 ? 3.99 -16.484 4.691 1 98.69 277 GLU B N 1
ATOM 5836 C CA . GLU B 1 277 ? 3.111 -17.562 4.254 1 98.69 277 GLU B CA 1
ATOM 5837 C C . GLU B 1 277 ? 1.756 -17.031 3.805 1 98.69 277 GLU B C 1
ATOM 5839 O O . GLU B 1 277 ? 1.029 -16.422 4.598 1 98.69 277 GLU B O 1
ATOM 5844 N N . ASP B 1 278 ? 1.498 -17.141 2.551 1 98.19 278 ASP B N 1
ATOM 5845 C CA . ASP B 1 278 ? 0.182 -16.875 1.977 1 98.19 278 ASP B CA 1
ATOM 5846 C C . ASP B 1 278 ? -0.667 -18.141 1.944 1 98.19 278 ASP B C 1
ATOM 5848 O O . ASP B 1 278 ? -0.419 -19.047 1.139 1 98.19 278 ASP B O 1
ATOM 5852 N N . ASP B 1 279 ? -1.697 -18.125 2.734 1 96 279 ASP B N 1
ATOM 5853 C CA . ASP B 1 279 ? -2.434 -19.375 2.906 1 96 279 ASP B CA 1
ATOM 5854 C C . ASP B 1 279 ? -3.904 -19.203 2.535 1 96 279 ASP B C 1
ATOM 5856 O O . ASP B 1 279 ? -4.793 -19.578 3.301 1 96 279 ASP B O 1
ATOM 5860 N N . ILE B 1 280 ? -4.129 -18.703 1.406 1 92.25 280 ILE B N 1
ATOM 5861 C CA . ILE B 1 280 ? -5.453 -18.328 0.916 1 92.25 280 ILE B CA 1
ATOM 5862 C C . ILE B 1 280 ? -6.285 -19.594 0.678 1 92.25 280 ILE B C 1
ATOM 5864 O O . ILE B 1 280 ? -7.516 -19.547 0.744 1 92.25 280 ILE B O 1
ATOM 5868 N N . HIS B 1 281 ? -5.715 -20.766 0.529 1 93.62 281 HIS B N 1
ATOM 5869 C CA . HIS B 1 281 ? -6.43 -22 0.185 1 93.62 281 HIS B CA 1
ATOM 5870 C C . HIS B 1 281 ? -6.566 -22.906 1.396 1 93.62 281 HIS B C 1
ATOM 5872 O O . HIS B 1 281 ? -7.078 -24.031 1.28 1 93.62 281 HIS B O 1
ATOM 5878 N N . ALA B 1 282 ? -6.137 -22.469 2.506 1 93.69 282 ALA B N 1
ATOM 5879 C CA . ALA B 1 282 ? -6.09 -23.328 3.686 1 93.69 282 ALA B CA 1
ATOM 5880 C C . ALA B 1 282 ? -7.465 -23.922 3.99 1 93.69 282 ALA B C 1
ATOM 5882 O O . ALA B 1 282 ? -7.574 -25.094 4.367 1 93.69 282 ALA B O 1
ATOM 5883 N N . PHE B 1 283 ? -8.484 -23.188 3.791 1 91.25 283 PHE B N 1
ATOM 5884 C CA . PHE B 1 283 ? -9.828 -23.609 4.164 1 91.25 283 PHE B CA 1
ATOM 5885 C C . PHE B 1 283 ? -10.344 -24.672 3.203 1 91.25 283 PHE B C 1
ATOM 5887 O O . PHE B 1 283 ? -11.305 -25.391 3.512 1 91.25 283 PHE B O 1
ATOM 5894 N N . PHE B 1 284 ? -9.742 -24.75 2.072 1 92.94 284 PHE B N 1
ATOM 5895 C CA . PHE B 1 284 ? -10.078 -25.812 1.127 1 92.94 284 PHE B CA 1
ATOM 5896 C C . PHE B 1 284 ? -9.203 -27.031 1.356 1 92.94 284 PHE B C 1
ATOM 5898 O O . PHE B 1 284 ? -9.531 -28.125 0.893 1 92.94 284 PHE B O 1
ATOM 5905 N N . THR B 1 285 ? -8.141 -26.844 1.986 1 91.31 285 THR B N 1
ATOM 5906 C CA . THR B 1 285 ? -7.172 -27.906 2.236 1 91.31 285 THR B CA 1
ATOM 5907 C C . THR B 1 285 ? -7.488 -28.625 3.541 1 91.31 285 THR B C 1
ATOM 5909 O O . THR B 1 285 ? -7.441 -29.859 3.602 1 91.31 285 THR B O 1
ATOM 5912 N N . ALA B 1 286 ? -7.844 -27.828 4.516 1 90.5 286 ALA B N 1
ATOM 5913 C CA . ALA B 1 286 ? -8.188 -28.406 5.812 1 90.5 286 ALA B CA 1
ATOM 5914 C C . ALA B 1 286 ? -9.391 -29.328 5.695 1 90.5 286 ALA B C 1
ATOM 5916 O O . ALA B 1 286 ? -10.414 -28.969 5.117 1 90.5 286 ALA B O 1
ATOM 5917 N N . GLY B 1 287 ? -9.242 -30.5 6.188 1 87.25 287 GLY B N 1
ATOM 5918 C CA . GLY B 1 287 ? -10.32 -31.469 6.141 1 87.25 287 GLY B CA 1
ATOM 5919 C C . GLY B 1 287 ? -10.398 -32.219 4.82 1 87.25 287 GLY B C 1
ATOM 5920 O O . GLY B 1 287 ? -11.094 -33.219 4.707 1 87.25 287 GLY B O 1
ATOM 5921 N N . THR B 1 288 ? -9.742 -31.703 3.812 1 89 288 THR B N 1
ATOM 5922 C CA . THR B 1 288 ? -9.773 -32.281 2.482 1 89 288 THR B CA 1
ATOM 5923 C C . THR B 1 288 ? -8.523 -33.125 2.24 1 89 288 THR B C 1
ATOM 5925 O O . THR B 1 288 ? -8.609 -34.25 1.693 1 89 288 THR B O 1
ATOM 5928 N N . VAL B 1 289 ? -7.445 -32.625 2.646 1 89.19 289 VAL B N 1
ATOM 5929 C CA . VAL B 1 289 ? -6.164 -33.312 2.482 1 89.19 289 VAL B CA 1
ATOM 5930 C C . VAL B 1 289 ? -5.805 -34.062 3.766 1 89.19 289 VAL B C 1
ATOM 5932 O O . VAL B 1 289 ? -5.746 -33.438 4.844 1 89.19 289 VAL B O 1
ATOM 5935 N N . ALA B 1 290 ? -5.562 -35.281 3.748 1 86.75 290 ALA B N 1
ATOM 5936 C CA . ALA B 1 290 ? -5.43 -36.156 4.887 1 86.75 290 ALA B CA 1
ATOM 5937 C C . ALA B 1 290 ? -4.254 -35.781 5.773 1 86.75 290 ALA B C 1
ATOM 5939 O O . ALA B 1 290 ? -4.344 -35.812 7 1 86.75 290 ALA B O 1
ATOM 5940 N N . ASP B 1 291 ? -3.219 -35.344 5.266 1 87.38 291 ASP B N 1
ATOM 5941 C CA . ASP B 1 291 ? -2.027 -35.125 6.078 1 87.38 291 ASP B CA 1
ATOM 5942 C C . ASP B 1 291 ? -1.916 -33.656 6.48 1 87.38 291 ASP B C 1
ATOM 5944 O O . ASP B 1 291 ? -0.885 -33.219 7.004 1 87.38 291 ASP B O 1
ATOM 5948 N N . TYR B 1 292 ? -2.967 -32.938 6.301 1 92.06 292 TYR B N 1
ATOM 5949 C CA . TYR B 1 292 ? -2.918 -31.516 6.664 1 92.06 292 TYR B CA 1
ATOM 5950 C C . TYR B 1 292 ? -3.051 -31.328 8.172 1 92.06 292 TYR B C 1
ATOM 5952 O O . TYR B 1 292 ? -4.074 -31.688 8.758 1 92.06 292 TYR B O 1
ATOM 5960 N N . GLN B 1 293 ? -2.057 -30.734 8.844 1 93.94 293 GLN B N 1
ATOM 5961 C CA . GLN B 1 293 ? -2.066 -30.531 10.289 1 93.94 293 GLN B CA 1
ATOM 5962 C C . GLN B 1 293 ? -2.107 -29.047 10.633 1 93.94 293 GLN B C 1
ATOM 5964 O O . GLN B 1 293 ? -2.055 -28.672 11.805 1 93.94 293 GLN B O 1
ATOM 5969 N N . GLY B 1 294 ? -2.178 -28.219 9.656 1 95.69 294 GLY B N 1
ATOM 5970 C CA . GLY B 1 294 ? -2.178 -26.781 9.867 1 95.69 294 GLY B CA 1
ATOM 5971 C C . GLY B 1 294 ? -1.111 -26.062 9.062 1 95.69 294 GLY B C 1
ATOM 5972 O O . GLY B 1 294 ? -0.333 -26.703 8.344 1 95.69 294 GLY B O 1
ATOM 5973 N N . PRO B 1 295 ? -1.047 -24.766 9.156 1 97.44 295 PRO B N 1
ATOM 5974 C CA . PRO B 1 295 ? -0.076 -23.953 8.414 1 97.44 295 PRO B CA 1
ATOM 5975 C C . PRO B 1 295 ? 1.361 -24.188 8.867 1 97.44 295 PRO B C 1
ATOM 5977 O O . PRO B 1 295 ? 1.589 -24.672 9.977 1 97.44 295 PRO B O 1
ATOM 5980 N N . LEU B 1 296 ? 2.303 -23.906 7.992 1 98.12 296 LEU B N 1
ATOM 5981 C CA . LEU B 1 296 ? 3.723 -23.984 8.32 1 98.12 296 LEU B CA 1
ATOM 5982 C C . LEU B 1 296 ? 4.066 -23 9.438 1 98.12 296 LEU B C 1
ATOM 5984 O O . LEU B 1 296 ? 4.922 -23.297 10.281 1 98.12 296 LEU B O 1
ATOM 5988 N N . ALA B 1 297 ? 3.391 -21.859 9.516 1 98.19 297 ALA B N 1
ATOM 5989 C CA . ALA B 1 297 ? 3.631 -20.797 10.484 1 98.19 297 ALA B CA 1
ATOM 5990 C C . ALA B 1 297 ? 3.521 -21.328 11.914 1 98.19 297 ALA B C 1
ATOM 5992 O O . ALA B 1 297 ? 4.203 -20.844 12.82 1 98.19 297 ALA B O 1
ATOM 5993 N N . ARG B 1 298 ? 2.703 -22.312 12.148 1 97.25 298 ARG B N 1
ATOM 5994 C CA . ARG B 1 298 ? 2.512 -22.891 13.477 1 97.25 298 ARG B CA 1
ATOM 5995 C C . ARG B 1 298 ? 3.811 -23.484 14.008 1 97.25 298 ARG B C 1
ATOM 5997 O O . ARG B 1 298 ? 4.008 -23.578 15.219 1 97.25 298 ARG B O 1
ATOM 6004 N N . LEU B 1 299 ? 4.691 -23.891 13.133 1 98.12 299 LEU B N 1
ATOM 6005 C CA . LEU B 1 299 ? 5.922 -24.594 13.5 1 98.12 299 LEU B CA 1
ATOM 6006 C C . LEU B 1 299 ? 7.039 -23.594 13.789 1 98.12 299 LEU B C 1
ATOM 6008 O O . LEU B 1 299 ? 8.031 -23.938 14.438 1 98.12 299 LEU B O 1
ATOM 6012 N N . VAL B 1 300 ? 6.91 -22.359 13.297 1 98.12 300 VAL B N 1
ATOM 6013 C CA . VAL B 1 300 ? 7.891 -21.297 13.523 1 98.12 300 VAL B CA 1
ATOM 6014 C C . VAL B 1 300 ? 7.18 -19.984 13.781 1 98.12 300 VAL B C 1
ATOM 6016 O O . VAL B 1 300 ? 7.453 -18.984 13.109 1 98.12 300 VAL B O 1
ATOM 6019 N N . PRO B 1 301 ? 6.34 -19.875 14.797 1 97.19 301 PRO B N 1
ATOM 6020 C CA . PRO B 1 301 ? 5.488 -18.703 15.016 1 97.19 301 PRO B CA 1
ATOM 6021 C C . PRO B 1 301 ? 6.293 -17.422 15.25 1 97.19 301 PRO B C 1
ATOM 6023 O O . PRO B 1 301 ? 5.84 -16.344 14.891 1 97.19 301 PRO B O 1
ATOM 6026 N N . GLU B 1 302 ? 7.512 -17.484 15.742 1 96.94 302 GLU B N 1
ATOM 6027 C CA . GLU B 1 302 ? 8.297 -16.297 16.109 1 96.94 302 GLU B CA 1
ATOM 6028 C C . GLU B 1 302 ? 8.938 -15.664 14.875 1 96.94 302 GLU B C 1
ATOM 6030 O O . GLU B 1 302 ? 9.445 -14.547 14.945 1 96.94 302 GLU B O 1
ATOM 6035 N N . GLN B 1 303 ? 8.836 -16.391 13.734 1 97.62 303 GLN B N 1
ATOM 6036 C CA . GLN B 1 303 ? 9.492 -15.906 12.523 1 97.62 303 GLN B CA 1
ATOM 6037 C C . GLN B 1 303 ? 8.508 -15.789 11.375 1 97.62 303 GLN B C 1
ATOM 6039 O O . GLN B 1 303 ? 8.906 -15.609 10.219 1 97.62 303 GLN B O 1
ATOM 6044 N N . SER B 1 304 ? 7.23 -15.82 11.719 1 98.12 304 SER B N 1
ATOM 6045 C CA . SER B 1 304 ? 6.281 -16 10.625 1 98.12 304 SER B CA 1
ATOM 6046 C C . SER B 1 304 ? 5.348 -14.805 10.5 1 98.12 304 SER B C 1
ATOM 6048 O O . SER B 1 304 ? 4.898 -14.25 11.5 1 98.12 304 SER B O 1
ATOM 6050 N N . LEU B 1 305 ? 5.156 -14.383 9.305 1 98.31 305 LEU B N 1
ATOM 6051 C CA . LEU B 1 305 ? 4.004 -13.594 8.875 1 98.31 305 LEU B CA 1
ATOM 6052 C C . LEU B 1 305 ? 3.014 -14.461 8.102 1 98.31 305 LEU B C 1
ATOM 6054 O O . LEU B 1 305 ? 3.34 -14.984 7.039 1 98.31 305 LEU B O 1
ATOM 6058 N N . TYR B 1 306 ? 1.895 -14.609 8.664 1 98.56 306 TYR B N 1
ATOM 6059 C CA . TYR B 1 306 ? 0.874 -15.477 8.086 1 98.56 306 TYR B CA 1
ATOM 6060 C C . TYR B 1 306 ? -0.312 -14.656 7.586 1 98.56 306 TYR B C 1
ATOM 6062 O O . TYR B 1 306 ? -0.917 -13.898 8.352 1 98.56 306 TYR B O 1
ATOM 6070 N N . VAL B 1 307 ? -0.613 -14.797 6.316 1 98.06 307 VAL B N 1
ATOM 6071 C CA . VAL B 1 307 ? -1.731 -14.07 5.727 1 98.06 307 VAL B CA 1
ATOM 6072 C C . VAL B 1 307 ? -2.832 -15.047 5.32 1 98.06 307 VAL B C 1
ATOM 6074 O O . VAL B 1 307 ? -2.578 -16.016 4.598 1 98.06 307 VAL B O 1
ATOM 6077 N N . SER B 1 308 ? -3.975 -14.789 5.773 1 97.31 308 SER B N 1
ATOM 6078 C CA . SER B 1 308 ? -5.156 -15.57 5.426 1 97.31 308 SER B CA 1
ATOM 6079 C C . SER B 1 308 ? -6.223 -14.703 4.77 1 97.31 308 SER B C 1
ATOM 6081 O O . SER B 1 308 ? -6.93 -13.953 5.453 1 97.31 308 SER B O 1
ATOM 6083 N N . GLY B 1 309 ? -6.34 -14.82 3.496 1 95.56 309 GLY B N 1
ATOM 6084 C CA . GLY B 1 309 ? -7.309 -14.031 2.752 1 95.56 309 GLY B CA 1
ATOM 6085 C C . GLY B 1 309 ? -8.719 -14.602 2.816 1 95.56 309 GLY B C 1
ATOM 6086 O O . GLY B 1 309 ? -8.898 -15.812 2.965 1 95.56 309 GLY B O 1
ATOM 6087 N N . THR B 1 310 ? -9.711 -13.758 2.65 1 94.75 310 THR B N 1
ATOM 6088 C CA . THR B 1 310 ? -11.102 -14.195 2.656 1 94.75 310 THR B CA 1
ATOM 6089 C C . THR B 1 310 ? -11.703 -14.102 1.259 1 94.75 310 THR B C 1
ATOM 6091 O O . THR B 1 310 ? -12.867 -14.461 1.054 1 94.75 310 THR B O 1
ATOM 6094 N N . SER B 1 311 ? -10.93 -13.766 0.294 1 92.12 311 SER B N 1
ATOM 6095 C CA . SER B 1 311 ? -11.438 -13.516 -1.051 1 92.12 311 SER B CA 1
ATOM 6096 C C . SER B 1 311 ? -11.867 -14.82 -1.725 1 92.12 311 SER B C 1
ATOM 6098 O O . SER B 1 311 ? -12.852 -14.852 -2.459 1 92.12 311 SER B O 1
ATOM 6100 N N . LYS B 1 312 ? -11.094 -15.875 -1.557 1 92.81 312 LYS B N 1
ATOM 6101 C CA . LYS B 1 312 ? -11.406 -17.156 -2.201 1 92.81 312 LYS B CA 1
ATOM 6102 C C . LYS B 1 312 ? -12.461 -17.922 -1.407 1 92.81 312 LYS B C 1
ATOM 6104 O O . LYS B 1 312 ? -13.461 -18.375 -1.967 1 92.81 312 LYS B O 1
ATOM 6109 N N . PRO B 1 313 ? -12.336 -18.016 -0.098 1 94.06 313 PRO B N 1
ATOM 6110 C CA . PRO B 1 313 ? -13.352 -18.766 0.637 1 94.06 313 PRO B CA 1
ATOM 6111 C C . PRO B 1 313 ? -14.672 -18 0.771 1 94.06 313 PRO B C 1
ATOM 6113 O O . PRO B 1 313 ? -15.734 -18.625 0.89 1 94.06 313 PRO B O 1
ATOM 6116 N N . LEU B 1 314 ? -14.641 -16.672 0.771 1 93.75 314 LEU B N 1
ATOM 6117 C CA . LEU B 1 314 ? -15.852 -15.914 1.039 1 93.75 314 LEU B CA 1
ATOM 6118 C C . LEU B 1 314 ? -16.188 -14.992 -0.125 1 93.75 314 LEU B C 1
ATOM 6120 O O . LEU B 1 314 ? -16.719 -15.43 -1.143 1 93.75 314 LEU B O 1
ATOM 6124 N N . CYS B 1 315 ? -15.711 -13.664 -0.03 1 89.94 315 CYS B N 1
ATOM 6125 C CA . CYS B 1 315 ? -16.062 -12.703 -1.062 1 89.94 315 CYS B CA 1
ATOM 6126 C C . CYS B 1 315 ? -14.844 -11.922 -1.533 1 89.94 315 CYS B C 1
ATOM 6128 O O . CYS B 1 315 ? -14.219 -11.211 -0.749 1 89.94 315 CYS B O 1
ATOM 6130 N N . ALA B 1 316 ? -14.656 -11.961 -2.822 1 85.94 316 ALA B N 1
ATOM 6131 C CA . ALA B 1 316 ? -13.477 -11.312 -3.391 1 85.94 316 ALA B CA 1
ATOM 6132 C C . ALA B 1 316 ? -13.578 -9.797 -3.289 1 85.94 316 ALA B C 1
ATOM 6134 O O . ALA B 1 316 ? -12.57 -9.109 -3.119 1 85.94 316 ALA B O 1
ATOM 6135 N N . GLY B 1 317 ? -14.781 -9.312 -3.363 1 85.5 317 GLY B N 1
ATOM 6136 C CA . GLY B 1 317 ? -14.977 -7.875 -3.389 1 85.5 317 GLY B CA 1
ATOM 6137 C C . GLY B 1 317 ? -14.836 -7.227 -2.025 1 85.5 317 GLY B C 1
ATOM 6138 O O . GLY B 1 317 ? -14.641 -6.016 -1.924 1 85.5 317 GLY B O 1
ATOM 6139 N N . LEU B 1 318 ? -15.016 -8.039 -0.941 1 89.69 318 LEU B N 1
ATOM 6140 C CA . LEU B 1 318 ? -14.789 -7.535 0.408 1 89.69 318 LEU B CA 1
ATOM 6141 C C . LEU B 1 318 ? -13.32 -7.66 0.8 1 89.69 318 LEU B C 1
ATOM 6143 O O . LEU B 1 318 ? -12.883 -8.727 1.237 1 89.69 318 LEU B O 1
ATOM 6147 N N . ARG B 1 319 ? -12.516 -6.863 0.454 1 90.62 319 ARG B N 1
ATOM 6148 C CA . ARG B 1 319 ? -11.062 -6.832 0.589 1 90.62 319 ARG B CA 1
ATOM 6149 C C . ARG B 1 319 ? -10.648 -6.926 2.053 1 90.62 319 ARG B C 1
ATOM 6151 O O . ARG B 1 319 ? -10.148 -5.953 2.625 1 90.62 319 ARG B O 1
ATOM 6158 N N . VAL B 1 320 ? -10.836 -8.102 2.664 1 94.94 320 VAL B N 1
ATOM 6159 C CA . VAL B 1 320 ? -10.438 -8.336 4.047 1 94.94 320 VAL B CA 1
ATOM 6160 C C . VAL B 1 320 ? -9.539 -9.578 4.117 1 94.94 320 VAL B C 1
ATOM 6162 O O . VAL B 1 320 ? -9.82 -10.586 3.473 1 94.94 320 VAL B O 1
ATOM 6165 N N . ALA B 1 321 ? -8.469 -9.484 4.773 1 97.06 321 ALA B N 1
ATOM 6166 C CA . ALA B 1 321 ? -7.605 -10.609 5.125 1 97.06 321 ALA B CA 1
ATOM 6167 C C . ALA B 1 321 ? -7.113 -10.484 6.566 1 97.06 321 ALA B C 1
ATOM 6169 O O . ALA B 1 321 ? -7.176 -9.406 7.16 1 97.06 321 ALA B O 1
ATOM 6170 N N . TYR B 1 322 ? -6.758 -11.547 7.141 1 97.94 322 TYR B N 1
ATOM 6171 C CA . TYR B 1 322 ? -6.156 -11.578 8.469 1 97.94 322 TYR B CA 1
ATOM 6172 C C . TYR B 1 322 ? -4.645 -11.758 8.383 1 97.94 322 TYR B C 1
ATOM 6174 O O . TYR B 1 322 ? -4.164 -12.648 7.672 1 97.94 322 TYR B O 1
ATOM 6182 N N . LEU B 1 323 ? -3.938 -10.914 9 1 98.25 323 LEU B N 1
ATOM 6183 C CA . LEU B 1 323 ? -2.482 -10.984 9.086 1 98.25 323 LEU B CA 1
ATOM 6184 C C . LEU B 1 323 ? -2.035 -11.297 10.508 1 98.25 323 LEU B C 1
ATOM 6186 O O . LEU B 1 323 ? -2.361 -10.562 11.445 1 98.25 323 LEU B O 1
ATOM 6190 N N . VAL B 1 324 ? -1.361 -12.391 10.695 1 98.62 324 VAL B N 1
ATOM 6191 C CA . VAL B 1 324 ? -0.871 -12.836 11.992 1 98.62 324 VAL B CA 1
ATOM 6192 C C . VAL B 1 324 ? 0.644 -12.656 12.062 1 98.62 324 VAL B C 1
ATOM 6194 O O . VAL B 1 324 ? 1.358 -12.961 11.109 1 98.62 324 VAL B O 1
ATOM 6197 N N . PHE B 1 325 ? 1.12 -12.141 13.125 1 98.44 325 PHE B N 1
ATOM 6198 C CA . PHE B 1 325 ? 2.533 -11.812 13.266 1 98.44 325 PHE B CA 1
ATOM 6199 C C . PHE B 1 325 ? 2.986 -12 14.711 1 98.44 325 PHE B C 1
ATOM 6201 O O . PHE B 1 325 ? 2.168 -11.961 15.633 1 98.44 325 PHE B O 1
ATOM 6208 N N . PRO B 1 326 ? 4.285 -12.266 14.969 1 97.94 326 PRO B N 1
ATOM 6209 C CA . PRO B 1 326 ? 4.828 -12.328 16.328 1 97.94 326 PRO B CA 1
ATOM 6210 C C . PRO B 1 326 ? 5.141 -10.953 16.906 1 97.94 326 PRO B C 1
ATOM 6212 O O . PRO B 1 326 ? 5.086 -9.953 16.188 1 97.94 326 PRO B O 1
ATOM 6215 N N . ASP B 1 327 ? 5.52 -10.875 18.109 1 96.12 327 ASP B N 1
ATOM 6216 C CA . ASP B 1 327 ? 5.812 -9.633 18.812 1 96.12 327 ASP B CA 1
ATOM 6217 C C . ASP B 1 327 ? 6.945 -8.867 18.141 1 96.12 327 ASP B C 1
ATOM 6219 O O . ASP B 1 327 ? 6.891 -7.641 18.016 1 96.12 327 ASP B O 1
ATOM 6223 N N . ARG B 1 328 ? 7.836 -9.586 17.703 1 94.62 328 ARG B N 1
ATOM 6224 C CA . ARG B 1 328 ? 9.039 -8.961 17.172 1 94.62 328 ARG B CA 1
ATOM 6225 C C . ARG B 1 328 ? 8.727 -8.172 15.898 1 94.62 328 ARG B C 1
ATOM 6227 O O . ARG B 1 328 ? 9.461 -7.25 15.539 1 94.62 328 ARG B O 1
ATOM 6234 N N . PHE B 1 329 ? 7.633 -8.547 15.219 1 96.38 329 PHE B N 1
ATOM 6235 C CA . PHE B 1 329 ? 7.305 -7.867 13.977 1 96.38 329 PHE B CA 1
ATOM 6236 C C . PHE B 1 329 ? 6.207 -6.836 14.195 1 96.38 329 PHE B C 1
ATOM 6238 O O . PHE B 1 329 ? 5.832 -6.117 13.266 1 96.38 329 PHE B O 1
ATOM 6245 N N . ARG B 1 330 ? 5.668 -6.664 15.344 1 94.44 330 ARG B N 1
ATOM 6246 C CA . ARG B 1 330 ? 4.465 -5.883 15.625 1 94.44 330 ARG B CA 1
ATOM 6247 C C . ARG B 1 330 ? 4.672 -4.414 15.281 1 94.44 330 ARG B C 1
ATOM 6249 O O . ARG B 1 330 ? 3.908 -3.84 14.5 1 94.44 330 ARG B O 1
ATOM 6256 N N . GLU B 1 331 ? 5.676 -3.758 15.773 1 90.88 331 GLU B N 1
ATOM 6257 C CA . GLU B 1 331 ? 5.863 -2.316 15.648 1 90.88 331 GLU B CA 1
ATOM 6258 C C . GLU B 1 331 ? 6.062 -1.914 14.188 1 90.88 331 GLU B C 1
ATOM 6260 O O . GLU B 1 331 ? 5.352 -1.051 13.672 1 90.88 331 GLU B O 1
ATOM 6265 N N . PRO B 1 332 ? 7 -2.621 13.461 1 91.81 332 PRO B N 1
ATOM 6266 C CA . PRO B 1 332 ? 7.164 -2.227 12.062 1 91.81 332 PRO B CA 1
ATOM 6267 C C . PRO B 1 332 ? 5.918 -2.496 11.219 1 91.81 332 PRO B C 1
ATOM 6269 O O . PRO B 1 332 ? 5.609 -1.729 10.305 1 91.81 332 PRO B O 1
ATOM 6272 N N . LEU B 1 333 ? 5.227 -3.516 11.531 1 94.5 333 LEU B N 1
ATOM 6273 C CA . LEU B 1 333 ? 4.031 -3.85 10.766 1 94.5 333 LEU B CA 1
ATOM 6274 C C . LEU B 1 333 ? 2.926 -2.828 11.008 1 94.5 333 LEU B C 1
ATOM 6276 O O . LEU B 1 333 ? 2.23 -2.424 10.078 1 94.5 333 LEU B O 1
ATOM 6280 N N . LEU B 1 334 ? 2.723 -2.455 12.219 1 92.12 334 LEU B N 1
ATOM 6281 C CA . LEU B 1 334 ? 1.698 -1.465 12.531 1 92.12 334 LEU B CA 1
ATOM 6282 C C . LEU B 1 334 ? 2.049 -0.107 11.938 1 92.12 334 LEU B C 1
ATOM 6284 O O . LEU B 1 334 ? 1.17 0.608 11.453 1 92.12 334 LEU B O 1
ATOM 6288 N N . GLN B 1 335 ? 3.293 0.225 11.953 1 90.25 335 GLN B N 1
ATOM 6289 C CA . GLN B 1 335 ? 3.729 1.458 11.305 1 90.25 335 GLN B CA 1
ATOM 6290 C C . GLN B 1 335 ? 3.387 1.448 9.82 1 90.25 335 GLN B C 1
ATOM 6292 O O . GLN B 1 335 ? 2.883 2.439 9.289 1 90.25 335 GLN B O 1
ATOM 6297 N N . ALA B 1 336 ? 3.676 0.338 9.18 1 93.06 336 ALA B N 1
ATOM 6298 C CA . ALA B 1 336 ? 3.348 0.205 7.758 1 93.06 336 ALA B CA 1
ATOM 6299 C C . ALA B 1 336 ? 1.841 0.283 7.535 1 93.06 336 ALA B C 1
ATOM 6301 O O . ALA B 1 336 ? 1.378 0.969 6.621 1 93.06 336 ALA B O 1
ATOM 6302 N N . LEU B 1 337 ? 1.114 -0.399 8.359 1 92.81 337 LEU B N 1
ATOM 6303 C CA . LEU B 1 337 ? -0.34 -0.428 8.25 1 92.81 337 LEU B CA 1
ATOM 6304 C C . LEU B 1 337 ? -0.923 0.976 8.375 1 92.81 337 LEU B C 1
ATOM 6306 O O . LEU B 1 337 ? -1.741 1.388 7.547 1 92.81 337 LEU B O 1
ATOM 6310 N N . PHE B 1 338 ? -0.471 1.733 9.281 1 89.69 338 PHE B N 1
ATOM 6311 C CA . PHE B 1 338 ? -1.02 3.057 9.555 1 89.69 338 PHE B CA 1
ATOM 6312 C C . PHE B 1 338 ? -0.631 4.039 8.453 1 89.69 338 PHE B C 1
ATOM 6314 O O . PHE B 1 338 ? -1.374 4.98 8.164 1 89.69 338 PHE B O 1
ATOM 6321 N N . ASN B 1 339 ? 0.426 3.723 7.879 1 90.5 339 ASN B N 1
ATOM 6322 C CA . ASN B 1 339 ? 0.921 4.699 6.918 1 90.5 339 ASN B CA 1
ATOM 6323 C C . ASN B 1 339 ? 0.505 4.344 5.492 1 90.5 339 ASN B C 1
ATOM 6325 O O . ASN B 1 339 ? 0.5 5.199 4.609 1 90.5 339 ASN B O 1
ATOM 6329 N N . VAL B 1 340 ? 0.115 3.111 5.27 1 91.44 340 VAL B N 1
ATOM 6330 C CA . VAL B 1 340 ? -0.318 2.717 3.934 1 91.44 340 VAL B CA 1
ATOM 6331 C C . VAL B 1 340 ? -1.843 2.654 3.881 1 91.44 340 VAL B C 1
ATOM 6333 O O . VAL B 1 340 ? -2.467 3.275 3.016 1 91.44 340 VAL B O 1
ATOM 6336 N N . ASN B 1 341 ? -2.363 1.992 4.816 1 88.44 341 ASN B N 1
ATOM 6337 C CA . ASN B 1 341 ? -3.807 1.776 4.809 1 88.44 341 ASN B CA 1
ATOM 6338 C C . ASN B 1 341 ? -4.527 2.791 5.691 1 88.44 341 ASN B C 1
ATOM 6340 O O . ASN B 1 341 ? -5.684 3.137 5.43 1 88.44 341 ASN B O 1
ATOM 6344 N N . VAL B 1 342 ? -3.854 3.283 6.727 1 82.56 342 VAL B N 1
ATOM 6345 C CA . VAL B 1 342 ? -4.473 3.963 7.859 1 82.56 342 VAL B CA 1
ATOM 6346 C C . VAL B 1 342 ? -5.383 2.99 8.609 1 82.56 342 VAL B C 1
ATOM 6348 O O . VAL B 1 342 ? -5.18 2.734 9.797 1 82.56 342 VAL B O 1
ATOM 6351 N N . LYS B 1 343 ? -6.254 2.438 7.883 1 84.75 343 LYS B N 1
ATOM 6352 C CA . LYS B 1 343 ? -7.129 1.389 8.398 1 84.75 343 LYS B CA 1
ATOM 6353 C C . LYS B 1 343 ? -7.801 0.626 7.262 1 84.75 343 LYS B C 1
ATOM 6355 O O . LYS B 1 343 ? -7.863 1.113 6.133 1 84.75 343 LYS B O 1
ATOM 6360 N N . THR B 1 344 ? -8.227 -0.542 7.578 1 88.69 344 THR B N 1
ATOM 6361 C CA . THR B 1 344 ? -9.078 -1.315 6.688 1 88.69 344 THR B CA 1
ATOM 6362 C C . THR B 1 344 ? -10.547 -0.954 6.895 1 88.69 344 THR B C 1
ATOM 6364 O O . THR B 1 344 ? -10.969 -0.648 8.016 1 88.69 344 THR B O 1
ATOM 6367 N N . SER B 1 345 ? -11.344 -1.033 5.832 1 89.56 345 SER B N 1
ATOM 6368 C CA . SER B 1 345 ? -12.766 -0.735 5.93 1 89.56 345 SER B CA 1
ATOM 6369 C C . SER B 1 345 ? -13.414 -1.524 7.062 1 89.56 345 SER B C 1
ATOM 6371 O O . SER B 1 345 ? -13.461 -2.756 7.023 1 89.56 345 SER B O 1
ATOM 6373 N N . SER B 1 346 ? -13.969 -0.793 8.016 1 91.44 346 SER B N 1
ATOM 6374 C CA . SER B 1 346 ? -14.656 -1.456 9.117 1 91.44 346 SER B CA 1
ATOM 6375 C C . SER B 1 346 ? -15.953 -2.111 8.648 1 91.44 346 SER B C 1
ATOM 6377 O O . SER B 1 346 ? -16.375 -3.135 9.195 1 91.44 346 SER B O 1
ATOM 6379 N N . LEU B 1 347 ? -16.5 -1.502 7.621 1 93 347 LEU B N 1
ATOM 6380 C CA . LEU B 1 347 ? -17.75 -2.049 7.082 1 93 347 LEU B CA 1
ATOM 6381 C C . LEU B 1 347 ? -17.5 -3.4 6.422 1 93 347 LEU B C 1
ATOM 6383 O O . LEU B 1 347 ? -18.234 -4.359 6.672 1 93 347 LEU B O 1
ATOM 6387 N N . ASP B 1 348 ? -16.5 -3.504 5.562 1 94 348 ASP B N 1
ATOM 6388 C CA . ASP B 1 348 ? -16.125 -4.785 4.969 1 94 348 ASP B CA 1
ATOM 6389 C C . ASP B 1 348 ? -15.789 -5.812 6.047 1 94 348 ASP B C 1
ATOM 6391 O O . ASP B 1 348 ? -16.234 -6.961 5.973 1 94 348 ASP B O 1
ATOM 6395 N N . GLY B 1 349 ? -14.992 -5.305 7.043 1 94.88 349 GLY B N 1
ATOM 6396 C CA . GLY B 1 349 ? -14.641 -6.184 8.148 1 94.88 349 GLY B CA 1
ATOM 6397 C C . GLY B 1 349 ? -15.852 -6.695 8.914 1 94.88 349 GLY B C 1
ATOM 6398 O O . GLY B 1 349 ? -15.875 -7.855 9.336 1 94.88 349 GLY B O 1
ATOM 6399 N N . GLU B 1 350 ? -16.828 -5.809 9.055 1 95.62 350 GLU B N 1
ATOM 6400 C CA . GLU B 1 350 ? -18.031 -6.176 9.789 1 95.62 350 GLU B CA 1
ATOM 6401 C C . GLU B 1 350 ? -18.828 -7.246 9.039 1 95.62 350 GLU B C 1
ATOM 6403 O O . GLU B 1 350 ? -19.344 -8.188 9.648 1 95.62 350 GLU B O 1
ATOM 6408 N N . ILE B 1 351 ? -18.938 -7.129 7.777 1 95.5 351 ILE B N 1
ATOM 6409 C CA . ILE B 1 351 ? -19.672 -8.102 6.969 1 95.5 351 ILE B CA 1
ATOM 6410 C C . ILE B 1 351 ? -18.984 -9.461 7.055 1 95.5 351 ILE B C 1
ATOM 6412 O O . ILE B 1 351 ? -19.641 -10.477 7.32 1 95.5 351 ILE B O 1
ATOM 6416 N N . ILE B 1 352 ? -17.688 -9.508 6.887 1 96.5 352 ILE B N 1
ATOM 6417 C CA . ILE B 1 352 ? -16.922 -10.75 6.977 1 96.5 352 ILE B CA 1
ATOM 6418 C C . ILE B 1 352 ? -17.094 -11.359 8.367 1 96.5 352 ILE B C 1
ATOM 6420 O O . ILE B 1 352 ? -17.297 -12.57 8.492 1 96.5 352 ILE B O 1
ATOM 6424 N N . THR B 1 353 ? -17.031 -10.5 9.375 1 96.44 353 THR B N 1
ATOM 6425 C CA . THR B 1 353 ? -17.188 -10.945 10.758 1 96.44 353 THR B CA 1
ATOM 6426 C C . THR B 1 353 ? -18.547 -11.617 10.969 1 96.44 353 THR B C 1
ATOM 6428 O O . THR B 1 353 ? -18.609 -12.711 11.539 1 96.44 353 THR B O 1
ATOM 6431 N N . GLU B 1 354 ? -19.562 -11.008 10.477 1 96.12 354 GLU B N 1
ATOM 6432 C CA . GLU B 1 354 ? -20.906 -11.555 10.648 1 96.12 354 GLU B CA 1
ATOM 6433 C C . GLU B 1 354 ? -21.078 -12.852 9.859 1 96.12 354 GLU B C 1
ATOM 6435 O O . GLU B 1 354 ? -21.797 -13.758 10.297 1 96.12 354 GLU B O 1
ATOM 6440 N N . LEU B 1 355 ? -20.5 -12.914 8.672 1 96.5 355 LEU B N 1
ATOM 6441 C CA . LEU B 1 355 ? -20.531 -14.164 7.918 1 96.5 355 LEU B CA 1
ATOM 6442 C C . LEU B 1 355 ? -19.938 -15.305 8.734 1 96.5 355 LEU B C 1
ATOM 6444 O O . LEU B 1 355 ? -20.469 -16.406 8.75 1 96.5 355 LEU B O 1
ATOM 6448 N N . ILE B 1 356 ? -18.828 -15.031 9.391 1 95.69 356 ILE B N 1
ATOM 6449 C CA . ILE B 1 356 ? -18.141 -16.031 10.188 1 95.69 356 ILE B CA 1
ATOM 6450 C C . ILE B 1 356 ? -19 -16.422 11.391 1 95.69 356 ILE B C 1
ATOM 6452 O O . ILE B 1 356 ? -19.234 -17.609 11.641 1 95.69 356 ILE B O 1
ATOM 6456 N N . LEU B 1 357 ? -19.547 -15.445 12.07 1 94.75 357 LEU B N 1
ATOM 6457 C CA . LEU B 1 357 ? -20.234 -15.664 13.336 1 94.75 357 LEU B CA 1
ATOM 6458 C C . LEU B 1 357 ? -21.562 -16.359 13.117 1 94.75 357 LEU B C 1
ATOM 6460 O O . LEU B 1 357 ? -22.016 -17.141 13.961 1 94.75 357 LEU B O 1
ATOM 6464 N N . THR B 1 358 ? -22.188 -16.141 11.969 1 94.19 358 THR B N 1
ATOM 6465 C CA . THR B 1 358 ? -23.5 -16.703 11.703 1 94.19 358 THR B CA 1
ATOM 6466 C C . THR B 1 358 ? -23.391 -18.094 11.086 1 94.19 358 THR B C 1
ATOM 6468 O O . THR B 1 358 ? -24.391 -18.781 10.891 1 94.19 358 THR B O 1
ATOM 6471 N N . GLY B 1 359 ? -22.172 -18.484 10.695 1 94.19 359 GLY B N 1
ATOM 6472 C CA . GLY B 1 359 ? -22 -19.781 10.07 1 94.19 359 GLY B CA 1
ATOM 6473 C C . GLY B 1 359 ? -22.172 -19.75 8.562 1 94.19 359 GLY B C 1
ATOM 6474 O O . GLY B 1 359 ? -21.906 -20.734 7.883 1 94.19 359 GLY B O 1
ATOM 6475 N N . THR B 1 360 ? -22.594 -18.625 8.055 1 95.94 360 THR B N 1
ATOM 6476 C CA . THR B 1 360 ? -22.734 -18.469 6.613 1 95.94 360 THR B CA 1
ATOM 6477 C C . THR B 1 360 ? -21.406 -18.719 5.906 1 95.94 360 THR B C 1
ATOM 6479 O O . THR B 1 360 ? -21.375 -19.25 4.801 1 95.94 360 THR B O 1
ATOM 6482 N N . ALA B 1 361 ? -20.328 -18.297 6.516 1 95.81 361 ALA B N 1
ATOM 6483 C CA . ALA B 1 361 ? -19 -18.5 5.949 1 95.81 361 ALA B CA 1
ATOM 6484 C C . ALA B 1 361 ? -18.719 -19.984 5.711 1 95.81 361 ALA B C 1
ATOM 6486 O O . ALA B 1 361 ? -18.203 -20.375 4.66 1 95.81 361 ALA B O 1
ATOM 6487 N N . THR B 1 362 ? -19.047 -20.797 6.672 1 94.94 362 THR B N 1
ATOM 6488 C CA . THR B 1 362 ? -18.844 -22.234 6.551 1 94.94 362 THR B CA 1
ATOM 6489 C C . THR B 1 362 ? -19.688 -22.812 5.406 1 94.94 362 THR B C 1
ATOM 6491 O O . THR B 1 362 ? -19.219 -23.656 4.648 1 94.94 362 THR B O 1
ATOM 6494 N N . ALA B 1 363 ? -20.906 -22.359 5.32 1 96.38 363 ALA B N 1
ATOM 6495 C CA . ALA B 1 363 ? -21.797 -22.781 4.23 1 96.38 363 ALA B CA 1
ATOM 6496 C C . ALA B 1 363 ? -21.219 -22.359 2.877 1 96.38 363 ALA B C 1
ATOM 6498 O O . ALA B 1 363 ? -21.312 -23.125 1.903 1 96.38 363 ALA B O 1
ATOM 6499 N N . MET B 1 364 ? -20.688 -21.219 2.822 1 96.19 364 MET B N 1
ATOM 6500 C CA . MET B 1 364 ? -20.094 -20.719 1.589 1 96.19 364 MET B CA 1
ATOM 6501 C C . MET B 1 364 ? -18.906 -21.578 1.17 1 96.19 364 MET B C 1
ATOM 6503 O O . MET B 1 364 ? -18.797 -21.953 0.002 1 96.19 364 MET B O 1
ATOM 6507 N N . VAL B 1 365 ? -18.031 -21.906 2.115 1 95.69 365 VAL B N 1
ATOM 6508 C CA . VAL B 1 365 ? -16.859 -22.734 1.839 1 95.69 365 VAL B CA 1
ATOM 6509 C C . VAL B 1 365 ? -17.312 -24.094 1.309 1 95.69 365 VAL B C 1
ATOM 6511 O O . VAL B 1 365 ? -16.766 -24.594 0.322 1 95.69 365 VAL B O 1
ATOM 6514 N N . ARG B 1 366 ? -18.297 -24.641 1.933 1 95.94 366 ARG B N 1
ATOM 6515 C CA . ARG B 1 366 ? -18.797 -25.953 1.516 1 95.94 366 ARG B CA 1
ATOM 6516 C C . ARG B 1 366 ? -19.328 -25.891 0.088 1 95.94 366 ARG B C 1
ATOM 6518 O O . ARG B 1 366 ? -19.047 -26.781 -0.716 1 95.94 366 ARG B O 1
ATOM 6525 N N . LYS B 1 367 ? -20.094 -24.891 -0.158 1 96.94 367 LYS B N 1
ATOM 6526 C CA . LYS B 1 367 ? -20.641 -24.734 -1.502 1 96.94 367 LYS B CA 1
ATOM 6527 C C . LYS B 1 367 ? -19.531 -24.578 -2.537 1 96.94 367 LYS B C 1
ATOM 6529 O O . LYS B 1 367 ? -19.609 -25.141 -3.631 1 96.94 367 LYS B O 1
ATOM 6534 N N . LYS B 1 368 ? -18.547 -23.828 -2.223 1 96.88 368 LYS B N 1
ATOM 6535 C CA . LYS B 1 368 ? -17.438 -23.609 -3.137 1 96.88 368 LYS B CA 1
ATOM 6536 C C . LYS B 1 368 ? -16.609 -24.891 -3.312 1 96.88 368 LYS B C 1
ATOM 6538 O O . LYS B 1 368 ? -16.062 -25.125 -4.391 1 96.88 368 LYS B O 1
ATOM 6543 N N . GLN B 1 369 ? -16.5 -25.688 -2.264 1 96.75 369 GLN B N 1
ATOM 6544 C CA . GLN B 1 369 ? -15.844 -26.984 -2.383 1 96.75 369 GLN B CA 1
ATOM 6545 C C . GLN B 1 369 ? -16.562 -27.875 -3.391 1 96.75 369 GLN B C 1
ATOM 6547 O O . GLN B 1 369 ? -15.914 -28.562 -4.199 1 96.75 369 GLN B O 1
ATOM 6552 N N . GLU B 1 370 ? -17.859 -27.844 -3.34 1 97.12 370 GLU B N 1
ATOM 6553 C CA . GLU B 1 370 ? -18.672 -28.625 -4.273 1 97.12 370 GLU B CA 1
ATOM 6554 C C . GLU B 1 370 ? -18.453 -28.156 -5.711 1 97.12 370 GLU B C 1
ATOM 6556 O O . GLU B 1 370 ? -18.266 -28.984 -6.613 1 97.12 370 GLU B O 1
ATOM 6561 N N . LEU B 1 371 ? -18.484 -26.875 -5.875 1 97.44 371 LEU B N 1
ATOM 6562 C CA . LEU B 1 371 ? -18.297 -26.312 -7.203 1 97.44 371 LEU B CA 1
ATOM 6563 C C . LEU B 1 371 ? -16.891 -26.609 -7.73 1 97.44 371 LEU B C 1
ATOM 6565 O O . LEU B 1 371 ? -16.734 -26.953 -8.906 1 97.44 371 LEU B O 1
ATOM 6569 N N . ALA B 1 372 ? -15.922 -26.469 -6.863 1 97.44 372 ALA B N 1
ATOM 6570 C CA . ALA B 1 372 ? -14.539 -26.766 -7.242 1 97.44 372 ALA B CA 1
ATOM 6571 C C . ALA B 1 372 ? -14.383 -28.219 -7.648 1 97.44 372 ALA B C 1
ATOM 6573 O O . ALA B 1 372 ? -13.695 -28.531 -8.625 1 97.44 372 ALA B O 1
ATOM 6574 N N . ALA B 1 373 ? -15 -29.094 -6.883 1 97.38 373 ALA B N 1
ATOM 6575 C CA . ALA B 1 373 ? -14.953 -30.531 -7.207 1 97.38 373 ALA B CA 1
ATOM 6576 C C . ALA B 1 373 ? -15.539 -30.797 -8.586 1 97.38 373 ALA B C 1
ATOM 6578 O O . ALA B 1 373 ? -14.969 -31.562 -9.375 1 97.38 373 ALA B O 1
ATOM 6579 N N . GLU B 1 374 ? -16.625 -30.188 -8.844 1 98 374 GLU B N 1
ATOM 6580 C CA . GLU B 1 374 ? -17.297 -30.328 -10.133 1 98 374 GLU B CA 1
ATOM 6581 C C . GLU B 1 374 ? -16.422 -29.859 -11.273 1 98 374 GLU B C 1
ATOM 6583 O O . GLU B 1 374 ? -16.281 -30.531 -12.297 1 98 374 GLU B O 1
ATOM 6588 N N . ARG B 1 375 ? -15.852 -28.688 -11.117 1 98.19 375 ARG B N 1
ATOM 6589 C CA . ARG B 1 375 ? -15.023 -28.094 -12.172 1 98.19 375 ARG B CA 1
ATOM 6590 C C . ARG B 1 375 ? -13.75 -28.906 -12.383 1 98.19 375 ARG B C 1
ATOM 6592 O O . ARG B 1 375 ? -13.273 -29.047 -13.516 1 98.19 375 ARG B O 1
ATOM 6599 N N . ASN B 1 376 ? -13.148 -29.391 -11.312 1 97.94 376 ASN B N 1
ATOM 6600 C CA . ASN B 1 376 ? -11.953 -30.219 -11.438 1 97.94 376 ASN B CA 1
ATOM 6601 C C . ASN B 1 376 ? -12.266 -31.547 -12.141 1 97.94 376 ASN B C 1
ATOM 6603 O O . ASN B 1 376 ? -11.484 -31.984 -12.984 1 97.94 376 ASN B O 1
ATOM 6607 N N . ARG B 1 377 ? -13.391 -32.156 -11.828 1 97.81 377 ARG B N 1
ATOM 6608 C CA . ARG B 1 377 ? -13.797 -33.375 -12.531 1 97.81 377 ARG B CA 1
ATOM 6609 C C . ARG B 1 377 ? -13.914 -33.125 -14.031 1 97.81 377 ARG B C 1
ATOM 6611 O O . ARG B 1 377 ? -13.492 -33.938 -14.836 1 97.81 377 ARG B O 1
ATOM 6618 N N . LEU B 1 378 ? -14.531 -32.031 -14.328 1 98.31 378 LEU B N 1
ATOM 6619 C CA . LEU B 1 378 ? -14.672 -31.641 -15.734 1 98.31 378 LEU B CA 1
ATOM 6620 C C . LEU B 1 378 ? -13.305 -31.5 -16.391 1 98.31 378 LEU B C 1
ATOM 6622 O O . LEU B 1 378 ? -13.102 -31.969 -17.516 1 98.31 378 LEU B O 1
ATOM 6626 N N . PHE B 1 379 ? -12.391 -30.844 -15.758 1 98.44 379 PHE B N 1
ATOM 6627 C CA . PHE B 1 379 ? -11.047 -30.656 -16.281 1 98.44 379 PHE B CA 1
ATOM 6628 C C . PHE B 1 379 ? -10.383 -32 -16.562 1 98.44 379 PHE B C 1
ATOM 6630 O O . PHE B 1 379 ? -9.781 -32.188 -17.609 1 98.44 379 PHE B O 1
ATOM 6637 N N . PHE B 1 380 ? -10.5 -32.938 -15.68 1 97.94 380 PHE B N 1
ATOM 6638 C CA . PHE B 1 380 ? -9.812 -34.219 -15.773 1 97.94 380 PHE B CA 1
ATOM 6639 C C . PHE B 1 380 ? -10.438 -35.094 -16.859 1 97.94 380 PHE B C 1
ATOM 6641 O O . PHE B 1 380 ? -9.797 -36.031 -17.359 1 97.94 380 PHE B O 1
ATOM 6648 N N . ARG B 1 381 ? -11.656 -34.781 -17.188 1 97.69 381 ARG B N 1
ATOM 6649 C CA . ARG B 1 381 ? -12.273 -35.469 -18.312 1 97.69 381 ARG B CA 1
ATOM 6650 C C . ARG B 1 381 ? -11.508 -35.188 -19.594 1 97.69 381 ARG B C 1
ATOM 6652 O O . ARG B 1 381 ? -11.398 -36.062 -20.469 1 97.69 381 ARG B O 1
ATOM 6659 N N . TYR B 1 382 ? -10.969 -34.062 -19.672 1 97.38 382 TYR B N 1
ATOM 6660 C CA . TYR B 1 382 ? -10.289 -33.656 -20.906 1 97.38 382 TYR B CA 1
ATOM 6661 C C . TYR B 1 382 ? -8.773 -33.812 -20.766 1 97.38 382 TYR B C 1
ATOM 6663 O O . TYR B 1 382 ? -8.062 -33.906 -21.766 1 97.38 382 TYR B O 1
ATOM 6671 N N . PHE B 1 383 ? -8.352 -33.844 -19.562 1 97.81 383 PHE B N 1
ATOM 6672 C CA . PHE B 1 383 ? -6.934 -34.031 -19.281 1 97.81 383 PHE B CA 1
ATOM 6673 C C . PHE B 1 383 ? -6.73 -35.094 -18.219 1 97.81 383 PHE B C 1
ATOM 6675 O O . PHE B 1 383 ? -6.164 -34.812 -17.156 1 97.81 383 PHE B O 1
ATOM 6682 N N . PRO B 1 384 ? -7.023 -36.281 -18.469 1 97 384 PRO B N 1
ATOM 6683 C CA . PRO B 1 384 ? -7.027 -37.375 -17.484 1 97 384 PRO B CA 1
ATOM 6684 C C . PRO B 1 384 ? -5.633 -37.688 -16.953 1 97 384 PRO B C 1
ATOM 6686 O O . PRO B 1 384 ? -5.496 -38.156 -15.82 1 97 384 PRO B O 1
ATOM 6689 N N . GLU B 1 385 ? -4.586 -37.406 -17.672 1 94.69 385 GLU B N 1
ATOM 6690 C CA . GLU B 1 385 ? -3.217 -37.719 -17.266 1 94.69 385 GLU B CA 1
ATOM 6691 C C . GLU B 1 385 ? -2.807 -36.906 -16.047 1 94.69 385 GLU B C 1
ATOM 6693 O O . GLU B 1 385 ? -1.833 -37.219 -15.367 1 94.69 385 GLU B O 1
ATOM 6698 N N . LEU B 1 386 ? -3.529 -35.875 -15.789 1 95.88 386 LEU B N 1
ATOM 6699 C CA . LEU B 1 386 ? -3.172 -34.969 -14.688 1 95.88 386 LEU B CA 1
ATOM 6700 C C . LEU B 1 386 ? -3.996 -35.281 -13.445 1 95.88 386 LEU B C 1
ATOM 6702 O O . LEU B 1 386 ? -3.777 -34.688 -12.383 1 95.88 386 LEU B O 1
ATOM 6706 N N . GLU B 1 387 ? -4.91 -36.188 -13.578 1 95.19 387 GLU B N 1
ATOM 6707 C CA . GLU B 1 387 ? -5.754 -36.531 -12.43 1 95.19 387 GLU B CA 1
ATOM 6708 C C . GLU B 1 387 ? -4.914 -37 -11.25 1 95.19 387 GLU B C 1
ATOM 6710 O O . GLU B 1 387 ? -3.986 -37.781 -11.414 1 95.19 387 GLU B O 1
ATOM 6715 N N . GLY B 1 388 ? -5.203 -36.469 -10.07 1 91.5 388 GLY B N 1
ATOM 6716 C CA . GLY B 1 388 ? -4.48 -36.844 -8.859 1 91.5 388 GLY B CA 1
ATOM 6717 C C . GLY B 1 388 ? -3.314 -35.906 -8.562 1 91.5 388 GLY B C 1
ATOM 6718 O O . GLY B 1 388 ? -2.734 -35.969 -7.473 1 91.5 388 GLY B O 1
ATOM 6719 N N . GLN B 1 389 ? -3.023 -35.094 -9.492 1 92.75 389 GLN B N 1
ATOM 6720 C CA . GLN B 1 389 ? -1.903 -34.188 -9.281 1 92.75 389 GLN B CA 1
ATOM 6721 C C . GLN B 1 389 ? -2.373 -32.875 -8.688 1 92.75 389 GLN B C 1
ATOM 6723 O O . GLN B 1 389 ? -3.402 -32.312 -9.094 1 92.75 389 GLN B O 1
ATOM 6728 N N . GLY B 1 390 ? -1.653 -32.5 -7.699 1 93.62 390 GLY B N 1
ATOM 6729 C CA . GLY B 1 390 ? -1.937 -31.203 -7.094 1 93.62 390 GLY B CA 1
ATOM 6730 C C . GLY B 1 390 ? -3.146 -31.219 -6.18 1 93.62 390 GLY B C 1
ATOM 6731 O O . GLY B 1 390 ? -3.65 -32.281 -5.832 1 93.62 390 GLY B O 1
ATOM 6732 N N . HIS B 1 391 ? -3.609 -30.094 -5.73 1 95.75 391 HIS B N 1
ATOM 6733 C CA . HIS B 1 391 ? -4.723 -29.953 -4.797 1 95.75 391 HIS B CA 1
ATOM 6734 C C . HIS B 1 391 ? -6.039 -30.375 -5.445 1 95.75 391 HIS B C 1
ATOM 6736 O O . HIS B 1 391 ? -6.379 -29.891 -6.531 1 95.75 391 HIS B O 1
ATOM 6742 N N . PRO B 1 392 ? -6.797 -31.156 -4.844 1 95.5 392 PRO B N 1
ATOM 6743 C CA . PRO B 1 392 ? -7.996 -31.719 -5.477 1 95.5 392 PRO B CA 1
ATOM 6744 C C . PRO B 1 392 ? -9.086 -30.672 -5.707 1 95.5 392 PRO B C 1
ATOM 6746 O O . PRO B 1 392 ? -9.93 -30.844 -6.586 1 95.5 392 PRO B O 1
ATOM 6749 N N . LEU B 1 393 ? -9.078 -29.609 -4.945 1 96.56 393 LEU B N 1
ATOM 6750 C CA . LEU B 1 393 ? -10.148 -28.625 -5.02 1 96.56 393 LEU B CA 1
ATOM 6751 C C . LEU B 1 393 ? -9.609 -27.266 -5.441 1 96.56 393 LEU B C 1
ATOM 6753 O O . LEU B 1 393 ? -10.133 -26.234 -5.031 1 96.56 393 LEU B O 1
ATOM 6757 N N . SER B 1 394 ? -8.469 -27.266 -6.133 1 96.69 394 SER B N 1
ATOM 6758 C CA . SER B 1 394 ? -7.883 -26.016 -6.598 1 96.69 394 SER B CA 1
ATOM 6759 C C . SER B 1 394 ? -8.789 -25.328 -7.613 1 96.69 394 SER B C 1
ATOM 6761 O O . SER B 1 394 ? -9.492 -26 -8.375 1 96.69 394 SER B O 1
ATOM 6763 N N . PHE B 1 395 ? -8.781 -23.969 -7.621 1 97 395 PHE B N 1
ATOM 6764 C CA . PHE B 1 395 ? -9.547 -23.156 -8.562 1 97 395 PHE B CA 1
ATOM 6765 C C . PHE B 1 395 ? -8.82 -23.047 -9.898 1 97 395 PHE B C 1
ATOM 6767 O O . PHE B 1 395 ? -9.328 -22.438 -10.844 1 97 395 PHE B O 1
ATOM 6774 N N . TYR B 1 396 ? -7.656 -23.625 -10.055 1 97.62 396 TYR B N 1
ATOM 6775 C CA . TYR B 1 396 ? -6.855 -23.625 -11.273 1 97.62 396 TYR B CA 1
ATOM 6776 C C . TYR B 1 396 ? -6.055 -24.922 -11.398 1 97.62 396 TYR B C 1
ATOM 6778 O O . TYR B 1 396 ? -5.93 -25.672 -10.43 1 97.62 396 TYR B O 1
ATOM 6786 N N . ARG B 1 397 ? -5.582 -25.141 -12.578 1 98.19 397 ARG B N 1
ATOM 6787 C CA . ARG B 1 397 ? -4.773 -26.312 -12.867 1 98.19 397 ARG B CA 1
ATOM 6788 C C . ARG B 1 397 ? -3.516 -25.938 -13.641 1 98.19 397 ARG B C 1
ATOM 6790 O O . ARG B 1 397 ? -3.473 -24.906 -14.297 1 98.19 397 ARG B O 1
ATOM 6797 N N . TRP B 1 398 ? -2.562 -26.703 -13.438 1 97.62 398 TRP B N 1
ATOM 6798 C CA . TRP B 1 398 ? -1.244 -26.531 -14.039 1 97.62 398 TRP B CA 1
ATOM 6799 C C . TRP B 1 398 ? -1.029 -27.516 -15.172 1 97.62 398 TRP B C 1
ATOM 6801 O O . TRP B 1 398 ? -0.825 -28.719 -14.938 1 97.62 398 TRP B O 1
ATOM 6811 N N . LEU B 1 399 ? -1.078 -27.047 -16.422 1 97.69 399 LEU B N 1
ATOM 6812 C CA . LEU B 1 399 ? -1.149 -27.906 -17.594 1 97.69 399 LEU B CA 1
ATOM 6813 C C . LEU B 1 399 ? 0.136 -27.828 -18.406 1 97.69 399 LEU B C 1
ATOM 6815 O O . LEU B 1 399 ? 0.44 -26.781 -18.984 1 97.69 399 LEU B O 1
ATOM 6819 N N . PRO B 1 400 ? 0.928 -28.906 -18.453 1 96.19 400 PRO B N 1
ATOM 6820 C CA . PRO B 1 400 ? 2.098 -28.891 -19.328 1 96.19 400 PRO B CA 1
ATOM 6821 C C . PRO B 1 400 ? 1.724 -28.781 -20.812 1 96.19 400 PRO B C 1
ATOM 6823 O O . PRO B 1 400 ? 0.735 -29.375 -21.25 1 96.19 400 PRO B O 1
ATOM 6826 N N . ILE B 1 401 ? 2.477 -28.016 -21.531 1 95.69 401 ILE B N 1
ATOM 6827 C CA . ILE B 1 401 ? 2.203 -27.859 -22.953 1 95.69 401 ILE B CA 1
ATOM 6828 C C . ILE B 1 401 ? 3.473 -28.141 -23.75 1 95.69 401 ILE B C 1
ATOM 6830 O O . ILE B 1 401 ? 4.582 -27.875 -23.281 1 95.69 401 ILE B O 1
ATOM 6834 N N . PRO B 1 402 ? 3.301 -28.672 -24.969 1 91.62 402 PRO B N 1
ATOM 6835 C CA . PRO B 1 402 ? 4.434 -28.906 -25.859 1 91.62 402 PRO B CA 1
ATOM 6836 C C . PRO B 1 402 ? 4.754 -27.688 -26.734 1 91.62 402 PRO B C 1
ATOM 6838 O O . PRO B 1 402 ? 4.672 -27.766 -27.953 1 91.62 402 PRO B O 1
ATOM 6841 N N . ASP B 1 403 ? 4.961 -26.578 -26.219 1 87.19 403 ASP B N 1
ATOM 6842 C CA . ASP B 1 403 ? 5.242 -25.328 -26.938 1 87.19 403 ASP B CA 1
ATOM 6843 C C . ASP B 1 403 ? 6.352 -24.531 -26.25 1 87.19 403 ASP B C 1
ATOM 6845 O O . ASP B 1 403 ? 6.234 -24.203 -25.062 1 87.19 403 ASP B O 1
ATOM 6849 N N . THR B 1 404 ? 7.328 -24.266 -27 1 83.81 404 THR B N 1
ATOM 6850 C CA . THR B 1 404 ? 8.508 -23.656 -26.391 1 83.81 404 THR B CA 1
ATOM 6851 C C . THR B 1 404 ? 8.586 -22.172 -26.734 1 83.81 404 THR B C 1
ATOM 6853 O O . THR B 1 404 ? 9.57 -21.516 -26.422 1 83.81 404 THR B O 1
ATOM 6856 N N . ARG B 1 405 ? 7.504 -21.766 -27.516 1 88.62 405 ARG B N 1
ATOM 6857 C CA . ARG B 1 405 ? 7.457 -20.344 -27.812 1 88.62 405 ARG B CA 1
ATOM 6858 C C . ARG B 1 405 ? 7.344 -19.516 -26.547 1 88.62 405 ARG B C 1
ATOM 6860 O O . ARG B 1 405 ? 7.148 -20.062 -25.453 1 88.62 405 ARG B O 1
ATOM 6867 N N . SER B 1 406 ? 7.48 -18.203 -26.672 1 86.44 406 SER B N 1
ATOM 6868 C CA . SER B 1 406 ? 7.332 -17.297 -25.531 1 86.44 406 SER B CA 1
ATOM 6869 C C . SER B 1 406 ? 5.902 -17.328 -25 1 86.44 406 SER B C 1
ATOM 6871 O O . SER B 1 406 ? 4.961 -17.594 -25.75 1 86.44 406 SER B O 1
ATOM 6873 N N . GLY B 1 407 ? 5.801 -17.047 -23.75 1 90.31 407 GLY B N 1
ATOM 6874 C CA . GLY B 1 407 ? 4.48 -17 -23.141 1 90.31 407 GLY B CA 1
ATOM 6875 C C . GLY B 1 407 ? 3.531 -16.047 -23.828 1 90.31 407 GLY B C 1
ATOM 6876 O O . GLY B 1 407 ? 2.355 -16.375 -24.031 1 90.31 407 GLY B O 1
ATOM 6877 N N . ALA B 1 408 ? 4.039 -14.93 -24.25 1 87.56 408 ALA B N 1
ATOM 6878 C CA . ALA B 1 408 ? 3.213 -13.93 -24.922 1 87.56 408 ALA B CA 1
ATOM 6879 C C . ALA B 1 408 ? 2.66 -14.469 -26.234 1 87.56 408 ALA B C 1
ATOM 6881 O O . ALA B 1 408 ? 1.495 -14.234 -26.562 1 87.56 408 ALA B O 1
ATOM 6882 N N . GLU B 1 409 ? 3.471 -15.133 -26.969 1 91.19 409 GLU B N 1
ATOM 6883 C CA . GLU B 1 409 ? 3.059 -15.711 -28.25 1 91.19 409 GLU B CA 1
ATOM 6884 C C . GLU B 1 409 ? 2.004 -16.797 -28.062 1 91.19 409 GLU B C 1
ATOM 6886 O O . GLU B 1 409 ? 1.02 -16.859 -28.797 1 91.19 409 GLU B O 1
ATOM 6891 N N . VAL B 1 410 ? 2.232 -17.609 -27.094 1 94.19 410 VAL B N 1
ATOM 6892 C CA . VAL B 1 410 ? 1.308 -18.703 -26.812 1 94.19 410 VAL B CA 1
ATOM 6893 C C . VAL B 1 410 ? -0.039 -18.141 -26.359 1 94.19 410 VAL B C 1
ATOM 6895 O O . VAL B 1 410 ? -1.092 -18.594 -26.812 1 94.19 410 VAL B O 1
ATOM 6898 N N . GLU B 1 411 ? -0.023 -17.188 -25.469 1 93.75 411 GLU B N 1
ATOM 6899 C CA . GLU B 1 411 ? -1.254 -16.562 -24.984 1 93.75 411 GLU B CA 1
ATOM 6900 C C . GLU B 1 411 ? -2.02 -15.891 -26.109 1 93.75 411 GLU B C 1
ATOM 6902 O O . GLU B 1 411 ? -3.248 -15.969 -26.172 1 93.75 411 GLU B O 1
ATOM 6907 N N . GLN B 1 412 ? -1.29 -15.234 -27 1 92.56 412 GLN B N 1
ATOM 6908 C CA . GLN B 1 412 ? -1.922 -14.594 -28.156 1 92.56 412 GLN B CA 1
ATOM 6909 C C . GLN B 1 412 ? -2.568 -15.625 -29.078 1 92.56 412 GLN B C 1
ATOM 6911 O O . GLN B 1 412 ? -3.674 -15.406 -29.578 1 92.56 412 GLN B O 1
ATOM 6916 N N . ASP B 1 413 ? -1.849 -16.641 -29.328 1 95 413 ASP B N 1
ATOM 6917 C CA . ASP B 1 413 ? -2.357 -17.734 -30.172 1 95 413 ASP B CA 1
ATOM 6918 C C . ASP B 1 413 ? -3.66 -18.297 -29.594 1 95 413 ASP B C 1
ATOM 6920 O O . ASP B 1 413 ? -4.629 -18.5 -30.344 1 95 413 ASP B O 1
ATOM 6924 N N . LEU B 1 414 ? -3.711 -18.547 -28.359 1 95.5 414 LEU B N 1
ATOM 6925 C CA . LEU B 1 414 ? -4.891 -19.109 -27.703 1 95.5 414 LEU B CA 1
ATOM 6926 C C . LEU B 1 414 ? -6.023 -18.078 -27.656 1 95.5 414 LEU B C 1
ATOM 6928 O O . LEU B 1 414 ? -7.195 -18.453 -27.75 1 95.5 414 LEU B O 1
ATOM 6932 N N . GLN B 1 415 ? -5.66 -16.844 -27.5 1 93.75 415 GLN B N 1
ATOM 6933 C CA . GLN B 1 415 ? -6.672 -15.797 -27.562 1 93.75 415 GLN B CA 1
ATOM 6934 C C . GLN B 1 415 ? -7.379 -15.797 -28.922 1 93.75 415 GLN B C 1
ATOM 6936 O O . GLN B 1 415 ? -8.586 -15.555 -29 1 93.75 415 GLN B O 1
ATOM 6941 N N . GLN B 1 416 ? -6.621 -15.992 -29.969 1 92.75 416 GLN B N 1
ATOM 6942 C CA . GLN B 1 416 ? -7.191 -16.078 -31.312 1 92.75 416 GLN B CA 1
ATOM 6943 C C . GLN B 1 416 ? -8.156 -17.25 -31.422 1 92.75 416 GLN B C 1
ATOM 6945 O O . GLN B 1 416 ? -9.062 -17.234 -32.281 1 92.75 416 GLN B O 1
ATOM 6950 N N . GLN B 1 417 ? -7.926 -18.188 -30.562 1 92.69 417 GLN B N 1
ATOM 6951 C CA . GLN B 1 417 ? -8.82 -19.344 -30.531 1 92.69 417 GLN B CA 1
ATOM 6952 C C . GLN B 1 417 ? -9.992 -19.109 -29.594 1 92.69 417 GLN B C 1
ATOM 6954 O O . GLN B 1 417 ? -10.773 -20.016 -29.328 1 92.69 417 GLN B O 1
ATOM 6959 N N . GLY B 1 418 ? -10.023 -17.938 -28.969 1 93.25 418 GLY B N 1
ATOM 6960 C CA . GLY B 1 418 ? -11.172 -17.562 -28.156 1 93.25 418 GLY B CA 1
ATOM 6961 C C . GLY B 1 418 ? -11 -17.875 -26.688 1 93.25 418 GLY B C 1
ATOM 6962 O O . GLY B 1 418 ? -11.969 -17.875 -25.922 1 93.25 418 GLY B O 1
ATOM 6963 N N . ILE B 1 419 ? -9.812 -18.25 -26.266 1 94.94 419 ILE B N 1
ATOM 6964 C CA . ILE B 1 419 ? -9.602 -18.578 -24.859 1 94.94 419 ILE B CA 1
ATOM 6965 C C . ILE B 1 419 ? -8.461 -17.734 -24.297 1 94.94 419 ILE B C 1
ATOM 6967 O O . ILE B 1 419 ? -7.457 -17.5 -24.984 1 94.94 419 ILE B O 1
ATOM 6971 N N . ARG B 1 420 ? -8.656 -17.203 -23.109 1 94.31 420 ARG B N 1
ATOM 6972 C CA . ARG B 1 420 ? -7.598 -16.531 -22.359 1 94.31 420 ARG B CA 1
ATOM 6973 C C . ARG B 1 420 ? -6.98 -17.453 -21.328 1 94.31 420 ARG B C 1
ATOM 6975 O O . ARG B 1 420 ? -7.695 -18.078 -20.531 1 94.31 420 ARG B O 1
ATOM 6982 N N . VAL B 1 421 ? -5.703 -17.594 -21.375 1 94.12 421 VAL B N 1
ATOM 6983 C CA . VAL B 1 421 ? -4.957 -18.391 -20.406 1 94.12 421 VAL B CA 1
ATOM 6984 C C . VAL B 1 421 ? -3.678 -17.656 -20.016 1 94.12 421 VAL B C 1
ATOM 6986 O O . VAL B 1 421 ? -3.289 -16.688 -20.672 1 94.12 421 VAL B O 1
ATOM 6989 N N . TYR B 1 422 ? -3.09 -18.109 -18.953 1 95 422 TYR B N 1
ATOM 6990 C CA . TYR B 1 422 ? -1.815 -17.516 -18.562 1 95 422 TYR B CA 1
ATOM 6991 C C . TYR B 1 422 ? -0.689 -18.547 -18.656 1 95 422 TYR B C 1
ATOM 6993 O O . TYR B 1 422 ? -0.823 -19.672 -18.172 1 95 422 TYR B O 1
ATOM 7001 N N . HIS B 1 423 ? 0.325 -18.172 -19.312 1 95.06 423 HIS B N 1
ATOM 7002 C CA . HIS B 1 423 ? 1.506 -18.984 -19.547 1 95.06 423 HIS B CA 1
ATOM 7003 C C . HIS B 1 423 ? 2.416 -19.016 -18.328 1 95.06 423 HIS B C 1
ATOM 7005 O O . HIS B 1 423 ? 2.449 -18.047 -17.562 1 95.06 423 HIS B O 1
ATOM 7011 N N . SER B 1 424 ? 3.176 -20.016 -18.156 1 94.5 424 SER B N 1
ATOM 7012 C CA . SER B 1 424 ? 4.055 -20.25 -17.016 1 94.5 424 SER B CA 1
ATOM 7013 C C . SER B 1 424 ? 5.094 -19.125 -16.891 1 94.5 424 SER B C 1
ATOM 7015 O O . SER B 1 424 ? 5.582 -18.844 -15.797 1 94.5 424 SER B O 1
ATOM 7017 N N . ASP B 1 425 ? 5.387 -18.438 -17.938 1 91.19 425 ASP B N 1
ATOM 7018 C CA . ASP B 1 425 ? 6.363 -17.344 -17.938 1 91.19 425 ASP B CA 1
ATOM 7019 C C . ASP B 1 425 ? 5.973 -16.266 -16.938 1 91.19 425 ASP B C 1
ATOM 7021 O O . ASP B 1 425 ? 6.84 -15.633 -16.328 1 91.19 425 ASP B O 1
ATOM 7025 N N . ARG B 1 426 ? 4.691 -16.109 -16.719 1 91.62 426 ARG B N 1
ATOM 7026 C CA . ARG B 1 426 ? 4.195 -15.062 -15.828 1 91.62 426 ARG B CA 1
ATOM 7027 C C . ARG B 1 426 ? 4.559 -15.367 -14.383 1 91.62 426 ARG B C 1
ATOM 7029 O O . ARG B 1 426 ? 4.629 -14.461 -13.547 1 91.62 426 ARG B O 1
ATOM 7036 N N . PHE B 1 427 ? 4.77 -16.641 -14.125 1 94.94 427 PHE B N 1
ATOM 7037 C CA . PHE B 1 427 ? 4.918 -17.094 -12.75 1 94.94 427 PHE B CA 1
ATOM 7038 C C . PHE B 1 427 ? 6.363 -17.484 -12.461 1 94.94 427 PHE B C 1
ATOM 7040 O O . PHE B 1 427 ? 6.684 -17.922 -11.359 1 94.94 427 PHE B O 1
ATOM 7047 N N . LEU B 1 428 ? 7.219 -17.328 -13.383 1 91.62 428 LEU B N 1
ATOM 7048 C CA . LEU B 1 428 ? 8.562 -17.906 -13.344 1 91.62 428 LEU B CA 1
ATOM 7049 C C . LEU B 1 428 ? 9.531 -16.969 -12.625 1 91.62 428 LEU B C 1
ATOM 7051 O O . LEU B 1 428 ? 9.586 -15.773 -12.93 1 91.62 428 LEU B O 1
ATOM 7055 N N . CYS B 1 429 ? 10.109 -17.594 -11.648 1 88.12 429 CYS B N 1
ATOM 7056 C CA . CYS B 1 429 ? 11.273 -16.953 -11.023 1 88.12 429 CYS B CA 1
ATOM 7057 C C . CYS B 1 429 ? 12.547 -17.703 -11.375 1 88.12 429 CYS B C 1
ATOM 7059 O O . CYS B 1 429 ? 12.672 -18.906 -11.078 1 88.12 429 CYS B O 1
ATOM 7061 N N . GLY B 1 430 ? 13.445 -17.156 -12.125 1 80.56 430 GLY B N 1
ATOM 7062 C CA . GLY B 1 430 ? 14.695 -17.812 -12.469 1 80.56 430 GLY B CA 1
ATOM 7063 C C . GLY B 1 430 ? 14.773 -18.203 -13.93 1 80.56 430 GLY B C 1
ATOM 7064 O O . GLY B 1 430 ? 14.211 -17.516 -14.789 1 80.56 430 GLY B O 1
ATOM 7065 N N . LYS B 1 431 ? 15.477 -19.281 -14.125 1 78.75 431 LYS B N 1
ATOM 7066 C CA . LYS B 1 431 ? 15.75 -19.703 -15.492 1 78.75 431 LYS B CA 1
ATOM 7067 C C . LYS B 1 431 ? 14.586 -20.5 -16.078 1 78.75 431 LYS B C 1
ATOM 7069 O O . LYS B 1 431 ? 13.984 -21.328 -15.391 1 78.75 431 LYS B O 1
ATOM 7074 N N . ARG B 1 432 ? 14.352 -20.078 -17.297 1 80.31 432 ARG B N 1
ATOM 7075 C CA . ARG B 1 432 ? 13.297 -20.797 -17.984 1 80.31 432 ARG B CA 1
ATOM 7076 C C . ARG B 1 432 ? 13.719 -22.234 -18.266 1 80.31 432 ARG B C 1
ATOM 7078 O O . ARG B 1 432 ? 14.844 -22.484 -18.719 1 80.31 432 ARG B O 1
ATOM 7085 N N . GLY B 1 433 ? 12.836 -23.109 -17.906 1 77.62 433 GLY B N 1
ATOM 7086 C CA . GLY B 1 433 ? 13.086 -24.516 -18.234 1 77.62 433 GLY B CA 1
ATOM 7087 C C . GLY B 1 433 ? 12.602 -24.891 -19.625 1 77.62 433 GLY B C 1
ATOM 7088 O O . GLY B 1 433 ? 12.133 -24.047 -20.375 1 77.62 433 GLY B O 1
ATOM 7089 N N . LEU B 1 434 ? 12.789 -26.188 -19.844 1 78.75 434 LEU B N 1
ATOM 7090 C CA . LEU B 1 434 ? 12.414 -26.719 -21.156 1 78.75 434 LEU B CA 1
ATOM 7091 C C . LEU B 1 434 ? 10.906 -26.953 -21.234 1 78.75 434 LEU B C 1
ATOM 7093 O O . LEU B 1 434 ? 10.328 -26.906 -22.312 1 78.75 434 LEU B O 1
ATOM 7097 N N . GLN B 1 435 ? 10.359 -27.219 -20.109 1 90.94 435 GLN B N 1
ATOM 7098 C CA . GLN B 1 435 ? 8.922 -27.5 -20.062 1 90.94 435 GLN B CA 1
ATOM 7099 C C . GLN B 1 435 ? 8.133 -26.219 -19.75 1 90.94 435 GLN B C 1
ATOM 7101 O O . GLN B 1 435 ? 8.5 -25.469 -18.859 1 90.94 435 GLN B O 1
ATOM 7106 N N . ALA B 1 436 ? 7.129 -25.984 -20.594 1 93.81 436 ALA B N 1
ATOM 7107 C CA . ALA B 1 436 ? 6.223 -24.859 -20.359 1 93.81 436 ALA B CA 1
ATOM 7108 C C . ALA B 1 436 ? 4.859 -25.344 -19.875 1 93.81 436 ALA B C 1
ATOM 7110 O O . ALA B 1 436 ? 4.52 -26.516 -20.031 1 93.81 436 ALA B O 1
ATOM 7111 N N . TYR B 1 437 ? 4.195 -24.453 -19.281 1 96.31 437 TYR B N 1
ATOM 7112 C CA . TYR B 1 437 ? 2.896 -24.797 -18.703 1 96.31 437 TYR B CA 1
ATOM 7113 C C . TYR B 1 437 ? 1.894 -23.672 -18.922 1 96.31 437 TYR B C 1
ATOM 7115 O O . TYR B 1 437 ? 2.273 -22.547 -19.281 1 96.31 437 TYR B O 1
ATOM 7123 N N . LEU B 1 438 ? 0.62 -24 -18.812 1 97.12 438 LEU B N 1
ATOM 7124 C CA . LEU B 1 438 ? -0.469 -23.031 -18.688 1 97.12 438 LEU B CA 1
ATOM 7125 C C . LEU B 1 438 ? -1.165 -23.172 -17.328 1 97.12 438 LEU B C 1
ATOM 7127 O O . LEU B 1 438 ? -1.381 -24.281 -16.859 1 97.12 438 LEU B O 1
ATOM 7131 N N . ARG B 1 439 ? -1.368 -22.109 -16.703 1 97.62 439 ARG B N 1
ATOM 7132 C CA . ARG B 1 439 ? -2.311 -22.125 -15.586 1 97.62 439 ARG B CA 1
ATOM 7133 C C . ARG B 1 439 ? -3.744 -21.953 -16.078 1 97.62 439 ARG B C 1
ATOM 7135 O O . ARG B 1 439 ? -4.094 -20.906 -16.625 1 97.62 439 ARG B O 1
ATOM 7142 N N . VAL B 1 440 ? -4.551 -22.875 -15.828 1 97.88 440 VAL B N 1
ATOM 7143 C CA . VAL B 1 440 ? -5.91 -22.891 -16.359 1 97.88 440 VAL B CA 1
ATOM 7144 C C . VAL B 1 440 ? -6.91 -22.656 -15.234 1 97.88 440 VAL B C 1
ATOM 7146 O O . VAL B 1 440 ? -7.133 -23.547 -14.398 1 97.88 440 VAL B O 1
ATOM 7149 N N . ALA B 1 441 ? -7.543 -21.531 -15.242 1 97.12 441 ALA B N 1
ATOM 7150 C CA . ALA B 1 441 ? -8.523 -21.203 -14.219 1 97.12 441 ALA B CA 1
ATOM 7151 C C . ALA B 1 441 ? -9.828 -21.969 -14.43 1 97.12 441 ALA B C 1
ATOM 7153 O O . ALA B 1 441 ? -10.297 -22.109 -15.562 1 97.12 441 ALA B O 1
ATOM 7154 N N . LEU B 1 442 ? -10.438 -22.438 -13.398 1 97.56 442 LEU B N 1
ATOM 7155 C CA . LEU B 1 442 ? -11.625 -23.281 -13.484 1 97.56 442 LEU B CA 1
ATOM 7156 C C . LEU B 1 442 ? -12.828 -22.594 -12.844 1 97.56 442 LEU B C 1
ATOM 7158 O O . LEU B 1 442 ? -13.969 -23.016 -13.023 1 97.56 442 LEU B O 1
ATOM 7162 N N . SER B 1 443 ? -12.555 -21.484 -12.164 1 95.19 443 SER B N 1
ATOM 7163 C CA . SER B 1 443 ? -13.617 -20.891 -11.359 1 95.19 443 SER B CA 1
ATOM 7164 C C . SER B 1 443 ? -14.125 -19.594 -11.977 1 95.19 443 SER B C 1
ATOM 7166 O O . SER B 1 443 ? -15.172 -19.078 -11.57 1 95.19 443 SER B O 1
ATOM 7168 N N . THR B 1 444 ? -13.445 -19.031 -12.953 1 91.88 444 THR B N 1
ATOM 7169 C CA . THR B 1 444 ? -13.742 -17.703 -13.469 1 91.88 444 THR B CA 1
ATOM 7170 C C . THR B 1 444 ? -15.008 -17.734 -14.32 1 91.88 444 THR B C 1
ATOM 7172 O O . THR B 1 444 ? -15.906 -16.891 -14.148 1 91.88 444 THR B O 1
ATOM 7175 N N . GLU B 1 445 ? -15.062 -18.672 -15.266 1 91.94 445 GLU B N 1
ATOM 7176 C CA . GLU B 1 445 ? -16.25 -18.828 -16.109 1 91.94 445 GLU B CA 1
ATOM 7177 C C . GLU B 1 445 ? -17.422 -19.406 -15.305 1 91.94 445 GLU B C 1
ATOM 7179 O O . GLU B 1 445 ? -17.375 -20.562 -14.867 1 91.94 445 GLU B O 1
ATOM 7184 N N . PRO B 1 446 ? -18.469 -18.672 -15.125 1 89.69 446 PRO B N 1
ATOM 7185 C CA . PRO B 1 446 ? -19.578 -19.172 -14.305 1 89.69 446 PRO B CA 1
ATOM 7186 C C . PRO B 1 446 ? -20.375 -20.266 -14.992 1 89.69 446 PRO B C 1
ATOM 7188 O O . PRO B 1 446 ? -20.922 -21.156 -14.32 1 89.69 446 PRO B O 1
ATOM 7191 N N . ASP B 1 447 ? -20.469 -20.219 -16.281 1 93.44 447 ASP B N 1
ATOM 7192 C CA . ASP B 1 447 ? -21.219 -21.203 -17.047 1 93.44 447 ASP B CA 1
ATOM 7193 C C . ASP B 1 447 ? -20.375 -22.453 -17.312 1 93.44 447 ASP B C 1
ATOM 7195 O O . ASP B 1 447 ? -19.375 -22.391 -18.031 1 93.44 447 ASP B O 1
ATOM 7199 N N . ILE B 1 448 ? -20.812 -23.547 -16.797 1 95.75 448 ILE B N 1
ATOM 7200 C CA . ILE B 1 448 ? -20.047 -24.797 -16.891 1 95.75 448 ILE B CA 1
ATOM 7201 C C . ILE B 1 448 ? -19.938 -25.234 -18.344 1 95.75 448 ILE B C 1
ATOM 7203 O O . ILE B 1 448 ? -18.938 -25.812 -18.75 1 95.75 448 ILE B O 1
ATOM 7207 N N . VAL B 1 449 ? -20.938 -24.906 -19.141 1 96.5 449 VAL B N 1
ATOM 7208 C CA . VAL B 1 449 ? -20.922 -25.266 -20.562 1 96.5 449 VAL B CA 1
ATOM 7209 C C . VAL B 1 449 ? -19.844 -24.469 -21.297 1 96.5 449 VAL B C 1
ATOM 7211 O O . VAL B 1 449 ? -19.109 -25.031 -22.125 1 96.5 449 VAL B O 1
ATOM 7214 N N . ARG B 1 450 ? -19.797 -23.219 -20.938 1 95.75 450 ARG B N 1
ATOM 7215 C CA . ARG B 1 450 ? -18.766 -22.375 -21.547 1 95.75 450 ARG B CA 1
ATOM 7216 C C . ARG B 1 450 ? -17.375 -22.812 -21.094 1 95.75 450 ARG B C 1
ATOM 7218 O O . ARG B 1 450 ? -16.438 -22.797 -21.891 1 95.75 450 ARG B O 1
ATOM 7225 N N . LEU B 1 451 ? -17.281 -23.188 -19.828 1 97.19 451 LEU B N 1
ATOM 7226 C CA . LEU B 1 451 ? -16 -23.703 -19.344 1 97.19 451 LEU B CA 1
ATOM 7227 C C . LEU B 1 451 ? -15.594 -24.953 -20.125 1 97.19 451 LEU B C 1
ATOM 7229 O O . LEU B 1 451 ? -14.438 -25.078 -20.531 1 97.19 451 LEU B O 1
ATOM 7233 N N . GLU B 1 452 ? -16.547 -25.797 -20.312 1 98 452 GLU B N 1
ATOM 7234 C CA . GLU B 1 452 ? -16.266 -27.016 -21.062 1 98 452 GLU B CA 1
ATOM 7235 C C . GLU B 1 452 ? -15.805 -26.703 -22.484 1 98 452 GLU B C 1
ATOM 7237 O O . GLU B 1 452 ? -14.875 -27.328 -22.984 1 98 452 GLU B O 1
ATOM 7242 N N . GLN B 1 453 ? -16.469 -25.75 -23.141 1 97.38 453 GLN B N 1
ATOM 7243 C CA . GLN B 1 453 ? -16.062 -25.328 -24.469 1 97.38 453 GLN B CA 1
ATOM 7244 C C . GLN B 1 453 ? -14.617 -24.859 -24.484 1 97.38 453 GLN B C 1
ATOM 7246 O O . GLN B 1 453 ? -13.867 -25.188 -25.422 1 97.38 453 GLN B O 1
ATOM 7251 N N . GLY B 1 454 ? -14.258 -24.094 -23.484 1 97.56 454 GLY B N 1
ATOM 7252 C CA . GLY B 1 454 ? -12.883 -23.641 -23.375 1 97.56 454 GLY B CA 1
ATOM 7253 C C . GLY B 1 454 ? -11.891 -24.766 -23.219 1 97.56 454 GLY B C 1
ATOM 7254 O O . GLY B 1 454 ? -10.82 -24.75 -23.828 1 97.56 454 GLY B O 1
ATOM 7255 N N . LEU B 1 455 ? -12.219 -25.766 -22.422 1 98.12 455 LEU B N 1
ATOM 7256 C CA . LEU B 1 455 ? -11.344 -26.906 -22.188 1 98.12 455 LEU B CA 1
ATOM 7257 C C . LEU B 1 455 ? -11.188 -27.75 -23.438 1 98.12 455 LEU B C 1
ATOM 7259 O O . LEU B 1 455 ? -10.109 -28.266 -23.719 1 98.12 455 LEU B O 1
ATOM 7263 N N . VAL B 1 456 ? -12.266 -27.859 -24.188 1 97.81 456 VAL B N 1
ATOM 7264 C CA . VAL B 1 456 ? -12.227 -28.594 -25.453 1 97.81 456 VAL B CA 1
ATOM 7265 C C . VAL B 1 456 ? -11.281 -27.891 -26.422 1 97.81 456 VAL B C 1
ATOM 7267 O O . VAL B 1 456 ? -10.445 -28.547 -27.062 1 97.81 456 VAL B O 1
ATOM 7270 N N . ARG B 1 457 ? -11.43 -26.609 -26.484 1 96.88 457 ARG B N 1
ATOM 7271 C CA . ARG B 1 457 ? -10.555 -25.844 -27.359 1 96.88 457 ARG B CA 1
ATOM 7272 C C . ARG B 1 457 ? -9.094 -25.984 -26.953 1 96.88 457 ARG B C 1
ATOM 7274 O O . ARG B 1 457 ? -8.211 -26.094 -27.812 1 96.88 457 ARG B O 1
ATOM 7281 N N . LEU B 1 458 ? -8.906 -25.953 -25.703 1 97.06 458 LEU B N 1
ATOM 7282 C CA . LEU B 1 458 ? -7.551 -26.094 -25.188 1 97.06 458 LEU B CA 1
ATOM 7283 C C . LEU B 1 458 ? -6.973 -27.453 -25.516 1 97.06 458 LEU B C 1
ATOM 7285 O O . LEU B 1 458 ? -5.82 -27.562 -25.938 1 97.06 458 LEU B O 1
ATOM 7289 N N . ARG B 1 459 ? -7.727 -28.469 -25.266 1 96.69 459 ARG B N 1
ATOM 7290 C CA . ARG B 1 459 ? -7.301 -29.828 -25.578 1 96.69 459 ARG B CA 1
ATOM 7291 C C . ARG B 1 459 ? -6.969 -29.969 -27.062 1 96.69 459 ARG B C 1
ATOM 7293 O O . ARG B 1 459 ? -5.945 -30.562 -27.422 1 96.69 459 ARG B O 1
ATOM 7300 N N . ASP B 1 460 ? -7.828 -29.453 -27.891 1 96.06 460 ASP B N 1
ATOM 7301 C CA . ASP B 1 460 ? -7.625 -29.531 -29.328 1 96.06 460 ASP B CA 1
ATOM 7302 C C . ASP B 1 460 ? -6.371 -28.781 -29.766 1 96.06 460 ASP B C 1
ATOM 7304 O O . ASP B 1 460 ? -5.645 -29.219 -30.656 1 96.06 460 ASP B O 1
ATOM 7308 N N . TRP B 1 461 ? -6.219 -27.641 -29.141 1 95.81 461 TRP B N 1
ATOM 7309 C CA . TRP B 1 461 ? -5.02 -26.859 -29.422 1 95.81 461 TRP B CA 1
ATOM 7310 C C . TRP B 1 461 ? -3.76 -27.641 -29.062 1 95.81 461 TRP B C 1
ATOM 7312 O O . TRP B 1 461 ? -2.801 -27.672 -29.844 1 95.81 461 TRP B O 1
ATOM 7322 N N . ILE B 1 462 ? -3.695 -28.312 -27.953 1 95.38 462 ILE B N 1
ATOM 7323 C CA . ILE B 1 462 ? -2.543 -29.078 -27.484 1 95.38 462 ILE B CA 1
ATOM 7324 C C . ILE B 1 462 ? -2.293 -30.25 -28.422 1 95.38 462 ILE B C 1
ATOM 7326 O O . ILE B 1 462 ? -1.147 -30.531 -28.781 1 95.38 462 ILE B O 1
ATOM 7330 N N . ARG B 1 463 ? -3.348 -30.906 -28.828 1 93.06 463 ARG B N 1
ATOM 7331 C CA . ARG B 1 463 ? -3.23 -32.031 -29.734 1 93.06 463 ARG B CA 1
ATOM 7332 C C . ARG B 1 463 ? -2.666 -31.609 -31.078 1 93.06 463 ARG B C 1
ATOM 7334 O O . ARG B 1 463 ? -1.862 -32.312 -31.688 1 93.06 463 ARG B O 1
ATOM 7341 N N . GLY B 1 464 ? -3.139 -30.453 -31.438 1 90.25 464 GLY B N 1
ATOM 7342 C CA . GLY B 1 464 ? -2.633 -29.922 -32.688 1 90.25 464 GLY B CA 1
ATOM 7343 C C . GLY B 1 464 ? -1.148 -29.609 -32.656 1 90.25 464 GLY B C 1
ATOM 7344 O O . GLY B 1 464 ? -0.459 -29.734 -33.688 1 90.25 464 GLY B O 1
ATOM 7345 N N . LYS B 1 465 ? -0.647 -29.188 -31.578 1 87.94 465 LYS B N 1
ATOM 7346 C CA . LYS B 1 465 ? 0.767 -28.859 -31.406 1 87.94 465 LYS B CA 1
ATOM 7347 C C . LYS B 1 465 ? 1.617 -30.125 -31.344 1 87.94 465 LYS B C 1
ATOM 7349 O O . LYS B 1 465 ? 2.797 -30.109 -31.703 1 87.94 465 LYS B O 1
ATOM 7354 N N . LYS B 1 466 ? 1.099 -31.141 -30.797 1 84.94 466 LYS B N 1
ATOM 7355 C CA . LYS B 1 466 ? 1.828 -32.406 -30.688 1 84.94 466 LYS B CA 1
ATOM 7356 C C . LYS B 1 466 ? 1.976 -33.062 -32.062 1 84.94 466 LYS B C 1
ATOM 7358 O O . LYS B 1 466 ? 2.957 -33.781 -32.312 1 84.94 466 LYS B O 1
ATOM 7363 N N . GLU B 1 467 ? 1.001 -32.906 -32.875 1 77.06 467 GLU B N 1
ATOM 7364 C CA . GLU B 1 467 ? 1.022 -33.5 -34.219 1 77.06 467 GLU B CA 1
ATOM 7365 C C . GLU B 1 467 ? 1.955 -32.75 -35.125 1 77.06 467 GLU B C 1
ATOM 7367 O O . GLU B 1 467 ? 2.352 -33.25 -36.188 1 77.06 467 GLU B O 1
ATOM 7372 N N . LYS B 1 468 ? 2.318 -31.578 -34.812 1 71.62 468 LYS B N 1
ATOM 7373 C CA . LYS B 1 468 ? 3.266 -30.797 -35.594 1 71.62 468 LYS B CA 1
ATOM 7374 C C . LYS B 1 468 ? 4.695 -31.016 -35.094 1 71.62 468 LYS B C 1
ATOM 7376 O O . LYS B 1 468 ? 5.629 -31.078 -35.906 1 71.62 468 LYS B O 1
#

Foldseek 3Di:
DPPPPLVPPPFLDQFDLVQQDPVRLVSVLVSLLVCDQVCVAAFQDFGDDLVSNCVNSVHDSVSSVSNLLVCQLLVQWAQDPPPHITGALCSNDQLDDDPPPDDPQFAEQAHAAAFDPDVVVLVVLLVVCCPDPCNVVLVDLPPQQADQLLLVLVQVVQVLLPDHDHSLQKGKDQAQLRLLLLVCQLQHAAAAEEEEAQFADLSNSVSSSVRSYHYDHADADLQGGALVRVLVVCVVPVHQAYEDAAQQGVPALRHHAPVRLLSNLVSCVVSVHAYEYEHQCSLVRRVQPDRRNHDSCRSVVQRYWYKYGCCRLHNVVLRIIMIGHHPVRNVSSVVSSCVPVVHHRNSSSVSVSVCSVVCVSVVSNVVSQVQLQVLLVLLCVLVVVCPPGHRNRDQKHKAKAPDQDRQVVVQVVLVVVRYGWGKSSSRGDDHDDPIIIIITGRRPDPDSVSSSVSSVSVSVVRVVSVVD/DPPPPLVPPPFLDDFDLVQQDPVRLVSVLVSLLVCDQVCVAAFQDFGDDLVSNCVNSVHDSVSSVSNLLVCQLLVQWAQDPPPHITGALCSNHQLDDDPPPDDPQFAEQAHAAAFDDDVVVLVVLLVVCCPDPCNVVLVDLPPQQADQLLLVLVQVVQVLLPDHDHSLQKGKDQAQLRLLLLVCQLQHAAAAEEEEAQFADLSNSVSSSVRSYHYDHAYADLQGGALVSVLVVCVVPVHQAYEDAAQQGVPALGHHAPVRLLSNLVSCVVSVHAYEYEHQCSLVRVVQPDRRNHDSCRSVVQRYWYKYGCCRLHNVVLRIIMIGHHPVRNVSSVVSSCVPVVHHRNSSSVSVSCCSVVCVSVVSNVVSQVQLQVLLVLLCVLVVVCPPGHRNRDQKHKAKAPDQDRQVVVQVVLVVVRYGWGKSSSRGDDHDDPIIIIITGRRPDPDSVSSSVSSVSVSVVRVVSVVD

InterPro domains:
  IPR000524 Transcription regulator HTH, GntR [PF00392] (25-87)
  IPR000524 Transcription regulator HTH, GntR [PS50949] (22-90)
  IPR000524 Transcription regulator HTH, GntR [SM00345] (28-87)
  IPR000524 Transcription regulator HTH, GntR [cd07377] (23-88)
  IPR004839 Aminotransferase, class I/classII, large domain [PF00155] (117-444)
  IPR015421 Pyridoxal phosphate-dependent transferase, major domain [G3DSA:3.40.640.10] (140-360)
  IPR015422 Pyridoxal phosphate-dependent transferase, small domain [G3DSA:3.90.1150.10] (101-461)
  IPR015424 Pyridoxal phosphate-dependent transferase [SSF53383] (97-463)
  IPR036388 Winged helix-like DNA-binding domain superfamily [G3DSA:1.10.10.10] (17-89)
  IPR036390 Winged helix DNA-binding domain superfamily [SSF46785] (22-101)
  IPR051446 HTH-type transcriptional regulator with aminotransferase domain [PTHR46577] (21-463)

Nearest PDB structures (foldseek):
  5yhv-assembly1_B  TM=8.486E-01  e=5.516E-21  Mycobacterium tuberculosis H37Rv
  2o1b-assembly1_A-2  TM=8.093E-01  e=3.096E-19  Staphylococcus aureus
  1u08-assembly1_B  TM=8.401E-01  e=3.709E-16  Escherichia coli
  1u08-assembly1_A  TM=8.141E-01  e=1.749E-16  Escherichia coli
  3ly1-assembly1_A  TM=7.610E-01  e=8.355E-15  Pectobacterium atrosepticum

Solvent-accessible surface area (backbone atoms only — not comparable to full-atom values): 47897 Å² total; per-residue (Å²): 127,85,78,72,69,73,82,66,63,82,57,72,63,79,79,64,65,85,74,52,42,87,62,51,32,60,35,49,32,49,51,50,51,49,31,29,64,71,49,76,42,44,59,63,40,57,51,54,56,51,65,58,48,11,60,73,62,70,48,56,48,65,40,41,48,49,17,51,47,52,34,26,31,60,34,38,32,39,76,41,88,95,75,48,42,22,29,20,64,52,45,64,38,84,44,65,82,66,70,64,80,67,57,88,79,42,40,48,20,34,60,77,37,58,63,86,68,64,58,66,61,51,30,52,48,45,25,52,50,30,66,39,90,63,37,63,68,37,37,40,67,67,46,37,48,43,45,70,70,44,32,49,42,48,37,55,57,38,44,75,42,50,37,86,73,49,59,91,36,39,32,45,29,41,15,47,52,26,44,51,45,34,50,46,53,39,74,50,54,71,64,41,29,31,36,28,44,35,57,27,48,30,46,56,54,49,41,33,25,64,56,18,28,38,78,40,53,28,58,63,58,87,46,24,65,37,39,70,47,47,51,52,47,32,74,74,64,59,46,50,26,36,47,46,33,48,49,42,24,46,52,61,20,36,33,45,38,54,68,45,37,53,48,35,36,50,45,34,60,75,64,65,28,39,37,39,36,49,37,51,43,35,78,68,30,47,91,64,42,86,67,62,78,42,58,62,45,71,74,37,48,84,40,22,39,38,33,40,32,33,31,62,51,53,38,49,14,43,46,35,15,42,39,35,44,27,77,88,50,44,66,47,40,51,51,33,39,47,37,33,44,48,42,42,49,39,56,50,42,47,50,54,30,48,31,54,75,70,44,51,38,59,54,41,37,52,52,48,48,52,51,23,41,52,44,41,52,56,50,30,72,75,41,54,90,52,59,87,59,46,44,76,59,43,56,46,38,60,41,77,47,88,55,81,67,55,40,68,56,51,34,50,54,37,40,76,70,37,29,36,49,36,35,43,50,50,24,52,38,75,79,84,68,88,73,34,34,32,34,39,22,56,36,40,45,82,48,64,67,56,44,49,52,42,50,50,51,49,47,51,52,53,53,56,49,70,76,104,126,86,78,74,71,74,83,66,62,82,57,72,62,79,80,65,64,85,74,53,41,86,62,50,31,59,36,48,32,48,49,50,50,48,31,29,62,71,48,77,41,45,61,61,40,57,50,54,56,51,63,58,49,11,60,74,63,69,48,56,48,66,42,41,47,48,17,51,48,53,34,26,30,59,34,38,32,38,77,40,88,96,75,48,43,22,29,21,63,51,43,64,40,85,44,66,80,66,67,66,78,66,57,87,78,43,40,49,22,34,61,78,39,58,61,86,66,64,57,64,60,51,30,51,48,44,24,52,51,28,65,40,90,64,39,61,69,36,36,39,65,69,47,36,49,44,46,71,70,42,32,49,43,50,38,55,59,38,44,76,43,51,37,87,72,48,58,92,36,40,32,46,30,40,15,46,52,26,43,51,43,33,49,46,52,38,74,53,53,72,65,41,29,30,35,29,43,36,57,28,48,30,46,57,55,49,40,33,26,64,54,18,28,37,77,41,54,27,57,61,57,86,45,24,64,36,41,69,46,45,50,52,46,32,74,75,64,58,46,51,25,36,47,46,32,48,48,43,24,46,52,62,20,35,34,44,39,54,69,45,37,52,47,36,35,51,47,34,60,73,66,63,28,37,38,39,37,49,38,52,43,34,79,66,29,46,92,65,42,87,67,60,78,43,57,61,46,69,72,38,47,84,38,22,38,38,34,38,30,33,32,61,51,53,38,48,14,42,46,35,15,41,40,35,45,27,77,89,49,43,66,46,40,52,52,33,40,46,34,34,43,49,42,43,50,40,56,49,42,47,50,54,30,48,31,53,77,71,43,50,37,60,54,39,37,52,52,48,48,52,51,22,41,53,40,41,52,56,51,30,71,73,41,54,90,52,59,87,60,47,43,76,60,42,53,45,40,60,41,78,47,85,54,80,66,55,42,68,58,51,34,50,54,38,40,76,72,36,28,36,49,37,36,42,50,49,25,52,40,76,80,84,68,87,73,35,35,32,34,40,22,55,34,40,43,81,49,65,68,56,43,49,52,42,51,50,50,49,47,52,52,53,52,54,48,69,75,103

Secondary structure (DSSP, 8-state):
----GGGGS--S----GGG--SSHHHHHHHHHHHHHHHTSS-TTPBPPPHHHHHHHHT--HHHHHHHHHHHHHTTSEEEETTTEEEE-TTSSS----------TTSEE-SS-PPPP--HHHHHHHHHHHHHSTTGGGGGSS--TT--HHHHHHHHHHHHTTT----GGGEEEESSHHHHHHHHHHHH--TT-EEEEESB--HHHHHHHHHTT-EEEEE-EETTEE-HHHHHHHHHHH--SEEEE-TTS-TTT-----HHHHHHHHHHHHHTTPEEEEE-TTHHHHTTTSTT--S-GGGGSGGGEEEEEESTTTT-TTS--EEEE--HHHHHHHHHHHHHHTSS--HHHHHHHHHHHHHTHHHHHHHHHHHHHHHHHHHHHHH-GGGTT-S-TT-SEEEEEES--S-HHHHHHHHHHTTEE-EEGGGGB-SS--S-EEEEEESSS---HHHHHHHHHHHHHHHHHHHH-/-----GGG---S----GGG--SSHHHHHHHHHHHHHHHTSS-TTPBPPPHHHHHHHHT--HHHHHHHHHHHHHTTSEEEETTTEEEE-TTSSS----------TTSEE-SS-PPPP--HHHHHHHHHHHHHSTTGGGGGSS--TT--HHHHHHHHHHHHTTT----GGGEEEESSHHHHHHHHHHHH--TT-EEEEESB--HHHHHHHHHTT-EEEEE-EETTEE-HHHHHHHHHHH--SEEEE-TTS-TTT-----HHHHHHHHHHHHHTTPEEEEE-TTHHHHTTTSTT--S-GGGGSGGGEEEEEESTTTT-TTS--EEEE--HHHHHHHHHHHHHHTSS--HHHHHHHHHHHHHTHHHHHHHHHHHHHHHHHHHHHHH-GGGTT-S-TT-SEEEEEES--S-HHHHHHHHHHTTEE-EEGGGGB-SS--S-EEEEEESSS---HHHHHHHHHHHHHHHHHHHH-

pLDDT: mean 90.49, std 10.79, range [21.28, 98.81]

Organism: Acidaminococcus fermentans (strain ATCC 25085 / DSM 20731 / CCUG 9996 / CIP 106432 / VR4) (NCBI:txid591001)